Protein AF-A0A2J6SMQ8-F1 (afdb_monomer)

Solvent-accessible surface area (backbone atoms only — not comparable to full-atom values): 74259 Å² total; per-residue (Å²): 131,88,87,84,81,82,83,76,86,80,88,84,68,86,41,75,64,40,58,48,54,48,55,41,44,58,77,58,57,76,97,68,92,57,86,82,37,32,45,33,37,32,34,39,58,92,56,52,90,90,79,67,58,43,84,48,48,50,78,45,83,44,48,44,83,42,32,45,46,62,50,46,53,55,46,26,75,75,69,75,50,69,55,45,48,21,49,69,87,39,80,60,63,53,80,47,36,48,66,83,54,43,85,77,76,74,45,48,34,60,34,42,36,35,64,63,70,82,82,70,82,91,82,85,88,86,88,87,84,88,84,81,90,78,91,86,89,83,84,84,87,78,89,84,89,80,90,80,89,82,78,92,76,80,90,79,82,92,70,66,92,82,64,81,74,80,79,80,81,82,81,69,100,73,89,81,86,86,80,92,80,86,82,84,92,80,84,88,82,87,86,87,88,86,90,85,90,86,84,86,85,90,84,87,84,87,90,89,84,86,87,88,89,87,85,88,88,89,88,85,90,82,86,89,83,88,82,89,82,89,84,92,76,94,75,88,80,82,76,85,84,78,74,52,55,62,56,49,53,50,50,39,63,75,72,45,51,49,66,58,38,50,52,48,48,54,53,48,50,57,48,49,51,55,54,41,60,66,38,57,84,39,46,93,79,34,72,67,40,39,51,54,47,48,55,48,50,56,61,69,67,55,80,48,87,70,71,41,38,33,33,39,40,38,51,62,85,22,46,59,44,46,46,49,17,45,46,48,74,38,95,51,66,52,60,75,51,94,88,51,72,30,49,53,37,43,32,38,39,32,52,41,88,64,86,50,62,56,44,42,36,30,34,40,40,31,29,37,41,61,72,54,48,52,54,53,46,50,52,28,51,58,48,21,35,37,99,82,61,40,60,32,86,50,38,80,38,56,79,35,64,16,8,39,27,40,52,50,50,40,31,58,42,50,83,58,48,65,68,52,55,47,72,52,50,66,70,61,64,57,63,35,67,84,54,52,72,42,46,58,37,71,50,77,46,64,22,60,46,58,66,66,39,30,62,66,43,40,67,52,36,45,66,91,76,73,80,52,80,72,51,62,76,69,64,82,65,92,74,72,72,69,65,39,45,39,83,49,43,62,38,34,41,36,26,33,81,22,76,37,19,68,67,39,25,28,47,27,50,41,26,20,76,68,34,85,50,57,67,40,20,55,54,30,62,62,53,56,75,74,38,74,26,39,38,42,30,31,38,46,96,36,51,86,70,30,65,63,62,48,50,72,58,19,71,71,48,44,50,50,34,51,69,56,69,48,68,88,37,47,34,41,35,26,22,54,50,70,74,71,56,61,70,64,41,24,68,76,69,69,40,52,78,81,42,46,66,58,51,54,50,43,56,49,46,51,52,50,45,54,53,48,54,49,51,45,49,56,48,50,56,52,42,48,56,35,48,51,53,34,49,57,28,48,57,50,41,53,56,50,50,50,48,49,51,45,39,73,75,72,43,92,37,57,71,79,72,82,71,74,78,71,75,76,72,86,76,81,89,84,81,92,75,88,86,86,84,82,90,84,92,88,80,87,83,86,87,89,90,84,79,82,88,81,92,76,91,80,80,85,82,88,77,90,76,90,77,92,75,94,78,87,88,87,88,76,73,71,61,53,72,71,60,51,53,52,49,48,50,50,36,52,52,51,31,50,51,32,50,51,53,39,52,53,48,51,52,50,45,54,50,50,54,50,54,44,53,50,47,54,50,51,45,53,53,51,54,26,50,52,35,27,52,40,41,51,53,49,45,53,50,51,43,58,49,45,25,45,53,53,22,50,56,50,48,51,53,49,50,54,45,43,40,72,72,38,66,89,75,53,53,94,87,62,75,93,60,67,47,69,56,50,20,69,64,49,50,64,44,53,24,19,39,67,53,33,37,43,73,72,72,36,73,79,88,55,79,87,64,69,34,63,93,49,56,69,73,18,32,47,60,59,50,27,51,49,46,37,55,73,27,42,66,60,43,35,51,36,34,42,52,50,50,45,54,47,51,48,52,52,50,48,48,47,55,55,36,72,57,72,64,74,76,67,94,57,54,76,69,54,40,52,50,48,40,52,50,48,53,55,50,49,55,49,48,53,54,51,52,54,47,44,54,50,51,37,51,49,55,49,52,49,47,44,38,72,50,49,59,69,45,45,64,62,34,43,54,52,27,50,71,42,38,61,57,54,56,50,40,50,69,31,68,70,34,87,92,50,57,92,82,23,17,49,56,65,68,59,45,42,51,19,27,64,44,59,29,45,39,70,45,101,90,45,81,44,43,56,33,47,64,54,46,40,60,40,55,59,73,40,44,63,40,49,35,48,37,64,76,49,48,48,57,50,43,42,50,49,38,36,52,50,52,43,51,53,52,52,54,52,49,52,55,54,48,61,51,33,67,75,68,73,46,42,62,70,52,52,53,52,50,58,59,47,45,57,43,54,46,50,49,45,47,48,52,38,52,52,46,51,53,50,48,57,51,49,52,45,53,27,70,61,42,42,38,57,41,36,27,60,66,40,37,68,54,19,55,50,44,45,69,55,69,67,92,67,32,64,63,52,37,50,53,50,47,50,53,49,48,68,70,40,39,66,61,37,49,48,53,15,53,49,52,30,50,51,44,53,52,48,44,52,48,53,46,48,54,52,52,49,54,53,50,50,53,51,49,53,52,49,52,48,52,52,40,46,53,65,54,47,66,88,59,64,92,94,53,76,70,56,70,68,57,52,49,50,26,50,53,51,48,50,53,52,52,50,52,32,50,54,52,44,53,52,47,53,53,51,52,52,50,51,50,51,52,53,51,52,52,46,52,52,49,52,50,51,50,51,54,55,55,60,65,72,72,71,79,91,82,91,84,83,88,83,91,79,90,83,89,135

Nearest PDB structures (foldseek):
  5gom-assembly1_A  TM=5.625E-01  e=2.640E-03  Homo sapiens
  4uos-assembly1_A  TM=2.490E-01  e=5.359E+00  synthetic construct
  6w2v-assembly1_A  TM=1.882E-01  e=3.073E+00  synthetic construct
  4wic-assembly2_C  TM=1.199E-01  e=1.550E+00  macacine betaherpesvirus 3

Structure (mmCIF, N/CA/C/O backbone):
data_AF-A0A2J6SMQ8-F1
#
_entry.id   AF-A0A2J6SMQ8-F1
#
loop_
_atom_site.group_PDB
_atom_site.id
_atom_site.type_symbol
_atom_site.label_atom_id
_atom_site.label_alt_id
_atom_site.label_comp_id
_atom_site.label_asym_id
_atom_site.label_entity_id
_atom_site.label_seq_id
_atom_site.pdbx_PDB_ins_code
_atom_site.Cartn_x
_atom_site.Cartn_y
_atom_site.Cartn_z
_atom_site.occupancy
_atom_site.B_iso_or_equiv
_atom_site.auth_seq_id
_atom_site.auth_comp_id
_atom_site.auth_asym_id
_atom_site.auth_atom_id
_atom_site.pdbx_PDB_model_num
ATOM 1 N N . MET A 1 1 ? -15.605 -0.377 -71.485 1.00 32.09 1 MET A N 1
ATOM 2 C CA . MET A 1 1 ? -14.696 0.254 -72.463 1.00 32.09 1 MET A CA 1
ATOM 3 C C . MET A 1 1 ? -14.478 1.701 -72.062 1.00 32.09 1 MET A C 1
ATOM 5 O O . MET A 1 1 ? -15.478 2.377 -71.888 1.00 32.09 1 MET A O 1
ATOM 9 N N . GLU A 1 2 ? -13.198 2.064 -71.894 1.00 28.72 2 GLU A N 1
ATOM 10 C CA . GLU A 1 2 ? -12.575 3.408 -71.963 1.00 28.72 2 GLU A CA 1
ATOM 11 C C . GLU A 1 2 ? -13.166 4.515 -71.057 1.00 28.72 2 GLU A C 1
ATOM 13 O O . GLU A 1 2 ? -14.325 4.872 -71.178 1.00 28.72 2 GLU A O 1
ATOM 18 N N . GLY A 1 3 ? -12.468 5.152 -70.113 1.00 31.47 3 GLY A N 1
ATOM 19 C CA . GLY A 1 3 ? -11.037 5.291 -69.846 1.00 31.47 3 GLY A CA 1
ATOM 20 C C . GLY A 1 3 ? -10.747 6.772 -69.565 1.00 31.47 3 GLY A C 1
ATOM 21 O O . GLY A 1 3 ? -11.034 7.580 -70.434 1.00 31.47 3 GLY A O 1
ATOM 22 N N . SER A 1 4 ? -10.222 7.107 -68.375 1.00 28.19 4 SER A N 1
ATOM 23 C CA . SER A 1 4 ? -9.236 8.181 -68.102 1.00 28.19 4 SER A CA 1
ATOM 24 C C . SER A 1 4 ? -9.297 8.640 -66.634 1.00 28.19 4 SER A C 1
ATOM 26 O O . SER A 1 4 ? -10.095 9.509 -66.277 1.00 28.19 4 SER A O 1
ATOM 28 N N . ASP A 1 5 ? -8.424 8.077 -65.798 1.00 29.89 5 ASP A N 1
ATOM 29 C CA . ASP A 1 5 ? -8.004 8.698 -64.537 1.00 29.89 5 ASP A CA 1
ATOM 30 C C . ASP A 1 5 ? -7.095 9.917 -64.822 1.00 29.89 5 ASP A C 1
ATOM 32 O O . ASP A 1 5 ? -6.382 9.925 -65.833 1.00 29.89 5 ASP A O 1
ATOM 36 N N . PRO A 1 6 ? -7.082 10.953 -63.962 1.00 30.80 6 PRO A N 1
ATOM 37 C CA . PRO A 1 6 ? -6.164 12.084 -64.091 1.00 30.80 6 PRO A CA 1
ATOM 38 C C . PRO A 1 6 ? -4.717 11.664 -63.754 1.00 30.80 6 PRO A C 1
ATOM 40 O O . PRO A 1 6 ? -4.512 10.792 -62.907 1.00 30.80 6 PRO A O 1
ATOM 43 N N . PRO A 1 7 ? -3.689 12.270 -64.378 1.00 34.16 7 PRO A N 1
ATOM 44 C CA . PRO A 1 7 ? -2.316 11.815 -64.221 1.00 34.16 7 PRO A CA 1
ATOM 45 C C . PRO A 1 7 ? -1.742 12.207 -62.854 1.00 34.16 7 PRO A C 1
ATOM 47 O O . PRO A 1 7 ? -1.829 13.356 -62.419 1.00 34.16 7 PRO A O 1
ATOM 50 N N . SER A 1 8 ? -1.093 11.239 -62.210 1.00 30.27 8 SER A N 1
ATOM 51 C CA . SER A 1 8 ? -0.163 11.430 -61.095 1.00 30.27 8 SER A CA 1
ATOM 52 C C . SER A 1 8 ? 0.969 12.398 -61.487 1.00 30.27 8 SER A C 1
ATOM 54 O O . SER A 1 8 ? 1.426 12.359 -62.633 1.00 30.27 8 SER A O 1
ATOM 56 N N . PRO A 1 9 ? 1.480 13.245 -60.575 1.00 33.16 9 PRO A N 1
ATOM 57 C CA . PRO A 1 9 ? 2.561 14.168 -60.899 1.00 33.16 9 PRO A CA 1
ATOM 58 C C . PRO A 1 9 ? 3.863 13.398 -61.172 1.00 33.16 9 PRO A C 1
ATOM 60 O O . PRO A 1 9 ? 4.395 12.702 -60.308 1.00 33.16 9 PRO A O 1
ATOM 63 N N . ASN A 1 10 ? 4.366 13.535 -62.399 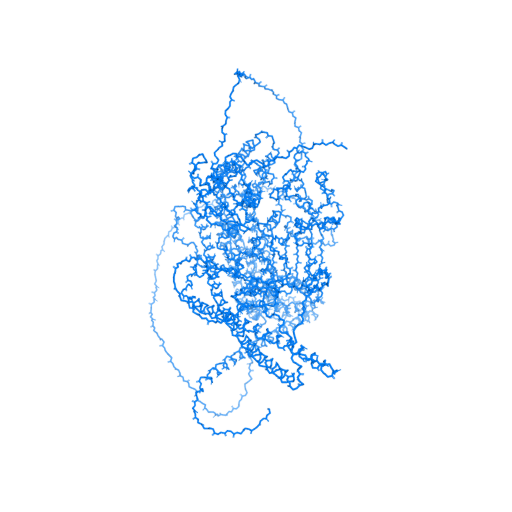1.00 33.22 10 ASN A N 1
ATOM 64 C CA . ASN A 1 10 ? 5.662 13.037 -62.849 1.00 33.22 10 ASN A CA 1
ATOM 65 C C . ASN A 1 10 ? 6.800 13.663 -62.017 1.00 33.22 10 ASN A C 1
ATOM 67 O O . ASN A 1 10 ? 7.030 14.865 -62.090 1.00 33.22 10 ASN A O 1
ATOM 71 N N . ILE A 1 11 ? 7.555 12.839 -61.284 1.00 40.69 11 ILE A N 1
ATOM 72 C CA . ILE A 1 11 ? 8.809 13.220 -60.592 1.00 40.69 11 ILE A CA 1
ATOM 73 C C . ILE A 1 11 ? 10.028 13.147 -61.552 1.00 40.69 11 ILE A C 1
ATOM 75 O O . ILE A 1 11 ? 11.165 13.399 -61.167 1.00 40.69 11 ILE A O 1
ATOM 79 N N . PHE A 1 12 ? 9.819 12.846 -62.838 1.00 42.94 12 PHE A N 1
ATOM 80 C CA . PHE A 1 12 ? 10.888 12.485 -63.778 1.00 42.94 12 PHE A CA 1
ATOM 81 C C . PHE A 1 12 ? 11.162 13.517 -64.882 1.00 42.94 12 PHE A C 1
ATOM 83 O O . PHE A 1 12 ? 11.180 13.177 -66.058 1.00 42.94 12 PHE A O 1
ATOM 90 N N . GLU A 1 13 ? 11.485 14.756 -64.513 1.00 47.72 13 GLU A N 1
ATOM 91 C CA . GLU A 1 13 ? 12.354 15.602 -65.344 1.00 47.72 13 GLU A CA 1
ATOM 92 C C . GLU A 1 13 ? 13.393 16.282 -64.447 1.00 47.72 13 GLU A C 1
ATOM 94 O O . GLU A 1 13 ? 13.100 17.221 -63.710 1.00 47.72 13 GLU A O 1
ATOM 99 N N . ALA A 1 14 ? 14.634 15.783 -64.471 1.00 53.00 14 ALA A N 1
ATOM 100 C CA . ALA A 1 14 ? 15.745 16.427 -63.780 1.00 53.00 14 ALA A CA 1
ATOM 101 C C . ALA A 1 14 ? 15.963 17.828 -64.379 1.00 53.00 14 ALA A C 1
ATOM 103 O O . ALA A 1 14 ? 16.471 17.951 -65.499 1.00 53.00 14 ALA A O 1
ATOM 104 N N . GLY A 1 15 ? 15.559 18.868 -63.640 1.00 63.59 15 GLY A N 1
ATOM 105 C CA . GLY A 1 15 ? 15.669 20.266 -64.056 1.00 63.59 15 GLY A CA 1
ATOM 106 C C . GLY A 1 15 ? 17.089 20.643 -64.497 1.00 63.59 15 GLY A C 1
ATOM 107 O O . GLY A 1 15 ? 18.081 20.093 -64.010 1.00 63.59 15 GLY A O 1
ATOM 108 N N . THR A 1 16 ? 17.195 21.598 -65.423 1.00 70.25 16 THR A N 1
ATOM 109 C CA . THR A 1 16 ? 18.459 22.131 -65.976 1.00 70.25 16 THR A CA 1
ATOM 110 C C . THR A 1 16 ? 19.474 22.532 -64.898 1.00 70.25 16 THR A C 1
ATOM 112 O O . THR A 1 16 ? 20.678 22.369 -65.087 1.00 70.25 16 THR A O 1
ATOM 115 N N . GLU A 1 17 ? 18.997 22.977 -63.739 1.00 76.25 17 GLU A N 1
ATOM 116 C CA . GLU A 1 17 ? 19.806 23.340 -62.574 1.00 76.25 17 GLU A CA 1
ATOM 117 C C . GLU A 1 17 ? 20.452 22.135 -61.870 1.00 76.25 17 GLU A C 1
ATOM 119 O O . GLU A 1 17 ? 21.635 22.181 -61.537 1.00 76.25 17 GLU A O 1
ATOM 124 N N . TYR A 1 18 ? 19.731 21.017 -61.723 1.00 83.69 18 TYR A N 1
ATOM 125 C CA . TYR A 1 18 ? 20.281 19.795 -61.126 1.00 83.69 18 TYR A CA 1
ATOM 126 C C . TYR A 1 18 ? 21.448 19.254 -61.958 1.00 83.69 18 TYR A C 1
ATOM 128 O O . TYR A 1 18 ? 22.504 18.936 -61.419 1.00 83.69 18 TYR A O 1
ATOM 136 N N . LYS A 1 19 ? 21.294 19.222 -63.291 1.00 82.50 19 LYS A N 1
ATOM 137 C CA . LYS A 1 19 ? 22.355 18.793 -64.220 1.00 82.50 19 LYS A CA 1
ATOM 138 C C . LYS A 1 19 ? 23.582 19.707 -64.161 1.00 82.50 19 LYS A C 1
ATOM 140 O O . LYS A 1 19 ? 24.709 19.219 -64.257 1.00 82.50 19 LYS A O 1
ATOM 145 N N . ARG A 1 20 ? 23.386 21.016 -63.962 1.00 85.06 20 ARG A N 1
ATOM 146 C CA . ARG A 1 20 ? 24.482 21.974 -63.752 1.00 85.06 20 ARG A CA 1
ATOM 147 C C . ARG A 1 20 ? 25.237 21.678 -62.452 1.00 85.06 20 ARG A C 1
ATOM 149 O O . ARG A 1 20 ? 26.450 21.499 -62.509 1.00 85.06 20 ARG A O 1
ATOM 156 N N . LEU A 1 21 ? 24.543 21.570 -61.316 1.00 85.19 21 LEU A N 1
ATOM 157 C CA . LEU A 1 21 ? 25.163 21.263 -60.015 1.00 85.19 21 LEU A CA 1
ATOM 158 C C . LEU A 1 21 ? 25.875 19.908 -60.029 1.00 85.19 21 LEU A C 1
ATOM 160 O O . LEU A 1 21 ? 26.987 19.781 -59.527 1.00 85.19 21 LEU A O 1
ATOM 164 N N . HIS A 1 22 ? 25.269 18.921 -60.684 1.00 87.12 22 HIS A N 1
ATOM 165 C CA . HIS A 1 22 ? 25.863 17.613 -60.908 1.00 87.12 22 HIS A CA 1
ATOM 166 C C . HIS A 1 22 ? 27.176 17.685 -61.700 1.00 87.12 22 HIS A C 1
ATOM 168 O O . HIS A 1 22 ? 28.173 17.081 -61.312 1.00 87.12 22 HIS A O 1
ATOM 174 N N . THR A 1 23 ? 27.211 18.483 -62.770 1.00 85.06 23 THR A N 1
ATOM 175 C CA . THR A 1 23 ? 28.423 18.683 -63.579 1.00 85.06 23 THR A CA 1
ATOM 176 C C . THR A 1 23 ? 29.522 19.404 -62.791 1.00 85.06 23 THR A C 1
ATOM 178 O O . THR A 1 23 ? 30.686 19.034 -62.900 1.00 85.06 23 THR A O 1
ATOM 181 N N . ILE A 1 24 ? 29.165 20.395 -61.965 1.00 84.06 24 ILE A N 1
ATOM 182 C CA . ILE A 1 24 ? 30.118 21.128 -61.111 1.00 84.06 24 ILE A CA 1
ATOM 183 C C . ILE A 1 24 ? 30.687 20.219 -60.014 1.00 84.06 24 ILE A C 1
ATOM 185 O O . ILE A 1 24 ? 31.896 20.227 -59.790 1.00 84.06 24 ILE A O 1
ATOM 189 N N . ALA A 1 25 ? 29.853 19.398 -59.370 1.00 83.31 25 ALA A N 1
ATOM 190 C CA . ALA A 1 25 ? 30.300 18.441 -58.359 1.00 83.31 25 ALA A CA 1
ATOM 191 C C . ALA A 1 25 ? 31.297 17.424 -58.950 1.00 83.31 25 ALA A C 1
ATOM 193 O O . ALA A 1 25 ? 32.329 17.137 -58.342 1.00 83.31 25 ALA A O 1
ATOM 194 N N . LEU A 1 26 ? 31.052 16.936 -60.172 1.00 84.06 26 LEU A N 1
ATOM 195 C CA . LEU A 1 26 ? 31.939 15.984 -60.851 1.00 84.06 26 LEU A CA 1
ATOM 196 C C . LEU A 1 26 ? 33.364 16.506 -61.093 1.00 84.06 26 LEU A C 1
ATOM 198 O O . LEU A 1 26 ? 34.286 15.694 -61.156 1.00 84.06 26 LEU A O 1
ATOM 202 N N . LEU A 1 27 ? 33.571 17.827 -61.175 1.00 81.31 27 LEU A N 1
ATOM 203 C CA . LEU A 1 27 ? 34.899 18.423 -61.389 1.00 81.31 27 LEU A CA 1
ATOM 204 C C . LEU A 1 27 ? 35.889 18.132 -60.249 1.00 81.31 27 LEU A C 1
ATOM 206 O O . LEU A 1 27 ? 37.094 18.249 -60.453 1.00 81.31 27 LEU A O 1
ATOM 210 N N . LEU A 1 28 ? 35.400 17.776 -59.057 1.00 73.38 28 LEU A N 1
ATOM 211 C CA . LEU A 1 28 ? 36.222 17.498 -57.873 1.00 73.38 28 LEU A CA 1
ATOM 212 C C . LEU A 1 28 ? 35.711 16.249 -57.135 1.00 73.38 28 LEU A C 1
ATOM 214 O O . LEU A 1 28 ? 35.746 16.161 -55.907 1.00 73.38 28 LEU A O 1
ATOM 218 N N . LYS A 1 29 ? 35.210 15.275 -57.909 1.00 72.88 29 LYS A N 1
ATOM 219 C CA . LYS A 1 29 ? 34.742 13.985 -57.396 1.00 72.88 29 LYS A CA 1
ATOM 220 C C . LYS A 1 29 ? 35.920 13.229 -56.755 1.00 72.88 29 LYS A C 1
ATOM 222 O O . LYS A 1 29 ? 36.915 12.988 -57.438 1.00 72.88 29 LYS A O 1
ATOM 227 N N . PRO A 1 30 ? 35.823 12.802 -55.486 1.00 65.69 30 PRO A N 1
ATOM 228 C CA . PRO A 1 30 ? 36.820 11.910 -54.902 1.00 65.69 30 PRO A CA 1
ATOM 229 C C . PRO A 1 30 ? 36.825 10.553 -55.636 1.00 65.69 30 PRO A C 1
ATOM 231 O O . PRO A 1 30 ? 35.765 10.054 -56.017 1.00 65.69 30 PRO A O 1
ATOM 234 N N . GLU A 1 31 ? 37.999 9.943 -55.840 1.00 65.88 31 GLU A N 1
ATOM 235 C CA . GLU A 1 31 ? 38.112 8.586 -56.403 1.00 65.88 31 GLU A CA 1
ATOM 236 C C . GLU A 1 31 ? 37.435 7.582 -55.454 1.00 65.88 31 GLU A C 1
ATOM 238 O O . GLU A 1 31 ? 37.973 7.212 -54.412 1.00 65.88 31 GLU A O 1
ATOM 243 N N . VAL A 1 32 ? 36.209 7.173 -55.787 1.00 60.56 32 VAL A N 1
ATOM 244 C CA . VAL A 1 32 ? 35.413 6.209 -55.016 1.00 60.56 32 VAL A CA 1
ATOM 245 C C . VAL A 1 32 ? 34.980 5.095 -55.964 1.00 60.56 32 VAL A C 1
ATOM 247 O O . VAL A 1 32 ? 34.355 5.371 -56.987 1.00 60.56 32 VAL A O 1
ATOM 250 N N . ASN A 1 33 ? 35.305 3.843 -55.628 1.00 62.62 33 ASN A N 1
ATOM 251 C CA . ASN A 1 33 ? 34.768 2.665 -56.310 1.00 62.62 33 ASN A CA 1
ATOM 252 C C . ASN A 1 33 ? 33.269 2.528 -55.955 1.00 62.62 33 ASN A C 1
ATOM 254 O O . ASN A 1 33 ? 32.934 2.524 -54.769 1.00 62.62 33 ASN A O 1
ATOM 258 N N . LEU A 1 34 ? 32.381 2.502 -56.957 1.00 67.25 34 LEU A N 1
ATOM 259 C CA . LEU A 1 34 ? 30.913 2.598 -56.809 1.00 67.25 34 LEU A CA 1
ATOM 260 C C . LEU A 1 34 ? 30.183 1.281 -57.130 1.00 67.25 34 LEU A C 1
ATOM 262 O O . LEU A 1 34 ? 29.030 1.298 -57.566 1.00 67.25 34 LEU A O 1
ATOM 266 N N . GLU A 1 35 ? 30.821 0.131 -56.919 1.00 58.81 35 GLU A N 1
ATOM 267 C CA . GLU A 1 35 ? 30.121 -1.156 -56.957 1.00 58.81 35 GLU A CA 1
ATOM 268 C C . GLU A 1 35 ? 29.150 -1.245 -55.759 1.00 58.81 35 GLU A C 1
ATOM 270 O O . GLU A 1 35 ? 29.560 -1.361 -54.608 1.00 58.81 35 GLU A O 1
ATOM 275 N N . ASN A 1 36 ? 27.842 -1.147 -56.033 1.00 63.00 36 ASN A N 1
ATOM 276 C CA . ASN A 1 36 ? 26.723 -1.193 -55.070 1.00 63.00 36 ASN A CA 1
ATOM 277 C C . ASN A 1 36 ? 26.608 -0.033 -54.052 1.00 63.00 36 ASN A C 1
ATOM 279 O O . ASN A 1 36 ? 25.848 -0.128 -53.079 1.00 63.00 36 ASN A O 1
ATOM 283 N N . GLU A 1 37 ? 27.285 1.095 -54.286 1.00 81.81 37 GLU A N 1
ATOM 284 C CA . GLU A 1 37 ? 27.273 2.269 -53.402 1.00 81.81 37 GLU A CA 1
ATOM 285 C C . GLU A 1 37 ? 26.995 3.576 -54.163 1.00 81.81 37 GLU A C 1
ATOM 287 O O . GLU A 1 37 ? 27.266 3.697 -55.355 1.00 81.81 37 GLU A O 1
ATOM 292 N N . PHE A 1 38 ? 26.441 4.562 -53.454 1.00 85.50 38 PHE A N 1
ATOM 293 C CA . PHE A 1 38 ? 26.110 5.894 -53.955 1.00 85.50 38 PHE A CA 1
ATOM 294 C C . PHE A 1 38 ? 27.081 6.939 -53.403 1.00 85.50 38 PHE A C 1
ATOM 296 O O . PHE A 1 38 ? 27.378 6.960 -52.202 1.00 85.50 38 PHE A O 1
ATOM 303 N N . ALA A 1 39 ? 27.524 7.847 -54.271 1.00 89.06 39 ALA A N 1
ATOM 304 C CA . ALA A 1 39 ? 28.237 9.055 -53.875 1.00 89.06 39 ALA A CA 1
ATOM 305 C C . ALA A 1 39 ? 27.257 10.229 -53.823 1.00 89.06 39 ALA A C 1
ATOM 307 O O . ALA A 1 39 ? 26.688 10.632 -54.834 1.00 89.06 39 ALA A O 1
ATOM 308 N N . VAL A 1 40 ? 27.058 10.785 -52.633 1.00 92.12 40 VAL A N 1
ATOM 309 C CA . VAL A 1 40 ? 26.146 11.907 -52.420 1.00 92.12 40 VAL A CA 1
ATOM 310 C C . VAL A 1 40 ? 26.951 13.178 -52.224 1.00 92.12 40 VAL A C 1
ATOM 312 O O . VAL A 1 40 ? 27.711 13.274 -51.260 1.00 92.12 40 VAL A O 1
ATOM 315 N N . ALA A 1 41 ? 26.775 14.151 -53.112 1.00 91.50 41 ALA A N 1
ATOM 316 C CA . ALA A 1 41 ? 27.347 15.484 -52.968 1.00 91.50 41 ALA A CA 1
ATOM 317 C C . ALA A 1 41 ? 26.295 16.413 -52.357 1.00 91.50 41 ALA A C 1
ATOM 319 O O . ALA A 1 41 ? 25.194 16.536 -52.884 1.00 91.50 41 ALA A O 1
ATOM 320 N N . VAL A 1 42 ? 26.609 17.076 -51.250 1.00 92.81 42 VAL A N 1
ATOM 321 C CA . VAL A 1 42 ? 25.708 18.039 -50.606 1.00 92.81 42 VAL A CA 1
ATOM 322 C C . VAL A 1 42 ? 26.330 19.422 -50.692 1.00 92.81 42 VAL A C 1
ATOM 324 O O . VAL A 1 42 ? 27.354 19.665 -50.053 1.00 92.81 42 VAL A O 1
ATOM 327 N N . LEU A 1 43 ? 25.723 20.329 -51.456 1.00 91.62 43 LEU A N 1
ATOM 328 C CA . LEU A 1 43 ? 26.113 21.738 -51.469 1.00 91.62 43 LEU A CA 1
ATOM 329 C C . LEU A 1 43 ? 25.881 22.327 -50.074 1.00 91.62 43 LEU A C 1
ATOM 331 O O . LEU A 1 43 ? 24.805 22.145 -49.493 1.00 91.62 43 LEU A O 1
ATOM 335 N N . GLN A 1 44 ? 26.899 22.978 -49.513 1.00 89.25 44 GLN A N 1
ATOM 336 C CA . GLN A 1 44 ? 26.831 23.519 -48.158 1.00 89.25 44 GLN A CA 1
ATOM 337 C C . GLN A 1 44 ? 25.735 24.588 -48.001 1.00 89.25 44 GLN A C 1
ATOM 339 O O . GLN A 1 44 ? 25.477 25.358 -48.917 1.00 89.25 44 GLN A O 1
ATOM 344 N N . HIS A 1 45 ? 25.118 24.656 -46.816 1.00 87.88 45 HIS A N 1
ATOM 345 C CA . HIS A 1 45 ? 23.998 25.562 -46.514 1.00 87.88 45 HIS A CA 1
ATOM 346 C C . HIS A 1 45 ? 24.356 27.053 -46.564 1.00 87.88 45 HIS A C 1
ATOM 348 O O . HIS A 1 45 ? 23.470 27.892 -46.697 1.00 87.88 45 HIS A O 1
ATOM 354 N N . THR A 1 46 ? 25.645 27.380 -46.496 1.00 84.00 46 THR A N 1
ATOM 355 C CA . THR A 1 46 ? 26.182 28.738 -46.635 1.00 84.00 46 THR A CA 1
ATOM 356 C C . THR A 1 46 ? 26.352 29.181 -48.091 1.00 84.00 46 THR A C 1
ATOM 358 O O . THR A 1 46 ? 26.663 30.345 -48.330 1.00 84.00 46 THR A O 1
ATOM 361 N N . GLN A 1 47 ? 26.166 28.280 -49.064 1.00 83.38 47 GLN A N 1
ATOM 362 C CA . GLN A 1 47 ? 26.484 28.511 -50.474 1.00 83.38 47 GLN A CA 1
ATOM 363 C C . GLN A 1 47 ? 25.225 28.570 -51.341 1.00 83.38 47 GLN A C 1
ATOM 365 O O . GLN A 1 47 ? 24.279 27.803 -51.162 1.00 83.38 47 GLN A O 1
ATOM 370 N N . ASN A 1 48 ? 25.212 29.486 -52.314 1.00 77.25 48 ASN A N 1
ATOM 371 C CA . ASN A 1 48 ? 24.085 29.647 -53.228 1.00 77.25 48 ASN A CA 1
ATOM 372 C C . ASN A 1 48 ? 24.235 28.734 -54.456 1.00 77.25 48 ASN A C 1
ATOM 374 O O . ASN A 1 48 ? 25.297 28.653 -55.069 1.00 77.25 48 ASN A O 1
ATOM 378 N N . SER A 1 49 ? 23.139 28.088 -54.854 1.00 72.44 49 SER A N 1
ATOM 379 C CA . SER 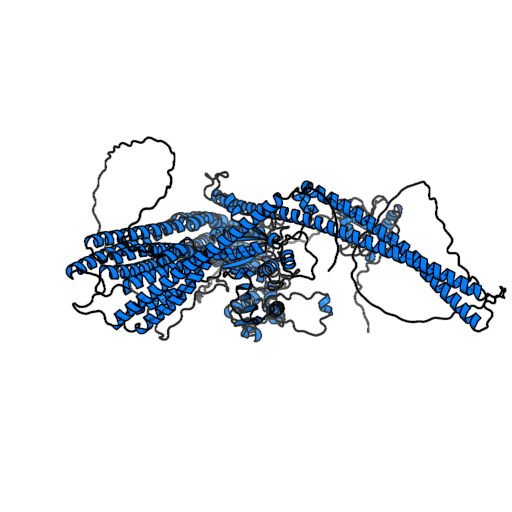A 1 49 ? 23.042 27.221 -56.040 1.00 72.44 49 SER A CA 1
ATOM 380 C C . SER A 1 49 ? 23.482 27.889 -57.356 1.00 72.44 49 SER A C 1
ATOM 382 O O . SER A 1 49 ? 23.952 27.200 -58.265 1.00 72.44 49 SER A O 1
ATOM 384 N N . THR A 1 50 ? 23.380 29.220 -57.470 1.00 73.62 50 THR A N 1
ATOM 385 C CA . THR A 1 50 ? 23.718 29.966 -58.695 1.00 73.62 50 THR A CA 1
ATOM 386 C C . THR A 1 50 ? 25.214 30.225 -58.881 1.00 73.62 50 THR A C 1
ATOM 388 O O . THR A 1 50 ? 25.657 30.239 -60.033 1.00 73.62 50 THR A O 1
ATOM 391 N N . ASP A 1 51 ? 25.973 30.351 -57.785 1.00 71.12 51 ASP A N 1
ATOM 392 C CA . ASP A 1 51 ? 27.386 30.770 -57.741 1.00 71.12 51 ASP A CA 1
ATOM 393 C C . ASP A 1 51 ? 28.236 29.801 -56.897 1.00 71.12 51 ASP A C 1
ATOM 395 O O . ASP A 1 51 ? 28.972 30.206 -56.002 1.00 71.12 51 ASP A O 1
ATOM 399 N N . CYS A 1 52 ? 28.111 28.497 -57.159 1.00 75.44 52 CYS A N 1
ATOM 400 C CA . CYS A 1 52 ? 28.886 27.463 -56.472 1.00 75.44 52 CYS A CA 1
ATOM 401 C C . CYS A 1 52 ? 30.094 26.992 -57.296 1.00 75.44 52 CYS A C 1
ATOM 403 O O . CYS A 1 52 ? 30.046 26.872 -58.525 1.00 75.44 52 CYS A O 1
ATOM 405 N N . SER A 1 53 ? 31.183 26.695 -56.596 1.00 80.25 53 SER A N 1
ATOM 406 C CA . SER A 1 53 ? 32.394 26.064 -57.108 1.00 80.25 53 SER A CA 1
ATOM 407 C C . SER A 1 53 ? 32.443 24.586 -56.705 1.00 80.25 53 SER A C 1
ATOM 409 O O . SER A 1 53 ? 31.696 24.117 -55.846 1.00 80.25 53 SER A O 1
ATOM 411 N N . SER A 1 54 ? 33.335 23.807 -57.313 1.00 77.12 54 SER A N 1
ATOM 412 C CA . SER A 1 54 ? 33.438 22.373 -57.021 1.00 77.12 54 SER A CA 1
ATOM 413 C C . SER A 1 54 ? 33.939 22.056 -55.599 1.00 77.12 54 SER A C 1
ATOM 415 O O . SER A 1 54 ? 33.749 20.936 -55.127 1.00 77.12 54 SER A O 1
ATOM 417 N N . GLY A 1 55 ? 34.517 23.037 -54.891 1.00 76.94 55 GLY A N 1
ATOM 418 C CA . GLY A 1 55 ? 34.942 22.922 -53.489 1.00 76.94 55 GLY A CA 1
ATOM 419 C C . GLY A 1 55 ? 33.816 23.083 -52.460 1.00 76.94 55 GLY A C 1
ATOM 420 O O . GLY A 1 55 ? 34.018 22.780 -51.287 1.00 76.94 55 GLY A O 1
ATOM 421 N N . ASP A 1 56 ? 32.626 23.506 -52.890 1.00 86.50 56 ASP A N 1
ATOM 422 C CA . ASP A 1 56 ? 31.503 23.837 -52.001 1.00 86.50 56 ASP A CA 1
ATOM 423 C C . ASP A 1 56 ? 30.621 22.626 -51.644 1.00 86.50 56 ASP A C 1
ATOM 425 O O . ASP A 1 56 ? 29.640 22.739 -50.901 1.00 86.50 56 ASP A O 1
ATOM 429 N N . PHE A 1 57 ? 30.969 21.445 -52.161 1.00 89.25 57 PHE A N 1
ATOM 430 C CA . PHE A 1 57 ? 30.233 20.202 -51.952 1.00 89.25 57 PHE A CA 1
ATOM 431 C C . PHE A 1 57 ? 30.875 19.329 -50.870 1.00 89.25 57 PHE A C 1
ATOM 433 O O . PHE A 1 57 ? 32.057 18.988 -50.917 1.00 89.25 57 PHE A O 1
ATOM 440 N N . LEU A 1 58 ? 30.057 18.877 -49.921 1.00 89.38 58 LEU A N 1
ATOM 441 C CA . LEU A 1 58 ? 30.413 17.831 -48.968 1.00 89.38 58 LEU A CA 1
ATOM 442 C C . LEU A 1 58 ? 30.014 16.464 -49.515 1.00 89.38 58 LEU A C 1
ATOM 444 O O . LEU A 1 58 ? 28.841 16.206 -49.773 1.00 89.38 58 LEU A O 1
ATOM 448 N N . TRP A 1 59 ? 30.990 15.569 -49.634 1.00 91.06 59 TRP A N 1
ATOM 449 C CA . TRP A 1 59 ? 30.771 14.220 -50.144 1.00 91.06 59 TRP A CA 1
ATOM 450 C C . TRP A 1 59 ? 30.489 13.209 -49.028 1.00 91.06 59 TRP A C 1
ATOM 452 O O . TRP A 1 59 ? 31.178 13.157 -47.999 1.00 91.06 59 TRP A O 1
ATOM 462 N N . PHE A 1 60 ? 29.491 12.363 -49.270 1.00 90.62 60 PHE A N 1
ATOM 463 C CA . PHE A 1 60 ? 29.093 11.253 -48.414 1.00 90.62 60 PHE A CA 1
ATOM 464 C C . PHE A 1 60 ? 29.014 9.969 -49.234 1.00 90.62 60 PHE A C 1
ATOM 466 O O . PHE A 1 60 ? 28.454 9.945 -50.328 1.00 90.62 60 PHE A O 1
ATOM 473 N N . LYS A 1 61 ? 29.551 8.886 -48.678 1.00 89.62 61 LYS A N 1
ATOM 474 C CA . LYS A 1 61 ? 29.472 7.546 -49.254 1.00 89.62 61 LYS A CA 1
ATOM 475 C C . LYS A 1 61 ? 28.351 6.777 -48.558 1.00 89.62 61 LYS A C 1
ATOM 477 O O . LYS A 1 61 ? 28.362 6.659 -47.332 1.00 89.62 61 LYS A O 1
ATOM 482 N N . VAL A 1 62 ? 27.357 6.301 -49.307 1.00 88.88 62 VAL A N 1
ATOM 483 C CA . VAL A 1 62 ? 26.149 5.680 -48.737 1.00 88.88 62 VAL A CA 1
ATOM 484 C C . VAL A 1 62 ? 25.707 4.449 -49.529 1.00 88.88 62 VAL A C 1
ATOM 486 O O . VAL A 1 62 ? 25.891 4.375 -50.735 1.00 88.88 62 VAL A O 1
ATOM 489 N N . LYS A 1 63 ? 25.098 3.469 -48.853 1.00 86.31 63 LYS A N 1
ATOM 490 C CA . LYS A 1 63 ? 24.528 2.270 -49.490 1.00 86.31 63 LYS A CA 1
ATOM 491 C C . LYS A 1 63 ? 23.123 2.566 -50.028 1.00 86.31 63 LYS A C 1
ATOM 493 O O . LYS A 1 63 ? 22.428 3.428 -49.491 1.00 86.31 63 LYS A O 1
ATOM 498 N N . SER A 1 64 ? 22.670 1.797 -51.017 1.00 82.62 64 SER A N 1
ATOM 499 C CA . SER A 1 64 ? 21.350 1.932 -51.669 1.00 82.62 64 SER A CA 1
ATOM 500 C C . SER A 1 64 ? 20.155 2.011 -50.700 1.00 82.62 64 SER A C 1
ATOM 502 O O . SER A 1 64 ? 19.223 2.780 -50.932 1.00 82.62 64 SER A O 1
ATOM 504 N N . LYS A 1 65 ? 20.206 1.260 -49.587 1.00 84.12 65 LYS A N 1
ATOM 505 C CA . LYS A 1 65 ? 19.166 1.192 -48.541 1.00 84.12 65 LYS A CA 1
ATOM 506 C C . LYS A 1 65 ? 19.171 2.346 -47.530 1.00 84.12 65 LYS A C 1
ATOM 508 O O . LYS A 1 65 ? 18.283 2.412 -46.684 1.00 84.12 65 LYS A O 1
ATOM 513 N N . HIS A 1 66 ? 20.183 3.216 -47.540 1.00 91.75 66 HIS A N 1
ATOM 514 C CA . HIS A 1 66 ? 20.248 4.330 -46.591 1.00 91.75 66 HIS A CA 1
ATOM 515 C C . HIS A 1 66 ? 19.196 5.391 -46.917 1.00 91.75 66 HIS A C 1
ATOM 517 O O . HIS A 1 66 ? 18.968 5.704 -48.082 1.00 91.75 66 HIS A O 1
ATOM 523 N N . SER A 1 67 ? 18.577 5.949 -45.877 1.00 92.25 67 SER A N 1
ATOM 524 C CA . SER A 1 67 ? 17.593 7.023 -45.988 1.00 92.25 67 SER A CA 1
ATOM 525 C C . SER A 1 67 ? 18.242 8.410 -46.000 1.00 92.25 67 SER A C 1
ATOM 527 O O . SER A 1 67 ? 19.359 8.598 -45.505 1.00 92.25 67 SER A O 1
ATOM 529 N N . VAL A 1 68 ? 17.507 9.409 -46.490 1.00 89.56 68 VAL A N 1
ATOM 530 C CA . VAL A 1 68 ? 17.889 10.831 -46.421 1.00 89.56 68 VAL A CA 1
ATOM 531 C C . VAL A 1 68 ? 18.157 11.279 -44.976 1.00 89.56 68 VAL A C 1
ATOM 533 O O . VAL A 1 68 ? 19.131 11.996 -44.735 1.00 89.56 68 VAL A O 1
ATOM 536 N N . SER A 1 69 ? 17.404 10.777 -43.988 1.00 89.69 69 SER A N 1
ATOM 537 C CA . SER A 1 69 ? 17.639 11.064 -42.561 1.00 89.69 69 SER A CA 1
ATOM 538 C C . SER A 1 69 ? 19.027 10.649 -42.062 1.00 89.69 69 SER A C 1
ATOM 540 O O . SER A 1 69 ? 19.618 11.331 -41.219 1.00 89.69 69 SER A O 1
ATOM 542 N N . LYS A 1 70 ? 19.600 9.568 -42.609 1.00 88.75 70 LYS A N 1
ATOM 543 C CA . LYS A 1 70 ? 20.962 9.130 -42.273 1.00 88.75 70 LYS A CA 1
ATOM 544 C C . LYS A 1 70 ? 22.006 10.128 -42.780 1.00 88.75 70 LYS A C 1
ATOM 546 O O . LYS A 1 70 ? 22.996 10.368 -42.089 1.00 88.75 70 LYS A O 1
ATOM 551 N N . ILE A 1 71 ? 21.762 10.754 -43.934 1.00 91.06 71 ILE A N 1
ATOM 552 C CA . ILE A 1 71 ? 22.638 11.790 -44.500 1.00 91.06 71 ILE A CA 1
ATOM 553 C C . ILE A 1 71 ? 22.472 13.112 -43.756 1.00 91.06 71 ILE A C 1
ATOM 555 O O . ILE A 1 71 ? 23.482 13.716 -43.415 1.00 91.06 71 ILE A O 1
ATOM 559 N N . LYS A 1 72 ? 21.245 13.523 -43.404 1.00 91.12 72 LYS A N 1
ATOM 560 C CA . LYS A 1 72 ? 21.018 14.712 -42.560 1.00 91.12 72 LYS A CA 1
ATOM 561 C C . LYS A 1 72 ? 21.754 14.595 -41.222 1.00 91.12 72 LYS A C 1
ATOM 563 O O . LYS A 1 72 ? 22.446 15.523 -40.811 1.00 91.12 72 LYS A O 1
ATOM 568 N N . ARG A 1 73 ? 21.706 13.419 -40.580 1.00 87.56 73 ARG A N 1
ATOM 569 C CA . ARG A 1 73 ? 22.458 13.143 -39.342 1.00 87.56 73 ARG A CA 1
ATOM 570 C C . ARG A 1 73 ? 23.975 13.206 -39.557 1.00 87.56 73 ARG A C 1
ATOM 572 O O . ARG A 1 73 ? 24.680 13.762 -38.719 1.00 87.56 73 ARG A O 1
ATOM 579 N N . ALA A 1 74 ? 24.481 12.653 -40.662 1.00 87.44 74 ALA A N 1
ATOM 580 C CA . ALA A 1 74 ? 25.905 12.706 -41.005 1.00 87.44 74 ALA A CA 1
ATOM 581 C C . ALA A 1 74 ? 26.380 14.134 -41.326 1.00 87.44 74 ALA A C 1
ATOM 583 O O . ALA A 1 74 ? 27.487 14.514 -40.952 1.00 87.44 74 ALA A O 1
ATOM 584 N N . TYR A 1 75 ? 25.530 14.931 -41.972 1.00 89.38 75 TYR A N 1
ATOM 585 C CA . TYR A 1 75 ? 25.776 16.336 -42.264 1.00 89.38 75 TYR A CA 1
ATOM 586 C C . TYR A 1 75 ? 25.809 17.164 -40.978 1.00 89.38 75 TYR A C 1
ATOM 588 O O . TYR A 1 75 ? 26.816 17.817 -40.724 1.00 89.38 75 TYR A O 1
ATOM 596 N N . ARG A 1 76 ? 24.799 17.029 -40.104 1.00 89.38 76 ARG A N 1
ATOM 597 C CA . ARG A 1 76 ? 24.753 17.693 -38.789 1.00 89.38 76 ARG A CA 1
ATOM 598 C C . ARG A 1 76 ? 25.974 17.361 -37.932 1.00 89.38 76 ARG A C 1
ATOM 600 O O . ARG A 1 76 ? 26.526 18.252 -37.305 1.00 89.38 76 ARG A O 1
ATOM 607 N N . LYS A 1 77 ? 26.456 16.112 -37.943 1.00 85.56 77 LYS A N 1
ATOM 608 C CA . LYS A 1 77 ? 27.701 15.740 -37.241 1.00 85.56 77 LYS A CA 1
ATOM 609 C C . LYS A 1 77 ? 28.949 16.456 -37.781 1.00 85.56 77 LYS A C 1
ATOM 611 O O . LYS A 1 77 ? 29.892 16.640 -37.023 1.00 85.56 77 LYS A O 1
ATOM 616 N N . ARG A 1 78 ? 28.985 16.823 -39.069 1.00 82.75 78 ARG A N 1
ATOM 617 C CA . ARG A 1 78 ? 30.135 17.496 -39.707 1.00 82.75 78 ARG A CA 1
ATOM 618 C C . ARG A 1 78 ? 30.066 19.020 -39.654 1.00 82.75 78 ARG A C 1
ATOM 620 O O . ARG A 1 78 ? 31.114 19.650 -39.619 1.00 82.75 78 ARG A O 1
ATOM 627 N N . THR A 1 79 ? 28.871 19.601 -39.696 1.00 84.44 79 THR A N 1
ATOM 628 C CA . THR A 1 79 ? 28.678 21.059 -39.797 1.00 84.44 79 THR A CA 1
ATOM 629 C C . THR A 1 79 ? 28.069 21.683 -38.545 1.00 84.44 79 THR A C 1
ATOM 631 O O . THR A 1 79 ? 28.098 22.897 -38.412 1.00 84.44 79 THR A O 1
ATOM 634 N N . ASN A 1 80 ? 27.535 20.870 -37.627 1.00 83.00 80 ASN A N 1
ATOM 635 C CA . ASN A 1 80 ? 26.791 21.278 -36.432 1.00 83.00 80 ASN A CA 1
ATOM 636 C C . ASN A 1 80 ? 25.523 22.116 -36.705 1.00 83.00 80 ASN A C 1
ATOM 638 O O . ASN A 1 80 ? 25.019 22.781 -35.805 1.00 83.00 80 ASN A O 1
ATOM 642 N N . VAL A 1 81 ? 24.985 22.058 -37.928 1.00 82.12 81 VAL A N 1
ATOM 643 C CA . VAL A 1 81 ? 23.787 22.802 -38.352 1.00 82.12 81 VAL A CA 1
ATOM 644 C C . VAL A 1 81 ? 22.685 21.833 -38.777 1.00 82.12 81 VAL A C 1
ATOM 646 O O . VAL A 1 81 ? 22.943 20.819 -39.434 1.00 82.12 81 VAL A O 1
ATOM 649 N N . GLU A 1 82 ? 21.449 22.133 -38.379 1.00 86.94 82 GLU A N 1
ATOM 650 C CA . GLU A 1 82 ? 20.258 21.403 -38.808 1.00 86.94 82 GLU A CA 1
ATOM 651 C C . GLU A 1 82 ? 19.753 21.967 -40.140 1.00 86.94 82 GLU A C 1
ATOM 653 O O . GLU A 1 82 ? 19.505 23.164 -40.282 1.00 86.94 82 GLU A O 1
ATOM 658 N N . VAL A 1 83 ? 19.660 21.095 -41.144 1.00 88.38 83 VAL A N 1
ATOM 659 C CA . VAL A 1 83 ? 19.394 21.487 -42.529 1.00 88.38 83 VAL A CA 1
ATOM 660 C C . VAL A 1 83 ? 18.324 20.612 -43.160 1.00 88.38 83 VAL A C 1
ATOM 662 O O . VAL A 1 83 ? 18.246 19.405 -42.907 1.00 88.38 83 VAL A O 1
ATOM 665 N N . ASP A 1 84 ? 17.559 21.214 -44.059 1.00 90.00 84 ASP A N 1
ATOM 666 C CA . ASP A 1 84 ? 16.698 20.508 -44.988 1.00 90.00 84 ASP A CA 1
ATOM 667 C C . ASP A 1 84 ? 17.390 20.329 -46.334 1.00 90.00 84 ASP A C 1
ATOM 669 O O . ASP A 1 84 ? 18.041 21.234 -46.859 1.00 90.00 84 ASP A O 1
ATOM 673 N N . PHE A 1 85 ? 17.246 19.131 -46.899 1.00 92.75 85 PHE A N 1
ATOM 674 C CA . PHE A 1 85 ? 17.795 18.807 -48.207 1.00 92.75 85 PHE A CA 1
ATOM 675 C C . PHE A 1 85 ? 16.743 18.965 -49.288 1.00 92.75 85 PHE A C 1
ATOM 677 O O . PHE A 1 85 ? 15.605 18.502 -49.151 1.00 92.75 85 PHE A O 1
ATOM 684 N N . LYS A 1 86 ? 17.168 19.568 -50.395 1.00 88.94 86 LYS A N 1
ATOM 685 C CA . LYS A 1 86 ? 16.414 19.592 -51.640 1.00 88.94 86 LYS A CA 1
ATOM 686 C C . LYS A 1 86 ? 17.173 18.856 -52.737 1.00 88.94 86 LYS A C 1
ATOM 688 O O . LYS A 1 86 ? 18.398 18.919 -52.809 1.00 88.94 86 LYS A O 1
ATOM 693 N N . LEU A 1 87 ? 16.432 18.175 -53.604 1.00 87.50 87 LEU A N 1
ATOM 694 C CA . LEU A 1 87 ? 16.921 17.576 -54.849 1.00 87.50 87 LEU A CA 1
ATOM 695 C C . LEU A 1 87 ? 16.190 18.251 -55.999 1.00 87.50 87 LEU A C 1
ATOM 697 O O . LEU A 1 87 ? 14.960 18.270 -56.014 1.00 87.50 87 LEU A O 1
ATOM 701 N N . ALA A 1 88 ? 16.937 18.840 -56.933 1.00 80.31 88 ALA A N 1
ATOM 702 C CA . ALA A 1 88 ? 16.366 19.632 -58.027 1.00 80.31 88 ALA A CA 1
ATOM 703 C C . ALA A 1 88 ? 15.346 20.688 -57.529 1.00 80.31 88 ALA A C 1
ATOM 705 O O . ALA A 1 88 ? 14.272 20.839 -58.102 1.00 80.31 88 ALA A O 1
ATOM 706 N N . ASN A 1 89 ? 15.673 21.379 -56.428 1.00 76.00 89 ASN A N 1
ATOM 707 C CA . ASN A 1 89 ? 14.833 22.371 -55.738 1.00 76.00 89 ASN A CA 1
ATOM 708 C C . ASN A 1 89 ? 13.534 21.867 -55.085 1.00 76.00 89 ASN A C 1
ATOM 710 O O . ASN A 1 89 ? 12.798 22.672 -54.512 1.00 76.00 89 ASN A O 1
ATOM 714 N N . ASN A 1 90 ? 13.303 20.553 -55.040 1.00 79.75 90 ASN A N 1
ATOM 715 C CA . ASN A 1 90 ? 12.178 19.958 -54.319 1.00 79.75 90 ASN A CA 1
ATOM 716 C C . ASN A 1 90 ? 12.612 19.426 -52.941 1.00 79.75 90 ASN A C 1
ATOM 718 O O . ASN A 1 90 ? 13.636 18.742 -52.863 1.00 79.75 90 ASN A O 1
ATOM 722 N N . PRO A 1 91 ? 11.865 19.706 -51.855 1.00 84.50 91 PRO A N 1
ATOM 723 C CA . PRO A 1 91 ? 12.152 19.151 -50.533 1.00 84.50 91 PRO A CA 1
ATOM 724 C C . PRO A 1 91 ? 11.951 17.633 -50.530 1.00 84.50 91 PRO A C 1
ATOM 726 O O . PRO A 1 91 ? 10.977 17.133 -51.095 1.00 84.50 91 PRO A O 1
ATOM 729 N N . ILE A 1 92 ? 12.853 16.898 -49.876 1.00 84.50 92 ILE A N 1
ATOM 730 C CA . ILE A 1 92 ? 12.759 15.436 -49.777 1.00 84.50 92 ILE A CA 1
ATOM 731 C C . ILE A 1 92 ? 12.454 15.003 -48.350 1.00 84.50 92 ILE A C 1
ATOM 733 O O . ILE A 1 92 ? 13.066 15.474 -47.392 1.00 84.50 92 ILE A O 1
ATOM 737 N N . GLY A 1 93 ? 11.527 14.053 -48.230 1.00 81.56 93 GLY A N 1
ATOM 738 C CA . GLY A 1 93 ? 11.184 13.418 -46.966 1.00 81.56 93 GLY A CA 1
ATOM 739 C C . GLY A 1 93 ? 12.305 12.537 -46.407 1.00 81.56 93 GLY A C 1
ATOM 740 O O . GLY A 1 93 ? 12.994 11.812 -47.122 1.00 81.56 93 GLY A O 1
ATOM 741 N N . ASP A 1 94 ? 12.424 12.537 -45.087 1.00 85.06 94 ASP A N 1
ATOM 742 C CA . ASP A 1 94 ? 13.492 11.874 -44.335 1.00 85.06 94 ASP A CA 1
ATOM 743 C C . ASP A 1 94 ? 13.563 10.344 -44.512 1.00 85.06 94 ASP A C 1
ATOM 745 O O . ASP A 1 94 ? 14.628 9.752 -44.319 1.00 85.06 94 ASP A O 1
ATOM 749 N N . ALA A 1 95 ? 12.453 9.702 -44.892 1.00 83.94 95 ALA A N 1
ATOM 750 C CA . ALA A 1 95 ? 12.345 8.252 -45.061 1.00 83.94 95 ALA A CA 1
ATOM 751 C C . ALA A 1 95 ? 12.762 7.736 -46.456 1.00 83.94 95 ALA A C 1
ATOM 753 O O . ALA A 1 95 ? 12.874 6.523 -46.636 1.00 83.94 95 ALA A O 1
ATOM 754 N N . VAL A 1 96 ? 12.998 8.617 -47.438 1.00 87.94 96 VAL A N 1
ATOM 755 C CA . VAL A 1 96 ? 13.300 8.210 -48.824 1.00 87.94 96 VAL A CA 1
ATOM 756 C C . VAL A 1 96 ? 14.695 7.580 -48.918 1.00 87.94 96 VAL A C 1
ATOM 758 O O . VAL A 1 96 ? 15.641 8.097 -48.319 1.00 87.94 96 VAL A O 1
ATOM 761 N N . GLN A 1 97 ? 14.832 6.462 -49.643 1.00 89.00 97 GLN A N 1
ATOM 762 C CA . GLN A 1 97 ? 16.095 5.725 -49.792 1.00 89.00 97 GLN A CA 1
ATOM 763 C C . GLN A 1 97 ? 16.921 6.230 -50.983 1.00 89.00 97 GLN A C 1
ATOM 765 O O . GLN A 1 97 ? 16.377 6.685 -51.983 1.00 89.00 97 GLN A O 1
ATOM 770 N N . MET A 1 98 ? 18.249 6.105 -50.910 1.00 88.38 98 MET A N 1
ATOM 771 C CA . MET A 1 98 ? 19.161 6.608 -51.953 1.00 88.38 98 MET A CA 1
ATOM 772 C C . MET A 1 98 ? 18.942 5.973 -53.327 1.00 88.38 98 MET A C 1
ATOM 774 O O . MET A 1 98 ? 19.076 6.656 -54.341 1.00 88.38 98 MET A O 1
ATOM 778 N N . LYS A 1 99 ? 18.553 4.692 -53.369 1.00 81.81 99 LYS A N 1
ATOM 779 C CA . LYS A 1 99 ? 18.227 3.993 -54.623 1.00 81.81 99 LYS A CA 1
ATOM 780 C C . LYS A 1 99 ? 17.108 4.679 -55.421 1.00 81.81 99 LYS A C 1
ATOM 782 O O . LYS A 1 99 ? 17.116 4.608 -56.645 1.00 81.81 99 LYS A O 1
ATOM 787 N N . ASP A 1 100 ? 16.198 5.372 -54.732 1.00 83.75 100 ASP A N 1
ATOM 788 C CA . ASP A 1 100 ? 15.030 6.027 -55.324 1.00 83.75 100 ASP A CA 1
ATOM 789 C C . ASP A 1 100 ? 15.348 7.460 -55.811 1.00 83.75 100 ASP A C 1
ATOM 791 O O . ASP A 1 100 ? 14.492 8.120 -56.393 1.00 83.75 100 ASP A O 1
ATOM 795 N N . LEU A 1 101 ? 16.578 7.954 -55.588 1.00 85.31 101 LEU A N 1
ATOM 796 C CA . LEU A 1 101 ? 16.995 9.345 -55.840 1.00 85.31 101 LEU A CA 1
ATOM 797 C C . LEU A 1 101 ? 18.057 9.488 -56.953 1.00 85.31 101 LEU A C 1
ATOM 799 O O . LEU A 1 101 ? 18.556 10.586 -57.202 1.00 85.31 101 LEU A O 1
ATOM 803 N N . ASN A 1 102 ? 18.402 8.396 -57.643 1.00 83.06 102 ASN A N 1
ATOM 804 C CA . ASN A 1 102 ? 19.425 8.342 -58.697 1.00 83.06 102 ASN A CA 1
ATOM 805 C C . ASN A 1 102 ? 18.932 8.898 -60.048 1.00 83.06 102 ASN A C 1
ATOM 807 O O . ASN A 1 102 ? 18.710 8.147 -61.001 1.00 83.06 102 ASN A O 1
ATOM 811 N N . LEU A 1 103 ? 18.742 10.215 -60.141 1.00 80.19 103 LEU A N 1
ATOM 812 C CA . LEU A 1 103 ? 18.122 10.857 -61.310 1.00 80.19 103 LEU A CA 1
ATOM 813 C C . LEU A 1 103 ? 18.897 10.681 -62.632 1.00 80.19 103 LEU A C 1
ATOM 815 O O . LEU A 1 103 ? 18.277 10.706 -63.695 1.00 80.19 103 LEU A O 1
ATOM 819 N N . LEU A 1 104 ? 20.225 10.513 -62.590 1.00 80.12 104 LEU A N 1
ATOM 820 C CA . LEU A 1 104 ? 21.087 10.397 -63.781 1.00 80.12 104 LEU A CA 1
ATOM 821 C C . LEU A 1 104 ? 21.630 8.978 -64.020 1.00 80.12 104 LEU A C 1
ATOM 823 O O . LEU A 1 104 ? 22.350 8.763 -64.992 1.00 80.12 104 LEU A O 1
ATOM 827 N N . LYS A 1 105 ? 21.227 7.998 -63.195 1.00 80.62 105 LYS A N 1
ATOM 828 C CA . LYS A 1 105 ? 21.630 6.580 -63.284 1.00 80.62 105 LYS A CA 1
ATOM 829 C C . LYS A 1 105 ? 23.149 6.339 -63.255 1.00 80.62 105 LYS A C 1
ATOM 831 O O . LYS A 1 105 ? 23.621 5.331 -63.769 1.00 80.62 105 LYS A O 1
ATOM 836 N N . ASP A 1 106 ? 23.908 7.222 -62.618 1.00 83.94 106 ASP A N 1
ATOM 837 C CA . ASP A 1 106 ? 25.372 7.162 -62.483 1.00 83.94 106 ASP A CA 1
ATOM 838 C C . ASP A 1 106 ? 25.841 6.942 -61.031 1.00 83.94 106 ASP A C 1
ATOM 840 O O . ASP A 1 106 ? 27.032 7.029 -60.726 1.00 83.94 106 ASP A O 1
ATOM 844 N N . ASN A 1 107 ? 24.895 6.613 -60.142 1.00 85.81 107 ASN A N 1
ATOM 845 C CA . ASN A 1 107 ? 25.089 6.392 -58.704 1.00 85.81 107 ASN A CA 1
ATOM 846 C C . ASN A 1 107 ? 25.571 7.646 -57.958 1.00 85.81 107 ASN A C 1
ATOM 848 O O . ASN A 1 107 ? 26.150 7.546 -56.870 1.00 85.81 107 ASN A O 1
ATOM 852 N N . ILE A 1 108 ? 25.295 8.830 -58.515 1.00 86.38 108 ILE A N 1
ATOM 853 C CA . ILE A 1 108 ? 25.602 10.117 -57.902 1.00 86.38 108 ILE A CA 1
ATOM 854 C C . ILE A 1 108 ? 24.307 10.884 -57.639 1.00 86.38 108 ILE A C 1
ATOM 856 O O . ILE A 1 108 ? 23.438 11.031 -58.498 1.00 86.38 108 ILE A O 1
ATOM 860 N N . VAL A 1 109 ? 24.168 11.386 -56.413 1.00 90.06 109 VAL A N 1
ATOM 861 C CA . VAL A 1 109 ? 23.004 12.178 -55.994 1.00 90.06 109 VAL A CA 1
ATOM 862 C C . VAL A 1 109 ? 23.489 13.511 -55.447 1.00 90.06 109 VAL A C 1
ATOM 864 O O . VAL A 1 109 ? 24.388 13.542 -54.609 1.00 90.06 109 VAL A O 1
ATOM 867 N N . VAL A 1 110 ? 22.904 14.616 -55.910 1.00 91.12 110 VAL A N 1
ATOM 868 C CA . VAL A 1 110 ? 23.322 15.963 -55.498 1.00 91.12 110 VAL A CA 1
ATOM 869 C C . VAL A 1 110 ? 22.221 16.668 -54.719 1.00 91.12 110 VAL A C 1
ATOM 871 O O . VAL A 1 110 ? 21.176 16.995 -55.271 1.00 91.12 110 VAL A O 1
ATOM 874 N N . PHE A 1 111 ? 22.456 16.947 -53.440 1.00 93.38 111 PHE A N 1
ATOM 875 C CA . PHE A 1 111 ? 21.539 17.734 -52.618 1.00 93.38 111 PHE A CA 1
ATOM 876 C C . PHE A 1 111 ? 22.012 19.175 -52.474 1.00 93.38 111 PHE A C 1
ATOM 878 O O . PHE A 1 111 ? 23.211 19.445 -52.412 1.00 93.38 111 PHE A O 1
ATOM 885 N N . THR A 1 112 ? 21.063 20.093 -52.326 1.00 91.12 112 THR A N 1
ATOM 886 C CA . THR A 1 112 ? 21.317 21.418 -51.758 1.00 91.12 112 THR A CA 1
ATOM 887 C C . TH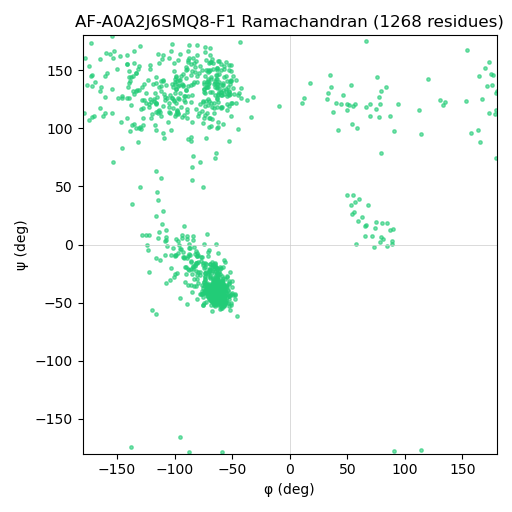R A 1 112 ? 20.833 21.437 -50.314 1.00 91.12 112 THR A C 1
ATOM 889 O O . THR A 1 112 ? 19.694 21.058 -50.026 1.00 91.12 112 THR A O 1
ATOM 892 N N . ALA A 1 113 ? 21.716 21.815 -49.386 1.00 90.69 113 ALA A N 1
ATOM 893 C CA . ALA A 1 113 ? 21.344 22.020 -47.994 1.00 90.69 113 ALA A CA 1
ATOM 894 C C . ALA A 1 113 ? 20.822 23.443 -47.801 1.00 90.69 113 ALA A C 1
ATOM 896 O O . ALA A 1 113 ? 21.411 24.397 -48.297 1.00 90.69 113 ALA A O 1
ATOM 897 N N . HIS A 1 114 ? 19.739 23.587 -47.050 1.00 86.00 114 HIS A N 1
ATOM 898 C CA . HIS A 1 114 ? 19.242 24.874 -46.583 1.00 86.00 114 HIS A CA 1
ATOM 899 C C . HIS A 1 114 ? 19.072 24.800 -45.073 1.00 86.00 114 HIS A C 1
ATOM 901 O O . HIS A 1 114 ? 18.589 23.788 -44.570 1.00 86.00 114 HIS A O 1
ATOM 907 N N . GLU A 1 115 ? 19.460 25.847 -44.350 1.00 80.81 115 GLU A N 1
ATOM 908 C CA . GLU A 1 115 ? 19.149 25.935 -42.922 1.00 80.81 115 GLU A CA 1
ATOM 909 C C . GLU A 1 115 ? 17.639 25.799 -42.721 1.00 80.81 115 GLU A C 1
ATOM 911 O O . GLU A 1 115 ? 16.846 26.400 -43.455 1.00 80.81 115 GLU A O 1
ATOM 916 N N . ALA A 1 116 ? 17.242 24.970 -41.756 1.00 68.62 116 ALA A N 1
ATOM 917 C CA . ALA A 1 116 ? 15.842 24.817 -41.395 1.00 68.62 116 ALA A CA 1
ATOM 918 C C . ALA A 1 116 ? 15.335 26.166 -40.856 1.00 68.62 116 ALA A C 1
ATOM 920 O O . ALA A 1 116 ? 15.624 26.554 -39.726 1.00 68.62 116 ALA A O 1
ATOM 921 N N . GLY A 1 117 ? 14.637 26.934 -41.695 1.00 47.75 117 GLY A N 1
ATOM 922 C CA . GLY A 1 117 ? 14.190 28.274 -41.336 1.00 47.75 117 GLY A CA 1
ATOM 923 C C . GLY A 1 117 ? 13.228 28.251 -40.147 1.00 47.75 117 GLY A C 1
ATOM 924 O O . GLY A 1 117 ? 12.212 27.555 -40.175 1.00 47.75 117 GLY A O 1
ATOM 925 N N . HIS A 1 118 ? 13.493 29.084 -39.136 1.00 38.16 118 HIS A N 1
ATOM 926 C CA . HIS A 1 118 ? 12.464 29.532 -38.200 1.00 38.16 118 HIS A CA 1
ATOM 927 C C . HIS A 1 118 ? 11.345 30.218 -38.998 1.00 38.16 118 HIS A C 1
ATOM 929 O O . HIS A 1 118 ? 11.487 31.353 -39.456 1.00 38.16 118 HIS A O 1
ATOM 935 N N . ALA A 1 119 ? 10.225 29.527 -39.190 1.00 28.61 119 ALA A N 1
ATOM 936 C CA . ALA A 1 119 ? 9.061 30.091 -39.854 1.00 28.61 119 ALA A CA 1
ATOM 937 C C . ALA A 1 119 ? 8.424 31.186 -38.977 1.00 28.61 119 ALA A C 1
ATOM 939 O O . ALA A 1 119 ? 7.689 30.901 -38.033 1.00 28.61 119 ALA A O 1
ATOM 940 N N . SER A 1 120 ? 8.690 32.446 -39.321 1.00 27.00 120 SER A N 1
ATOM 941 C CA . SER A 1 120 ? 7.767 33.559 -39.071 1.00 27.00 120 SER A CA 1
ATOM 942 C C . SER A 1 120 ? 6.662 33.551 -40.145 1.00 27.00 120 SER A C 1
ATOM 944 O O . SER A 1 120 ? 6.919 33.122 -41.273 1.00 27.00 120 SER A O 1
ATOM 946 N N . PRO A 1 121 ? 5.425 33.969 -39.820 1.00 31.36 121 PRO A N 1
ATOM 947 C CA . PRO A 1 121 ? 4.242 33.723 -40.646 1.00 31.36 121 PRO A CA 1
ATOM 948 C C . PRO A 1 121 ? 4.250 34.532 -41.957 1.00 31.36 121 PRO A C 1
ATOM 950 O O . PRO A 1 121 ? 4.763 35.653 -41.985 1.00 31.36 121 PRO A O 1
ATOM 953 N N . PRO A 1 122 ? 3.644 34.016 -43.044 1.00 28.72 122 PRO A N 1
ATOM 954 C CA . PRO A 1 122 ? 3.587 34.736 -44.305 1.00 28.72 122 PRO A CA 1
ATOM 955 C C . PRO A 1 122 ? 2.570 35.879 -44.227 1.00 28.72 122 PRO A C 1
ATOM 957 O O . PRO A 1 122 ? 1.413 35.691 -43.852 1.00 28.72 122 PRO A O 1
ATOM 960 N N . SER A 1 123 ? 3.004 37.063 -44.653 1.00 28.27 123 SER A N 1
ATOM 961 C CA . SER A 1 123 ? 2.129 38.156 -45.065 1.00 28.27 123 SER A CA 1
ATOM 962 C C . SER A 1 123 ? 2.197 38.279 -46.587 1.00 28.27 123 SER A C 1
ATOM 964 O O . SER A 1 123 ? 3.279 38.399 -47.155 1.00 28.27 123 SER A O 1
ATOM 966 N N . VAL A 1 124 ? 1.043 38.254 -47.258 1.00 28.58 124 VAL A N 1
ATOM 967 C CA . VAL A 1 124 ? 0.880 38.838 -48.595 1.00 28.58 124 VAL A CA 1
ATOM 968 C C . VAL A 1 124 ? -0.420 39.627 -48.617 1.00 28.58 124 VAL A C 1
ATOM 970 O O . VAL A 1 124 ? -1.482 39.165 -48.207 1.00 28.58 124 VAL A O 1
ATOM 973 N N . SER A 1 125 ? -0.270 40.856 -49.086 1.00 24.17 125 SER A N 1
ATOM 974 C CA . SER A 1 125 ? -1.250 41.907 -49.274 1.00 24.17 125 SER A CA 1
ATOM 975 C C . SER A 1 125 ? -1.989 41.785 -50.613 1.00 24.17 125 SER A C 1
ATOM 977 O O . SER A 1 125 ? -1.398 41.403 -51.621 1.00 24.17 125 SER A O 1
ATOM 979 N N . ARG A 1 126 ? -3.257 42.223 -50.653 1.00 24.39 126 ARG A N 1
ATOM 980 C CA . ARG A 1 126 ? -3.768 43.218 -51.624 1.00 24.39 126 ARG A CA 1
ATOM 981 C C . ARG A 1 126 ? -5.199 43.668 -51.279 1.00 24.39 126 ARG A C 1
ATOM 983 O O . ARG A 1 126 ? -6.051 42.866 -50.921 1.00 24.39 126 ARG A O 1
ATOM 990 N N . ALA A 1 127 ? -5.406 44.980 -51.384 1.00 22.27 127 ALA A N 1
ATOM 991 C CA . ALA A 1 127 ? -6.635 45.761 -51.170 1.00 22.27 127 ALA A CA 1
ATOM 992 C C . ALA A 1 127 ? -7.379 46.006 -52.516 1.00 22.27 127 ALA A C 1
ATOM 994 O O . ALA A 1 127 ? -6.899 45.489 -53.527 1.00 22.27 127 ALA A O 1
ATOM 995 N N . PRO A 1 128 ? -8.376 46.917 -52.651 1.00 39.16 128 PRO A N 1
ATOM 996 C CA . PRO A 1 128 ? -9.456 47.394 -51.759 1.00 39.16 128 PRO A CA 1
ATOM 997 C C . PRO A 1 128 ? -10.852 47.375 -52.453 1.00 39.16 128 PRO A C 1
ATOM 999 O O . PRO A 1 128 ? -10.931 47.272 -53.670 1.00 39.16 128 PRO A O 1
ATOM 1002 N N . LEU A 1 129 ? -11.949 47.605 -51.713 1.00 21.61 129 LEU A N 1
ATOM 1003 C CA . LEU A 1 129 ? -13.064 48.486 -52.130 1.00 21.61 129 LEU A CA 1
ATOM 1004 C C . LEU A 1 129 ? -13.946 48.851 -50.913 1.00 21.61 129 LEU A C 1
ATOM 1006 O O . LEU A 1 129 ? -14.240 48.024 -50.058 1.00 21.61 129 LEU A O 1
ATOM 1010 N N . GLN A 1 130 ? -14.299 50.135 -50.842 1.00 26.38 130 GLN A N 1
ATOM 1011 C CA . GLN A 1 130 ? -15.062 50.848 -49.805 1.00 26.38 130 GLN A CA 1
ATOM 1012 C C . GLN A 1 130 ? -16.457 50.262 -49.488 1.00 26.38 130 GLN A C 1
ATOM 1014 O O . GLN A 1 130 ? -17.118 49.763 -50.393 1.00 26.38 130 GLN A O 1
ATOM 1019 N N . ARG A 1 131 ? -16.999 50.542 -48.285 1.00 22.48 131 ARG A N 1
ATOM 1020 C CA . ARG A 1 131 ? -17.978 51.639 -48.048 1.00 22.48 131 ARG A CA 1
ATOM 1021 C C . ARG A 1 131 ? -18.395 51.825 -46.571 1.00 22.48 131 ARG A C 1
ATOM 1023 O O . ARG A 1 131 ? -18.692 50.871 -45.874 1.00 22.48 131 ARG A O 1
ATOM 1030 N N . LEU A 1 132 ? -18.451 53.116 -46.217 1.00 23.38 132 LEU A N 1
ATOM 1031 C CA . LEU A 1 132 ? -19.335 53.871 -45.308 1.00 23.38 132 LEU A CA 1
ATOM 1032 C C . LEU A 1 132 ? -19.614 53.438 -43.851 1.00 23.38 132 LEU A C 1
ATOM 1034 O O . LEU A 1 132 ? -20.286 52.455 -43.567 1.00 23.38 132 LEU A O 1
ATOM 1038 N N . ASN A 1 133 ? -19.242 54.370 -42.963 1.00 28.27 133 ASN A N 1
ATOM 1039 C CA . ASN A 1 133 ? -19.912 54.732 -41.709 1.00 28.27 133 ASN A CA 1
ATOM 1040 C C . ASN A 1 133 ? -21.430 54.926 -41.862 1.00 28.27 133 ASN A C 1
ATOM 1042 O O . ASN A 1 133 ? -21.840 55.624 -42.784 1.00 28.27 133 ASN A O 1
ATOM 1046 N N . THR A 1 134 ? -22.187 54.481 -40.851 1.00 26.36 134 THR A N 1
ATOM 1047 C CA . THR A 1 134 ? -23.370 55.142 -40.238 1.00 26.36 134 THR A CA 1
ATOM 1048 C C . THR A 1 134 ? -23.781 54.283 -39.033 1.00 26.36 134 THR A C 1
ATOM 1050 O O . THR A 1 134 ? -24.035 53.098 -39.198 1.00 26.36 134 THR A O 1
ATOM 1053 N N . GLN A 1 135 ? -23.557 54.712 -37.787 1.00 25.36 135 GLN A N 1
ATOM 1054 C CA . GLN A 1 135 ? -24.481 55.475 -36.931 1.00 25.36 135 GLN A CA 1
ATOM 1055 C C . GLN A 1 135 ? -25.931 54.955 -36.873 1.00 25.36 135 GLN A C 1
ATOM 1057 O O . GLN A 1 135 ? -26.606 54.868 -37.892 1.00 25.36 135 GLN A O 1
ATOM 1062 N N . VAL A 1 136 ? -26.391 54.785 -35.627 1.00 23.56 136 VAL A N 1
ATOM 1063 C CA . VAL A 1 136 ? -27.694 55.166 -35.042 1.00 23.56 136 VAL A CA 1
ATOM 1064 C C . VAL A 1 136 ? -28.337 54.061 -34.191 1.00 23.56 136 VAL A C 1
ATOM 1066 O O . VAL A 1 136 ? -28.601 52.942 -34.613 1.00 23.56 136 VAL A O 1
ATOM 1069 N N . SER A 1 137 ? -28.565 54.494 -32.955 1.00 24.30 137 SER A N 1
ATOM 1070 C CA . SER A 1 137 ? -29.316 53.988 -31.814 1.00 24.30 137 SER A CA 1
ATOM 1071 C C . SER A 1 137 ? -30.781 53.617 -32.081 1.00 24.30 137 SER A C 1
ATOM 1073 O O . SER A 1 137 ? -31.436 54.271 -32.881 1.00 24.30 137 SER A O 1
ATOM 1075 N N . ALA A 1 138 ? -31.330 52.706 -31.272 1.00 23.78 138 ALA A N 1
ATOM 1076 C CA . ALA A 1 138 ? -32.661 52.796 -30.635 1.00 23.78 138 ALA A CA 1
ATOM 1077 C C . ALA A 1 138 ? -32.860 51.531 -29.773 1.00 23.78 138 ALA A C 1
ATOM 1079 O O . ALA A 1 138 ? -32.709 50.422 -30.264 1.00 23.78 138 ALA A O 1
ATOM 1080 N N . ASN A 1 139 ? -32.916 51.638 -28.446 1.00 21.83 139 ASN A N 1
ATOM 1081 C CA . ASN A 1 139 ? -34.083 51.970 -27.618 1.00 21.83 139 ASN A CA 1
ATOM 1082 C C . ASN A 1 139 ? -35.181 50.889 -27.556 1.00 21.83 139 ASN A C 1
ATOM 1084 O O . ASN A 1 139 ? -35.989 50.754 -28.464 1.00 21.83 139 ASN A O 1
ATOM 1088 N N . LEU A 1 140 ? -35.253 50.312 -26.349 1.00 23.06 140 LEU A N 1
ATOM 1089 C CA . LEU A 1 140 ? -36.424 50.242 -25.466 1.00 23.06 140 LEU A CA 1
ATOM 1090 C C . LEU A 1 140 ? -37.489 49.148 -25.657 1.00 23.06 140 LEU A C 1
ATOM 1092 O O . LEU A 1 140 ? -38.095 48.991 -26.709 1.00 23.06 140 LEU A O 1
ATOM 1096 N N . THR A 1 141 ? -37.836 48.606 -24.477 1.00 22.09 141 THR A N 1
ATOM 1097 C CA . THR A 1 141 ? -39.147 48.098 -24.014 1.00 22.09 141 THR A CA 1
ATOM 1098 C C . THR A 1 141 ? -39.606 46.744 -24.550 1.00 22.09 141 THR A C 1
ATOM 1100 O O . THR A 1 141 ? -39.408 46.433 -25.709 1.00 22.09 141 THR A O 1
ATOM 1103 N N . ALA A 1 142 ? -40.297 45.886 -23.806 1.00 22.39 142 ALA A N 1
ATOM 1104 C CA . ALA A 1 142 ? -40.614 45.731 -22.387 1.00 22.39 142 ALA A CA 1
ATOM 1105 C C . ALA A 1 142 ? -41.368 44.387 -22.272 1.00 22.39 142 ALA A C 1
ATOM 1107 O O . ALA A 1 142 ? -42.028 43.982 -23.223 1.00 22.39 142 ALA A O 1
ATOM 1108 N N . SER A 1 143 ? -41.301 43.760 -21.093 1.00 23.03 143 SER A N 1
ATOM 1109 C CA . SER A 1 143 ? -42.343 42.918 -20.470 1.00 23.03 143 SER A CA 1
ATOM 1110 C C . SER A 1 143 ? -43.008 41.787 -21.280 1.00 23.03 143 SER A C 1
ATOM 1112 O O . SER A 1 143 ? -43.821 42.043 -22.162 1.00 23.03 143 SER A O 1
ATOM 1114 N N . ASN A 1 144 ? -42.904 40.542 -20.798 1.00 24.42 144 ASN A N 1
ATOM 1115 C CA . ASN A 1 144 ? -43.977 40.009 -19.950 1.00 24.42 144 ASN A CA 1
ATOM 1116 C C . ASN A 1 144 ? -43.671 38.653 -19.301 1.00 24.42 144 ASN A C 1
ATOM 1118 O O . ASN A 1 144 ? -43.005 37.780 -19.841 1.00 24.42 144 ASN A O 1
ATOM 1122 N N . VAL A 1 145 ? -44.232 38.572 -18.100 1.00 24.70 145 VAL A N 1
ATOM 1123 C CA . VAL A 1 145 ? -44.356 37.501 -17.117 1.00 24.70 145 VAL A CA 1
ATOM 1124 C C . VAL A 1 145 ? -44.918 36.196 -17.691 1.00 24.70 145 VAL A C 1
ATOM 1126 O O . VAL A 1 145 ? -45.961 36.217 -18.337 1.00 24.70 145 VAL A O 1
ATOM 1129 N N . ALA A 1 146 ? -44.332 35.065 -17.292 1.00 23.39 146 ALA A N 1
ATOM 1130 C CA . ALA A 1 146 ? -45.084 33.875 -16.891 1.00 23.39 146 ALA A CA 1
ATOM 1131 C C . ALA A 1 146 ? -44.238 33.036 -15.921 1.00 23.39 146 ALA A C 1
ATOM 1133 O O . ALA A 1 146 ? -43.180 32.520 -16.273 1.00 23.39 146 ALA A O 1
ATOM 1134 N N . LYS A 1 147 ? -44.706 32.960 -14.673 1.00 24.73 147 LYS A N 1
ATOM 1135 C CA . LYS A 1 147 ? -44.308 31.949 -13.694 1.00 24.73 147 LYS A CA 1
ATOM 1136 C C . LYS A 1 147 ? -44.926 30.624 -14.130 1.00 24.73 147 LYS A C 1
ATOM 1138 O O . LYS A 1 147 ? -46.122 30.615 -14.383 1.00 24.73 147 LYS A O 1
ATOM 1143 N N . ASP A 1 148 ? -44.154 29.546 -14.089 1.00 24.09 148 ASP A N 1
ATOM 1144 C CA . ASP A 1 148 ? -44.656 28.271 -13.588 1.00 24.09 148 ASP A CA 1
ATOM 1145 C C . ASP A 1 148 ? -43.518 27.474 -12.948 1.00 24.09 148 ASP A C 1
ATOM 1147 O O . ASP A 1 148 ? -42.434 27.291 -13.498 1.00 24.09 148 ASP A O 1
ATOM 1151 N N . SER A 1 149 ? -43.784 27.082 -11.708 1.00 23.62 149 SER A N 1
ATOM 1152 C CA . SER A 1 149 ? -43.007 26.190 -10.859 1.00 23.62 149 SER A CA 1
ATOM 1153 C C . SER A 1 149 ? -42.952 24.784 -11.443 1.00 23.62 149 SER A C 1
ATOM 1155 O O . SER A 1 149 ? -43.990 24.334 -11.911 1.00 23.62 149 SER A O 1
ATOM 1157 N N . ILE A 1 150 ? -41.842 24.053 -11.273 1.00 22.48 150 ILE A N 1
ATOM 1158 C CA . ILE A 1 150 ? -41.860 22.595 -11.051 1.00 22.48 150 ILE A CA 1
ATOM 1159 C C . ILE A 1 150 ? -40.494 22.106 -10.520 1.00 22.48 150 ILE A C 1
ATOM 1161 O O . ILE A 1 150 ? -39.467 22.203 -11.179 1.00 22.48 150 ILE A O 1
ATOM 1165 N N . LEU A 1 151 ? -40.568 21.575 -9.294 1.00 23.30 151 LEU A N 1
ATOM 1166 C CA . LEU A 1 151 ? -39.797 20.481 -8.689 1.00 23.30 151 LEU A CA 1
ATOM 1167 C C . LEU A 1 151 ? -38.265 20.582 -8.599 1.00 23.30 151 LEU A C 1
ATOM 1169 O O . LEU A 1 151 ? -37.523 20.171 -9.487 1.00 23.30 151 LEU A O 1
ATOM 1173 N N . ALA A 1 152 ? -37.824 20.947 -7.391 1.00 23.52 152 ALA A N 1
ATOM 1174 C CA . ALA A 1 152 ? -36.555 20.520 -6.820 1.00 23.52 152 ALA A CA 1
ATOM 1175 C C . ALA A 1 152 ? -36.422 18.988 -6.906 1.00 23.52 152 ALA A C 1
ATOM 1177 O O . ALA A 1 152 ? -37.264 18.251 -6.382 1.00 23.52 152 ALA A O 1
ATOM 1178 N N . LYS A 1 153 ? -35.365 18.517 -7.573 1.00 23.20 153 LYS A N 1
ATOM 1179 C CA . LYS A 1 153 ? -34.890 17.136 -7.485 1.00 23.20 153 LYS A CA 1
ATOM 1180 C C . LYS A 1 153 ? -33.666 17.085 -6.582 1.00 23.20 153 LYS A C 1
ATOM 1182 O O . LYS A 1 153 ? -32.819 17.969 -6.612 1.00 23.20 153 LYS A O 1
ATOM 1187 N N . ALA A 1 154 ? -33.679 16.044 -5.764 1.00 23.22 154 ALA A N 1
ATOM 1188 C CA . ALA A 1 154 ? -32.807 15.790 -4.641 1.00 23.22 154 ALA A CA 1
ATOM 1189 C C . ALA A 1 154 ? -31.327 15.617 -5.014 1.00 23.22 154 ALA A C 1
ATOM 1191 O O . ALA A 1 154 ? -30.989 15.049 -6.052 1.00 23.22 154 ALA A O 1
ATOM 1192 N N . GLU A 1 155 ? -30.511 16.098 -4.078 1.00 28.27 155 GLU A N 1
ATOM 1193 C CA . GLU A 1 155 ? -29.154 15.701 -3.695 1.00 28.27 155 GLU A CA 1
ATOM 1194 C C . GLU A 1 155 ? -28.641 14.400 -4.329 1.00 28.27 155 GLU A C 1
ATOM 1196 O O . GLU A 1 155 ? -29.158 13.315 -4.061 1.00 28.27 155 GLU A O 1
ATOM 1201 N N . GLN A 1 156 ? -27.555 14.496 -5.099 1.00 23.84 156 GLN A N 1
ATOM 1202 C CA . GLN A 1 156 ? -26.654 13.371 -5.350 1.00 23.84 156 GLN A CA 1
ATOM 1203 C C . GLN A 1 156 ? -25.209 13.866 -5.263 1.00 23.84 156 GLN A C 1
ATOM 1205 O O . GLN A 1 156 ? -24.704 14.530 -6.164 1.00 23.84 156 GLN A O 1
ATOM 1210 N N . SER A 1 157 ? -24.564 13.561 -4.137 1.00 26.31 157 SER A N 1
ATOM 1211 C CA . SER A 1 157 ? -23.120 13.664 -3.950 1.00 26.31 157 SER A CA 1
ATOM 1212 C C . SER A 1 157 ? -22.413 12.574 -4.764 1.00 26.31 157 SER A C 1
ATOM 1214 O O . SER A 1 157 ? -22.854 11.424 -4.836 1.00 26.31 157 SER A O 1
ATOM 1216 N N . TYR A 1 158 ? -21.305 12.933 -5.409 1.00 29.66 158 TYR A N 1
ATOM 1217 C CA . TYR A 1 158 ? -20.486 12.003 -6.179 1.00 29.66 158 TYR A CA 1
ATOM 1218 C C . TYR A 1 158 ? -19.769 11.024 -5.237 1.00 29.66 158 TYR A C 1
ATOM 1220 O O . TYR A 1 158 ? -18.833 11.393 -4.533 1.00 29.66 158 TYR A O 1
ATOM 1228 N N . THR A 1 159 ? -20.199 9.761 -5.241 1.00 26.03 159 THR A N 1
ATOM 1229 C CA . THR A 1 159 ? -19.494 8.647 -4.591 1.00 26.03 159 THR A CA 1
ATOM 1230 C C . THR A 1 159 ? -18.916 7.745 -5.678 1.00 26.03 159 THR A C 1
ATOM 1232 O O . THR A 1 159 ? -19.626 7.348 -6.603 1.00 26.03 159 THR A O 1
ATOM 1235 N N . SER A 1 160 ? -17.622 7.426 -5.583 1.00 29.88 160 SER A N 1
ATOM 1236 C CA . SER A 1 160 ? -16.947 6.506 -6.507 1.00 29.88 160 SER A CA 1
ATOM 1237 C C . SER A 1 160 ? -17.692 5.159 -6.580 1.00 29.88 160 SER A C 1
ATOM 1239 O O . SER A 1 160 ? -17.993 4.602 -5.522 1.00 29.88 160 SER A O 1
ATOM 1241 N N . PRO A 1 161 ? -17.913 4.565 -7.772 1.00 28.23 161 PRO A N 1
ATOM 1242 C CA . PRO A 1 161 ? -18.516 3.230 -7.920 1.00 28.23 161 PRO A CA 1
ATOM 1243 C C . PRO A 1 161 ? -17.668 2.087 -7.316 1.00 28.23 161 PRO A C 1
ATOM 1245 O O . PRO A 1 161 ? -18.051 0.922 -7.370 1.00 28.23 161 PRO A O 1
ATOM 1248 N N . TYR A 1 162 ? -16.512 2.410 -6.725 1.00 36.72 162 TYR A N 1
ATOM 1249 C CA . TYR A 1 162 ? -15.623 1.486 -6.019 1.00 36.72 162 TYR A CA 1
ATOM 1250 C C . TYR A 1 162 ? -15.633 1.670 -4.489 1.00 36.72 162 TYR A C 1
ATOM 1252 O O . TYR A 1 162 ? -14.824 1.046 -3.802 1.00 36.72 162 TYR A O 1
ATOM 1260 N N . ALA A 1 163 ? -16.509 2.516 -3.934 1.00 27.94 163 ALA A N 1
ATOM 1261 C CA . ALA A 1 163 ? -16.704 2.617 -2.489 1.00 27.94 163 ALA A CA 1
ATOM 1262 C C . ALA A 1 163 ? -17.506 1.408 -1.975 1.00 27.94 163 ALA A C 1
ATOM 1264 O O . ALA A 1 163 ? -18.621 1.146 -2.426 1.00 27.94 163 ALA A O 1
ATOM 1265 N N . VAL A 1 164 ? -16.938 0.656 -1.030 1.00 25.28 164 VAL A N 1
ATOM 1266 C CA . VAL A 1 164 ? -17.657 -0.410 -0.323 1.00 25.28 164 VAL A CA 1
ATOM 1267 C C . VAL A 1 164 ? -18.633 0.248 0.648 1.00 25.28 164 VAL A C 1
ATOM 1269 O O . VAL A 1 164 ? -18.218 0.980 1.541 1.00 25.28 164 VAL A O 1
ATOM 1272 N N . SER A 1 165 ? -19.931 -0.004 0.482 1.00 21.83 165 SER A N 1
ATOM 1273 C CA . SER A 1 165 ? -20.929 0.350 1.492 1.00 21.83 165 SER A CA 1
ATOM 1274 C C . SER A 1 165 ? -20.639 -0.405 2.798 1.00 21.83 165 SER A C 1
ATOM 1276 O O . SER A 1 165 ? -20.322 -1.599 2.731 1.00 21.83 165 SER A O 1
ATOM 1278 N N . PRO A 1 166 ? -20.785 0.217 3.983 1.00 23.14 166 PRO A N 1
ATOM 1279 C CA . PRO A 1 166 ? -20.823 -0.537 5.224 1.00 23.14 166 PRO A CA 1
ATOM 1280 C C . PRO A 1 166 ? -21.969 -1.553 5.156 1.00 23.14 166 PRO A C 1
ATOM 1282 O O . PRO A 1 166 ? -23.041 -1.293 4.607 1.00 23.14 166 PRO A O 1
ATOM 1285 N N . SER A 1 167 ? -21.673 -2.743 5.663 1.00 23.98 167 SER A N 1
ATOM 1286 C CA . SER A 1 167 ? -22.518 -3.933 5.740 1.00 23.98 167 SER A CA 1
ATOM 1287 C C . SER A 1 167 ? -24.014 -3.644 5.899 1.00 23.98 167 SER A C 1
ATOM 1289 O O . SER A 1 167 ? -24.442 -2.966 6.830 1.00 23.98 167 SER A O 1
ATOM 1291 N N . VAL A 1 168 ? -24.802 -4.240 5.000 1.00 23.12 168 VAL A N 1
ATOM 1292 C CA . VAL A 1 168 ? -26.265 -4.330 5.076 1.00 23.12 168 VAL A CA 1
ATOM 1293 C C . VAL A 1 168 ? -26.675 -4.887 6.451 1.00 23.12 168 VAL A C 1
ATOM 1295 O O . VAL A 1 168 ? -26.158 -5.939 6.836 1.00 23.12 168 VAL A O 1
ATOM 1298 N N . PRO A 1 169 ? -27.607 -4.249 7.187 1.00 23.34 169 PRO A N 1
ATOM 1299 C CA . PRO A 1 169 ? -28.174 -4.828 8.399 1.00 23.34 169 PRO A CA 1
ATOM 1300 C C . PRO A 1 169 ? -28.940 -6.107 8.050 1.00 23.34 169 PRO A C 1
ATOM 1302 O O . PRO A 1 169 ? -29.831 -6.097 7.195 1.00 23.34 169 PRO A O 1
ATOM 1305 N N . VAL A 1 170 ? -28.603 -7.209 8.716 1.00 25.38 170 VAL A N 1
ATOM 1306 C CA . VAL A 1 170 ? -29.392 -8.443 8.681 1.00 25.38 170 VAL A CA 1
ATOM 1307 C C . VAL A 1 170 ? -30.734 -8.147 9.350 1.00 25.38 170 VAL A C 1
ATOM 1309 O O . VAL A 1 170 ? -30.774 -7.785 10.523 1.00 25.38 170 VAL A O 1
ATOM 1312 N N . LYS A 1 171 ? -31.829 -8.260 8.592 1.00 24.75 171 LYS A N 1
ATOM 1313 C CA . LYS A 1 171 ? -33.189 -8.271 9.144 1.00 24.75 171 LYS A CA 1
ATOM 1314 C C . LYS A 1 171 ? -33.389 -9.572 9.919 1.00 24.75 171 LYS A C 1
ATOM 1316 O O . LYS A 1 171 ? -33.103 -10.641 9.382 1.00 24.75 171 LYS A O 1
ATOM 1321 N N . ASP A 1 172 ? -33.890 -9.471 11.140 1.00 30.12 172 ASP A N 1
ATOM 1322 C CA . ASP A 1 172 ? -34.418 -10.597 11.899 1.00 30.12 172 ASP A CA 1
ATOM 1323 C C . ASP A 1 172 ? -35.858 -10.933 11.459 1.00 30.12 172 ASP A C 1
ATOM 1325 O O . ASP A 1 172 ? -36.532 -10.170 10.761 1.00 30.12 172 ASP A O 1
ATOM 1329 N N . GLU A 1 173 ? -36.317 -12.130 11.822 1.00 29.00 173 GLU A N 1
ATOM 1330 C CA . GLU A 1 173 ? -37.524 -12.777 11.286 1.00 29.00 173 GLU A CA 1
ATOM 1331 C C . GLU A 1 173 ? -38.868 -12.164 11.736 1.00 29.00 173 GLU A C 1
ATOM 1333 O O . GLU A 1 173 ? -39.911 -12.728 11.418 1.00 29.00 173 GLU A O 1
ATOM 1338 N N . ASN A 1 174 ? -38.896 -11.005 12.410 1.00 33.25 174 ASN A N 1
ATOM 1339 C CA . ASN A 1 174 ? -40.127 -10.481 13.028 1.00 33.25 174 ASN A CA 1
ATOM 1340 C C . ASN A 1 174 ? -40.599 -9.083 12.589 1.00 33.25 174 ASN A C 1
ATOM 1342 O O . ASN A 1 174 ? -41.580 -8.597 13.133 1.00 33.25 174 ASN A O 1
ATOM 1346 N N . GLY A 1 175 ? -39.999 -8.456 11.574 1.00 32.03 175 GLY A N 1
ATOM 1347 C CA . GLY A 1 175 ? -40.710 -7.486 10.721 1.00 32.03 175 GLY A CA 1
ATOM 1348 C C . GLY A 1 175 ? -41.442 -6.287 11.362 1.00 32.03 175 GLY A C 1
ATOM 1349 O O . GLY A 1 175 ? -42.354 -5.778 10.711 1.00 32.03 175 GLY A O 1
ATOM 1350 N N . ASP A 1 176 ? -41.056 -5.789 12.544 1.00 26.72 176 ASP A N 1
ATOM 1351 C CA . ASP A 1 176 ? -41.739 -4.659 13.199 1.00 26.72 176 ASP A CA 1
ATOM 1352 C C . ASP A 1 176 ? -40.899 -3.369 13.268 1.00 26.72 176 ASP A C 1
ATOM 1354 O O . ASP A 1 176 ? -39.738 -3.341 13.672 1.00 26.72 176 ASP A O 1
ATOM 1358 N N . MET A 1 177 ? -41.541 -2.263 12.880 1.00 25.50 177 MET A N 1
ATOM 1359 C CA . MET A 1 177 ? -41.026 -0.891 12.833 1.00 25.50 177 MET A CA 1
ATOM 1360 C C . MET A 1 177 ? -41.691 -0.079 13.959 1.00 25.50 177 MET A C 1
ATOM 1362 O O . MET A 1 177 ? -42.919 -0.023 13.999 1.00 25.50 177 MET A O 1
ATOM 1366 N N . PHE A 1 178 ? -40.933 0.609 14.828 1.00 24.73 178 PHE A N 1
ATOM 1367 C CA . PHE A 1 178 ? -41.507 1.552 15.810 1.00 24.73 178 PHE A CA 1
ATOM 1368 C C . PHE A 1 178 ? -40.966 2.996 15.683 1.00 24.73 178 PHE A C 1
ATOM 1370 O O . PHE A 1 178 ? -39.861 3.205 15.181 1.00 24.73 178 PHE A O 1
ATOM 1377 N N . PRO A 1 179 ? -41.773 4.014 16.065 1.00 26.80 179 PRO A N 1
ATOM 1378 C CA . PRO A 1 179 ? -41.779 5.336 15.437 1.00 26.80 179 PRO A CA 1
ATOM 1379 C C . PRO A 1 179 ? -41.016 6.445 16.185 1.00 26.80 179 PRO A C 1
ATOM 1381 O O . PRO A 1 179 ? -40.900 6.458 17.409 1.00 26.80 179 PRO A O 1
ATOM 1384 N N . ARG A 1 180 ? -40.613 7.461 15.407 1.00 23.16 180 ARG A N 1
ATOM 1385 C CA . ARG A 1 180 ? -40.208 8.812 15.840 1.00 23.16 180 ARG A CA 1
ATOM 1386 C C . ARG A 1 180 ? -41.302 9.476 16.688 1.00 23.16 180 ARG A C 1
ATOM 1388 O O . ARG A 1 180 ? -42.422 9.644 16.206 1.00 23.16 180 ARG A O 1
ATOM 1395 N N . SER A 1 181 ? -40.954 9.972 17.875 1.00 24.84 181 SER A N 1
ATOM 1396 C CA . SER A 1 181 ? -41.784 10.909 18.639 1.00 24.84 181 SER A CA 1
ATOM 1397 C C . SER A 1 181 ? -41.234 12.339 18.551 1.00 24.84 181 SER A C 1
ATOM 1399 O O . SER A 1 181 ? -40.053 12.611 18.753 1.00 24.84 181 SER A O 1
ATOM 1401 N N . GLN A 1 182 ? -42.130 13.260 18.194 1.00 25.62 182 GLN A N 1
ATOM 1402 C CA . GLN A 1 182 ? -41.965 14.710 18.275 1.00 25.62 182 GLN A CA 1
ATOM 1403 C C . GLN A 1 182 ? -42.271 15.206 19.700 1.00 25.62 182 GLN A C 1
ATOM 1405 O O . GLN A 1 182 ? -43.139 14.651 20.370 1.00 25.62 182 GLN A O 1
ATOM 1410 N N . GLY A 1 183 ? -41.668 16.326 20.113 1.00 24.11 183 GLY A N 1
ATOM 1411 C CA . GLY A 1 183 ? -42.112 17.111 21.277 1.00 24.11 183 GLY A CA 1
ATOM 1412 C C . GLY A 1 183 ? -41.049 18.118 21.737 1.00 24.11 183 GLY A C 1
ATOM 1413 O O . GLY A 1 183 ? -40.115 17.734 22.419 1.00 24.11 183 GLY A O 1
ATOM 1414 N N . ARG A 1 184 ? -41.006 19.349 21.212 1.00 24.05 184 ARG A N 1
ATOM 1415 C CA . ARG A 1 184 ? -41.755 20.557 21.633 1.00 24.05 184 ARG A CA 1
ATOM 1416 C C . ARG A 1 184 ? -41.047 21.351 22.749 1.00 24.05 184 ARG A C 1
ATOM 1418 O O . ARG A 1 184 ? -40.988 20.943 23.899 1.00 24.05 184 ARG A O 1
ATOM 1425 N N . SER A 1 185 ? -40.575 22.533 22.352 1.00 23.92 185 SER A N 1
ATOM 1426 C CA . SER A 1 185 ? -40.072 23.634 23.181 1.00 23.92 185 SER A CA 1
ATOM 1427 C C . SER A 1 185 ? -41.157 24.221 24.096 1.00 23.92 185 SER A C 1
ATOM 1429 O O . SER A 1 185 ? -42.253 24.513 23.611 1.00 23.92 185 SER A O 1
ATOM 1431 N N . GLN A 1 186 ? -40.824 24.451 25.375 1.00 24.69 186 GLN A N 1
ATOM 1432 C CA . GLN A 1 186 ? -41.447 25.452 26.256 1.00 24.69 186 GLN A CA 1
ATOM 1433 C C . GLN A 1 186 ? -40.424 26.038 27.256 1.00 24.69 186 GLN A C 1
ATOM 1435 O O . GLN A 1 186 ? -39.987 25.385 28.193 1.00 24.69 186 GLN A O 1
ATOM 1440 N N . THR A 1 187 ? -40.028 27.282 26.971 1.00 22.81 187 THR A N 1
ATOM 1441 C CA . THR A 1 187 ? -39.941 28.481 27.836 1.00 22.81 187 THR A CA 1
ATOM 1442 C C . THR A 1 187 ? -39.597 28.411 29.338 1.00 22.81 187 THR A C 1
ATOM 1444 O O . THR A 1 187 ? -40.350 27.844 30.118 1.00 22.81 187 THR A O 1
ATOM 1447 N N . ARG A 1 188 ? -38.623 29.279 29.693 1.00 24.28 188 ARG A N 1
ATOM 1448 C CA . ARG A 1 188 ? -38.545 30.210 30.853 1.00 24.28 188 ARG A CA 1
ATOM 1449 C C . ARG A 1 188 ? -38.460 29.632 32.279 1.00 24.28 188 ARG A C 1
ATOM 1451 O O . ARG A 1 188 ? -39.422 29.083 32.783 1.00 24.28 188 ARG A O 1
ATOM 1458 N N . ASP A 1 189 ? -37.361 29.915 32.989 1.00 24.14 189 ASP A N 1
ATOM 1459 C CA . ASP A 1 189 ? -37.268 31.092 33.878 1.00 24.14 189 ASP A CA 1
ATOM 1460 C C . ASP A 1 189 ? -35.904 31.180 34.595 1.00 24.14 189 ASP A C 1
ATOM 1462 O O . ASP A 1 189 ? -35.415 30.236 35.210 1.00 24.14 189 ASP A O 1
ATOM 1466 N N . THR A 1 190 ? -35.295 32.363 34.524 1.00 24.05 190 THR A N 1
ATOM 1467 C CA . THR A 1 190 ? -34.239 32.841 35.431 1.00 24.05 190 THR A CA 1
ATOM 1468 C C . THR A 1 190 ? -34.808 33.129 36.823 1.00 24.05 190 THR A C 1
ATOM 1470 O O . THR A 1 190 ? -35.950 33.579 36.928 1.00 24.05 190 THR A O 1
ATOM 1473 N N . PRO A 1 191 ? -33.969 33.090 37.874 1.00 28.48 191 PRO A N 1
ATOM 1474 C CA . PRO A 1 191 ? -33.724 34.366 38.535 1.00 28.48 191 PRO A CA 1
ATOM 1475 C C . PRO A 1 191 ? -32.262 34.642 38.900 1.00 28.48 191 PRO A C 1
ATOM 1477 O O . PRO A 1 191 ? -31.463 33.800 39.295 1.00 28.48 191 PRO A O 1
ATOM 1480 N N . THR A 1 192 ? -31.993 35.928 38.768 1.00 24.62 192 THR A N 1
ATOM 1481 C CA . THR A 1 192 ? -30.833 36.747 39.074 1.00 24.62 192 THR A CA 1
ATOM 1482 C C . THR A 1 192 ? -30.492 36.801 40.578 1.00 24.62 192 THR A C 1
ATOM 1484 O O . THR A 1 192 ? -31.393 36.926 41.404 1.00 24.62 192 THR A O 1
ATOM 1487 N N . ARG A 1 193 ? -29.188 36.977 40.880 1.00 24.17 193 ARG A N 1
ATOM 1488 C CA . ARG A 1 193 ? -28.577 38.123 41.621 1.00 24.17 193 ARG A CA 1
ATOM 1489 C C . ARG A 1 193 ? -27.822 37.841 42.944 1.00 24.17 193 ARG A C 1
ATOM 1491 O O . ARG A 1 193 ? -28.316 37.144 43.818 1.00 24.17 193 ARG A O 1
ATOM 1498 N N . LEU A 1 194 ? -26.728 38.623 43.091 1.00 25.94 194 LEU A N 1
ATOM 1499 C CA . LEU A 1 194 ? -25.911 39.014 44.274 1.00 25.94 194 LEU A CA 1
ATOM 1500 C C . LEU A 1 194 ? -24.672 38.125 44.541 1.00 25.94 194 LEU A C 1
ATOM 1502 O O . LEU A 1 194 ? -24.819 36.937 44.753 1.00 25.94 194 LEU A O 1
ATOM 1506 N N . GLY A 1 195 ? -23.409 38.576 44.575 1.00 23.48 195 GLY A N 1
ATOM 1507 C CA . GLY A 1 195 ? -22.799 39.912 44.573 1.00 23.48 195 GLY A CA 1
ATOM 1508 C C . GLY A 1 195 ? -22.073 40.231 45.896 1.00 23.48 195 GLY A C 1
ATOM 1509 O O . GLY A 1 195 ? -22.731 40.715 46.810 1.00 23.48 195 GLY A O 1
ATOM 1510 N N . ARG A 1 196 ? -20.745 39.997 45.983 1.00 25.39 196 ARG A N 1
ATOM 1511 C CA . ARG A 1 196 ? -19.712 40.699 46.814 1.00 25.39 196 ARG A CA 1
ATOM 1512 C C . ARG A 1 196 ? -18.362 39.947 46.700 1.00 25.39 196 ARG A C 1
ATOM 1514 O O . ARG A 1 196 ? -18.345 38.755 46.955 1.00 25.39 196 ARG A O 1
ATOM 1521 N N . ASN A 1 197 ? -17.286 40.477 46.110 1.00 24.34 197 ASN A N 1
ATOM 1522 C CA . ASN A 1 197 ? -16.328 41.535 46.505 1.00 24.34 197 ASN A CA 1
ATOM 1523 C C . ASN A 1 197 ? -15.277 41.167 47.587 1.00 24.34 197 ASN A C 1
ATOM 1525 O O . ASN A 1 197 ? -15.634 41.033 48.752 1.00 24.34 197 ASN A O 1
ATOM 1529 N N . LEU A 1 198 ? -13.999 41.221 47.150 1.00 25.03 198 LEU A N 1
ATOM 1530 C CA . LEU A 1 198 ? -12.783 41.796 47.784 1.00 25.03 198 LEU A CA 1
ATOM 1531 C C . LEU A 1 198 ? -11.623 40.872 48.257 1.00 25.03 198 LEU A C 1
ATOM 1533 O O . LEU A 1 198 ? -11.718 40.165 49.251 1.00 25.03 198 LEU A O 1
ATOM 1537 N N . THR A 1 199 ? -10.481 41.085 47.572 1.00 25.22 199 THR A N 1
ATOM 1538 C CA . THR A 1 199 ? -9.091 41.333 48.054 1.00 25.22 199 THR A CA 1
ATOM 1539 C C . THR A 1 199 ? -8.171 40.213 48.576 1.00 25.22 199 THR A C 1
ATOM 1541 O O . THR A 1 199 ? -8.475 39.515 49.533 1.00 25.22 199 THR A O 1
ATOM 1544 N N . ALA A 1 200 ? -6.970 40.174 47.971 1.00 26.81 200 ALA A N 1
ATOM 1545 C CA . ALA A 1 200 ? -5.720 39.514 48.394 1.00 26.81 200 ALA A CA 1
ATOM 1546 C C . ALA A 1 200 ? -5.077 40.198 49.635 1.00 26.81 200 ALA A C 1
ATOM 1548 O O . ALA A 1 200 ? -5.524 41.300 49.969 1.00 26.81 200 ALA A O 1
ATOM 1549 N N . PRO A 1 201 ? -4.040 39.627 50.312 1.00 35.06 201 PRO A N 1
ATOM 1550 C CA . PRO A 1 201 ? -2.646 39.691 49.807 1.00 35.06 201 PRO A CA 1
ATOM 1551 C C . PRO A 1 201 ? -1.647 38.561 50.222 1.00 35.06 201 PRO A C 1
ATOM 1553 O O . PRO A 1 201 ? -1.824 37.865 51.212 1.00 35.06 201 PRO A O 1
ATOM 1556 N N . SER A 1 202 ? -0.571 38.456 49.421 1.00 26.06 202 SER A N 1
ATOM 1557 C CA . SER A 1 202 ? 0.869 38.173 49.686 1.00 26.06 202 SER A CA 1
ATOM 1558 C C . SER A 1 202 ? 1.377 37.542 51.006 1.00 26.06 202 SER A C 1
ATOM 1560 O O . SER A 1 202 ? 1.082 38.035 52.092 1.00 26.06 202 SER A O 1
ATOM 1562 N N . GLY A 1 203 ? 2.339 36.605 50.876 1.00 24.75 203 GLY A N 1
ATOM 1563 C CA . GLY A 1 203 ? 3.397 36.355 51.874 1.00 24.75 203 GLY A CA 1
ATOM 1564 C C . GLY A 1 203 ? 4.145 35.011 51.738 1.00 24.75 203 GLY A C 1
ATOM 1565 O O . GLY A 1 203 ? 3.671 33.999 52.239 1.00 24.75 203 GLY A O 1
ATOM 1566 N N . ALA A 1 204 ? 5.331 35.003 51.111 1.00 26.70 204 ALA A N 1
ATOM 1567 C CA . ALA A 1 204 ? 6.352 33.934 51.210 1.00 26.70 204 ALA A CA 1
ATOM 1568 C C . ALA A 1 204 ? 7.228 34.149 52.478 1.00 26.70 204 ALA A C 1
ATOM 1570 O O . ALA A 1 204 ? 7.230 35.284 52.967 1.00 26.70 204 ALA A O 1
ATOM 1571 N N . PRO A 1 205 ? 7.976 33.154 53.032 1.00 30.89 205 PRO A N 1
ATOM 1572 C CA . PRO A 1 205 ? 9.231 32.663 52.419 1.00 30.89 205 PRO A CA 1
ATOM 1573 C C . PRO A 1 205 ? 9.646 31.184 52.707 1.00 30.89 205 PRO A C 1
ATOM 1575 O O . PRO A 1 205 ? 9.156 30.524 53.619 1.00 30.89 205 PRO A O 1
ATOM 1578 N N . SER A 1 206 ? 10.619 30.701 51.920 1.00 24.69 206 SER A N 1
ATOM 1579 C CA . SER A 1 206 ? 11.499 29.505 52.057 1.00 24.69 206 SER A CA 1
ATOM 1580 C C . SER A 1 206 ? 12.354 29.533 53.366 1.00 24.69 206 SER A C 1
ATOM 1582 O O . SER A 1 206 ? 12.254 30.563 54.036 1.00 24.69 206 SER A O 1
ATOM 1584 N N . PRO A 1 207 ? 13.273 28.576 53.746 1.00 36.12 207 PRO A N 1
ATOM 1585 C CA . PRO A 1 207 ? 14.104 27.673 52.901 1.00 36.12 207 PRO A CA 1
ATOM 1586 C C . PRO A 1 207 ? 14.598 26.305 53.510 1.00 36.12 207 PRO A C 1
ATOM 1588 O O . PRO A 1 207 ? 14.434 26.027 54.693 1.00 36.12 207 PRO A O 1
ATOM 1591 N N . LYS A 1 208 ? 15.341 25.525 52.692 1.00 25.42 208 LYS A N 1
ATOM 1592 C CA . LYS A 1 208 ? 16.674 24.880 52.938 1.00 25.42 208 LYS A CA 1
ATOM 1593 C C . LYS A 1 208 ? 16.818 23.377 52.621 1.00 25.42 208 LYS A C 1
ATOM 1595 O O . LYS A 1 208 ? 16.150 22.520 53.181 1.00 25.42 208 LYS A O 1
ATOM 1600 N N . ILE A 1 209 ? 17.814 23.123 51.767 1.00 28.67 209 ILE A N 1
ATOM 1601 C CA . ILE A 1 209 ? 18.455 21.857 51.367 1.00 28.67 209 ILE A CA 1
ATOM 1602 C C . ILE A 1 209 ? 19.741 21.676 52.206 1.00 28.67 209 ILE A C 1
ATOM 1604 O O . ILE A 1 209 ? 20.296 22.679 52.668 1.00 28.67 209 ILE A O 1
ATOM 1608 N N . PRO A 1 210 ? 20.265 20.444 52.353 1.00 27.45 210 PRO A N 1
ATOM 1609 C CA . PRO A 1 210 ? 21.667 20.237 51.961 1.00 27.45 210 PRO A CA 1
ATOM 1610 C C . PRO A 1 210 ? 21.938 18.912 51.210 1.00 27.45 210 PRO A C 1
ATOM 1612 O O . PRO A 1 210 ? 21.434 17.854 51.576 1.00 27.45 210 PRO A O 1
ATOM 1615 N N . ALA A 1 211 ? 22.806 18.988 50.193 1.00 25.17 211 ALA A N 1
ATOM 1616 C CA . ALA A 1 211 ? 23.681 17.906 49.712 1.00 25.17 211 ALA A CA 1
ATOM 1617 C C . ALA A 1 211 ? 25.004 17.974 50.521 1.00 25.17 211 ALA A C 1
ATOM 1619 O O . ALA A 1 211 ? 25.323 19.035 51.056 1.00 25.17 211 ALA A O 1
ATOM 1620 N N . THR A 1 212 ? 25.850 16.950 50.693 1.00 27.66 212 THR A N 1
ATOM 1621 C CA . THR A 1 212 ? 26.701 16.271 49.688 1.00 27.66 212 THR A CA 1
ATOM 1622 C C . THR A 1 212 ? 27.586 15.238 50.429 1.00 27.66 212 THR A C 1
ATOM 1624 O O . THR A 1 212 ? 28.027 15.567 51.527 1.00 27.66 212 THR A O 1
ATOM 1627 N N . SER A 1 213 ? 27.938 14.081 49.839 1.00 22.84 213 SER A N 1
ATOM 1628 C CA . SER A 1 213 ? 29.337 13.650 49.557 1.00 22.84 213 SER A CA 1
ATOM 1629 C C . SER A 1 213 ? 29.449 12.174 49.109 1.00 22.84 213 SER A C 1
ATOM 1631 O O . SER A 1 213 ? 28.600 11.338 49.396 1.00 22.84 213 SER A O 1
ATOM 1633 N N . MET A 1 214 ? 30.496 11.915 48.320 1.00 25.39 214 MET A N 1
ATOM 1634 C CA . MET A 1 214 ? 30.842 10.711 47.547 1.00 25.39 214 MET A CA 1
ATOM 1635 C C . MET A 1 214 ? 31.674 9.681 48.349 1.00 25.39 214 MET A C 1
ATOM 1637 O O . MET A 1 214 ? 32.285 10.069 49.339 1.00 25.39 214 MET A O 1
ATOM 1641 N N . VAL A 1 215 ? 31.813 8.434 47.846 1.00 25.28 215 VAL A N 1
ATOM 1642 C CA . VAL A 1 215 ? 33.094 7.768 47.442 1.00 25.28 215 VAL A CA 1
ATOM 1643 C C . VAL A 1 215 ? 32.934 6.237 47.210 1.00 25.28 215 VAL A C 1
ATOM 1645 O O . VAL A 1 215 ? 32.484 5.514 48.086 1.00 25.28 215 VAL A O 1
ATOM 1648 N N . LYS A 1 216 ? 33.345 5.820 45.995 1.00 25.58 216 LYS A N 1
ATOM 1649 C CA . LYS A 1 216 ? 34.020 4.607 45.445 1.00 25.58 216 LYS A CA 1
ATOM 1650 C C . LYS A 1 216 ? 33.824 3.151 45.946 1.00 25.58 216 LYS A C 1
ATOM 1652 O O . LYS A 1 216 ? 33.749 2.836 47.122 1.00 25.58 216 LYS A O 1
ATOM 1657 N N . SER A 1 217 ? 33.909 2.305 44.914 1.00 24.75 217 SER A N 1
ATOM 1658 C CA . SER A 1 217 ? 34.041 0.851 44.713 1.00 24.75 217 SER A CA 1
ATOM 1659 C C . SER A 1 217 ? 35.247 0.143 45.356 1.00 24.75 217 SER A C 1
ATOM 1661 O O . SER A 1 217 ? 36.316 0.742 45.398 1.00 24.75 217 SER A O 1
ATOM 1663 N N . GLU A 1 218 ? 35.109 -1.153 45.699 1.00 23.53 218 GLU A N 1
ATOM 1664 C CA . GLU A 1 218 ? 35.853 -2.308 45.120 1.00 23.53 218 GLU A CA 1
ATOM 1665 C C . GLU A 1 218 ? 35.578 -3.654 45.844 1.00 23.53 218 GLU A C 1
ATOM 1667 O O . GLU A 1 218 ? 35.111 -3.709 46.977 1.00 23.53 218 GLU A O 1
ATOM 1672 N N . THR A 1 219 ? 35.827 -4.729 45.094 1.00 24.25 219 THR A N 1
ATOM 1673 C CA . THR A 1 219 ? 35.582 -6.182 45.228 1.00 24.25 219 THR A CA 1
ATOM 1674 C C . THR A 1 219 ? 36.546 -6.963 46.145 1.00 24.25 219 THR A C 1
ATOM 1676 O O . THR A 1 219 ? 37.716 -6.604 46.182 1.00 24.25 219 THR A O 1
ATOM 1679 N N . HIS A 1 220 ? 36.119 -8.098 46.747 1.00 25.56 220 HIS A N 1
ATOM 1680 C CA . HIS A 1 220 ? 36.716 -9.455 46.553 1.00 25.56 220 HIS A CA 1
ATOM 1681 C C . HIS A 1 220 ? 36.202 -10.579 47.499 1.00 25.56 220 HIS A C 1
ATOM 1683 O O . HIS A 1 220 ? 36.128 -10.397 48.708 1.00 25.56 220 HIS A O 1
ATOM 1689 N N . ASN A 1 221 ? 35.947 -11.747 46.879 1.00 24.81 221 ASN A N 1
ATOM 1690 C CA . ASN A 1 221 ? 36.219 -13.165 47.227 1.00 24.81 221 ASN A CA 1
ATOM 1691 C C . ASN A 1 221 ? 36.169 -13.732 48.661 1.00 24.81 221 ASN A C 1
ATOM 1693 O O . ASN A 1 221 ? 36.878 -13.272 49.550 1.00 24.81 221 ASN A O 1
ATOM 1697 N N . SER A 1 222 ? 35.541 -14.914 48.787 1.00 25.97 222 SER A N 1
ATOM 1698 C CA . SER A 1 222 ? 36.084 -16.143 49.437 1.00 25.97 222 SER A CA 1
ATOM 1699 C C . SER A 1 222 ? 35.116 -17.318 49.166 1.00 25.97 222 SER A C 1
ATOM 1701 O O . SER A 1 222 ? 33.928 -17.199 49.437 1.00 25.97 222 SER A O 1
ATOM 1703 N N . GLU A 1 223 ? 35.490 -18.304 48.346 1.00 26.92 223 GLU A N 1
ATOM 1704 C CA . GLU A 1 223 ? 36.156 -19.585 48.685 1.00 26.92 223 GLU A CA 1
ATOM 1705 C C . GLU A 1 223 ? 35.235 -20.666 49.290 1.00 26.92 223 GLU A C 1
ATOM 1707 O O . GLU A 1 223 ? 34.805 -20.597 50.439 1.00 26.92 223 GLU A O 1
ATOM 1712 N N . GLU A 1 224 ? 34.996 -21.711 48.489 1.00 26.28 224 GLU A N 1
ATOM 1713 C CA . GLU A 1 224 ? 34.530 -23.032 48.915 1.00 26.28 224 GLU A CA 1
ATOM 1714 C C . GLU A 1 224 ? 35.667 -23.816 49.593 1.00 26.28 224 GLU A C 1
ATOM 1716 O O . GLU A 1 224 ? 36.795 -23.846 49.105 1.00 26.28 224 GLU A O 1
ATOM 1721 N N . THR A 1 225 ? 35.374 -24.548 50.673 1.00 27.11 225 THR A N 1
ATOM 1722 C CA . THR A 1 225 ? 36.107 -25.781 51.018 1.00 27.11 225 THR A CA 1
ATOM 1723 C C . THR A 1 225 ? 35.169 -26.794 51.672 1.00 27.11 225 THR A C 1
ATOM 1725 O O . THR A 1 225 ? 34.500 -26.506 52.663 1.00 27.11 225 THR A O 1
ATOM 1728 N N . SER A 1 226 ? 35.136 -27.999 51.107 1.00 25.64 226 SER A N 1
ATOM 1729 C CA . SER A 1 226 ? 34.352 -29.152 51.554 1.00 25.64 226 SER A CA 1
ATOM 1730 C C . SER A 1 226 ? 35.001 -29.911 52.723 1.00 25.64 226 SER A C 1
ATOM 1732 O O . SER A 1 226 ? 36.211 -30.120 52.684 1.00 25.64 226 SER A O 1
ATOM 1734 N N . MET A 1 227 ? 34.206 -30.458 53.658 1.00 26.53 227 MET A N 1
ATOM 1735 C CA . MET A 1 227 ? 34.188 -31.907 53.974 1.00 26.53 227 MET A CA 1
ATOM 1736 C C . MET A 1 227 ? 33.197 -32.289 55.100 1.00 26.53 227 MET A C 1
ATOM 1738 O O . MET A 1 227 ? 33.363 -31.918 56.255 1.00 26.53 227 MET A O 1
ATOM 1742 N N . SER A 1 228 ? 32.200 -33.091 54.703 1.00 25.86 228 SER A N 1
ATOM 1743 C CA . SER A 1 228 ? 31.567 -34.262 55.354 1.00 25.86 228 SER A CA 1
ATOM 1744 C C . SER A 1 228 ? 31.418 -34.385 56.886 1.00 25.86 228 SER A C 1
ATOM 1746 O O . SER A 1 228 ? 32.404 -34.521 57.607 1.00 25.86 228 SER A O 1
ATOM 1748 N N . GLY A 1 229 ? 30.168 -34.602 57.338 1.00 26.42 229 GLY A N 1
ATOM 1749 C CA . GLY A 1 229 ? 29.850 -35.174 58.658 1.00 26.42 229 GLY A CA 1
ATOM 1750 C C . GLY A 1 229 ? 28.349 -35.328 58.983 1.00 26.42 229 GLY A C 1
ATOM 1751 O O . GLY A 1 229 ? 27.819 -34.545 59.753 1.00 26.42 229 GLY A O 1
ATOM 1752 N N . ILE A 1 230 ? 27.696 -36.322 58.365 1.00 32.41 230 ILE A N 1
ATOM 1753 C CA . ILE A 1 230 ? 26.477 -37.097 58.733 1.00 32.41 230 ILE A CA 1
ATOM 1754 C C . ILE A 1 230 ? 25.613 -36.611 59.929 1.00 32.41 230 ILE A C 1
ATOM 1756 O O . ILE A 1 230 ? 26.066 -36.684 61.068 1.00 32.41 230 ILE A O 1
ATOM 1760 N N . ALA A 1 231 ? 24.320 -36.323 59.687 1.00 26.95 231 ALA A N 1
ATOM 1761 C CA . ALA A 1 231 ? 23.162 -36.992 60.329 1.00 26.95 231 ALA A CA 1
ATOM 1762 C C . ALA A 1 231 ? 21.809 -36.422 59.838 1.00 26.95 231 ALA A C 1
ATOM 1764 O O . ALA A 1 231 ? 21.601 -35.214 59.789 1.00 26.95 231 ALA A O 1
ATOM 1765 N N . GLU A 1 232 ? 20.900 -37.328 59.476 1.00 30.34 232 GLU A N 1
ATOM 1766 C CA . GLU A 1 232 ? 19.552 -37.112 58.936 1.00 30.34 232 GLU A CA 1
ATOM 1767 C C . GLU A 1 232 ? 18.578 -36.423 59.912 1.00 30.34 232 GLU A C 1
ATOM 1769 O O . GLU A 1 232 ? 18.493 -36.804 61.078 1.00 30.34 232 GLU A O 1
ATOM 1774 N N . ALA A 1 233 ? 17.739 -35.515 59.395 1.00 28.23 233 ALA A N 1
ATOM 1775 C CA . ALA A 1 233 ? 16.333 -35.383 59.796 1.00 28.23 233 ALA A CA 1
ATOM 1776 C C . ALA A 1 233 ? 15.535 -34.624 58.716 1.00 28.23 233 ALA A C 1
ATOM 1778 O O . ALA A 1 233 ? 15.915 -33.539 58.284 1.00 28.23 233 ALA A O 1
ATOM 1779 N N . SER A 1 234 ? 14.434 -35.237 58.280 1.00 33.75 234 SER A N 1
ATOM 1780 C CA . SER A 1 234 ? 13.541 -34.862 57.181 1.00 33.75 234 SER A CA 1
ATOM 1781 C C . SER A 1 234 ? 13.134 -33.385 57.100 1.00 33.75 234 SER A C 1
ATOM 1783 O O . SER A 1 234 ? 12.532 -32.848 58.029 1.00 33.75 234 SER A O 1
ATOM 1785 N N . ALA A 1 235 ? 13.310 -32.789 55.917 1.00 27.36 235 ALA A N 1
ATOM 1786 C CA . ALA A 1 235 ? 12.602 -31.588 55.484 1.00 27.36 235 ALA A CA 1
ATOM 1787 C C . ALA A 1 235 ? 11.991 -31.829 54.096 1.00 27.36 235 ALA A C 1
ATOM 1789 O O . ALA A 1 235 ? 12.690 -32.071 53.114 1.00 27.36 235 ALA A O 1
ATOM 1790 N N . THR A 1 236 ? 10.664 -31.793 54.037 1.00 29.19 236 THR A N 1
ATOM 1791 C CA . THR A 1 236 ? 9.864 -31.861 52.815 1.00 29.19 236 THR A CA 1
ATOM 1792 C C . THR A 1 236 ? 10.135 -30.611 51.974 1.00 29.19 236 THR A C 1
ATOM 1794 O O . THR A 1 236 ? 9.814 -29.499 52.389 1.00 29.19 236 THR A O 1
ATOM 1797 N N . LEU A 1 237 ? 10.755 -30.791 50.807 1.00 28.92 237 LEU A N 1
ATOM 1798 C CA . LEU A 1 237 ? 11.021 -29.735 49.830 1.00 28.92 237 LEU A CA 1
ATOM 1799 C C . LEU A 1 237 ? 9.707 -29.250 49.197 1.00 28.92 237 LEU A C 1
ATOM 1801 O O . LEU A 1 237 ? 8.979 -30.027 48.584 1.00 28.92 237 LEU A O 1
ATOM 1805 N N . VAL A 1 238 ? 9.430 -27.953 49.331 1.00 28.83 238 VAL A N 1
ATOM 1806 C CA . VAL A 1 238 ? 8.424 -27.225 48.547 1.00 28.83 238 VAL A CA 1
ATOM 1807 C C . VAL A 1 238 ? 8.999 -26.990 47.146 1.00 28.83 238 VAL A C 1
ATOM 1809 O O . VAL A 1 238 ? 10.084 -26.428 47.009 1.00 28.83 238 VAL A O 1
ATOM 1812 N N . SER A 1 239 ? 8.295 -27.453 46.113 1.00 27.25 239 SER A N 1
ATOM 1813 C CA . SER A 1 239 ? 8.651 -27.251 44.702 1.00 27.25 239 SER A CA 1
ATOM 1814 C C . SER A 1 239 ? 8.488 -25.780 44.271 1.00 27.25 239 SER A C 1
ATOM 1816 O O . SER A 1 239 ? 7.616 -25.092 44.805 1.00 27.25 239 SER A O 1
ATOM 1818 N N . PRO A 1 240 ? 9.275 -25.283 43.296 1.00 32.78 240 PRO A N 1
ATOM 1819 C CA . PRO A 1 240 ? 9.123 -23.926 42.770 1.00 32.78 240 PRO A CA 1
ATOM 1820 C C . PRO A 1 240 ? 7.793 -23.779 42.006 1.00 32.78 240 PRO A C 1
ATOM 1822 O O . PRO A 1 240 ? 7.448 -24.625 41.180 1.00 32.78 240 PRO A O 1
ATOM 1825 N N . ASN A 1 241 ? 7.035 -22.718 42.308 1.00 37.22 241 ASN A N 1
ATOM 1826 C CA . ASN A 1 241 ? 5.741 -22.406 41.686 1.00 37.22 241 ASN A CA 1
ATOM 1827 C C . ASN A 1 241 ? 5.879 -22.220 40.163 1.00 37.22 241 ASN A C 1
ATOM 1829 O O . ASN A 1 241 ? 6.703 -21.430 39.707 1.00 37.22 241 ASN A O 1
ATOM 1833 N N . LYS A 1 242 ? 5.039 -22.923 39.393 1.00 44.44 242 LYS A N 1
ATOM 1834 C CA . LYS A 1 242 ? 4.892 -22.760 37.936 1.00 44.44 242 LYS A CA 1
ATOM 1835 C C . LYS A 1 242 ? 4.133 -21.454 37.616 1.00 44.44 242 LYS A C 1
ATOM 1837 O O . LYS A 1 242 ? 3.223 -21.119 38.377 1.00 44.44 242 LYS A O 1
ATOM 1842 N N . PRO A 1 243 ? 4.460 -20.741 36.519 1.00 47.84 243 PRO A N 1
ATOM 1843 C CA . PRO A 1 243 ? 3.757 -19.520 36.128 1.00 47.84 243 PRO A CA 1
ATOM 1844 C C . PRO A 1 243 ? 2.319 -19.814 35.671 1.00 47.84 243 PRO A C 1
ATOM 1846 O O . PRO A 1 243 ? 2.051 -20.826 35.024 1.00 47.84 243 PRO A O 1
ATOM 1849 N N . SER A 1 244 ? 1.393 -18.920 36.010 1.00 61.56 244 SER A N 1
ATOM 1850 C CA . SER A 1 244 ? -0.017 -18.986 35.596 1.00 61.56 244 SER A CA 1
ATOM 1851 C C . SER A 1 244 ? -0.196 -18.647 34.107 1.00 61.56 244 SER A C 1
ATOM 1853 O O . SER A 1 244 ? 0.623 -17.939 33.515 1.00 61.56 244 SER A O 1
ATOM 1855 N N . HIS A 1 245 ? -1.307 -19.065 33.485 1.00 64.69 245 HIS A N 1
ATOM 1856 C CA . HIS A 1 245 ? -1.598 -18.729 32.079 1.00 64.69 245 HIS A CA 1
ATOM 1857 C C . HIS A 1 245 ? -1.665 -17.209 31.843 1.00 64.69 245 HIS A C 1
ATOM 1859 O O . HIS A 1 245 ? -1.277 -16.724 30.783 1.00 64.69 245 HIS A O 1
ATOM 1865 N N . ASN A 1 246 ? -2.079 -16.423 32.842 1.00 63.88 246 ASN A N 1
ATOM 1866 C CA . ASN A 1 246 ? -2.035 -14.961 32.752 1.00 63.88 246 ASN A CA 1
ATOM 1867 C C . ASN A 1 246 ? -0.618 -14.392 32.683 1.00 63.88 246 ASN A C 1
ATOM 1869 O O . ASN A 1 246 ? -0.405 -13.422 31.962 1.00 63.88 246 ASN A O 1
ATOM 1873 N N . GLU A 1 247 ? 0.340 -14.957 33.415 1.00 66.56 247 GLU A N 1
ATOM 1874 C CA . GLU A 1 247 ? 1.740 -14.520 33.348 1.00 66.56 247 GLU A CA 1
ATOM 1875 C C . GLU A 1 247 ? 2.339 -14.854 31.977 1.00 66.56 247 GLU A C 1
ATOM 1877 O O . GLU A 1 247 ? 3.048 -14.033 31.397 1.00 66.56 247 GLU A O 1
ATOM 1882 N N . ARG A 1 248 ? 1.956 -16.000 31.397 1.00 71.31 248 ARG A N 1
ATOM 1883 C CA . ARG A 1 248 ? 2.321 -16.390 30.028 1.00 71.31 248 ARG A CA 1
ATOM 1884 C C . ARG A 1 248 ? 1.735 -15.448 28.974 1.00 71.31 248 ARG A C 1
ATOM 1886 O O . ARG A 1 248 ? 2.476 -14.947 28.133 1.00 71.31 248 ARG A O 1
ATOM 1893 N N . VAL A 1 249 ? 0.432 -15.161 29.025 1.00 73.19 249 VAL A N 1
ATOM 1894 C CA . VAL A 1 249 ? -0.212 -14.217 28.093 1.00 73.19 249 VAL A CA 1
ATOM 1895 C C . VAL A 1 249 ? 0.348 -12.801 28.258 1.00 73.19 249 VAL A C 1
ATOM 1897 O O . VAL A 1 249 ? 0.527 -12.101 27.265 1.00 73.19 249 VAL A O 1
ATOM 1900 N N . GLN A 1 250 ? 0.683 -12.374 29.479 1.00 69.94 250 GLN A N 1
ATOM 1901 C CA . GLN A 1 250 ? 1.366 -11.095 29.710 1.00 69.94 250 GLN A CA 1
ATOM 1902 C C . GLN A 1 250 ? 2.752 -11.072 29.061 1.00 69.94 250 GLN A C 1
ATOM 1904 O O . GLN A 1 250 ? 3.050 -10.136 28.321 1.00 69.94 250 GLN A O 1
ATOM 1909 N N . HIS A 1 251 ? 3.551 -12.123 29.250 1.00 74.62 251 HIS A N 1
ATOM 1910 C CA . HIS A 1 251 ? 4.856 -12.242 28.605 1.00 74.62 251 HIS A CA 1
ATOM 1911 C C . HIS A 1 251 ? 4.747 -12.243 27.071 1.00 74.62 251 HIS A C 1
ATOM 1913 O O . HIS A 1 251 ? 5.498 -11.541 26.397 1.00 74.62 251 HIS A O 1
ATOM 1919 N N . LEU A 1 252 ? 3.780 -12.973 26.503 1.00 79.25 252 LEU A N 1
ATOM 1920 C CA . LEU A 1 252 ? 3.519 -12.982 25.059 1.00 79.25 252 LEU A CA 1
ATOM 1921 C C . LEU A 1 252 ? 3.047 -11.615 24.551 1.00 79.25 252 LEU A C 1
ATOM 1923 O O . LEU A 1 252 ? 3.476 -11.166 23.492 1.00 79.25 252 LEU A O 1
ATOM 1927 N N . ASN A 1 253 ? 2.203 -10.912 25.304 1.00 75.94 253 ASN A N 1
ATOM 1928 C CA . ASN A 1 253 ? 1.757 -9.578 24.918 1.00 75.94 253 ASN A CA 1
ATOM 1929 C C . ASN A 1 253 ? 2.915 -8.570 24.870 1.00 75.94 253 ASN A C 1
ATOM 1931 O O . ASN A 1 253 ? 2.906 -7.694 24.004 1.00 75.94 253 ASN A O 1
ATOM 1935 N N . GLU A 1 254 ? 3.900 -8.696 25.761 1.00 74.75 254 GLU A N 1
ATOM 1936 C CA . GLU A 1 254 ? 5.071 -7.813 25.817 1.00 74.75 254 GLU A CA 1
ATOM 1937 C C . GLU A 1 254 ? 6.142 -8.194 24.783 1.00 74.75 254 GLU A C 1
ATOM 1939 O O . GLU A 1 254 ? 6.602 -7.325 24.043 1.00 74.75 254 GLU A O 1
ATOM 1944 N N . ASN A 1 255 ? 6.482 -9.482 24.677 1.00 78.44 255 ASN A N 1
ATOM 1945 C CA . ASN A 1 255 ? 7.677 -9.954 23.964 1.00 78.44 255 ASN A CA 1
ATOM 1946 C C . ASN A 1 255 ? 7.397 -10.973 22.845 1.00 78.44 255 ASN A C 1
ATOM 1948 O O . ASN A 1 255 ? 8.326 -11.383 22.154 1.00 78.44 255 ASN A O 1
ATOM 1952 N N . GLY A 1 256 ? 6.149 -11.414 22.673 1.00 81.25 256 GLY A N 1
ATOM 1953 C CA . GLY A 1 256 ? 5.789 -12.468 21.725 1.00 81.25 256 GLY A CA 1
ATOM 1954 C C . GLY A 1 256 ? 5.898 -12.030 20.265 1.00 81.25 256 GLY A C 1
ATOM 1955 O O . GLY A 1 256 ? 5.487 -10.922 19.894 1.00 81.25 256 GLY A O 1
ATOM 1956 N N . SER A 1 257 ? 6.418 -12.932 19.434 1.00 85.06 257 SER A N 1
ATOM 1957 C CA . SER A 1 257 ? 6.378 -12.803 17.974 1.00 85.06 257 SER A CA 1
ATOM 1958 C C . SER A 1 257 ? 4.942 -12.943 17.437 1.00 85.06 257 SER A C 1
ATOM 1960 O O . SER A 1 257 ? 4.093 -13.546 18.102 1.00 85.06 257 SER A O 1
ATOM 1962 N N . PRO A 1 258 ? 4.629 -12.408 16.239 1.00 85.38 258 PRO A N 1
ATOM 1963 C CA . PRO A 1 258 ? 3.314 -12.583 15.619 1.00 85.38 258 PRO A CA 1
ATOM 1964 C C . PRO A 1 258 ? 2.895 -14.056 15.512 1.00 85.38 258 PRO A C 1
ATOM 1966 O O . PRO A 1 258 ? 1.748 -14.388 15.789 1.00 85.38 258 PRO A O 1
ATOM 1969 N N . GLU A 1 259 ? 3.825 -14.947 15.173 1.00 85.12 259 GLU A N 1
ATOM 1970 C CA . GLU A 1 259 ? 3.574 -16.379 15.008 1.00 85.12 259 GLU A CA 1
ATOM 1971 C C . GLU A 1 259 ? 3.254 -17.065 16.346 1.00 85.12 259 GLU A C 1
ATOM 1973 O O . GLU A 1 259 ? 2.316 -17.862 16.422 1.00 85.12 259 GLU A O 1
ATOM 1978 N N . GLU A 1 260 ? 3.986 -16.730 17.415 1.00 85.19 260 GLU A N 1
ATOM 1979 C CA . GLU A 1 260 ? 3.699 -17.218 18.774 1.00 85.19 260 GLU A CA 1
ATOM 1980 C C . GLU A 1 260 ? 2.327 -16.718 19.258 1.00 85.19 260 GLU A C 1
ATOM 1982 O O . GLU A 1 260 ? 1.554 -17.481 19.840 1.00 85.19 260 GLU A O 1
ATOM 1987 N N . LEU A 1 261 ? 1.996 -15.455 18.974 1.00 87.31 261 LEU A N 1
ATOM 1988 C CA . LEU A 1 261 ? 0.707 -14.856 19.314 1.00 87.31 261 LEU A CA 1
ATOM 1989 C C . LEU A 1 261 ? -0.456 -15.527 18.563 1.00 87.31 261 LEU A C 1
ATOM 1991 O O . LEU A 1 261 ? -1.476 -15.841 19.172 1.00 87.31 261 LEU A O 1
ATOM 1995 N N . GLU A 1 262 ? -0.316 -15.788 17.264 1.00 87.94 262 GLU A N 1
ATOM 1996 C CA . GLU A 1 262 ? -1.342 -16.455 16.451 1.00 87.94 262 GLU A CA 1
ATOM 1997 C C . GLU A 1 262 ? -1.555 -17.917 16.844 1.00 87.94 262 GLU A C 1
ATOM 1999 O O . GLU A 1 262 ? -2.692 -18.398 16.872 1.00 87.94 262 GLU A O 1
ATOM 2004 N N . ALA A 1 263 ? -0.473 -18.635 17.155 1.00 86.25 263 ALA A N 1
ATOM 2005 C CA . ALA A 1 263 ? -0.560 -19.993 17.676 1.00 86.25 263 ALA A CA 1
ATOM 2006 C C . ALA A 1 263 ? -1.346 -20.016 18.995 1.00 86.25 263 ALA A C 1
ATOM 2008 O O . ALA A 1 263 ? -2.230 -20.859 19.174 1.00 86.25 263 ALA A O 1
ATOM 2009 N N . GLU A 1 264 ? -1.088 -19.044 19.873 1.00 87.06 264 GLU A N 1
ATOM 2010 C CA . GLU A 1 264 ? -1.803 -18.914 21.137 1.00 87.06 264 GLU A CA 1
ATOM 2011 C C . GLU A 1 264 ? -3.277 -18.551 20.943 1.00 87.06 264 GLU A C 1
ATOM 2013 O O . GLU A 1 264 ? -4.144 -19.132 21.598 1.00 87.06 264 GLU A O 1
ATOM 2018 N N . VAL A 1 265 ? -3.592 -17.656 20.002 1.00 88.69 265 VAL A N 1
ATOM 2019 C CA . VAL A 1 265 ? -4.978 -17.334 19.625 1.00 88.69 265 VAL A CA 1
ATOM 2020 C C . VAL A 1 265 ? -5.706 -18.588 19.139 1.00 88.69 265 VAL A C 1
ATOM 2022 O O . VAL A 1 265 ? -6.808 -18.865 19.607 1.00 88.69 265 VAL A O 1
ATOM 2025 N N . LYS A 1 266 ? -5.097 -19.389 18.255 1.00 88.62 266 LYS A N 1
ATOM 2026 C CA . LYS A 1 266 ? -5.704 -20.634 17.750 1.00 88.62 266 LYS A CA 1
ATOM 2027 C C . LYS A 1 266 ? -5.944 -21.654 18.861 1.00 88.62 266 LYS A C 1
ATOM 2029 O O . LYS A 1 266 ? -6.993 -22.299 18.878 1.00 88.62 266 LYS A O 1
ATOM 2034 N N . ASN A 1 267 ? -4.995 -21.810 19.784 1.00 87.19 267 ASN A N 1
ATOM 2035 C CA . ASN A 1 267 ? -5.167 -22.685 20.944 1.00 87.19 267 ASN A CA 1
ATOM 2036 C C . ASN A 1 267 ? -6.321 -22.196 21.834 1.00 87.19 267 ASN A C 1
ATOM 2038 O O . ASN A 1 267 ? -7.238 -22.945 22.168 1.00 87.19 267 ASN A O 1
ATOM 2042 N N . SER A 1 268 ? -6.332 -20.894 22.110 1.00 89.00 268 SER A N 1
ATOM 2043 C CA . SER A 1 268 ? -7.365 -20.228 22.897 1.00 89.00 268 SER A CA 1
ATOM 2044 C C . SER A 1 268 ? -8.755 -20.338 22.269 1.00 89.00 268 SER A C 1
ATOM 2046 O O . SER A 1 268 ? -9.729 -20.549 22.982 1.00 89.00 268 SER A O 1
ATOM 2048 N N . GLN A 1 269 ? -8.878 -20.245 20.941 1.00 90.44 269 GLN A N 1
ATOM 2049 C CA . GLN A 1 269 ? -10.149 -20.423 20.231 1.00 90.44 269 GLN A CA 1
ATOM 2050 C C . GLN A 1 269 ? -10.717 -21.838 20.421 1.00 90.44 269 GLN A C 1
ATOM 2052 O O . GLN A 1 269 ? -11.892 -21.979 20.758 1.00 90.44 269 GLN A O 1
ATOM 2057 N N . LYS A 1 270 ? -9.887 -22.884 20.293 1.00 88.81 270 LYS A N 1
ATOM 2058 C CA . LYS A 1 270 ? -10.306 -24.277 20.555 1.00 88.81 270 LYS A CA 1
ATOM 2059 C C . LYS A 1 270 ? -10.751 -24.478 22.004 1.00 88.81 270 LYS A C 1
ATOM 2061 O O . LYS A 1 270 ? -11.745 -25.152 22.280 1.00 88.81 270 LYS A O 1
ATOM 2066 N N . PHE A 1 271 ? -10.025 -23.873 22.936 1.00 89.00 271 PHE A N 1
ATOM 2067 C CA . PHE A 1 271 ? -10.378 -23.898 24.348 1.00 89.00 271 PHE A CA 1
ATOM 2068 C C . PHE A 1 271 ? -11.719 -23.193 24.620 1.00 89.00 271 PHE A C 1
ATOM 2070 O O . PHE A 1 271 ? -12.583 -23.749 25.298 1.00 89.00 271 PHE A O 1
ATOM 2077 N N . LEU A 1 272 ? -11.944 -22.017 24.028 1.00 89.94 272 LEU A N 1
ATOM 2078 C CA . LEU A 1 272 ? -13.205 -21.280 24.134 1.00 89.94 272 LEU A CA 1
ATOM 2079 C C . LEU A 1 272 ? -14.400 -22.080 23.593 1.00 89.94 272 LEU A C 1
ATOM 2081 O O . LEU A 1 272 ? -15.480 -22.024 24.183 1.00 89.94 272 LEU A O 1
ATOM 2085 N N . GLU A 1 273 ? -14.227 -22.857 22.519 1.00 89.56 273 GLU A N 1
ATOM 2086 C CA . GLU A 1 273 ? -15.273 -23.763 22.021 1.00 89.56 273 GLU A CA 1
ATOM 2087 C C . GLU A 1 273 ? -15.612 -24.874 23.028 1.00 89.56 273 GLU A C 1
ATOM 2089 O O . GLU A 1 273 ? -16.792 -25.134 23.283 1.00 89.56 273 GLU A O 1
ATOM 2094 N N . THR A 1 274 ? -14.600 -25.478 23.659 1.00 87.56 274 THR A N 1
ATOM 2095 C CA . THR A 1 274 ? -14.789 -26.477 24.728 1.00 87.56 274 THR A CA 1
ATOM 2096 C C . THR A 1 274 ? -15.536 -25.877 25.921 1.00 87.56 274 THR A C 1
ATOM 2098 O O . THR A 1 274 ? -16.523 -26.441 26.398 1.00 87.56 274 THR A O 1
ATOM 2101 N N . LEU A 1 275 ? -15.122 -24.688 26.362 1.00 87.12 275 LEU A N 1
ATOM 2102 C CA . LEU A 1 275 ? -15.748 -23.965 27.466 1.00 87.12 275 LEU A CA 1
ATOM 2103 C C . LEU A 1 275 ? -17.211 -23.599 27.149 1.00 87.12 275 LEU A C 1
ATOM 2105 O O . LEU A 1 275 ? -18.106 -23.760 27.981 1.00 87.12 275 LEU A O 1
ATOM 2109 N N . LYS A 1 276 ? -17.485 -23.167 25.913 1.00 87.62 276 LYS A N 1
ATOM 2110 C CA . LYS A 1 276 ? -18.843 -22.891 25.427 1.00 87.62 276 LYS A CA 1
ATOM 2111 C C . LYS A 1 276 ? -19.724 -24.140 25.468 1.00 87.62 276 LYS A C 1
ATOM 2113 O O . LYS A 1 276 ? -20.880 -24.047 25.881 1.00 87.62 276 LYS A O 1
ATOM 2118 N N . ALA A 1 277 ? -19.198 -25.300 25.073 1.00 85.81 277 ALA A N 1
ATOM 2119 C CA . ALA A 1 277 ? -19.938 -26.560 25.114 1.00 85.81 277 ALA A CA 1
ATOM 2120 C C . ALA A 1 277 ? -20.339 -26.956 26.547 1.00 85.81 277 ALA A C 1
ATOM 2122 O O . ALA A 1 277 ? -21.442 -27.459 26.761 1.00 85.81 277 ALA A O 1
ATOM 2123 N N . GLN A 1 278 ? -19.496 -26.671 27.543 1.00 81.44 278 GLN A N 1
ATOM 2124 C CA . GLN A 1 278 ? -19.818 -26.924 28.952 1.00 81.44 278 GLN A CA 1
ATOM 2125 C C . GLN A 1 278 ? -20.929 -26.006 29.475 1.00 81.44 278 GLN A C 1
ATOM 2127 O O . GLN A 1 278 ? -21.868 -26.469 30.132 1.00 81.44 278 GLN A O 1
ATOM 2132 N N . LEU A 1 279 ? -20.872 -24.719 29.122 1.00 82.81 279 LEU A N 1
ATOM 2133 C CA . LEU A 1 279 ? -21.896 -23.736 29.489 1.00 82.81 279 LEU A CA 1
ATOM 2134 C C . LEU A 1 279 ? -23.245 -23.994 28.791 1.00 82.81 279 LEU A C 1
ATOM 2136 O O . LEU A 1 279 ? -24.292 -23.624 29.327 1.00 82.81 279 LEU A O 1
ATOM 2140 N N . ALA A 1 280 ? -23.245 -24.679 27.638 1.00 81.31 280 ALA A N 1
ATOM 2141 C CA . ALA A 1 280 ? -24.435 -24.936 26.823 1.00 81.31 280 ALA A CA 1
ATOM 2142 C C . ALA A 1 280 ? -25.570 -25.642 27.585 1.00 81.31 280 ALA A C 1
ATOM 2144 O O . ALA A 1 280 ? -26.745 -25.339 27.375 1.00 81.31 280 ALA A O 1
ATOM 2145 N N . SER A 1 281 ? -25.223 -26.546 28.507 1.00 71.56 281 SER A N 1
ATOM 2146 C CA . SER A 1 281 ? -26.184 -27.346 29.280 1.00 71.56 281 SER A CA 1
ATOM 2147 C C . SER A 1 281 ? -27.079 -26.528 30.224 1.00 71.56 281 SER A C 1
ATOM 2149 O O . SER A 1 281 ? -28.103 -27.032 30.682 1.00 71.56 281 SER A O 1
ATOM 2151 N N . MET A 1 282 ? -26.709 -25.275 30.511 1.00 69.94 282 MET A N 1
ATOM 2152 C CA . MET A 1 282 ? -27.331 -24.439 31.546 1.00 69.94 282 MET A CA 1
ATOM 2153 C C . MET A 1 282 ? -27.760 -23.057 31.038 1.00 69.94 282 MET A C 1
ATOM 2155 O O . MET A 1 282 ? -28.222 -22.226 31.825 1.00 69.94 282 MET A O 1
ATOM 2159 N N . LEU A 1 283 ? -27.679 -22.825 29.722 1.00 76.44 283 LEU A N 1
ATOM 2160 C CA . LEU A 1 283 ? -28.055 -21.557 29.090 1.00 76.44 283 LEU A CA 1
ATOM 2161 C C . LEU A 1 283 ? -29.506 -21.162 29.372 1.00 76.44 283 LEU A C 1
ATOM 2163 O O . LEU A 1 283 ? -29.790 -19.985 29.517 1.00 76.44 283 LEU A O 1
ATOM 2167 N N . SER A 1 284 ? -30.440 -22.106 29.488 1.00 67.88 284 SER A N 1
ATOM 2168 C CA . SER A 1 284 ? -31.852 -21.783 29.741 1.00 67.88 284 SER A CA 1
ATOM 2169 C C . SER A 1 284 ? -32.174 -21.475 31.208 1.00 67.88 284 SER A C 1
ATOM 2171 O O . SER A 1 284 ? -33.296 -21.069 31.497 1.00 67.88 284 SER A O 1
ATOM 2173 N N . VAL A 1 285 ? -31.240 -21.713 32.138 1.00 69.38 285 VAL A N 1
ATOM 2174 C CA . VAL A 1 285 ? -31.510 -21.706 33.590 1.00 69.38 285 VAL A CA 1
ATOM 2175 C C . VAL A 1 285 ? -30.647 -20.695 34.352 1.00 69.38 285 VAL A C 1
ATOM 2177 O O . VAL A 1 285 ? -31.046 -20.259 35.428 1.00 69.38 285 VAL A O 1
ATOM 2180 N N . ASN A 1 286 ? -29.481 -20.301 33.826 1.00 77.38 286 ASN A N 1
ATOM 2181 C CA . ASN A 1 286 ? -28.537 -19.435 34.535 1.00 77.38 286 ASN A CA 1
ATOM 2182 C C . ASN A 1 286 ? -28.134 -18.203 33.699 1.00 77.38 286 ASN A C 1
ATOM 2184 O O . ASN A 1 286 ? -27.494 -18.332 32.656 1.00 77.38 286 ASN A O 1
ATOM 2188 N N . GLU A 1 287 ? -28.466 -17.003 34.189 1.00 78.50 287 GLU A N 1
ATOM 2189 C CA . GLU A 1 287 ? -28.150 -15.720 33.536 1.00 78.50 287 GLU A CA 1
ATOM 2190 C C . GLU A 1 287 ? -26.636 -15.475 33.391 1.00 78.50 287 GLU A C 1
ATOM 2192 O O . GLU A 1 287 ? -26.185 -14.947 32.374 1.00 78.50 287 GLU A O 1
ATOM 2197 N N . ALA A 1 288 ? -25.819 -15.904 34.361 1.00 76.69 288 ALA A N 1
ATOM 2198 C CA . ALA A 1 288 ? -24.365 -15.772 34.269 1.00 76.69 288 ALA A CA 1
ATOM 2199 C C . ALA A 1 288 ? -23.793 -16.672 33.163 1.00 76.69 288 ALA A C 1
ATOM 2201 O O . ALA A 1 288 ? -22.924 -16.235 32.408 1.00 76.69 288 ALA A O 1
ATOM 2202 N N . ALA A 1 289 ? -24.319 -17.894 33.011 1.00 81.69 289 ALA A N 1
ATOM 2203 C CA . ALA A 1 289 ? -23.928 -18.795 31.926 1.00 81.69 289 ALA A CA 1
ATOM 2204 C C . ALA A 1 289 ? -24.287 -18.220 30.543 1.00 81.69 289 ALA A C 1
ATOM 2206 O O . ALA A 1 289 ? -23.468 -18.302 29.628 1.00 81.69 289 ALA A O 1
ATOM 2207 N N . GLN A 1 290 ? -25.459 -17.582 30.398 1.00 84.06 290 GLN A N 1
ATOM 2208 C CA . GLN A 1 290 ? -25.835 -16.868 29.167 1.00 84.06 290 GLN A CA 1
ATOM 2209 C C . GLN A 1 290 ? -24.850 -15.739 28.847 1.00 84.06 290 GLN A C 1
ATOM 2211 O O . GLN A 1 290 ? -24.335 -15.672 27.731 1.00 84.06 290 GLN A O 1
ATOM 2216 N N . TYR A 1 291 ? -24.536 -14.895 29.835 1.00 85.00 291 TYR A N 1
ATOM 2217 C CA . TYR A 1 291 ? -23.588 -13.794 29.666 1.00 85.00 291 TYR A CA 1
ATOM 2218 C C . TYR A 1 291 ? -22.204 -14.289 29.229 1.00 85.00 291 TYR A C 1
ATOM 2220 O O . TYR A 1 291 ? -21.622 -13.757 28.285 1.00 85.00 291 TYR A O 1
ATOM 2228 N N . PHE A 1 292 ? -21.658 -15.307 29.903 1.00 86.81 292 PHE A N 1
ATOM 2229 C CA . PHE A 1 292 ? -20.329 -15.819 29.572 1.00 86.81 292 PHE A CA 1
ATOM 2230 C C . PHE A 1 292 ? -20.306 -16.496 28.203 1.00 86.81 292 PHE A C 1
ATOM 2232 O O . PHE A 1 292 ? -19.364 -16.284 27.446 1.00 86.81 292 PHE A O 1
ATOM 2239 N N . ALA A 1 293 ? -21.355 -17.236 27.837 1.00 87.25 293 ALA A N 1
ATOM 2240 C CA . ALA A 1 293 ? -21.475 -17.801 26.498 1.00 87.25 293 ALA A CA 1
ATOM 2241 C C . ALA A 1 293 ? -21.545 -16.716 25.412 1.00 87.25 293 ALA A C 1
ATOM 2243 O O . ALA A 1 293 ? -20.956 -16.888 24.344 1.00 87.25 293 ALA A O 1
ATOM 2244 N N . GLN A 1 294 ? -22.212 -15.591 25.684 1.00 87.75 294 GLN A N 1
ATOM 2245 C CA . GLN A 1 294 ? -22.235 -14.454 24.769 1.00 87.75 294 GLN A CA 1
ATOM 2246 C C . GLN A 1 294 ? -20.856 -13.799 24.635 1.00 87.75 294 GLN A C 1
ATOM 2248 O O . GLN A 1 294 ? -20.384 -13.654 23.516 1.00 87.75 294 GLN A O 1
ATOM 2253 N N . GLN A 1 295 ? -20.150 -13.535 25.740 1.00 87.25 295 GLN A N 1
ATOM 2254 C CA . GLN A 1 295 ? -18.778 -13.004 25.691 1.00 87.25 295 GLN A CA 1
ATOM 2255 C C . GLN A 1 295 ? -17.810 -13.937 24.944 1.00 87.25 295 GLN A C 1
ATOM 2257 O O . GLN A 1 295 ? -16.931 -13.469 24.223 1.00 87.25 295 GLN A O 1
ATOM 2262 N N . ILE A 1 296 ? -17.975 -15.258 25.086 1.00 90.25 296 ILE A N 1
ATOM 2263 C CA . ILE A 1 296 ? -17.205 -16.241 24.312 1.00 90.25 296 ILE A CA 1
ATOM 2264 C C . ILE A 1 296 ? -17.526 -16.116 22.818 1.00 90.25 296 ILE A C 1
ATOM 2266 O O . ILE A 1 296 ? -16.608 -16.116 22.004 1.00 90.25 296 ILE A O 1
ATOM 2270 N N . ASN A 1 297 ? -18.802 -15.986 22.440 1.00 90.06 297 ASN A N 1
ATOM 2271 C CA . ASN A 1 297 ? -19.189 -15.793 21.039 1.00 90.06 297 ASN A CA 1
ATOM 2272 C C . ASN A 1 297 ? -18.635 -14.487 20.464 1.00 90.06 297 ASN A C 1
ATOM 2274 O O . ASN A 1 297 ? -18.113 -14.499 19.352 1.00 90.06 297 ASN A O 1
ATOM 2278 N N . ASP A 1 298 ? -18.713 -13.393 21.220 1.00 86.69 298 ASP A N 1
ATOM 2279 C CA . ASP A 1 298 ? -18.199 -12.090 20.803 1.00 86.69 298 ASP A CA 1
ATOM 2280 C C . ASP A 1 298 ? -16.687 -12.176 20.555 1.00 86.69 298 ASP A C 1
ATOM 2282 O O . ASP A 1 298 ? -16.203 -11.756 19.502 1.00 86.69 298 ASP A O 1
ATOM 2286 N N . LEU A 1 299 ? -15.949 -12.821 21.467 1.00 88.12 299 LEU A N 1
ATOM 2287 C CA . LEU A 1 299 ? -14.511 -13.044 21.331 1.00 88.12 299 LEU A CA 1
ATOM 2288 C C . LEU A 1 299 ? -14.170 -13.966 20.145 1.00 88.12 299 LEU A C 1
ATOM 2290 O O . LEU A 1 299 ? -13.261 -13.656 19.381 1.00 88.12 299 LEU A O 1
ATOM 2294 N N . LEU A 1 300 ? -14.920 -15.055 19.938 1.00 88.31 300 LEU A N 1
ATOM 2295 C CA . LEU A 1 300 ? -14.746 -15.963 18.792 1.00 88.31 300 LEU A CA 1
ATOM 2296 C C . LEU A 1 300 ? -15.091 -15.304 17.445 1.00 88.31 300 LEU A C 1
ATOM 2298 O O . LEU A 1 300 ? -14.531 -15.682 16.419 1.00 88.31 300 LEU A O 1
ATOM 2302 N N . SER A 1 301 ? -15.997 -14.322 17.431 1.00 86.81 301 SER A N 1
ATOM 2303 C CA . SER A 1 301 ? -16.385 -13.586 16.220 1.00 86.81 301 SER A CA 1
ATOM 2304 C C . SER A 1 301 ? -15.356 -12.536 15.783 1.00 86.81 301 SER A C 1
ATOM 2306 O O . SER A 1 301 ? -15.413 -12.040 14.652 1.00 86.81 301 SER A O 1
ATOM 2308 N N . GLN A 1 302 ? -14.408 -12.192 16.662 1.00 81.56 302 GLN A N 1
ATOM 2309 C CA . GLN A 1 302 ? -13.393 -11.186 16.390 1.00 81.56 302 GLN A CA 1
ATOM 2310 C C . GLN A 1 302 ? -12.465 -11.649 15.260 1.00 81.56 302 GLN A C 1
ATOM 2312 O O . GLN A 1 302 ? -11.786 -12.671 15.353 1.00 81.56 302 GLN A O 1
ATOM 2317 N N . LYS A 1 303 ? -12.393 -10.856 14.187 1.00 75.56 303 LYS A N 1
ATOM 2318 C CA . LYS A 1 303 ? -11.449 -11.095 13.092 1.00 75.56 303 LYS A CA 1
ATOM 2319 C C . LYS A 1 303 ? -10.043 -10.705 13.535 1.00 75.56 303 LYS A C 1
ATOM 2321 O O . LYS A 1 303 ? -9.752 -9.522 13.689 1.00 75.56 303 LYS A O 1
ATOM 2326 N N . VAL A 1 304 ? -9.190 -11.704 13.732 1.00 75.44 304 VAL A N 1
ATOM 2327 C CA . VAL A 1 304 ? -7.766 -11.507 14.049 1.00 75.44 304 VAL A CA 1
ATOM 2328 C C . VAL A 1 304 ? -6.944 -11.341 12.763 1.00 75.44 304 VAL A C 1
ATOM 2330 O O . VAL A 1 304 ? -6.051 -10.495 12.699 1.00 75.44 304 VAL A O 1
ATOM 2333 N N . ASP A 1 305 ? -7.340 -12.046 11.700 1.00 72.44 305 ASP A N 1
ATOM 2334 C CA . ASP A 1 305 ? -6.669 -12.031 10.400 1.00 72.44 305 ASP A CA 1
ATOM 2335 C C . ASP A 1 305 ? -7.224 -10.908 9.509 1.00 72.44 305 ASP A C 1
ATOM 2337 O O . ASP A 1 305 ? -8.200 -11.080 8.771 1.00 72.44 305 ASP A O 1
ATOM 2341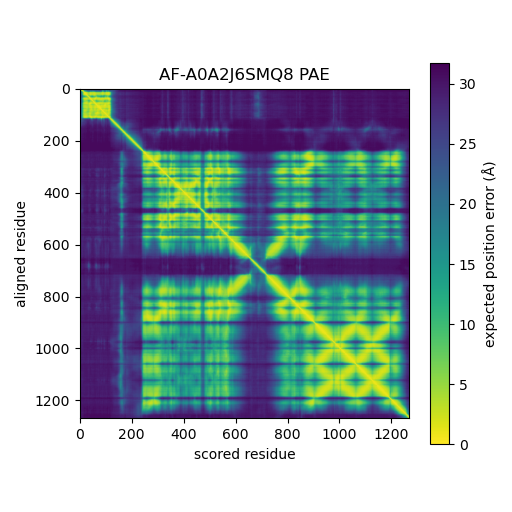 N N . THR A 1 306 ? -6.616 -9.723 9.583 1.00 74.69 306 THR A N 1
ATOM 2342 C CA . THR A 1 306 ? -6.927 -8.599 8.682 1.00 74.69 306 THR A CA 1
ATOM 2343 C C . THR A 1 306 ? -5.854 -8.465 7.598 1.00 74.69 306 THR A C 1
ATOM 2345 O O . THR A 1 306 ? -4.677 -8.346 7.947 1.00 74.69 306 THR A O 1
ATOM 2348 N N . PRO A 1 307 ? -6.214 -8.445 6.298 1.00 81.25 307 PRO A N 1
ATOM 2349 C CA . PRO A 1 307 ? -5.228 -8.383 5.225 1.00 81.25 307 PRO A CA 1
ATOM 2350 C C . PRO A 1 307 ? -4.548 -7.011 5.136 1.00 81.25 307 PRO A C 1
ATOM 2352 O O . PRO A 1 307 ? -5.194 -5.971 5.265 1.00 81.25 307 PRO A O 1
ATOM 2355 N N . THR A 1 308 ? -3.249 -7.009 4.836 1.00 86.69 308 THR A N 1
ATOM 2356 C CA . THR A 1 308 ? -2.492 -5.783 4.527 1.00 86.69 308 THR A CA 1
ATOM 2357 C C . THR A 1 308 ? -2.473 -5.569 3.015 1.00 86.69 308 THR A C 1
ATOM 2359 O O . THR A 1 308 ? -1.825 -6.323 2.293 1.00 86.69 308 THR A O 1
ATOM 2362 N N . ILE A 1 309 ? -3.192 -4.557 2.525 1.00 88.31 309 ILE A N 1
ATOM 2363 C CA . ILE A 1 309 ? -3.342 -4.270 1.088 1.00 88.31 309 ILE A CA 1
ATOM 2364 C C . ILE A 1 309 ? -2.219 -3.337 0.623 1.00 88.31 309 ILE A C 1
ATOM 2366 O O . ILE A 1 309 ? -2.148 -2.190 1.074 1.00 88.31 309 ILE A O 1
ATOM 2370 N N . ILE A 1 310 ? -1.368 -3.806 -0.288 1.00 90.62 310 ILE A N 1
ATOM 2371 C CA . ILE A 1 310 ? -0.203 -3.083 -0.813 1.00 90.62 310 ILE A CA 1
ATOM 2372 C C . ILE A 1 310 ? -0.403 -2.828 -2.310 1.00 90.62 310 ILE A C 1
ATOM 2374 O O . ILE A 1 310 ? -0.422 -3.763 -3.110 1.00 90.62 310 ILE A O 1
ATOM 2378 N N . GLY A 1 311 ? -0.532 -1.559 -2.701 1.00 89.06 311 GLY A N 1
ATOM 2379 C CA . GLY A 1 311 ? -0.681 -1.165 -4.105 1.00 89.06 311 GLY A CA 1
ATOM 2380 C C . GLY A 1 311 ? 0.662 -1.013 -4.813 1.00 89.06 311 GLY A C 1
ATOM 2381 O O . GLY A 1 311 ? 1.522 -0.279 -4.332 1.00 89.06 311 GLY A O 1
ATOM 2382 N N . VAL A 1 312 ? 0.845 -1.658 -5.968 1.00 88.62 312 VAL A N 1
ATOM 2383 C CA . VAL A 1 312 ? 2.055 -1.533 -6.797 1.00 88.62 312 VAL A CA 1
ATOM 2384 C C . VAL A 1 312 ? 1.808 -0.533 -7.923 1.00 88.62 312 VAL A C 1
ATOM 2386 O O . VAL A 1 312 ? 0.993 -0.769 -8.814 1.00 88.62 312 VAL A O 1
ATOM 2389 N N . VAL A 1 313 ? 2.533 0.584 -7.905 1.00 82.38 313 VAL A N 1
ATOM 2390 C CA . VAL A 1 313 ? 2.381 1.702 -8.848 1.00 82.38 313 VAL A CA 1
ATOM 2391 C C . VAL A 1 313 ? 3.677 1.981 -9.599 1.00 82.38 313 VAL A C 1
ATOM 2393 O O . VAL A 1 313 ? 4.768 1.655 -9.145 1.00 82.38 313 VAL A O 1
ATOM 2396 N N . GLY A 1 314 ? 3.568 2.568 -10.790 1.00 78.25 314 GLY A N 1
ATOM 2397 C CA . GLY A 1 314 ? 4.718 2.861 -11.646 1.00 78.25 314 GLY A CA 1
ATOM 2398 C C . GLY A 1 314 ? 4.358 2.916 -13.128 1.00 78.25 314 GLY A C 1
ATOM 2399 O O . GLY A 1 314 ? 3.277 2.484 -13.547 1.00 78.25 314 GLY A O 1
ATOM 2400 N N . ASN A 1 315 ? 5.283 3.422 -13.941 1.00 75.38 315 ASN A N 1
ATOM 2401 C CA . ASN A 1 315 ? 5.085 3.591 -15.381 1.00 75.38 315 ASN A CA 1
ATOM 2402 C C . ASN A 1 315 ? 4.822 2.276 -16.129 1.00 75.38 315 ASN A C 1
ATOM 2404 O O . ASN A 1 315 ? 5.184 1.174 -15.696 1.00 75.38 315 ASN A O 1
ATOM 2408 N N . THR A 1 316 ? 4.194 2.385 -17.300 1.00 74.06 316 THR A N 1
ATOM 2409 C CA . THR A 1 316 ? 4.135 1.274 -18.259 1.00 74.06 316 THR A CA 1
ATOM 2410 C C . THR A 1 316 ? 5.560 0.908 -18.679 1.00 74.06 316 THR A C 1
ATOM 2412 O O . THR A 1 316 ? 6.367 1.783 -18.979 1.00 74.06 316 THR A O 1
ATOM 2415 N N . GLY A 1 317 ? 5.905 -0.382 -18.646 1.00 74.50 317 GLY A N 1
ATOM 2416 C CA . GLY A 1 317 ? 7.269 -0.844 -18.934 1.00 74.50 317 GLY A CA 1
ATOM 2417 C C . GLY A 1 317 ? 8.279 -0.660 -17.791 1.00 74.50 317 GLY A C 1
ATOM 2418 O O . GLY A 1 317 ? 9.440 -1.048 -17.953 1.00 74.50 317 GLY A O 1
ATOM 2419 N N . ALA A 1 318 ? 7.856 -0.155 -16.622 1.00 80.56 318 ALA A N 1
ATOM 2420 C CA . ALA A 1 318 ? 8.696 -0.054 -15.424 1.00 80.56 318 ALA A CA 1
ATOM 2421 C C . ALA A 1 318 ? 9.020 -1.409 -14.774 1.00 80.56 318 ALA A C 1
ATOM 2423 O O . ALA A 1 318 ? 9.765 -1.450 -13.814 1.00 80.56 318 ALA A O 1
ATOM 2424 N N . GLY A 1 319 ? 8.463 -2.521 -15.263 1.00 84.56 319 GLY A N 1
ATOM 2425 C CA . GLY A 1 319 ? 8.739 -3.854 -14.719 1.00 84.56 319 GLY A CA 1
ATOM 2426 C C . GLY A 1 319 ? 7.852 -4.286 -13.546 1.00 84.56 319 GLY A C 1
ATOM 2427 O O . GLY A 1 319 ? 8.147 -5.313 -12.951 1.00 84.56 319 GLY A O 1
ATOM 2428 N N . LYS A 1 320 ? 6.751 -3.575 -13.245 1.00 86.56 320 LYS A N 1
ATOM 2429 C CA . LYS A 1 320 ? 5.799 -3.910 -12.159 1.00 86.56 320 LYS A CA 1
ATOM 2430 C C . LYS A 1 320 ? 5.401 -5.390 -12.126 1.00 86.56 320 LYS A C 1
ATOM 2432 O O . LYS A 1 320 ? 5.723 -6.091 -11.174 1.00 86.56 320 LYS A O 1
ATOM 2437 N N . SER A 1 321 ? 4.777 -5.881 -13.197 1.00 86.44 321 SER A N 1
ATOM 2438 C CA . SER A 1 321 ? 4.296 -7.265 -13.278 1.00 86.44 321 SER A CA 1
ATOM 2439 C C . SER A 1 321 ? 5.446 -8.286 -13.238 1.00 86.44 321 SER A C 1
ATOM 2441 O O . SER A 1 321 ? 5.267 -9.389 -12.734 1.00 86.44 321 SER A O 1
ATOM 2443 N N . SER A 1 322 ? 6.653 -7.916 -13.690 1.00 89.50 322 SER A N 1
ATOM 2444 C CA . SER A 1 322 ? 7.852 -8.762 -13.572 1.00 89.50 322 SER A CA 1
ATOM 2445 C C . SER A 1 322 ? 8.364 -8.851 -12.132 1.00 89.50 322 SER A C 1
ATOM 2447 O O . SER A 1 322 ? 8.715 -9.942 -11.687 1.00 89.50 322 SER A O 1
ATOM 2449 N N . VAL A 1 323 ? 8.380 -7.731 -11.397 1.00 92.62 323 VAL A N 1
ATOM 2450 C CA . VAL A 1 323 ? 8.721 -7.694 -9.963 1.00 92.62 323 VAL A CA 1
ATOM 2451 C C . VAL A 1 323 ? 7.716 -8.516 -9.172 1.00 92.62 323 VAL A C 1
ATOM 2453 O O . VAL A 1 323 ? 8.117 -9.348 -8.368 1.00 92.62 323 VAL A O 1
ATOM 2456 N N . ILE A 1 324 ? 6.427 -8.351 -9.464 1.00 92.44 324 ILE A N 1
ATOM 2457 C CA . ILE A 1 324 ? 5.347 -9.127 -8.859 1.00 92.44 324 ILE A CA 1
ATOM 2458 C C . ILE A 1 324 ? 5.539 -10.626 -9.108 1.00 92.44 324 ILE A C 1
ATOM 2460 O O . ILE A 1 324 ? 5.574 -11.397 -8.158 1.00 92.44 324 ILE A O 1
ATOM 2464 N N . ASN A 1 325 ? 5.719 -11.053 -10.360 1.00 91.44 325 ASN A N 1
ATOM 2465 C CA . ASN A 1 325 ? 5.926 -12.468 -10.680 1.00 91.44 325 ASN A CA 1
ATOM 2466 C C . ASN A 1 325 ? 7.174 -13.035 -9.975 1.00 91.44 325 ASN A C 1
ATOM 2468 O O . ASN A 1 325 ? 7.130 -14.144 -9.448 1.00 91.44 325 ASN A O 1
ATOM 2472 N N . ALA A 1 326 ? 8.260 -12.257 -9.888 1.00 92.69 326 ALA A N 1
ATOM 2473 C CA . ALA A 1 326 ? 9.450 -12.643 -9.131 1.00 92.69 326 ALA A CA 1
ATOM 2474 C C . ALA A 1 326 ? 9.170 -12.776 -7.624 1.00 92.69 326 ALA A C 1
ATOM 2476 O O . ALA A 1 326 ? 9.553 -13.780 -7.032 1.00 92.69 326 ALA A O 1
ATOM 2477 N N . MET A 1 327 ? 8.452 -11.825 -7.017 1.00 93.62 327 MET A N 1
ATOM 2478 C CA . MET A 1 327 ? 8.044 -11.891 -5.608 1.00 93.62 327 MET A CA 1
ATOM 2479 C C . MET A 1 327 ? 7.121 -13.075 -5.309 1.00 93.62 327 MET A C 1
ATOM 2481 O O . MET A 1 327 ? 7.189 -13.642 -4.221 1.00 93.62 327 MET A O 1
ATOM 2485 N N . LEU A 1 328 ? 6.254 -13.438 -6.256 1.00 91.62 328 LEU A N 1
ATOM 2486 C CA . LEU A 1 328 ? 5.334 -14.567 -6.128 1.00 91.62 328 LEU A CA 1
ATOM 2487 C C . LEU A 1 328 ? 5.977 -15.913 -6.471 1.00 91.62 328 LEU A C 1
ATOM 2489 O O . LEU A 1 328 ? 5.321 -16.938 -6.343 1.00 91.62 328 LEU A O 1
ATOM 2493 N N . GLU A 1 329 ? 7.246 -15.905 -6.883 1.00 89.12 329 GLU A N 1
ATOM 2494 C CA . GLU A 1 329 ? 7.985 -17.085 -7.323 1.00 89.12 329 GLU A CA 1
ATOM 2495 C C . GLU A 1 329 ? 7.315 -17.843 -8.475 1.00 89.12 329 GLU A C 1
ATOM 2497 O O . GLU A 1 329 ? 7.402 -19.063 -8.574 1.00 89.12 329 GLU A O 1
ATOM 2502 N N . GLU A 1 330 ? 6.695 -17.110 -9.392 1.00 87.31 330 GLU A N 1
ATOM 2503 C CA . GLU A 1 330 ? 6.052 -17.674 -10.574 1.00 87.31 330 GLU A CA 1
ATOM 2504 C C . GLU A 1 330 ? 6.642 -17.052 -11.835 1.00 87.31 330 GLU A C 1
ATOM 2506 O O . GLU A 1 330 ? 6.934 -15.858 -11.870 1.00 87.31 330 GLU A O 1
ATOM 2511 N N . GLU A 1 331 ? 6.828 -17.837 -12.899 1.00 79.81 331 GLU A N 1
ATOM 2512 C CA . GLU A 1 331 ? 7.343 -17.293 -14.164 1.00 79.81 331 GLU A CA 1
ATOM 2513 C C . GLU A 1 331 ? 6.317 -16.348 -14.809 1.00 79.81 331 GLU A C 1
ATOM 2515 O O . GLU A 1 331 ? 6.667 -15.276 -15.315 1.00 79.81 331 GLU A O 1
ATOM 2520 N N . ARG A 1 332 ? 5.030 -16.726 -14.764 1.00 76.56 332 ARG A N 1
ATOM 2521 C CA . ARG A 1 332 ? 3.962 -15.999 -15.456 1.00 76.56 332 ARG A CA 1
ATOM 2522 C C . ARG A 1 332 ? 2.583 -16.169 -14.809 1.00 76.56 332 ARG A C 1
ATOM 2524 O O . ARG A 1 332 ? 1.702 -16.799 -15.388 1.00 76.56 332 ARG A O 1
ATOM 2531 N N . LEU A 1 333 ? 2.382 -15.575 -13.631 1.00 79.50 333 LEU A N 1
ATOM 2532 C CA . LEU A 1 333 ? 1.069 -15.547 -12.971 1.00 79.50 333 LEU A CA 1
ATOM 2533 C C . LEU A 1 333 ? 0.242 -14.326 -13.399 1.00 79.50 333 LEU A C 1
ATOM 2535 O O . LEU A 1 333 ? -0.899 -14.461 -13.840 1.00 79.50 333 LEU A O 1
ATOM 2539 N N . VAL A 1 334 ? 0.842 -13.138 -13.318 1.00 75.56 334 VAL A N 1
ATOM 2540 C CA . VAL A 1 334 ? 0.274 -11.878 -13.816 1.00 75.56 334 VAL A CA 1
ATOM 2541 C C . VAL A 1 334 ? 0.821 -11.616 -15.227 1.00 75.56 334 VAL A C 1
ATOM 2543 O O . VAL A 1 334 ? 1.995 -11.924 -15.483 1.00 75.56 334 VAL A O 1
ATOM 2546 N N . PRO A 1 335 ? 0.021 -11.087 -16.178 1.00 66.44 335 PRO A N 1
ATOM 2547 C CA . PRO A 1 335 ? 0.494 -10.872 -17.540 1.00 66.44 335 PRO A CA 1
ATOM 2548 C C . PRO A 1 335 ? 1.728 -9.972 -17.583 1.00 66.44 335 PRO A C 1
ATOM 2550 O O . PRO A 1 335 ? 1.740 -8.872 -17.044 1.00 66.44 335 PRO A O 1
ATOM 2553 N N . THR A 1 336 ? 2.758 -10.428 -18.289 1.00 62.41 336 THR A N 1
ATOM 2554 C CA . THR A 1 336 ? 3.949 -9.650 -18.638 1.00 62.41 336 THR A CA 1
ATOM 2555 C C . THR A 1 336 ? 4.002 -9.493 -20.157 1.00 62.41 336 THR A C 1
ATOM 2557 O O . THR A 1 336 ? 3.883 -10.465 -20.912 1.00 62.41 336 THR A O 1
ATOM 2560 N N . ASN A 1 337 ? 4.122 -8.250 -20.621 1.00 57.84 337 ASN A N 1
ATOM 2561 C CA . ASN A 1 337 ? 4.191 -7.874 -22.030 1.00 57.84 337 ASN A CA 1
ATOM 2562 C C . ASN A 1 337 ? 5.207 -6.737 -22.202 1.00 57.84 337 ASN A C 1
ATOM 2564 O O . ASN A 1 337 ? 5.119 -5.706 -21.540 1.00 57.84 337 ASN A O 1
ATOM 2568 N N . CYS A 1 338 ? 6.174 -6.925 -23.100 1.00 46.91 338 CYS A N 1
ATOM 2569 C CA . CYS A 1 338 ? 7.274 -5.980 -23.307 1.00 46.91 338 CYS A CA 1
ATOM 2570 C C . CYS A 1 338 ? 6.858 -4.706 -24.060 1.00 46.91 338 CYS A C 1
ATOM 2572 O O . CYS A 1 338 ? 7.557 -3.703 -23.982 1.00 46.91 338 CYS A O 1
ATOM 2574 N N . MET A 1 339 ? 5.736 -4.739 -24.790 1.00 42.97 339 MET A N 1
ATOM 2575 C CA . MET A 1 339 ? 5.341 -3.671 -25.722 1.00 42.97 339 MET A CA 1
ATOM 2576 C C . MET A 1 339 ? 4.046 -2.949 -25.330 1.00 42.97 339 MET A C 1
ATOM 2578 O O . MET A 1 339 ? 3.701 -1.944 -25.947 1.00 42.97 339 MET A O 1
ATOM 2582 N N . ARG A 1 340 ? 3.281 -3.474 -24.363 1.00 56.72 340 ARG A N 1
ATOM 2583 C CA . ARG A 1 340 ? 1.914 -3.019 -24.050 1.00 56.72 340 ARG A CA 1
ATOM 2584 C C . ARG A 1 340 ? 1.654 -3.006 -22.549 1.00 56.72 340 ARG A C 1
ATOM 2586 O O . ARG A 1 340 ? 2.259 -3.779 -21.811 1.00 56.72 340 ARG A O 1
ATOM 2593 N N . ALA A 1 341 ? 0.705 -2.178 -22.112 1.00 52.88 341 ALA A N 1
ATOM 2594 C CA . ALA A 1 341 ? 0.159 -2.273 -20.761 1.00 52.88 341 ALA A CA 1
ATOM 2595 C C . ALA A 1 341 ? -0.477 -3.660 -20.564 1.00 52.88 341 ALA A C 1
ATOM 2597 O O . ALA A 1 341 ? -1.383 -4.052 -21.303 1.00 52.88 341 ALA A O 1
ATOM 2598 N N . CYS A 1 342 ? 0.065 -4.421 -19.615 1.00 53.50 342 CYS A N 1
ATOM 2599 C CA . CYS A 1 342 ? -0.254 -5.836 -19.417 1.00 53.50 342 CYS A CA 1
ATOM 2600 C C . CYS A 1 342 ? -1.456 -6.050 -18.486 1.00 53.50 342 CYS A C 1
ATOM 2602 O O . CYS A 1 342 ? -2.091 -7.098 -18.547 1.00 53.50 342 CYS A O 1
ATOM 2604 N N . THR A 1 343 ? -1.770 -5.050 -17.661 1.00 56.62 343 THR A N 1
ATOM 2605 C CA . THR A 1 343 ? -2.765 -5.130 -16.588 1.00 56.62 343 THR A CA 1
ATOM 2606 C C . THR A 1 343 ? -3.891 -4.152 -16.898 1.00 56.62 343 THR A C 1
ATOM 2608 O O . THR A 1 343 ? -3.753 -2.947 -16.691 1.00 56.62 343 THR A O 1
ATOM 2611 N N . ALA A 1 344 ? -4.989 -4.656 -17.472 1.00 61.06 344 ALA A N 1
ATOM 2612 C CA . ALA A 1 344 ? -6.133 -3.817 -17.831 1.00 61.06 344 ALA A CA 1
ATOM 2613 C C . ALA A 1 344 ? -7.086 -3.543 -16.654 1.00 61.06 344 ALA A C 1
ATOM 2615 O O . ALA A 1 344 ? -7.894 -2.619 -16.720 1.00 61.06 344 ALA A O 1
ATOM 2616 N N . VAL A 1 345 ? -6.981 -4.352 -15.598 1.00 74.12 345 VAL A N 1
ATOM 2617 C CA . VAL A 1 345 ? -7.915 -4.426 -14.473 1.00 74.12 345 VAL A CA 1
ATOM 2618 C C . VAL A 1 345 ? -7.129 -4.546 -13.172 1.00 74.12 345 VAL A C 1
ATOM 2620 O O . VAL A 1 345 ? -6.101 -5.223 -13.138 1.00 74.12 345 VAL A O 1
ATOM 2623 N N . VAL A 1 346 ? -7.630 -3.933 -12.096 1.00 81.81 346 VAL A N 1
ATOM 2624 C CA . VAL A 1 346 ? -7.079 -4.108 -10.745 1.00 81.81 346 VAL A CA 1
ATOM 2625 C C . VAL A 1 346 ? -7.025 -5.596 -10.403 1.00 81.81 346 VAL A C 1
ATOM 2627 O O . VAL A 1 346 ? -8.049 -6.285 -10.424 1.00 81.81 346 VAL A O 1
ATOM 2630 N N . THR A 1 347 ? -5.822 -6.088 -10.110 1.00 88.00 347 THR A N 1
ATOM 2631 C CA . THR A 1 347 ? -5.587 -7.503 -9.813 1.00 88.00 347 THR A CA 1
ATOM 2632 C C . THR A 1 347 ? -5.014 -7.638 -8.407 1.00 88.00 347 THR A C 1
ATOM 2634 O O . THR A 1 347 ? -3.902 -7.192 -8.150 1.00 88.00 347 THR A O 1
ATOM 2637 N N . GLU A 1 348 ? -5.780 -8.227 -7.491 1.00 91.50 348 GLU A N 1
ATOM 2638 C CA . GLU A 1 348 ? -5.358 -8.551 -6.126 1.00 91.50 348 GLU A CA 1
ATOM 2639 C C . GLU A 1 348 ? -4.750 -9.958 -6.099 1.00 91.50 348 GLU A C 1
ATOM 2641 O O . GLU A 1 348 ? -5.357 -10.898 -6.606 1.00 91.50 348 GLU A O 1
ATOM 2646 N N . MET A 1 349 ? -3.598 -10.137 -5.459 1.00 93.00 349 MET A N 1
ATOM 2647 C CA . MET A 1 349 ? -2.995 -11.444 -5.204 1.00 93.00 349 MET A CA 1
ATOM 2648 C C . MET A 1 349 ? -2.890 -11.683 -3.704 1.00 93.00 349 MET A C 1
ATOM 2650 O O . MET A 1 349 ? -2.307 -10.878 -2.981 1.00 93.00 349 MET A O 1
ATOM 2654 N N . SER A 1 350 ? -3.443 -12.803 -3.249 1.00 93.62 350 SER A N 1
ATOM 2655 C CA . SER A 1 350 ? -3.511 -13.183 -1.834 1.00 93.62 350 SER A CA 1
ATOM 2656 C C . SER A 1 350 ? -3.130 -14.650 -1.619 1.00 93.62 350 SER A C 1
ATOM 2658 O O . SER A 1 350 ? -3.028 -15.430 -2.572 1.00 93.62 350 SER A O 1
ATOM 2660 N N . TRP A 1 351 ? -2.891 -15.025 -0.362 1.00 93.25 351 TRP A N 1
ATOM 2661 C CA . TRP A 1 351 ? -2.546 -16.397 0.003 1.00 93.25 351 TRP A CA 1
ATOM 2662 C C . TRP A 1 351 ? -3.672 -17.387 -0.326 1.00 93.25 351 TRP A C 1
ATOM 2664 O O . TRP A 1 351 ? -4.854 -17.121 -0.086 1.00 93.25 351 TRP A O 1
ATOM 2674 N N . ASN A 1 352 ? -3.305 -18.556 -0.854 1.00 91.62 352 ASN A N 1
ATOM 2675 C CA . ASN A 1 352 ? -4.239 -19.651 -1.091 1.00 91.62 352 ASN A CA 1
ATOM 2676 C C . ASN A 1 352 ? -4.192 -20.688 0.036 1.00 91.62 352 ASN A C 1
ATOM 2678 O O . ASN A 1 352 ? -3.205 -21.402 0.184 1.00 91.62 352 ASN A O 1
ATOM 2682 N N . SER A 1 353 ? -5.290 -20.809 0.781 1.00 86.62 353 SER A N 1
ATOM 2683 C CA . SER A 1 353 ? -5.469 -21.813 1.835 1.00 86.62 353 SER A CA 1
ATOM 2684 C C . SER A 1 353 ? -6.004 -23.167 1.346 1.00 86.62 353 SER A C 1
ATOM 2686 O O . SER A 1 353 ? -6.162 -24.068 2.163 1.00 86.62 353 SER A O 1
ATOM 2688 N N . SER A 1 354 ? -6.325 -23.321 0.054 1.00 88.12 354 SER A N 1
ATOM 2689 C CA . SER A 1 354 ? -6.795 -24.604 -0.492 1.00 88.12 354 SER A CA 1
ATOM 2690 C C . SER A 1 354 ? -5.635 -25.595 -0.623 1.00 88.12 354 SER A C 1
ATOM 2692 O O . SER A 1 354 ? -4.568 -25.251 -1.137 1.00 88.12 354 SER A O 1
ATOM 2694 N N . GLU A 1 355 ? -5.854 -26.830 -0.174 1.00 88.50 355 GLU A N 1
ATOM 2695 C CA . GLU A 1 355 ? -4.898 -27.940 -0.294 1.00 88.50 355 GLU A CA 1
ATOM 2696 C C . GLU A 1 355 ? -5.151 -28.821 -1.531 1.00 88.50 355 GLU A C 1
ATOM 2698 O O . GLU A 1 355 ? -4.365 -29.722 -1.807 1.00 88.50 355 GLU A O 1
ATOM 2703 N N . ASP A 1 356 ? -6.216 -28.562 -2.301 1.00 89.56 356 ASP A N 1
ATOM 2704 C CA . ASP A 1 356 ? -6.492 -29.288 -3.546 1.00 89.56 356 ASP A CA 1
ATOM 2705 C C . ASP A 1 356 ? -5.485 -28.894 -4.640 1.00 89.56 356 ASP A C 1
ATOM 2707 O O . ASP A 1 356 ? -5.341 -27.718 -4.991 1.00 89.56 356 ASP A O 1
ATOM 2711 N N . GLU A 1 357 ? -4.811 -29.886 -5.228 1.00 84.94 357 GLU A N 1
ATOM 2712 C CA . GLU A 1 357 ? -3.858 -29.682 -6.322 1.00 84.94 357 GLU A CA 1
ATOM 2713 C C . GLU A 1 357 ? -4.494 -29.015 -7.548 1.00 84.94 357 GLU A C 1
ATOM 2715 O O . GLU A 1 357 ? -3.838 -28.226 -8.231 1.00 84.94 357 GLU A O 1
ATOM 2720 N N . ASN A 1 358 ? -5.780 -29.260 -7.820 1.00 85.81 358 ASN A N 1
ATOM 2721 C CA . ASN A 1 358 ? -6.491 -28.625 -8.933 1.00 85.81 358 ASN A CA 1
ATOM 2722 C C . ASN A 1 358 ? -6.858 -27.162 -8.657 1.00 85.81 358 ASN A C 1
ATOM 2724 O O . ASN A 1 358 ? -7.151 -26.417 -9.596 1.00 85.81 358 ASN A O 1
ATOM 2728 N N . GLU A 1 359 ? -6.813 -26.741 -7.394 1.00 88.75 359 GLU A N 1
ATOM 2729 C CA . GLU A 1 359 ? -7.059 -25.370 -6.955 1.00 88.75 359 GLU A CA 1
ATOM 2730 C C . GLU A 1 359 ? -5.787 -24.647 -6.518 1.00 88.75 359 GLU A C 1
ATOM 2732 O O . GLU A 1 359 ? -5.879 -23.556 -5.948 1.00 88.75 359 GLU A O 1
ATOM 2737 N N . LYS A 1 360 ? -4.606 -25.206 -6.820 1.00 87.50 360 LYS A N 1
ATOM 2738 C CA . LYS A 1 360 ? -3.307 -24.598 -6.503 1.00 87.50 360 LYS A CA 1
ATOM 2739 C C . LYS A 1 360 ? -3.248 -23.123 -6.915 1.00 87.50 360 LYS A C 1
ATOM 2741 O O . LYS A 1 360 ? -2.807 -22.285 -6.126 1.00 87.50 360 LYS A O 1
ATOM 2746 N N . TYR A 1 361 ? -3.777 -22.809 -8.100 1.00 90.38 361 TYR A N 1
ATOM 2747 C CA . TYR A 1 361 ? -4.049 -21.448 -8.553 1.00 90.38 361 TYR A CA 1
ATOM 2748 C C . TYR A 1 361 ? -5.550 -21.266 -8.747 1.00 90.38 361 TYR A C 1
ATOM 2750 O O . TYR A 1 361 ? -6.172 -21.957 -9.561 1.00 90.38 361 TYR A O 1
ATOM 2758 N N . ARG A 1 362 ? -6.139 -20.300 -8.041 1.00 92.69 362 ARG A N 1
ATOM 2759 C CA . ARG A 1 362 ? -7.555 -19.948 -8.205 1.00 92.69 362 ARG A CA 1
ATOM 2760 C C . ARG A 1 362 ? -7.744 -18.446 -8.351 1.00 92.69 362 ARG A C 1
ATOM 2762 O O . ARG A 1 362 ? -6.955 -17.659 -7.842 1.00 92.69 362 ARG A O 1
ATOM 2769 N N . ALA A 1 363 ? -8.791 -18.042 -9.056 1.00 91.88 363 ALA A N 1
ATOM 2770 C CA . ALA A 1 363 ? -9.157 -16.650 -9.242 1.00 91.88 363 ALA A CA 1
ATOM 2771 C C . ALA A 1 363 ? -10.663 -16.434 -9.164 1.00 91.88 363 ALA A C 1
ATOM 2773 O O . ALA A 1 363 ? -11.450 -17.249 -9.649 1.00 91.88 363 ALA A O 1
ATOM 2774 N N . HIS A 1 364 ? -11.050 -15.297 -8.598 1.00 93.75 364 HIS A N 1
ATOM 2775 C CA . HIS A 1 364 ? -12.401 -14.760 -8.620 1.00 93.75 364 HIS A CA 1
ATOM 2776 C C . HIS A 1 364 ? -12.398 -13.466 -9.437 1.00 93.75 364 HIS A C 1
ATOM 2778 O O . HIS A 1 364 ? -11.751 -12.491 -9.065 1.00 93.75 364 HIS A O 1
ATOM 2784 N N . ILE A 1 365 ? -13.115 -13.465 -10.554 1.00 91.12 365 ILE A N 1
ATOM 2785 C CA . ILE A 1 365 ? -13.292 -12.301 -11.423 1.00 91.12 365 ILE A CA 1
ATOM 2786 C C . ILE A 1 365 ? -14.640 -11.690 -11.070 1.00 91.12 365 ILE A C 1
ATOM 2788 O O . ILE A 1 365 ? -15.677 -12.314 -11.294 1.00 91.12 365 ILE A O 1
ATOM 2792 N N . GLU A 1 366 ? -14.622 -10.501 -10.486 1.00 90.81 366 GLU A N 1
ATOM 2793 C CA . GLU A 1 366 ? -15.821 -9.816 -10.028 1.00 90.81 366 GLU A CA 1
ATOM 2794 C C . GLU A 1 366 ? -16.245 -8.741 -11.026 1.00 90.81 366 GLU A C 1
ATOM 2796 O O . GLU A 1 366 ? -15.466 -7.844 -11.347 1.00 90.81 366 GLU A O 1
ATOM 2801 N N . PHE A 1 367 ? -17.484 -8.825 -11.505 1.00 88.56 367 PHE A N 1
ATOM 2802 C CA . PHE A 1 367 ? -18.047 -7.867 -12.450 1.00 88.56 367 PHE A CA 1
ATOM 2803 C C . PHE A 1 367 ? -18.748 -6.710 -11.729 1.00 88.56 367 PHE A C 1
ATOM 2805 O O . PHE A 1 367 ? -19.282 -6.872 -10.631 1.00 88.56 367 PHE A O 1
ATOM 2812 N N . ILE A 1 368 ? -18.757 -5.531 -12.354 1.00 82.75 368 ILE A N 1
ATOM 2813 C CA . ILE A 1 368 ? -19.456 -4.345 -11.840 1.00 82.75 368 ILE A CA 1
ATOM 2814 C C . ILE A 1 368 ? -20.970 -4.581 -11.763 1.00 82.75 368 ILE A C 1
ATOM 2816 O O . ILE A 1 368 ? -21.534 -5.361 -12.535 1.00 82.75 368 ILE A O 1
ATOM 2820 N N . GLY A 1 369 ? -21.638 -3.899 -10.830 1.00 85.69 369 GLY A N 1
ATOM 2821 C CA . GLY A 1 369 ? -23.091 -3.959 -10.696 1.00 85.69 369 GLY A CA 1
ATOM 2822 C C . GLY A 1 369 ? -23.811 -3.269 -11.857 1.00 85.69 369 GLY A C 1
ATOM 2823 O O . GLY A 1 369 ? -23.268 -2.376 -12.509 1.00 85.69 369 GLY A O 1
ATOM 2824 N N . ALA A 1 370 ? -25.070 -3.647 -12.096 1.00 85.50 370 ALA A N 1
ATOM 2825 C CA . ALA A 1 370 ? -25.864 -3.079 -13.188 1.00 85.50 370 ALA A CA 1
ATOM 2826 C C . ALA A 1 370 ? -26.039 -1.552 -13.075 1.00 85.50 370 ALA A C 1
ATOM 2828 O O . ALA A 1 370 ? -25.910 -0.847 -14.071 1.00 85.50 370 ALA A O 1
ATOM 2829 N N . ALA A 1 371 ? -26.264 -1.033 -11.863 1.00 77.00 371 ALA A N 1
ATOM 2830 C CA . ALA A 1 371 ? -26.415 0.405 -11.629 1.00 77.00 371 ALA A CA 1
ATOM 2831 C C . ALA A 1 371 ? -25.131 1.197 -11.938 1.00 77.00 371 ALA A C 1
ATOM 2833 O O . ALA A 1 371 ? -25.191 2.316 -12.449 1.00 77.00 371 ALA A O 1
ATOM 2834 N N . ASP A 1 372 ? -23.964 0.613 -11.653 1.00 76.38 372 ASP A N 1
ATOM 2835 C CA . ASP A 1 372 ? -22.677 1.262 -11.899 1.00 76.38 372 ASP A CA 1
ATOM 2836 C C . ASP A 1 372 ? -22.340 1.295 -13.385 1.00 76.38 372 ASP A C 1
ATOM 2838 O O . ASP A 1 372 ? -21.886 2.324 -13.888 1.00 76.38 372 ASP A O 1
ATOM 2842 N N . TRP A 1 373 ? -22.637 0.207 -14.103 1.00 85.81 373 TRP A N 1
ATOM 2843 C CA . TRP A 1 373 ? -22.472 0.167 -15.552 1.00 85.81 373 TRP A CA 1
ATOM 2844 C C . TRP A 1 373 ? -23.417 1.128 -16.274 1.00 85.81 373 TRP A C 1
ATOM 2846 O O . TRP A 1 373 ? -22.995 1.818 -17.196 1.00 85.81 373 TRP A O 1
ATOM 2856 N N . GLU A 1 374 ? -24.673 1.233 -15.834 1.00 82.31 374 GLU A N 1
ATOM 2857 C CA . GLU A 1 374 ? -25.642 2.170 -16.410 1.00 82.31 374 GLU A CA 1
ATOM 2858 C C . GLU A 1 374 ? -25.159 3.624 -16.301 1.00 82.31 374 GLU A C 1
ATOM 2860 O O . GLU A 1 374 ? -25.227 4.391 -17.267 1.00 82.31 374 GLU A O 1
ATOM 2865 N N . ARG A 1 375 ? -24.640 4.000 -15.125 1.00 74.50 375 ARG A N 1
ATOM 2866 C CA . ARG A 1 375 ? -24.086 5.335 -14.871 1.00 74.50 375 ARG A CA 1
ATOM 2867 C C . ARG A 1 375 ? -22.909 5.628 -15.800 1.00 74.50 375 ARG A C 1
ATOM 2869 O O . ARG A 1 375 ? -22.873 6.678 -16.436 1.00 74.50 375 ARG A O 1
ATOM 2876 N N . ASP A 1 376 ? -21.979 4.688 -15.900 1.00 77.25 376 ASP A N 1
ATOM 2877 C CA . ASP A 1 376 ? -20.764 4.821 -16.701 1.00 77.25 376 ASP A CA 1
ATOM 2878 C C . ASP A 1 376 ? -21.041 4.844 -18.218 1.00 77.25 376 ASP A C 1
ATOM 2880 O O . ASP A 1 376 ? -20.458 5.646 -18.956 1.00 77.25 376 ASP A O 1
ATOM 2884 N N . LEU A 1 377 ? -22.002 4.040 -18.683 1.00 83.31 377 LEU A N 1
ATOM 2885 C CA . LEU A 1 377 ? -22.499 4.060 -20.060 1.00 83.31 377 LEU A CA 1
ATOM 2886 C C . LEU A 1 377 ? -23.129 5.397 -20.436 1.00 83.31 377 LEU A C 1
ATOM 2888 O O . LEU A 1 377 ? -22.898 5.890 -21.539 1.00 83.31 377 LEU A O 1
ATOM 2892 N N . ARG A 1 378 ? -23.931 5.980 -19.537 1.00 81.00 378 ARG A N 1
ATOM 2893 C CA . ARG A 1 378 ? -24.590 7.272 -19.766 1.00 81.00 378 ARG A CA 1
ATOM 2894 C C . ARG A 1 378 ? -23.561 8.381 -19.995 1.00 81.00 378 ARG A C 1
ATOM 2896 O O . ARG A 1 378 ? -23.706 9.159 -20.937 1.00 81.00 378 ARG A O 1
ATOM 2903 N N . ILE A 1 379 ? -22.507 8.410 -19.180 1.00 74.81 379 ILE A N 1
ATOM 2904 C CA . ILE A 1 379 ? -21.393 9.356 -19.329 1.00 74.81 379 ILE A CA 1
ATOM 2905 C C . ILE A 1 379 ? -20.656 9.090 -20.648 1.00 74.81 379 ILE A C 1
ATOM 2907 O O . ILE A 1 379 ? -20.525 9.987 -21.478 1.00 74.81 379 ILE A O 1
ATOM 2911 N N . SER A 1 380 ? -20.273 7.836 -20.901 1.00 79.88 380 SER A N 1
ATOM 2912 C CA . SER A 1 380 ? -19.513 7.453 -22.098 1.00 79.88 380 SER A CA 1
ATOM 2913 C C . SER A 1 380 ? -20.257 7.767 -23.406 1.00 79.88 380 SER A C 1
ATOM 2915 O O . SER A 1 380 ? -19.657 8.256 -24.359 1.00 79.88 380 SER A O 1
ATOM 2917 N N . LEU A 1 381 ? -21.572 7.536 -23.482 1.00 81.44 381 LEU A N 1
ATOM 2918 C CA . LEU A 1 381 ? -22.359 7.891 -24.671 1.00 81.44 381 LEU A CA 1
ATOM 2919 C C . LEU A 1 381 ? -22.455 9.406 -24.878 1.00 81.44 381 LEU A C 1
ATOM 2921 O O . LEU A 1 381 ? -22.393 9.861 -26.018 1.00 81.44 381 LEU A O 1
ATOM 2925 N N . THR A 1 382 ? -22.557 10.179 -23.796 1.00 78.94 382 THR A N 1
ATOM 2926 C CA . THR A 1 382 ? -22.593 11.649 -23.859 1.00 78.94 382 THR A CA 1
ATOM 2927 C C . THR A 1 382 ? -21.270 12.221 -24.382 1.00 78.94 382 THR A C 1
ATOM 2929 O O . THR A 1 382 ? -21.275 13.178 -25.148 1.00 78.94 382 THR A O 1
ATOM 2932 N N . GLU A 1 383 ? -20.135 11.609 -24.031 1.00 73.69 383 GLU A N 1
ATOM 2933 C CA . GLU A 1 383 ? -18.812 11.983 -24.557 1.00 73.69 383 GLU A CA 1
ATOM 2934 C C . GLU A 1 383 ? -18.595 11.521 -26.005 1.00 73.69 383 GLU A C 1
ATOM 2936 O O . GLU A 1 383 ? -17.878 12.159 -26.781 1.00 73.69 383 GLU A O 1
ATOM 2941 N N . LEU A 1 384 ? -19.199 10.389 -26.373 1.00 79.19 384 LEU A N 1
ATOM 2942 C CA . LEU A 1 384 ? -19.060 9.801 -27.697 1.00 79.19 384 LEU A CA 1
ATOM 2943 C C . LEU A 1 384 ? -19.888 10.533 -28.758 1.00 79.19 384 LEU A C 1
ATOM 2945 O O . LEU A 1 384 ? -19.457 10.594 -29.910 1.00 79.19 384 LEU A O 1
ATOM 2949 N N . ILE A 1 385 ? -21.065 11.047 -28.397 1.00 80.00 385 ILE A N 1
ATOM 2950 C CA . ILE A 1 385 ? -22.029 11.659 -29.317 1.00 80.00 385 ILE A CA 1
ATOM 2951 C C . ILE A 1 385 ? -21.865 13.186 -29.303 1.00 80.00 385 ILE A C 1
ATOM 2953 O O . ILE A 1 385 ? -21.894 13.827 -28.258 1.00 80.00 385 ILE A O 1
ATOM 2957 N N . ASP A 1 386 ? -21.678 13.788 -30.476 1.00 73.75 386 ASP A N 1
ATOM 2958 C CA . ASP A 1 386 ? -21.582 15.237 -30.637 1.00 73.75 386 ASP A CA 1
ATOM 2959 C C . ASP A 1 386 ? -22.961 15.927 -30.650 1.00 73.75 386 ASP A C 1
ATOM 2961 O O . ASP A 1 386 ? -24.013 15.292 -30.702 1.00 73.75 386 ASP A O 1
ATOM 2965 N N . GLY A 1 387 ? -22.971 17.265 -30.624 1.00 61.81 387 GLY A N 1
ATOM 2966 C CA . GLY A 1 387 ? -24.207 18.063 -30.603 1.00 61.81 387 GLY A CA 1
ATOM 2967 C C . GLY A 1 387 ? -25.114 17.899 -31.833 1.00 61.81 387 GLY A C 1
ATOM 2968 O O . GLY A 1 387 ? -26.231 18.409 -31.823 1.00 61.81 387 GLY A O 1
ATOM 2969 N N . ASN A 1 388 ? -24.663 17.185 -32.872 1.00 64.19 388 ASN A N 1
ATOM 2970 C CA . ASN A 1 388 ? -25.450 16.861 -34.061 1.00 64.19 388 ASN A CA 1
ATOM 2971 C C . ASN A 1 388 ? -26.046 15.442 -33.997 1.00 64.19 388 ASN A C 1
ATOM 2973 O O . ASN A 1 388 ? -26.642 14.989 -34.976 1.00 64.19 388 ASN A O 1
ATOM 2977 N N . GLY A 1 389 ? -25.874 14.728 -32.879 1.00 65.75 389 GLY A N 1
ATOM 2978 C CA . GLY A 1 389 ? -26.341 13.353 -32.710 1.00 65.75 389 GLY A CA 1
ATOM 2979 C C . GLY A 1 389 ? -25.497 12.319 -33.461 1.00 65.75 389 GLY A C 1
ATOM 2980 O O . GLY A 1 389 ? -25.980 11.218 -33.716 1.00 65.75 389 GLY A O 1
ATOM 2981 N N . GLN A 1 390 ? -24.260 12.653 -33.850 1.00 73.62 390 GLN A N 1
ATOM 2982 C CA . GLN A 1 390 ? -23.335 11.731 -34.518 1.00 73.62 390 GLN A CA 1
ATOM 2983 C C . GLN A 1 390 ? -22.157 11.374 -33.613 1.00 73.62 390 GLN A C 1
ATOM 2985 O O . GLN A 1 390 ? -21.836 12.094 -32.674 1.00 73.62 390 GLN A O 1
ATOM 2990 N N . VAL A 1 391 ? -21.475 10.259 -33.891 1.00 76.44 391 VAL A N 1
ATOM 2991 C CA . VAL A 1 391 ? -20.238 9.928 -33.170 1.00 76.44 391 VAL A CA 1
ATOM 2992 C C . VAL A 1 391 ? -19.188 11.003 -33.444 1.00 76.44 391 VAL A C 1
ATOM 2994 O O . VAL A 1 391 ? -18.803 11.223 -34.595 1.00 76.44 391 VAL A O 1
ATOM 2997 N N . SER A 1 392 ? -18.691 11.618 -32.373 1.00 75.31 392 SER A N 1
ATOM 2998 C CA . SER A 1 392 ? -17.693 12.679 -32.404 1.00 75.31 392 SER A CA 1
ATOM 2999 C C . SER A 1 392 ? -16.498 12.298 -33.276 1.00 75.31 392 SER A C 1
ATOM 3001 O O . SER A 1 392 ? -15.929 11.205 -33.175 1.00 75.31 392 SER A O 1
ATOM 3003 N N . ARG A 1 393 ? -16.059 13.242 -34.116 1.00 69.88 393 ARG A N 1
ATOM 3004 C CA . ARG A 1 393 ? -14.855 13.097 -34.952 1.00 69.88 393 ARG A CA 1
ATOM 3005 C C . ARG A 1 393 ? -13.586 12.864 -34.132 1.00 69.88 393 ARG A C 1
ATOM 3007 O O . ARG A 1 393 ? -12.620 12.324 -34.663 1.00 69.88 393 ARG A O 1
ATOM 3014 N N . GLU A 1 394 ? -13.599 13.222 -32.851 1.00 66.81 394 GLU A N 1
ATOM 3015 C CA . GLU A 1 394 ? -12.481 13.014 -31.934 1.00 66.81 394 GLU A CA 1
ATOM 3016 C C . GLU A 1 394 ? -12.369 11.561 -31.452 1.00 66.81 394 GLU A C 1
ATOM 3018 O O . GLU A 1 394 ? -11.311 11.191 -30.963 1.00 66.81 394 GLU A O 1
ATOM 3023 N N . CYS A 1 395 ? -13.358 10.685 -31.698 1.00 68.38 395 CYS A N 1
ATOM 3024 C CA . CYS A 1 395 ? -13.312 9.266 -31.297 1.00 68.38 395 CYS A CA 1
ATOM 3025 C C . CYS A 1 395 ? -12.092 8.476 -31.817 1.00 68.38 395 CYS A C 1
ATOM 3027 O O . CYS A 1 395 ? -11.813 7.372 -31.354 1.00 68.38 395 CYS A O 1
ATOM 3029 N N . THR A 1 396 ? -11.366 9.007 -32.806 1.00 67.31 396 THR A N 1
ATOM 3030 C CA . THR A 1 396 ? -10.116 8.428 -33.320 1.00 67.31 396 THR A CA 1
ATOM 3031 C C . THR A 1 396 ? -8.867 8.848 -32.542 1.00 67.31 396 THR A C 1
ATOM 3033 O O . THR A 1 396 ? -7.819 8.232 -32.722 1.00 67.31 396 THR A O 1
ATOM 3036 N N . ASN A 1 397 ? -8.953 9.881 -31.703 1.00 68.88 397 ASN A N 1
ATOM 3037 C CA . ASN A 1 397 ? -7.882 10.312 -30.814 1.00 68.88 397 ASN A CA 1
ATOM 3038 C C . ASN A 1 397 ? -8.000 9.570 -29.473 1.00 68.88 397 ASN A C 1
ATOM 3040 O O . ASN A 1 397 ? -8.906 9.856 -28.697 1.00 68.88 397 ASN A O 1
ATOM 3044 N N . ALA A 1 398 ? -7.077 8.646 -29.196 1.00 59.34 398 ALA A N 1
ATOM 3045 C CA . ALA A 1 398 ? -7.096 7.790 -28.003 1.00 59.34 398 ALA A CA 1
ATOM 3046 C C . ALA A 1 398 ? -6.968 8.555 -26.671 1.00 59.34 398 ALA A C 1
ATOM 3048 O O . ALA A 1 398 ? -7.379 8.045 -25.635 1.00 59.34 398 ALA A O 1
ATOM 3049 N N . GLU A 1 399 ? -6.431 9.776 -26.703 1.00 54.88 399 GLU A N 1
ATOM 3050 C CA . GLU A 1 399 ? -6.304 10.647 -25.527 1.00 54.88 399 GLU A CA 1
ATOM 3051 C C . GLU A 1 399 ? -7.503 11.594 -25.361 1.00 54.88 399 GLU A C 1
ATOM 3053 O O . GLU A 1 399 ? -7.587 12.324 -24.375 1.00 54.88 399 GLU A O 1
ATOM 3058 N N . SER A 1 400 ? -8.422 11.615 -26.333 1.00 62.66 400 SER A N 1
ATOM 3059 C CA . SER A 1 400 ? -9.654 12.401 -26.245 1.00 62.66 400 SER A CA 1
ATOM 3060 C C . SER A 1 400 ? -10.758 11.636 -25.523 1.00 62.66 400 SER A C 1
ATOM 3062 O O . SER A 1 400 ? -10.811 10.411 -25.551 1.00 62.66 400 SER A O 1
ATOM 3064 N N . GLU A 1 401 ? -11.697 12.381 -24.957 1.00 59.28 401 GLU A N 1
ATOM 3065 C CA . GLU A 1 401 ? -12.904 11.899 -24.275 1.00 59.28 401 GLU A CA 1
ATOM 3066 C C . GLU A 1 401 ? -13.706 10.921 -25.126 1.00 59.28 401 GLU A C 1
ATOM 3068 O O . GLU A 1 401 ? -13.880 9.757 -24.773 1.00 59.28 401 GLU A O 1
ATOM 3073 N N . ALA A 1 402 ? -14.079 11.372 -26.325 1.00 68.06 402 ALA A N 1
ATOM 3074 C CA . ALA A 1 402 ? -14.778 10.561 -27.301 1.00 68.06 402 ALA A CA 1
ATOM 3075 C C . ALA A 1 402 ? -13.972 9.311 -27.667 1.00 68.06 402 ALA A C 1
ATOM 3077 O O . ALA A 1 402 ? -14.560 8.278 -27.953 1.00 68.06 402 ALA A O 1
ATOM 3078 N N . GLY A 1 403 ? -12.637 9.379 -27.669 1.00 69.94 403 GLY A N 1
ATOM 3079 C CA . GLY A 1 403 ? -11.770 8.229 -27.912 1.00 69.94 403 GLY A CA 1
ATOM 3080 C C . GLY A 1 403 ? -11.741 7.232 -26.758 1.00 69.94 403 GLY A C 1
ATOM 3081 O O . GLY A 1 403 ? -11.820 6.032 -27.008 1.00 69.94 403 GLY A O 1
ATOM 3082 N N . ILE A 1 404 ? -11.687 7.708 -25.512 1.00 69.12 404 ILE A N 1
ATOM 3083 C CA . ILE A 1 404 ? -11.720 6.882 -24.297 1.00 69.12 404 ILE A CA 1
ATOM 3084 C C . ILE A 1 404 ? -13.079 6.189 -24.175 1.00 69.12 404 ILE A C 1
ATOM 3086 O O . ILE A 1 404 ? -13.145 4.964 -24.050 1.00 69.12 404 ILE A O 1
ATOM 3090 N N . ALA A 1 405 ? -14.164 6.957 -24.281 1.00 74.56 405 ALA A N 1
ATOM 3091 C CA . ALA A 1 405 ? -15.526 6.448 -24.269 1.00 74.56 405 ALA A CA 1
ATOM 3092 C C . ALA A 1 405 ? -15.779 5.478 -25.430 1.00 74.56 405 ALA A C 1
ATOM 3094 O O . ALA A 1 405 ? -16.329 4.393 -25.229 1.00 74.56 405 ALA A O 1
ATOM 3095 N N . TYR A 1 406 ? -15.306 5.810 -26.639 1.00 79.75 406 TYR A N 1
ATOM 3096 C CA . TYR A 1 406 ? -15.377 4.903 -27.782 1.00 79.75 406 TYR A CA 1
ATOM 3097 C C . TYR A 1 406 ? -14.600 3.616 -27.526 1.00 79.75 406 TYR A C 1
ATOM 3099 O O . TYR A 1 406 ? -15.125 2.548 -27.807 1.00 79.75 406 TYR A O 1
ATOM 3107 N N . ALA A 1 407 ? -13.381 3.681 -26.986 1.00 75.44 407 ALA A N 1
ATOM 3108 C CA . ALA A 1 407 ? -12.582 2.498 -26.684 1.00 75.44 407 ALA A CA 1
ATOM 3109 C C . ALA A 1 407 ? -13.285 1.595 -25.660 1.00 75.44 407 ALA A C 1
ATOM 3111 O O . ALA A 1 407 ? -13.365 0.385 -25.867 1.00 75.44 407 ALA A O 1
ATOM 3112 N N . LYS A 1 408 ? -13.863 2.184 -24.604 1.00 77.94 408 LYS A N 1
ATOM 3113 C CA . LYS A 1 408 ? -14.599 1.467 -23.554 1.00 77.94 408 LYS A CA 1
ATOM 3114 C C . LYS A 1 408 ? -15.866 0.796 -24.092 1.00 77.94 408 LYS A C 1
ATOM 3116 O O . LYS A 1 408 ? -16.056 -0.405 -23.912 1.00 77.94 408 LYS A O 1
ATOM 3121 N N . ILE A 1 409 ? -16.700 1.541 -24.818 1.00 84.25 409 ILE A N 1
ATOM 3122 C CA . ILE A 1 409 ? -17.932 1.022 -25.428 1.00 84.25 409 ILE A CA 1
ATOM 3123 C C . ILE A 1 409 ? -17.595 -0.005 -26.513 1.00 84.25 409 ILE A C 1
ATOM 3125 O O . ILE A 1 409 ? -18.204 -1.066 -26.571 1.00 84.25 409 ILE A O 1
ATOM 3129 N N . LYS A 1 410 ? -16.601 0.253 -27.365 1.00 81.44 410 LYS A N 1
ATOM 3130 C CA . LYS A 1 410 ? -16.232 -0.655 -28.458 1.00 81.44 410 LYS A CA 1
ATOM 3131 C C . LYS A 1 410 ? -15.596 -1.955 -27.960 1.00 81.44 410 LYS A C 1
ATOM 3133 O O . LYS A 1 410 ? -15.736 -2.967 -28.644 1.00 81.44 410 LYS A O 1
ATOM 3138 N N . ALA A 1 411 ? -14.937 -1.935 -26.800 1.00 79.50 411 ALA A N 1
ATOM 3139 C CA . ALA A 1 411 ? -14.433 -3.128 -26.121 1.00 79.50 411 ALA A CA 1
ATOM 3140 C C . ALA A 1 411 ? -15.583 -4.056 -25.690 1.00 79.50 411 ALA A C 1
ATOM 3142 O O . ALA A 1 411 ? -15.550 -5.252 -25.981 1.00 79.50 411 ALA A O 1
ATOM 3143 N N . VAL A 1 412 ? -16.634 -3.497 -25.082 1.00 85.06 412 VAL A N 1
ATOM 3144 C CA . VAL A 1 412 ? -17.804 -4.265 -24.620 1.00 85.06 412 VAL A CA 1
ATOM 3145 C C . VAL A 1 412 ? -18.736 -4.658 -25.777 1.00 85.06 412 VAL A C 1
ATOM 3147 O O . VAL A 1 412 ? -19.203 -5.795 -25.847 1.00 85.06 412 VAL A O 1
ATOM 3150 N N . TYR A 1 413 ? -18.944 -3.746 -26.729 1.00 87.31 413 TYR A N 1
ATOM 3151 C CA . TYR A 1 413 ? -19.869 -3.873 -27.861 1.00 87.31 413 TYR A CA 1
ATOM 3152 C C . TYR A 1 413 ? -19.126 -3.865 -29.214 1.00 87.31 413 TYR A C 1
ATOM 3154 O O . TYR A 1 413 ? -19.322 -2.972 -30.051 1.00 87.31 413 TYR A O 1
ATOM 3162 N N . PRO A 1 414 ? -18.262 -4.857 -29.500 1.00 81.88 414 PRO A N 1
ATOM 3163 C CA . PRO A 1 414 ? -17.412 -4.846 -30.693 1.00 81.88 414 PRO A CA 1
ATOM 3164 C C . PRO A 1 414 ? -18.200 -4.972 -32.002 1.00 81.88 414 PRO A C 1
ATOM 3166 O O . PRO A 1 414 ? -17.707 -4.548 -33.053 1.00 81.88 414 PRO A O 1
ATOM 3169 N N . GLN A 1 415 ? -19.417 -5.520 -31.946 1.00 82.06 415 GLN A N 1
ATOM 3170 C CA . GLN A 1 415 ? -20.281 -5.738 -33.108 1.00 82.06 415 GLN A CA 1
ATOM 3171 C C . GLN A 1 415 ? -21.044 -4.479 -33.538 1.00 82.06 415 GLN A C 1
ATOM 3173 O O . GLN A 1 415 ? -21.396 -4.373 -34.706 1.00 82.06 415 GLN A O 1
ATOM 3178 N N . LYS A 1 416 ? -21.242 -3.507 -32.636 1.00 82.12 416 LYS A N 1
ATOM 3179 C CA . LYS A 1 416 ? -22.012 -2.292 -32.932 1.00 82.12 416 LYS A CA 1
ATOM 3180 C C . LYS A 1 416 ? -21.233 -1.334 -33.832 1.00 82.12 416 LYS A C 1
ATOM 3182 O O . LYS A 1 416 ? -20.065 -1.038 -33.546 1.00 82.12 416 LYS A O 1
ATOM 3187 N N . THR A 1 417 ? -21.830 -0.847 -34.919 1.00 82.81 417 THR A N 1
ATOM 3188 C CA . THR A 1 417 ? -21.205 0.199 -35.757 1.00 82.81 417 THR A CA 1
ATOM 3189 C C . THR A 1 417 ? -21.246 1.565 -35.068 1.00 82.81 417 THR A C 1
ATOM 3191 O O . THR A 1 417 ? -21.887 1.732 -34.033 1.00 82.81 417 THR A O 1
ATOM 3194 N N . LYS A 1 418 ? -20.543 2.567 -35.612 1.00 78.94 418 LYS A N 1
ATOM 3195 C CA . LYS A 1 418 ? -20.581 3.927 -35.048 1.00 78.94 418 LYS A CA 1
ATOM 3196 C C . LYS A 1 418 ? -21.995 4.509 -35.112 1.00 78.94 418 LYS A C 1
ATOM 3198 O O . LYS A 1 418 ? -22.446 5.133 -34.161 1.00 78.94 418 LYS A O 1
ATOM 3203 N N . GLU A 1 419 ? -22.695 4.257 -36.208 1.00 77.00 419 GLU A N 1
ATOM 3204 C CA . GLU A 1 419 ? -24.066 4.700 -36.444 1.00 77.00 419 GLU A CA 1
ATOM 3205 C C . GLU A 1 419 ? -25.034 4.005 -35.480 1.00 77.00 419 GLU A C 1
ATOM 3207 O O . GLU A 1 419 ? -25.874 4.656 -34.864 1.00 77.00 419 GLU A O 1
ATOM 3212 N N . GLU A 1 420 ? -24.859 2.697 -35.272 1.00 79.00 420 GLU A N 1
ATOM 3213 C CA . GLU A 1 420 ? -25.653 1.942 -34.305 1.00 79.00 420 GLU A CA 1
ATOM 3214 C C . GLU A 1 420 ? -25.419 2.431 -32.874 1.00 79.00 420 GLU A C 1
ATOM 3216 O O . GLU A 1 420 ? -26.390 2.589 -32.139 1.00 79.00 420 GLU A O 1
ATOM 3221 N N . LEU A 1 421 ? -24.171 2.724 -32.487 1.00 82.06 421 LEU A N 1
ATOM 3222 C CA . LEU A 1 421 ? -23.847 3.289 -31.172 1.00 82.06 421 LEU A CA 1
ATOM 3223 C C . LEU A 1 421 ? -24.478 4.671 -30.965 1.00 82.06 421 LEU A C 1
ATOM 3225 O O . LEU A 1 421 ? -25.027 4.913 -29.896 1.00 82.06 421 LEU A O 1
ATOM 3229 N N . ALA A 1 422 ? -24.457 5.543 -31.979 1.00 79.31 422 ALA A N 1
ATOM 3230 C CA . ALA A 1 422 ? -25.105 6.856 -31.907 1.00 79.31 422 ALA A CA 1
ATOM 3231 C C . ALA A 1 422 ? -26.636 6.761 -31.785 1.00 79.31 422 ALA A C 1
ATOM 3233 O O . ALA A 1 422 ? -27.257 7.610 -31.154 1.00 79.31 422 ALA A O 1
ATOM 3234 N N . SER A 1 423 ? -27.246 5.724 -32.369 1.00 80.12 423 SER A N 1
ATOM 3235 C CA . SER A 1 423 ? -28.694 5.480 -32.287 1.00 80.12 423 SER A CA 1
ATOM 3236 C C . SER A 1 423 ? -29.141 4.644 -31.078 1.00 80.12 423 SER A C 1
ATOM 3238 O O . SER A 1 423 ? -30.341 4.509 -30.846 1.00 80.12 423 SER A O 1
ATOM 3240 N N . SER A 1 424 ? -28.203 4.053 -30.330 1.00 82.88 424 SER A N 1
ATOM 3241 C CA . SER A 1 424 ? -28.513 3.150 -29.216 1.00 82.88 424 SER A CA 1
ATOM 3242 C C . SER A 1 424 ? -28.806 3.927 -27.936 1.00 82.88 424 SER A C 1
ATOM 3244 O O . SER A 1 424 ? -28.100 4.876 -27.599 1.00 82.88 424 SER A O 1
ATOM 3246 N N . THR A 1 425 ? -29.804 3.485 -27.169 1.00 84.38 425 THR A N 1
ATOM 3247 C CA . THR A 1 425 ? -30.033 4.003 -25.810 1.00 84.38 425 THR A CA 1
ATOM 3248 C C . THR A 1 425 ? -29.233 3.215 -24.772 1.00 84.38 425 THR A C 1
ATOM 3250 O O . THR A 1 425 ? -28.867 2.057 -24.995 1.00 84.38 425 THR A O 1
ATOM 3253 N N . VAL A 1 426 ? -28.996 3.816 -23.598 1.00 84.56 426 VAL A N 1
ATOM 3254 C CA . VAL A 1 426 ? -28.357 3.129 -22.455 1.00 84.56 426 VAL A CA 1
ATOM 3255 C C . VAL A 1 426 ? -29.103 1.831 -22.122 1.00 84.56 426 VAL A C 1
ATOM 3257 O O . VAL A 1 426 ? -28.485 0.787 -21.949 1.00 84.56 426 VAL A O 1
ATOM 3260 N N . GLU A 1 427 ? -30.437 1.864 -22.118 1.00 85.25 427 GLU A N 1
ATOM 3261 C CA . GLU A 1 427 ? -31.290 0.707 -21.815 1.00 85.25 427 GLU A CA 1
ATOM 3262 C C . GLU A 1 427 ? -31.125 -0.435 -22.827 1.00 85.25 427 GLU A C 1
ATOM 3264 O O . GLU A 1 427 ? -31.182 -1.607 -22.453 1.00 85.25 427 GLU A O 1
ATOM 3269 N N . GLN A 1 428 ? -30.917 -0.116 -24.108 1.00 84.88 428 GLN A N 1
ATOM 3270 C CA . GLN A 1 428 ? -30.704 -1.118 -25.154 1.00 84.88 428 GLN A CA 1
ATOM 3271 C C . GLN A 1 428 ? -29.344 -1.803 -25.008 1.00 84.88 428 GLN A C 1
ATOM 3273 O O . GLN A 1 428 ? -29.267 -3.022 -25.146 1.00 84.88 428 GLN A O 1
ATOM 3278 N N . LEU A 1 429 ? -28.295 -1.040 -24.690 1.00 86.19 429 LEU A N 1
ATOM 3279 C CA . LEU A 1 429 ? -26.954 -1.578 -24.451 1.00 86.19 429 LEU A CA 1
ATOM 3280 C C . LEU A 1 429 ? -26.912 -2.437 -23.174 1.00 86.19 429 LEU A C 1
ATOM 3282 O O . LEU A 1 429 ? -26.371 -3.539 -23.184 1.00 86.19 429 LEU A O 1
ATOM 3286 N N . MET A 1 430 ? -27.576 -1.993 -22.103 1.00 87.06 430 MET A N 1
ATOM 3287 C CA . MET A 1 430 ? -27.697 -2.738 -20.841 1.00 87.06 430 MET A CA 1
ATOM 3288 C C . MET A 1 430 ? -28.415 -4.090 -20.986 1.00 87.06 430 MET A C 1
ATOM 3290 O O . MET A 1 430 ? -28.139 -5.019 -20.228 1.00 87.06 430 MET A O 1
ATOM 3294 N N . ASN A 1 431 ? -29.356 -4.209 -21.929 1.00 86.00 431 ASN A N 1
ATOM 3295 C CA . ASN A 1 431 ? -30.152 -5.425 -22.132 1.00 86.00 431 ASN A CA 1
ATOM 3296 C C . ASN A 1 431 ? -29.527 -6.431 -23.110 1.00 86.00 431 ASN A C 1
ATOM 3298 O O . ASN A 1 431 ? -30.167 -7.434 -23.438 1.00 86.00 431 ASN A O 1
ATOM 3302 N N . GLU A 1 432 ? -28.297 -6.207 -23.571 1.00 86.50 432 GLU A N 1
ATOM 3303 C CA . GLU A 1 432 ? -27.611 -7.175 -24.421 1.00 86.50 432 GLU A CA 1
ATOM 3304 C C . GLU A 1 432 ? -27.339 -8.483 -23.641 1.00 86.50 432 GLU A C 1
ATOM 3306 O O . GLU A 1 432 ? -26.789 -8.425 -22.534 1.00 86.50 432 GLU A O 1
ATOM 3311 N N . PRO A 1 433 ? -27.710 -9.671 -24.172 1.00 79.38 433 PRO A N 1
ATOM 3312 C CA . PRO A 1 433 ? -27.788 -10.908 -23.384 1.00 79.38 433 PRO A CA 1
ATOM 3313 C C . PRO A 1 433 ? -26.491 -11.261 -22.648 1.00 79.38 433 PRO A C 1
ATOM 3315 O O . PRO A 1 433 ? -26.505 -11.493 -21.443 1.00 79.38 433 PRO A O 1
ATOM 3318 N N . GLY A 1 434 ? -25.352 -11.206 -23.348 1.00 80.50 434 GLY A N 1
ATOM 3319 C CA . GLY A 1 434 ? -24.053 -11.572 -22.776 1.00 80.50 434 GLY A CA 1
ATOM 3320 C C . GLY A 1 434 ? -23.527 -10.602 -21.714 1.00 80.50 434 GLY A C 1
ATOM 3321 O O . GLY A 1 434 ? -22.630 -10.964 -20.962 1.00 80.50 434 GLY A O 1
ATOM 3322 N N . ILE A 1 435 ? -24.071 -9.385 -21.637 1.00 85.50 435 ILE A N 1
ATOM 3323 C CA . ILE A 1 435 ? -23.660 -8.363 -20.664 1.00 85.50 435 ILE A CA 1
ATOM 3324 C C . ILE A 1 435 ? -24.574 -8.423 -19.448 1.00 85.50 435 ILE A C 1
ATOM 3326 O O . ILE A 1 435 ? -24.101 -8.481 -18.315 1.00 85.50 435 ILE A O 1
ATOM 3330 N N . LYS A 1 436 ? -25.887 -8.512 -19.677 1.00 86.94 436 LYS A N 1
ATOM 3331 C CA . LYS A 1 436 ? -26.883 -8.653 -18.614 1.00 86.94 436 LYS A CA 1
ATOM 3332 C C . LYS A 1 436 ? -26.636 -9.877 -17.727 1.00 86.94 436 LYS A C 1
ATOM 3334 O O . LYS A 1 436 ? -26.874 -9.804 -16.528 1.00 86.94 436 LYS A O 1
ATOM 3339 N N . GLU A 1 437 ? -26.149 -10.973 -18.306 1.00 86.50 437 GLU A N 1
ATOM 3340 C CA . GLU A 1 437 ? -25.837 -12.208 -17.575 1.00 86.50 437 GLU A CA 1
ATOM 3341 C C . GLU A 1 437 ? -24.601 -12.104 -16.670 1.00 86.50 437 GLU A C 1
ATOM 3343 O O . GLU A 1 437 ? -24.510 -12.855 -15.702 1.00 86.50 437 GLU A O 1
ATOM 3348 N N . VAL A 1 438 ? -23.652 -11.201 -16.955 1.00 86.69 438 VAL A N 1
ATOM 3349 C CA . VAL A 1 438 ? -22.399 -11.099 -16.183 1.00 86.69 438 VAL A CA 1
ATOM 3350 C C . VAL A 1 438 ? -22.406 -9.982 -15.142 1.00 86.69 438 VAL A C 1
ATOM 3352 O O . VAL A 1 438 ? -21.682 -10.088 -14.152 1.00 86.69 438 VAL A O 1
ATOM 3355 N N . LEU A 1 439 ? -23.201 -8.924 -15.325 1.00 88.19 439 LEU A N 1
ATOM 3356 C CA . LEU A 1 439 ? -23.238 -7.785 -14.400 1.00 88.19 439 LEU A CA 1
ATOM 3357 C C . LEU A 1 439 ? -23.621 -8.229 -12.979 1.00 88.19 439 LEU A C 1
ATOM 3359 O O . LEU A 1 439 ? -24.616 -8.917 -12.770 1.00 88.19 439 LEU A O 1
ATOM 3363 N N . GLY A 1 440 ? -22.820 -7.823 -11.993 1.00 86.12 440 GLY A N 1
ATOM 3364 C CA . GLY A 1 440 ? -22.982 -8.195 -10.584 1.00 86.12 440 GLY A CA 1
ATOM 3365 C C . GLY A 1 440 ? -22.644 -9.654 -10.249 1.00 86.12 440 GLY A C 1
ATOM 3366 O O . GLY A 1 440 ? -22.881 -10.080 -9.120 1.00 86.12 440 GLY A O 1
ATOM 3367 N N . THR A 1 441 ? -22.103 -10.431 -11.193 1.00 91.38 441 THR A N 1
ATOM 3368 C CA . THR A 1 441 ? -21.701 -11.827 -10.956 1.00 91.38 441 THR A CA 1
ATOM 3369 C C . THR A 1 441 ? -20.215 -11.958 -10.608 1.00 91.38 441 THR A C 1
ATOM 3371 O O . THR A 1 441 ? -19.408 -11.055 -10.841 1.00 91.38 441 THR A O 1
ATOM 3374 N N . VAL A 1 442 ? -19.835 -13.117 -10.058 1.00 92.25 442 VAL A N 1
ATOM 3375 C CA . VAL A 1 442 ? -18.435 -13.485 -9.802 1.00 92.25 442 VAL A CA 1
ATOM 3376 C C . VAL A 1 442 ? -18.114 -14.786 -10.527 1.00 92.25 442 VAL A C 1
ATOM 3378 O O . VAL A 1 442 ? -18.689 -15.834 -10.226 1.00 92.25 442 VAL A O 1
ATOM 3381 N N . LYS A 1 443 ? -17.157 -14.745 -11.456 1.00 91.25 443 LYS A N 1
ATOM 3382 C CA . LYS A 1 443 ? -16.676 -15.933 -12.168 1.00 91.25 443 LYS A CA 1
ATOM 3383 C C . LYS A 1 443 ? -15.476 -16.540 -11.447 1.00 91.25 443 LYS A C 1
ATOM 3385 O O . LYS A 1 443 ? -14.492 -15.852 -11.187 1.00 91.25 443 LYS A O 1
ATOM 3390 N N . LYS A 1 444 ? -15.540 -17.841 -11.154 1.00 93.44 444 LYS A N 1
ATOM 3391 C CA . LYS A 1 444 ? -14.456 -18.594 -10.503 1.00 93.44 444 LYS A CA 1
ATOM 3392 C C . LYS A 1 444 ? -13.638 -19.378 -11.530 1.00 93.44 444 LYS A C 1
ATOM 3394 O O . LYS A 1 444 ? -14.201 -19.987 -12.438 1.00 93.44 444 LYS A O 1
ATOM 3399 N N . VAL A 1 445 ? -12.319 -19.373 -11.374 1.00 90.38 445 VAL A N 1
ATOM 3400 C CA . VAL A 1 445 ? -11.358 -20.133 -12.187 1.00 90.38 445 VAL A CA 1
ATOM 3401 C C . VAL A 1 445 ? -10.408 -20.855 -11.238 1.00 90.38 445 VAL A C 1
ATOM 3403 O O . VAL A 1 445 ? -9.902 -20.226 -10.320 1.00 90.38 445 VAL A O 1
ATOM 3406 N N . ALA A 1 446 ? -10.148 -22.143 -11.457 1.00 90.94 446 ALA A N 1
ATOM 3407 C CA . ALA A 1 446 ? -9.182 -22.928 -10.685 1.00 90.94 446 ALA A CA 1
ATOM 3408 C C . ALA A 1 446 ? -8.413 -23.879 -11.614 1.00 90.94 446 ALA A C 1
ATOM 3410 O O . ALA A 1 446 ? -9.019 -24.471 -12.518 1.00 90.94 446 ALA A O 1
ATOM 3411 N N . LYS A 1 447 ? -7.086 -23.957 -11.450 1.00 89.75 447 LYS A N 1
ATOM 3412 C CA . LYS A 1 447 ? -6.176 -24.831 -12.211 1.00 89.75 447 LYS A CA 1
ATOM 3413 C C . LYS A 1 447 ? -4.959 -25.232 -11.363 1.00 89.75 447 LYS A C 1
ATOM 3415 O O . LYS A 1 447 ? -4.482 -24.443 -10.553 1.00 89.75 447 LYS A O 1
ATOM 3420 N N . GLY A 1 448 ? -4.396 -26.415 -11.638 1.00 86.00 448 GLY A N 1
ATOM 3421 C CA . GLY A 1 448 ? -3.184 -26.914 -10.969 1.00 86.00 448 GLY A CA 1
ATOM 3422 C C . GLY A 1 448 ? -1.846 -26.429 -11.548 1.00 86.00 448 GLY A C 1
ATOM 3423 O O . GLY A 1 448 ? -0.831 -26.473 -10.860 1.00 86.00 448 GLY A O 1
ATOM 3424 N N . SER A 1 449 ? -1.828 -25.922 -12.787 1.00 84.94 449 SER A N 1
ATOM 3425 C CA . SER A 1 449 ? -0.618 -25.391 -13.444 1.00 84.94 449 SER A CA 1
ATOM 3426 C C . SER A 1 449 ? -0.736 -23.886 -13.732 1.00 84.94 449 SER A C 1
ATOM 3428 O O . SER A 1 449 ? -1.793 -23.472 -14.240 1.00 84.94 449 SER A O 1
ATOM 3430 N N . PRO A 1 450 ? 0.327 -23.088 -13.526 1.00 82.75 450 PRO A N 1
ATOM 3431 C CA . PRO A 1 450 ? 0.293 -21.640 -13.722 1.00 82.75 450 PRO A CA 1
ATOM 3432 C C . PRO A 1 450 ? 0.048 -21.245 -15.187 1.00 82.75 450 PRO A C 1
ATOM 3434 O O . PRO A 1 450 ? -0.687 -20.295 -15.447 1.00 82.75 450 PRO A O 1
ATOM 3437 N N . GLU A 1 451 ? 0.537 -22.003 -16.173 1.00 81.69 451 GLU A N 1
ATOM 3438 C CA . GLU A 1 451 ? 0.338 -21.695 -17.597 1.00 81.69 451 GLU A CA 1
ATOM 3439 C C . GLU A 1 451 ? -1.124 -21.865 -18.028 1.00 81.69 451 GLU A C 1
ATOM 3441 O O . GLU A 1 451 ? -1.672 -21.024 -18.745 1.00 81.69 451 GLU A O 1
ATOM 3446 N N . ALA A 1 452 ? -1.778 -22.952 -17.601 1.00 84.56 452 ALA A N 1
ATOM 3447 C CA . ALA A 1 452 ? -3.196 -23.172 -17.893 1.00 84.56 452 ALA A CA 1
ATOM 3448 C C . ALA A 1 452 ? -4.084 -22.153 -17.167 1.00 84.56 452 ALA A C 1
ATOM 3450 O O . ALA A 1 452 ? -5.074 -21.683 -17.733 1.00 84.56 452 ALA A O 1
ATOM 3451 N N . PHE A 1 453 ? -3.715 -21.794 -15.934 1.00 86.81 453 PHE A N 1
ATOM 3452 C CA . PHE A 1 453 ? -4.374 -20.746 -15.163 1.00 86.81 453 PHE A CA 1
ATOM 3453 C C . PHE A 1 453 ? -4.273 -19.389 -15.867 1.00 86.81 453 PHE A C 1
ATOM 3455 O O . PHE A 1 453 ? -5.287 -18.735 -16.117 1.00 86.81 453 PHE A O 1
ATOM 3462 N N . TYR A 1 454 ? -3.063 -19.022 -16.285 1.00 82.44 454 TYR A N 1
ATOM 3463 C CA . TYR A 1 454 ? -2.789 -17.803 -17.030 1.00 82.44 454 TYR A CA 1
ATOM 3464 C C . TYR A 1 454 ? -3.601 -17.735 -18.328 1.00 82.44 454 TYR A C 1
ATOM 3466 O O . TYR A 1 454 ? -4.268 -16.734 -18.581 1.00 82.44 454 TYR A O 1
ATOM 3474 N N . ARG A 1 455 ? -3.632 -18.814 -19.125 1.00 82.00 455 ARG A N 1
ATOM 3475 C CA . ARG A 1 455 ? -4.438 -18.872 -20.361 1.00 82.00 455 ARG A CA 1
ATOM 3476 C C . ARG A 1 455 ? -5.930 -18.650 -20.102 1.00 82.00 455 ARG A C 1
ATOM 3478 O O . ARG A 1 455 ? -6.592 -18.010 -20.916 1.00 82.00 455 ARG A O 1
ATOM 3485 N N . ALA A 1 456 ? -6.457 -19.151 -18.984 1.00 83.06 456 ALA A N 1
ATOM 3486 C CA . ALA A 1 456 ? -7.853 -18.942 -18.603 1.00 83.06 456 ALA A CA 1
ATOM 3487 C C . ALA A 1 456 ? -8.135 -17.491 -18.168 1.00 83.06 456 ALA A C 1
ATOM 3489 O O . ALA A 1 456 ? -9.200 -16.954 -18.475 1.00 83.06 456 ALA A O 1
ATOM 3490 N N . LEU A 1 457 ? -7.179 -16.845 -17.491 1.00 81.31 457 LEU A N 1
ATOM 3491 C CA . LEU A 1 457 ? -7.280 -15.447 -17.060 1.00 81.31 457 LEU A CA 1
ATOM 3492 C C . LEU A 1 457 ? -6.995 -14.432 -18.165 1.00 81.31 457 LEU A C 1
ATOM 3494 O O . LEU A 1 457 ? -7.485 -13.305 -18.096 1.00 81.31 457 LEU A O 1
ATOM 3498 N N . GLN A 1 458 ? -6.244 -14.814 -19.196 1.00 77.25 458 GLN A N 1
ATOM 3499 C CA . GLN A 1 458 ? -5.799 -13.900 -20.244 1.00 77.25 458 GLN A CA 1
ATOM 3500 C C . GLN A 1 458 ? -6.967 -13.168 -20.920 1.00 77.25 458 GLN A C 1
ATOM 3502 O O . GLN A 1 458 ? -6.849 -11.994 -21.245 1.00 77.25 458 GLN A O 1
ATOM 3507 N N . HIS A 1 459 ? -8.123 -13.819 -21.076 1.00 73.94 459 HIS A N 1
ATOM 3508 C CA . HIS A 1 459 ? -9.312 -13.199 -21.673 1.00 73.94 459 HIS A CA 1
ATOM 3509 C C . HIS A 1 459 ? -9.938 -12.075 -20.819 1.00 73.94 459 HIS A C 1
ATOM 3511 O O . HIS A 1 459 ? -10.722 -11.281 -21.336 1.00 73.94 459 HIS A O 1
ATOM 3517 N N . TYR A 1 460 ? -9.597 -12.010 -19.531 1.00 76.56 460 TYR A N 1
ATOM 3518 C CA . TYR A 1 460 ? -10.146 -11.061 -18.561 1.00 76.56 460 TYR A CA 1
ATOM 3519 C C . TYR A 1 460 ? -9.146 -9.969 -18.165 1.00 76.56 460 TYR A C 1
ATOM 3521 O O . TYR A 1 460 ? -9.555 -8.842 -17.905 1.00 76.56 460 TYR A O 1
ATOM 3529 N N . VAL A 1 461 ? -7.849 -10.293 -18.122 1.00 71.44 461 VAL A N 1
ATOM 3530 C CA . VAL A 1 461 ? -6.804 -9.401 -17.581 1.00 71.44 461 VAL A CA 1
ATOM 3531 C C . VAL A 1 461 ? -5.960 -8.729 -18.679 1.00 71.44 461 VAL A C 1
ATOM 3533 O O . VAL A 1 461 ? -5.499 -7.603 -18.485 1.00 71.44 461 VAL A O 1
ATOM 3536 N N . ASP A 1 462 ? -5.769 -9.383 -19.834 1.00 67.31 462 ASP A N 1
ATOM 3537 C CA . ASP A 1 462 ? -4.905 -8.901 -20.927 1.00 67.31 462 ASP A CA 1
ATOM 3538 C C . ASP A 1 462 ? -5.680 -8.019 -21.926 1.00 67.31 462 ASP A C 1
ATOM 3540 O O . ASP A 1 462 ? -6.833 -8.294 -22.262 1.00 67.31 462 ASP A O 1
ATOM 3544 N N . SER A 1 463 ? -5.034 -6.971 -22.449 1.00 56.38 463 SER A N 1
ATOM 3545 C CA . SER A 1 463 ? -5.641 -6.062 -23.433 1.00 56.38 463 SER A CA 1
ATOM 3546 C C . SER A 1 463 ? -5.245 -6.439 -24.864 1.00 56.38 463 SER A C 1
ATOM 3548 O O . SER A 1 463 ? -4.091 -6.304 -25.286 1.00 56.38 463 SER A O 1
ATOM 3550 N N . LYS A 1 464 ? -6.210 -6.914 -25.660 1.00 56.97 464 LYS A N 1
ATOM 3551 C CA . LYS A 1 464 ? -5.990 -7.258 -27.073 1.00 56.97 464 LYS A CA 1
ATOM 3552 C C . LYS A 1 464 ? -6.136 -6.032 -27.989 1.00 56.97 464 LYS A C 1
ATOM 3554 O O . LYS A 1 464 ? -6.998 -6.017 -28.857 1.00 56.97 464 LYS A O 1
ATOM 3559 N N . GLU A 1 465 ? -5.247 -5.038 -27.909 1.00 48.06 465 GLU A N 1
ATOM 3560 C CA . GLU A 1 465 ? -5.213 -3.992 -28.951 1.00 48.06 465 GLU A CA 1
ATOM 3561 C C . GLU A 1 465 ? -4.285 -4.301 -30.143 1.00 48.06 465 GLU A C 1
ATOM 3563 O O . GLU A 1 465 ? -3.132 -4.705 -29.990 1.00 48.06 465 GLU A O 1
ATOM 3568 N N . LYS A 1 466 ? -4.871 -4.067 -31.331 1.00 39.91 466 LYS A N 1
ATOM 3569 C CA . LYS A 1 466 ? -4.359 -4.006 -32.715 1.00 39.91 466 LYS A CA 1
ATOM 3570 C C . LYS A 1 466 ? -3.336 -5.069 -33.126 1.00 39.91 466 LYS A C 1
ATOM 3572 O O . LYS A 1 466 ? -2.127 -4.909 -32.998 1.00 39.91 466 LYS A O 1
ATOM 3577 N N . ALA A 1 467 ? -3.865 -6.091 -33.799 1.00 35.59 467 ALA A N 1
ATOM 3578 C CA . ALA A 1 467 ? -3.132 -6.910 -34.753 1.00 35.59 467 ALA A CA 1
ATOM 3579 C C . ALA A 1 467 ? -2.237 -6.023 -35.648 1.00 35.59 467 ALA A C 1
ATOM 3581 O O . ALA A 1 467 ? -2.713 -5.052 -36.248 1.00 35.59 467 ALA A O 1
ATOM 3582 N N . THR A 1 468 ? -0.944 -6.346 -35.703 1.00 34.38 468 THR A N 1
ATOM 3583 C CA . THR A 1 468 ? 0.046 -5.726 -36.595 1.00 34.38 468 THR A CA 1
ATOM 3584 C C . THR A 1 468 ? -0.447 -5.723 -38.044 1.00 34.38 468 THR A C 1
ATOM 3586 O O . THR A 1 468 ? -1.258 -6.563 -38.438 1.00 34.38 468 THR A O 1
ATOM 3589 N N . ALA A 1 469 ? 0.027 -4.783 -38.868 1.00 41.50 469 ALA A N 1
ATOM 3590 C CA . ALA A 1 469 ? -0.373 -4.696 -40.277 1.00 41.50 469 ALA A CA 1
ATOM 3591 C C . ALA A 1 469 ? -0.144 -6.015 -41.050 1.00 41.50 469 ALA A C 1
ATOM 3593 O O . ALA A 1 469 ? -0.932 -6.336 -41.936 1.00 41.50 469 ALA A O 1
ATOM 3594 N N . ASP A 1 470 ? 0.834 -6.829 -40.643 1.00 39.28 470 ASP A N 1
ATOM 3595 C CA . ASP A 1 470 ? 1.083 -8.158 -41.218 1.00 39.28 470 ASP A CA 1
ATOM 3596 C C . ASP A 1 470 ? 0.043 -9.206 -40.807 1.00 39.28 470 ASP A C 1
ATOM 3598 O O . ASP A 1 470 ? -0.318 -10.084 -41.590 1.00 39.28 470 ASP A O 1
ATOM 3602 N N . SER A 1 471 ? -0.550 -9.059 -39.623 1.00 39.47 471 SER A N 1
ATOM 3603 C CA . SER A 1 471 ? -1.679 -9.885 -39.187 1.00 39.47 471 SER A CA 1
ATOM 3604 C C . SER A 1 471 ? -2.963 -9.584 -39.976 1.00 39.47 471 SER A C 1
ATOM 3606 O O . SER A 1 471 ? -3.831 -10.447 -40.067 1.00 39.47 471 SER A O 1
ATOM 3608 N N . LYS A 1 472 ? -3.092 -8.409 -40.618 1.00 40.91 472 LYS A N 1
ATOM 3609 C CA . LYS A 1 472 ? -4.228 -8.121 -41.520 1.00 40.91 472 LYS A CA 1
ATOM 3610 C C . LYS A 1 472 ? -4.188 -8.936 -42.813 1.00 40.91 472 LYS A C 1
ATOM 3612 O O . LYS A 1 472 ? -5.240 -9.128 -43.409 1.00 40.91 472 LYS A O 1
ATOM 3617 N N . LYS A 1 473 ? -3.020 -9.439 -43.236 1.00 40.75 473 LYS A N 1
ATOM 3618 C CA . LYS A 1 473 ? -2.911 -10.315 -44.416 1.00 40.75 473 LYS A CA 1
ATOM 3619 C C . LYS A 1 473 ? -3.255 -11.781 -44.124 1.00 40.75 473 LYS A C 1
ATOM 3621 O O . LYS A 1 473 ? -3.525 -12.514 -45.065 1.00 40.75 473 LYS A O 1
ATOM 3626 N N . LYS A 1 474 ? -3.294 -12.206 -42.851 1.00 37.88 474 LYS A N 1
ATOM 3627 C CA . LYS A 1 474 ? -3.682 -13.576 -42.447 1.00 37.88 474 LYS A CA 1
ATOM 3628 C C . LYS A 1 474 ? -5.136 -13.723 -41.969 1.00 37.88 474 LYS A C 1
ATOM 3630 O O . LYS A 1 474 ? -5.599 -14.850 -41.828 1.00 37.88 474 LYS A O 1
ATOM 3635 N N . ILE A 1 475 ? -5.889 -12.636 -41.774 1.00 44.34 475 ILE A N 1
ATOM 3636 C CA . ILE A 1 475 ? -7.333 -12.704 -41.471 1.00 44.34 475 ILE A CA 1
ATOM 3637 C C . ILE A 1 475 ? -8.102 -12.840 -42.795 1.00 44.34 475 ILE A C 1
ATOM 3639 O O . ILE A 1 475 ? -8.646 -11.872 -43.316 1.00 44.34 475 ILE A O 1
ATOM 3643 N N . VAL A 1 476 ? -8.091 -14.043 -43.374 1.00 40.62 476 VAL A N 1
ATOM 3644 C CA . VAL A 1 476 ? -8.889 -14.396 -44.569 1.00 40.62 476 VAL A CA 1
ATOM 3645 C C . VAL A 1 476 ? -10.174 -15.156 -44.199 1.00 40.62 476 VAL A C 1
ATOM 3647 O O . VAL A 1 476 ? -11.081 -15.250 -45.015 1.00 40.62 476 VAL A O 1
ATOM 3650 N N . ASN A 1 477 ? -10.343 -15.585 -42.945 1.00 38.81 477 ASN A N 1
ATOM 3651 C CA . ASN A 1 477 ? -11.587 -16.192 -42.462 1.00 38.81 477 ASN A CA 1
ATOM 3652 C C . ASN A 1 477 ? -12.198 -15.312 -41.368 1.00 38.81 477 ASN A C 1
ATOM 3654 O O . ASN A 1 477 ? -11.534 -15.012 -40.382 1.00 38.81 477 ASN A O 1
ATOM 3658 N N . GLY A 1 478 ? -13.439 -14.857 -41.567 1.00 41.75 478 GLY A N 1
ATOM 3659 C CA . GLY A 1 478 ? -14.109 -13.835 -40.760 1.00 41.75 478 GLY A CA 1
ATOM 3660 C C . GLY A 1 478 ? -14.388 -14.225 -39.306 1.00 41.75 478 GLY A C 1
ATOM 3661 O O . GLY A 1 478 ? -15.537 -14.439 -38.922 1.00 41.75 478 GLY A O 1
ATOM 3662 N N . GLU A 1 479 ? -13.356 -14.248 -38.467 1.00 46.03 479 GLU A N 1
ATOM 3663 C CA . GLU A 1 479 ? -13.515 -14.290 -37.019 1.00 46.03 479 GLU A CA 1
ATOM 3664 C C . GLU A 1 479 ? -14.026 -12.932 -36.518 1.00 46.03 479 GLU A C 1
ATOM 3666 O O . GLU A 1 479 ? -13.364 -11.894 -36.608 1.00 46.03 479 GLU A O 1
ATOM 3671 N N . LYS A 1 480 ? -15.259 -12.938 -36.008 1.00 53.50 480 LYS A N 1
ATOM 3672 C CA . LYS A 1 480 ? -15.904 -11.793 -35.358 1.00 53.50 480 LYS A CA 1
ATOM 3673 C C . LYS A 1 480 ? -15.025 -11.290 -34.204 1.00 53.50 480 LYS A C 1
ATOM 3675 O O . LYS A 1 480 ? -14.614 -12.083 -33.360 1.00 53.50 480 LYS A O 1
ATOM 3680 N N . LYS A 1 481 ? -14.784 -9.972 -34.123 1.00 60.62 481 LYS A N 1
ATOM 3681 C CA . LYS A 1 481 ? -14.128 -9.353 -32.954 1.00 60.62 481 LYS A CA 1
ATOM 3682 C C . LYS A 1 481 ? -14.867 -9.764 -31.674 1.00 60.62 481 LYS A C 1
ATOM 3684 O O . LYS A 1 481 ? -16.062 -9.497 -31.549 1.00 60.62 481 LYS A O 1
ATOM 3689 N N . GLN A 1 482 ? -14.163 -10.434 -30.766 1.00 68.38 482 GLN A N 1
ATOM 3690 C CA . GLN A 1 482 ? -14.704 -10.889 -29.484 1.00 68.38 482 GLN A CA 1
ATOM 3691 C C . GLN A 1 482 ? -14.828 -9.722 -28.499 1.00 68.38 482 GLN A C 1
ATOM 3693 O O . GLN A 1 482 ? -14.050 -8.772 -28.573 1.00 68.38 482 GLN A O 1
ATOM 3698 N N . THR A 1 483 ? -15.803 -9.810 -27.595 1.00 77.31 483 THR A N 1
ATOM 3699 C CA . THR A 1 483 ? -15.993 -8.861 -26.491 1.00 77.31 483 THR A CA 1
ATOM 3700 C C . THR A 1 483 ? -14.792 -8.889 -25.551 1.00 77.31 483 THR A C 1
ATOM 3702 O O . THR A 1 483 ? -14.293 -9.956 -25.190 1.00 77.31 483 THR A O 1
ATOM 3705 N N . GLU A 1 484 ? -14.337 -7.706 -25.156 1.00 80.69 484 GLU A N 1
ATOM 3706 C CA . GLU A 1 484 ? -13.311 -7.507 -24.141 1.00 80.69 484 GLU A CA 1
ATOM 3707 C C . GLU A 1 484 ? -13.977 -7.128 -22.815 1.00 80.69 484 GLU A C 1
ATOM 3709 O O . GLU A 1 484 ? -14.733 -6.160 -22.735 1.00 80.69 484 GLU A O 1
ATOM 3714 N N . TRP A 1 485 ? -13.693 -7.894 -21.761 1.00 83.19 485 TRP A N 1
ATOM 3715 C CA . TRP A 1 485 ? -14.410 -7.781 -20.487 1.00 83.19 485 TRP A CA 1
ATOM 3716 C C . TRP A 1 485 ? -13.859 -6.717 -19.542 1.00 83.19 485 TRP A C 1
ATOM 3718 O O . TRP A 1 485 ? -14.550 -6.357 -18.596 1.00 83.19 485 TRP A O 1
ATOM 3728 N N . TRP A 1 486 ? -12.650 -6.199 -19.778 1.00 79.44 486 TRP A N 1
ATOM 3729 C CA . TRP A 1 486 ? -11.966 -5.298 -18.843 1.00 79.44 486 TRP A CA 1
ATOM 3730 C C . TRP A 1 486 ? -12.792 -4.074 -18.389 1.00 79.44 486 TRP A C 1
ATOM 3732 O O . TRP A 1 486 ? -12.658 -3.721 -17.220 1.00 79.44 486 TRP A O 1
ATOM 3742 N N . PRO A 1 487 ? -13.693 -3.460 -19.195 1.00 80.19 487 PRO A N 1
ATOM 3743 C CA . PRO A 1 487 ? -14.533 -2.358 -18.713 1.00 80.19 487 PRO A CA 1
ATOM 3744 C C . PRO A 1 487 ? -15.606 -2.777 -17.705 1.00 80.19 487 PRO A C 1
ATOM 3746 O O . PRO A 1 487 ? -16.096 -1.938 -16.956 1.00 80.19 487 PRO A O 1
ATOM 3749 N N . LEU A 1 488 ? -15.991 -4.056 -17.719 1.00 84.44 488 LEU A N 1
ATOM 3750 C CA . LEU A 1 488 ? -17.034 -4.627 -16.871 1.00 84.44 488 LEU A CA 1
ATOM 3751 C C . LEU A 1 488 ? -16.470 -5.310 -15.623 1.00 84.44 488 LEU A C 1
ATOM 3753 O O . LEU A 1 488 ? -17.244 -5.741 -14.771 1.00 84.44 488 LEU A O 1
ATOM 3757 N N . ILE A 1 489 ? -15.149 -5.450 -15.505 1.00 84.88 489 ILE A N 1
ATOM 3758 C CA . ILE A 1 489 ? -14.531 -6.108 -14.355 1.00 84.88 489 ILE A CA 1
ATOM 3759 C C . ILE A 1 489 ? -14.208 -5.057 -13.299 1.00 84.88 489 ILE A C 1
ATOM 3761 O O . ILE A 1 489 ? -13.491 -4.090 -13.548 1.00 84.88 489 ILE A O 1
ATOM 3765 N N . ARG A 1 490 ? -14.727 -5.280 -12.094 1.00 81.56 490 ARG A N 1
ATOM 3766 C CA . ARG A 1 490 ? -14.440 -4.465 -10.917 1.00 81.56 490 ARG A CA 1
ATOM 3767 C C . ARG A 1 490 ? -13.052 -4.772 -10.370 1.00 81.56 490 ARG A C 1
ATOM 3769 O O . ARG A 1 490 ? -12.265 -3.860 -10.150 1.00 81.56 490 ARG A O 1
ATOM 3776 N N . VAL A 1 491 ? -12.775 -6.056 -10.142 1.00 85.81 491 VAL A N 1
ATOM 3777 C CA . VAL A 1 491 ? -11.505 -6.545 -9.595 1.00 85.81 491 VAL A CA 1
ATOM 3778 C C . VAL A 1 491 ? -11.304 -8.022 -9.938 1.00 85.81 491 VAL A C 1
ATOM 3780 O O . VAL A 1 491 ? -12.264 -8.794 -10.017 1.00 85.81 491 VAL A O 1
ATOM 3783 N N . VAL A 1 492 ? -10.051 -8.429 -10.131 1.00 89.12 492 VAL A N 1
ATOM 3784 C CA . VAL A 1 492 ? -9.656 -9.838 -10.252 1.00 89.12 492 VAL A CA 1
ATOM 3785 C C . VAL A 1 492 ? -8.876 -10.230 -9.007 1.00 89.12 492 VAL A C 1
ATOM 3787 O O . VAL A 1 492 ? -7.823 -9.668 -8.742 1.00 89.12 492 VAL A O 1
ATOM 3790 N N . ARG A 1 493 ? -9.368 -11.208 -8.246 1.00 92.12 493 ARG A N 1
ATOM 3791 C CA . ARG A 1 493 ? -8.685 -11.732 -7.056 1.00 92.12 493 ARG A CA 1
ATOM 3792 C C . ARG A 1 493 ? -8.049 -13.068 -7.370 1.00 92.12 493 ARG A C 1
ATOM 3794 O O . ARG A 1 493 ? -8.771 -14.029 -7.607 1.00 92.12 493 ARG A O 1
ATOM 3801 N N . ILE A 1 494 ? -6.730 -13.132 -7.372 1.00 92.31 494 ILE A N 1
ATOM 3802 C CA . ILE A 1 494 ? -5.922 -14.333 -7.566 1.00 92.31 494 ILE A CA 1
ATOM 3803 C C . ILE A 1 494 ? -5.465 -14.839 -6.196 1.00 92.31 494 ILE A C 1
ATOM 3805 O O . ILE A 1 494 ? -5.076 -14.068 -5.319 1.00 92.31 494 ILE A O 1
ATOM 3809 N N . PHE A 1 495 ? -5.482 -16.153 -6.026 1.00 92.88 495 PHE A N 1
ATOM 3810 C CA . PHE A 1 495 ? -4.987 -16.829 -4.840 1.00 92.88 495 PHE A CA 1
ATOM 3811 C C . PHE A 1 495 ? -3.886 -17.803 -5.258 1.00 92.88 495 PHE A C 1
ATOM 3813 O O . PHE A 1 495 ? -4.106 -18.651 -6.129 1.00 92.88 495 PHE A O 1
ATOM 3820 N N . THR A 1 496 ? -2.713 -17.678 -4.638 1.00 92.06 496 THR A N 1
ATOM 3821 C CA . THR A 1 496 ? -1.550 -18.546 -4.878 1.00 92.06 496 THR A CA 1
ATOM 3822 C C . THR A 1 496 ? -0.801 -18.846 -3.574 1.00 92.06 496 THR A C 1
ATOM 3824 O O . THR A 1 496 ? -0.866 -18.067 -2.621 1.00 92.06 496 THR A O 1
ATOM 3827 N N . LYS A 1 497 ? -0.078 -19.971 -3.523 1.00 91.25 497 LYS A N 1
ATOM 3828 C CA . LYS A 1 497 ? 0.774 -20.375 -2.388 1.00 91.25 497 LYS A CA 1
ATOM 3829 C C . LYS A 1 497 ? 2.168 -19.742 -2.484 1.00 91.25 497 LYS A C 1
ATOM 3831 O O . LYS A 1 497 ? 3.177 -20.436 -2.518 1.00 91.25 497 LYS A O 1
ATOM 3836 N N . ALA A 1 498 ? 2.216 -18.415 -2.582 1.00 91.00 498 ALA A N 1
ATOM 3837 C CA . ALA A 1 498 ? 3.470 -17.670 -2.612 1.00 91.00 498 ALA A CA 1
ATOM 3838 C C . ALA A 1 498 ? 3.890 -17.268 -1.197 1.00 91.00 498 ALA A C 1
ATOM 3840 O O . ALA A 1 498 ? 3.121 -16.616 -0.490 1.00 91.00 498 ALA A O 1
ATOM 3841 N N . GLU A 1 499 ? 5.125 -17.588 -0.809 1.00 89.88 499 GLU A N 1
ATOM 3842 C CA . GLU A 1 499 ? 5.651 -17.285 0.526 1.00 89.88 499 GLU A CA 1
ATOM 3843 C C . GLU A 1 499 ? 5.511 -15.806 0.892 1.00 89.88 499 GLU A C 1
ATOM 3845 O O . GLU A 1 499 ? 5.118 -15.492 2.005 1.00 89.88 499 GLU A O 1
ATOM 3850 N N . ALA A 1 500 ? 5.732 -14.877 -0.039 1.00 91.56 500 ALA A N 1
ATOM 3851 C CA . ALA A 1 500 ? 5.583 -13.439 0.217 1.00 91.56 500 ALA A CA 1
ATOM 3852 C C . ALA A 1 500 ? 4.175 -13.014 0.697 1.00 91.56 500 ALA A C 1
ATOM 3854 O O . ALA A 1 500 ? 4.030 -11.932 1.262 1.00 91.56 500 ALA A O 1
ATOM 3855 N N . LEU A 1 501 ? 3.151 -13.847 0.468 1.00 92.94 501 LEU A N 1
ATOM 3856 C CA . LEU A 1 501 ? 1.755 -13.592 0.830 1.00 92.94 501 LEU A CA 1
ATOM 3857 C C . LEU A 1 501 ? 1.304 -14.361 2.083 1.00 92.94 501 LEU A C 1
ATOM 3859 O O . LEU A 1 501 ? 0.206 -14.104 2.576 1.00 92.94 501 LEU A O 1
ATOM 3863 N N . SER A 1 502 ? 2.114 -15.293 2.604 1.00 89.88 502 SER A N 1
ATOM 3864 C CA . SER A 1 502 ? 1.696 -16.254 3.643 1.00 89.88 502 SER A CA 1
ATOM 3865 C C . SER A 1 502 ? 1.293 -15.611 4.970 1.00 89.88 502 SER A C 1
ATOM 3867 O O . SER A 1 502 ? 0.510 -16.188 5.718 1.00 89.88 502 SER A O 1
ATOM 3869 N N . THR A 1 503 ? 1.748 -14.386 5.229 1.00 88.12 503 THR A N 1
ATOM 3870 C CA . THR A 1 503 ? 1.422 -13.609 6.431 1.00 88.12 503 THR A CA 1
ATOM 3871 C C . THR A 1 503 ? 0.195 -12.701 6.256 1.00 88.12 503 THR A C 1
ATOM 3873 O O . THR A 1 503 ? -0.008 -11.773 7.031 1.00 88.12 503 THR A O 1
ATOM 3876 N N . GLY A 1 504 ? -0.630 -12.907 5.222 1.00 87.31 504 GLY A N 1
ATOM 3877 C CA . GLY A 1 504 ? -1.837 -12.099 4.988 1.00 87.31 504 GLY A CA 1
ATOM 3878 C C . GLY A 1 504 ? -1.595 -10.793 4.221 1.00 87.31 504 GLY A C 1
ATOM 3879 O O . GLY A 1 504 ? -2.436 -9.890 4.244 1.00 87.31 504 GLY A O 1
ATOM 3880 N N . ALA A 1 505 ? -0.462 -10.678 3.523 1.00 91.69 505 ALA A N 1
ATOM 3881 C CA . ALA A 1 505 ? -0.237 -9.596 2.570 1.00 91.69 505 ALA A CA 1
ATOM 3882 C C . ALA A 1 505 ? -1.101 -9.798 1.313 1.00 91.69 505 ALA A C 1
ATOM 3884 O O . ALA A 1 505 ? -1.244 -10.913 0.806 1.00 91.69 505 ALA A O 1
ATOM 3885 N N . VAL A 1 506 ? -1.655 -8.703 0.792 1.00 93.12 506 VAL A N 1
ATOM 3886 C CA . VAL A 1 506 ? -2.387 -8.662 -0.476 1.00 93.12 506 VAL A CA 1
ATOM 3887 C C . VAL A 1 506 ? -1.682 -7.680 -1.398 1.00 93.12 506 VAL A C 1
ATOM 3889 O O . VAL A 1 506 ? -1.721 -6.471 -1.174 1.00 93.12 506 VAL A O 1
ATOM 3892 N N . ILE A 1 507 ? -1.030 -8.201 -2.434 1.00 93.44 507 ILE A N 1
ATOM 3893 C CA . ILE A 1 507 ? -0.344 -7.383 -3.437 1.00 93.44 507 ILE A CA 1
ATOM 3894 C C . ILE A 1 507 ? -1.344 -7.026 -4.526 1.00 93.44 507 ILE A C 1
ATOM 3896 O O . ILE A 1 507 ? -1.984 -7.910 -5.089 1.00 93.44 507 ILE A O 1
ATOM 3900 N N . VAL A 1 508 ? -1.467 -5.742 -4.839 1.00 90.56 508 VAL A N 1
ATOM 3901 C CA . VAL A 1 508 ? -2.395 -5.250 -5.856 1.00 90.56 508 VAL A CA 1
ATOM 3902 C C . VAL A 1 508 ? -1.610 -4.700 -7.036 1.00 90.56 508 VAL A C 1
ATOM 3904 O O . VAL A 1 508 ? -0.923 -3.687 -6.906 1.00 90.56 508 VAL A O 1
ATOM 3907 N N . ASP A 1 509 ? -1.725 -5.347 -8.196 1.00 87.94 509 ASP A N 1
ATOM 3908 C CA . ASP A 1 509 ? -1.210 -4.802 -9.451 1.00 87.94 509 ASP A CA 1
ATOM 3909 C C . ASP A 1 509 ? -2.186 -3.747 -9.977 1.00 87.94 509 ASP A C 1
ATOM 3911 O O . ASP A 1 509 ? -3.330 -4.053 -10.343 1.00 87.94 509 ASP A O 1
ATOM 3915 N N . LEU A 1 510 ? -1.736 -2.493 -9.985 1.00 79.25 510 LEU A N 1
ATOM 3916 C CA . LEU A 1 510 ? -2.510 -1.374 -10.497 1.00 79.25 510 LEU A CA 1
ATOM 3917 C C . LEU A 1 510 ? -2.087 -1.057 -11.941 1.00 79.25 510 LEU A C 1
ATOM 3919 O O . LEU A 1 510 ? -0.888 -1.068 -12.259 1.00 79.25 510 LEU A O 1
ATOM 3923 N N . PRO A 1 511 ? -3.047 -0.726 -12.830 1.00 71.50 511 PRO A N 1
ATOM 3924 C CA . PRO A 1 511 ? -2.729 -0.200 -14.153 1.00 71.50 511 PRO A CA 1
ATOM 3925 C C . PRO A 1 511 ? -1.743 0.974 -14.057 1.00 71.50 511 PRO A C 1
ATOM 3927 O O . PRO A 1 511 ? -1.729 1.717 -13.074 1.00 71.50 511 PRO A O 1
ATOM 3930 N N . GLY A 1 512 ? -0.893 1.154 -15.073 1.00 65.00 512 GLY A N 1
ATOM 3931 C CA . GLY A 1 512 ? 0.087 2.244 -15.060 1.00 65.00 512 GLY A CA 1
ATOM 3932 C C . GLY A 1 512 ? -0.590 3.615 -14.941 1.00 65.00 512 GLY A C 1
ATOM 3933 O O . GLY A 1 512 ? -1.559 3.887 -15.638 1.00 65.00 512 GLY A O 1
ATOM 3934 N N . VAL A 1 513 ? -0.054 4.511 -14.107 1.00 56.62 513 VAL A N 1
ATOM 3935 C CA . VAL A 1 513 ? -0.611 5.874 -13.931 1.00 56.62 513 VAL A CA 1
ATOM 3936 C C . VAL A 1 513 ? -0.516 6.706 -15.225 1.00 56.62 513 VAL A C 1
ATOM 3938 O O . VAL A 1 513 ? -1.287 7.634 -15.440 1.00 56.62 513 VAL A O 1
ATOM 3941 N N . HIS A 1 514 ? 0.360 6.289 -16.146 1.00 53.16 514 HIS A N 1
ATOM 3942 C CA . HIS A 1 514 ? 0.468 6.779 -17.523 1.00 53.16 514 HIS A CA 1
ATOM 3943 C C . HIS A 1 514 ? 0.128 5.686 -18.549 1.00 53.16 514 HIS A C 1
ATOM 3945 O O . HIS A 1 514 ? 0.868 5.442 -19.505 1.00 53.16 514 HIS A O 1
ATOM 3951 N N . ASP A 1 515 ? -0.949 4.940 -18.314 1.00 58.47 515 ASP A N 1
ATOM 3952 C CA . ASP A 1 515 ? -1.456 3.980 -19.288 1.00 58.47 515 ASP A CA 1
ATOM 3953 C C . ASP A 1 515 ? -1.911 4.696 -20.577 1.00 58.47 515 ASP A C 1
ATOM 3955 O O . ASP A 1 515 ? -2.574 5.728 -20.529 1.00 58.47 515 ASP A O 1
ATOM 3959 N N . SER A 1 516 ? -1.583 4.120 -21.741 1.00 50.44 516 SER A N 1
ATOM 3960 C CA . SER A 1 516 ? -2.084 4.537 -23.065 1.00 50.44 516 SER A CA 1
ATOM 3961 C C . SER A 1 516 ? -3.612 4.648 -23.158 1.00 50.44 516 SER A C 1
ATOM 3963 O O . SER A 1 516 ? -4.130 5.354 -24.017 1.00 50.44 516 SER A O 1
ATOM 3965 N N . ASN A 1 517 ? -4.334 3.934 -22.295 1.00 59.78 517 ASN A N 1
ATOM 3966 C CA . ASN A 1 517 ? -5.772 4.032 -22.137 1.00 59.78 517 ASN A CA 1
ATOM 3967 C C . ASN A 1 517 ? -6.071 4.784 -20.836 1.00 59.78 517 ASN A C 1
ATOM 3969 O O . ASN A 1 517 ? -5.964 4.233 -19.737 1.00 59.78 517 ASN A O 1
ATOM 3973 N N . ALA A 1 518 ? -6.487 6.039 -20.979 1.00 57.47 518 ALA A N 1
ATOM 3974 C CA . ALA A 1 518 ? -6.745 6.929 -19.856 1.00 57.47 518 ALA A CA 1
ATOM 3975 C C . ALA A 1 518 ? -7.895 6.460 -18.939 1.00 57.47 518 ALA A C 1
ATOM 3977 O O . ALA A 1 518 ? -7.869 6.769 -17.748 1.00 57.47 518 ALA A O 1
ATOM 3978 N N . ALA A 1 519 ? -8.849 5.647 -19.424 1.00 59.53 519 ALA A N 1
ATOM 3979 C CA . ALA A 1 519 ? -9.865 5.051 -18.547 1.00 59.53 519 ALA A CA 1
ATOM 3980 C C . ALA A 1 519 ? -9.238 4.113 -17.504 1.00 59.53 519 ALA A C 1
ATOM 3982 O O . ALA A 1 519 ? -9.703 4.057 -16.368 1.00 59.53 519 ALA A O 1
ATOM 3983 N N . ARG A 1 520 ? -8.159 3.401 -17.860 1.00 65.88 520 ARG A N 1
ATOM 3984 C CA . ARG A 1 520 ? -7.467 2.484 -16.940 1.00 65.88 520 ARG A CA 1
ATOM 3985 C C . ARG A 1 520 ? -6.699 3.229 -15.852 1.00 65.88 520 ARG A C 1
ATOM 3987 O O . ARG A 1 520 ? -6.715 2.810 -14.696 1.00 65.88 520 ARG A O 1
ATOM 3994 N N . ALA A 1 521 ? -6.078 4.354 -16.204 1.00 61.84 521 ALA A N 1
ATOM 3995 C CA . ALA A 1 521 ? -5.356 5.196 -15.252 1.00 61.84 521 ALA A CA 1
ATOM 3996 C C . ALA A 1 521 ? -6.290 5.784 -14.172 1.00 61.84 521 ALA A C 1
ATOM 3998 O O . ALA A 1 521 ? -5.934 5.807 -12.994 1.00 61.84 521 ALA A O 1
ATOM 3999 N N . ALA A 1 522 ? -7.511 6.185 -14.546 1.00 60.72 522 ALA A N 1
ATOM 4000 C CA . ALA A 1 522 ? -8.498 6.717 -13.602 1.00 60.72 522 ALA A CA 1
ATOM 4001 C C . ALA A 1 522 ? -8.958 5.673 -12.563 1.00 60.72 522 ALA A C 1
ATOM 4003 O O . ALA A 1 522 ? -9.066 5.983 -11.374 1.00 60.72 522 ALA A O 1
ATOM 4004 N N . VAL A 1 523 ? -9.169 4.420 -12.987 1.00 64.44 523 VAL A N 1
ATOM 4005 C CA . VAL A 1 523 ? -9.529 3.309 -12.084 1.00 64.44 523 VAL A CA 1
ATOM 4006 C C . VAL A 1 523 ? -8.408 3.041 -11.073 1.00 64.44 523 VAL A C 1
ATOM 4008 O O . VAL A 1 523 ? -8.676 2.893 -9.880 1.00 64.44 523 VAL A O 1
ATOM 4011 N N . ALA A 1 524 ? -7.150 3.046 -11.527 1.00 65.88 524 ALA A N 1
ATOM 4012 C CA . ALA A 1 524 ? -5.987 2.860 -10.660 1.00 65.88 524 ALA A CA 1
ATOM 4013 C C . ALA A 1 524 ? -5.908 3.930 -9.554 1.00 65.88 524 ALA A C 1
ATOM 4015 O O . ALA A 1 524 ? -5.739 3.592 -8.383 1.00 65.88 524 ALA A O 1
ATOM 4016 N N . ALA A 1 525 ? -6.103 5.208 -9.903 1.00 63.50 525 ALA A N 1
ATOM 4017 C CA . ALA A 1 525 ? -6.052 6.323 -8.954 1.00 63.50 525 ALA A CA 1
ATOM 4018 C C . ALA A 1 525 ? -7.141 6.243 -7.866 1.00 63.50 525 ALA A C 1
ATOM 4020 O O . ALA A 1 525 ? -6.893 6.572 -6.705 1.00 63.50 525 ALA A O 1
ATOM 4021 N N . GLY A 1 526 ? -8.343 5.769 -8.216 1.00 63.66 526 GLY A N 1
ATOM 4022 C CA . GLY A 1 526 ? -9.414 5.528 -7.245 1.00 63.66 526 GLY A CA 1
ATOM 4023 C C . GLY A 1 526 ? -9.061 4.426 -6.244 1.00 63.66 526 GLY A C 1
ATOM 4024 O O . GLY A 1 526 ? -9.301 4.581 -5.046 1.00 63.66 526 GLY A O 1
ATOM 4025 N N . TYR A 1 527 ? -8.441 3.345 -6.723 1.00 70.88 527 TYR A N 1
ATOM 4026 C CA . TYR A 1 527 ? -8.081 2.192 -5.898 1.00 70.88 527 TYR A CA 1
ATOM 4027 C C . TYR A 1 527 ? -6.881 2.458 -4.972 1.00 70.88 527 TYR A C 1
ATOM 4029 O O . TYR A 1 527 ? -6.837 1.948 -3.852 1.00 70.88 527 TYR A O 1
ATOM 4037 N N . MET A 1 528 ? -5.938 3.320 -5.377 1.00 70.19 528 MET A N 1
ATOM 4038 C CA . MET A 1 528 ? -4.802 3.727 -4.531 1.00 70.19 528 MET A CA 1
ATOM 4039 C C . MET A 1 528 ? -5.241 4.241 -3.152 1.00 70.19 528 MET A C 1
ATOM 4041 O O . MET A 1 528 ? -4.549 4.011 -2.165 1.00 70.19 528 MET A O 1
ATOM 4045 N N . LYS A 1 529 ? -6.423 4.868 -3.059 1.00 66.00 529 LYS A N 1
ATOM 4046 C CA . LYS A 1 529 ? -6.992 5.390 -1.805 1.00 66.00 529 LYS A CA 1
ATOM 4047 C C . LYS A 1 529 ? -7.326 4.307 -0.770 1.00 66.00 529 LYS A C 1
ATOM 4049 O O . LYS A 1 529 ? -7.439 4.635 0.408 1.00 66.00 529 LYS A O 1
ATOM 4054 N N . GLN A 1 530 ? -7.523 3.061 -1.204 1.00 70.62 530 GLN A N 1
ATOM 4055 C CA . GLN A 1 530 ? -7.872 1.915 -0.351 1.00 70.62 530 GLN A CA 1
ATOM 4056 C C . GLN A 1 530 ? -6.633 1.136 0.112 1.00 70.62 530 GLN A C 1
ATOM 4058 O O . GLN A 1 530 ? -6.729 0.271 0.982 1.00 70.62 530 GLN A O 1
ATOM 4063 N N . CYS A 1 531 ? -5.465 1.423 -0.467 1.00 77.06 531 CYS A N 1
ATOM 4064 C CA . CYS A 1 531 ? -4.233 0.722 -0.142 1.00 77.06 531 CYS A CA 1
ATOM 4065 C C . CYS A 1 531 ? -3.725 1.143 1.245 1.00 77.06 531 CYS A C 1
ATOM 4067 O O . CYS A 1 531 ? -3.681 2.324 1.583 1.00 77.06 531 CYS A O 1
ATOM 4069 N N . THR A 1 532 ? -3.310 0.161 2.045 1.00 75.88 532 THR A N 1
ATOM 4070 C CA . THR A 1 532 ? -2.701 0.383 3.366 1.00 75.88 532 THR A CA 1
ATOM 4071 C C . THR A 1 532 ? -1.212 0.723 3.284 1.00 75.88 532 THR A C 1
ATOM 4073 O O . THR A 1 532 ? -0.663 1.222 4.261 1.00 75.88 532 THR A O 1
ATOM 4076 N N . GLY A 1 533 ? -0.579 0.469 2.134 1.00 82.00 533 GLY A N 1
ATOM 4077 C CA . GLY A 1 533 ? 0.795 0.838 1.790 1.00 82.00 533 GLY A CA 1
ATOM 4078 C C . GLY A 1 533 ? 0.997 0.842 0.272 1.00 82.00 533 GLY A C 1
ATOM 4079 O O . GLY A 1 533 ? 0.162 0.314 -0.469 1.00 82.00 533 GLY A O 1
ATOM 4080 N N . LEU A 1 534 ? 2.085 1.456 -0.201 1.00 85.38 534 LEU A N 1
ATOM 4081 C CA . LEU A 1 534 ? 2.352 1.637 -1.633 1.00 85.38 534 LEU A CA 1
ATOM 4082 C C . LEU A 1 534 ? 3.784 1.256 -2.011 1.00 85.38 534 LEU A C 1
ATOM 4084 O O . LEU A 1 534 ? 4.744 1.698 -1.382 1.00 85.38 534 LEU A O 1
ATOM 4088 N N . PHE A 1 535 ? 3.918 0.476 -3.082 1.00 91.00 535 PHE A N 1
ATOM 4089 C CA . PHE A 1 535 ? 5.181 0.111 -3.718 1.00 91.00 535 PHE A CA 1
ATOM 4090 C C . PHE A 1 535 ? 5.339 0.896 -5.018 1.00 91.00 535 PHE A C 1
ATOM 4092 O O . PHE A 1 535 ? 4.584 0.691 -5.967 1.00 91.00 535 PHE A O 1
ATOM 4099 N N . ILE A 1 536 ? 6.323 1.790 -5.072 1.00 86.88 536 ILE A N 1
ATOM 4100 C CA . ILE A 1 536 ? 6.607 2.630 -6.239 1.00 86.88 536 ILE A CA 1
ATOM 4101 C C . ILE A 1 536 ? 7.731 1.980 -7.044 1.00 86.88 536 ILE A C 1
ATOM 4103 O O . ILE A 1 536 ? 8.862 1.904 -6.576 1.00 86.88 536 ILE A O 1
ATOM 4107 N N . VAL A 1 537 ? 7.430 1.511 -8.255 1.00 88.38 537 VAL A N 1
ATOM 4108 C CA . VAL A 1 537 ? 8.379 0.811 -9.130 1.00 88.38 537 VAL A CA 1
ATOM 4109 C C . VAL A 1 537 ? 8.847 1.724 -10.264 1.00 88.38 537 VAL A C 1
ATOM 4111 O O . VAL A 1 537 ? 8.041 2.164 -11.090 1.00 88.38 537 VAL A O 1
ATOM 4114 N N . ALA A 1 538 ? 10.160 1.936 -10.358 1.00 88.06 538 ALA A N 1
ATOM 4115 C CA . ALA A 1 538 ? 10.810 2.694 -11.429 1.00 88.06 538 ALA A CA 1
ATOM 4116 C C . ALA A 1 538 ? 12.041 1.941 -11.978 1.00 88.06 538 ALA A C 1
ATOM 4118 O O . ALA A 1 538 ? 12.692 1.218 -11.227 1.00 88.06 538 ALA A O 1
ATOM 4119 N N . PRO A 1 539 ? 12.393 2.049 -13.273 1.00 88.25 539 PRO A N 1
ATOM 4120 C CA . PRO A 1 539 ? 13.657 1.513 -13.797 1.00 88.25 539 PRO A CA 1
ATOM 4121 C C . PRO A 1 539 ? 14.866 2.240 -13.201 1.00 88.25 539 PRO A C 1
ATOM 4123 O O . PRO A 1 539 ? 14.871 3.469 -13.187 1.00 88.25 539 PRO A O 1
ATOM 4126 N N . ILE A 1 540 ? 15.915 1.523 -12.788 1.00 87.06 540 ILE A N 1
ATOM 4127 C CA . ILE A 1 540 ? 17.072 2.126 -12.103 1.00 87.06 540 ILE A CA 1
ATOM 4128 C C . ILE A 1 540 ? 17.777 3.212 -12.929 1.00 87.06 540 ILE A C 1
ATOM 4130 O O . ILE A 1 540 ? 18.124 4.250 -12.376 1.00 87.06 540 ILE A O 1
ATOM 4134 N N . ASN A 1 541 ? 17.879 3.048 -14.255 1.00 80.75 541 ASN A N 1
ATOM 4135 C CA . ASN A 1 541 ? 18.534 4.009 -15.160 1.00 80.75 541 ASN A CA 1
ATOM 4136 C C . ASN A 1 541 ? 17.866 5.391 -15.144 1.00 80.75 541 ASN A C 1
ATOM 4138 O O . ASN A 1 541 ? 18.444 6.369 -15.602 1.00 80.75 541 ASN A O 1
ATOM 4142 N N . ARG A 1 542 ? 16.617 5.462 -14.677 1.00 70.56 542 ARG A N 1
ATOM 4143 C CA . ARG A 1 542 ? 15.875 6.709 -14.526 1.00 70.56 542 ARG A CA 1
ATOM 4144 C C . ARG A 1 542 ? 15.376 6.912 -13.108 1.00 70.56 542 ARG A C 1
ATOM 4146 O O . ARG A 1 542 ? 14.768 7.930 -12.878 1.00 70.56 542 ARG A O 1
ATOM 4153 N N . ALA A 1 543 ? 15.614 6.024 -12.147 1.00 67.75 543 ALA A N 1
ATOM 4154 C CA . ALA A 1 543 ? 14.918 6.068 -10.858 1.00 67.75 543 ALA A CA 1
ATOM 4155 C C . ALA A 1 543 ? 15.119 7.389 -10.091 1.00 67.75 543 ALA A C 1
ATOM 4157 O O . ALA A 1 543 ? 14.194 7.841 -9.425 1.00 67.75 543 ALA A O 1
ATOM 4158 N N . VAL A 1 544 ? 16.283 8.030 -10.249 1.00 66.50 544 VAL A N 1
ATOM 4159 C CA . VAL A 1 544 ? 16.606 9.336 -9.643 1.00 66.50 544 VAL A CA 1
ATOM 4160 C C . VAL A 1 544 ? 15.965 10.515 -10.398 1.00 66.50 544 VAL A C 1
ATOM 4162 O O . VAL A 1 544 ? 15.714 11.551 -9.798 1.00 66.50 544 VAL A O 1
ATOM 4165 N N . ASP A 1 545 ? 15.637 10.362 -11.687 1.00 61.97 545 ASP A N 1
ATOM 4166 C CA . ASP A 1 545 ? 15.119 11.421 -12.577 1.00 61.97 545 ASP A CA 1
ATOM 4167 C C . ASP A 1 545 ? 13.786 11.088 -13.264 1.00 61.97 545 ASP A C 1
ATOM 4169 O O . ASP A 1 545 ? 13.323 11.811 -14.151 1.00 61.97 545 ASP A O 1
ATOM 4173 N N . ASP A 1 546 ? 13.141 9.989 -12.877 1.00 64.50 546 ASP A N 1
ATOM 4174 C CA . ASP A 1 546 ? 11.938 9.494 -13.527 1.00 64.50 546 ASP A CA 1
ATOM 4175 C C . ASP A 1 546 ? 10.827 10.482 -13.212 1.00 64.50 546 ASP A C 1
ATOM 4177 O O . ASP A 1 546 ? 10.352 10.580 -12.084 1.00 64.50 546 ASP A O 1
ATOM 4181 N N . LYS A 1 547 ? 10.419 11.240 -14.230 1.00 59.31 547 LYS A N 1
ATOM 4182 C CA . LYS A 1 547 ? 9.395 12.274 -14.097 1.00 59.31 547 LYS A CA 1
ATOM 4183 C C . LYS A 1 547 ? 8.083 11.725 -13.535 1.00 59.31 547 LYS A C 1
ATOM 4185 O O . LYS A 1 547 ? 7.385 12.474 -12.865 1.00 59.31 547 LYS A O 1
ATOM 4190 N N . ALA A 1 548 ? 7.753 10.457 -13.782 1.00 57.12 548 ALA A N 1
ATOM 4191 C CA . ALA A 1 548 ? 6.553 9.850 -13.228 1.00 57.12 548 ALA A CA 1
ATOM 4192 C C . ALA A 1 548 ? 6.749 9.375 -11.789 1.00 57.12 548 ALA A C 1
ATOM 4194 O O . ALA A 1 548 ? 5.829 9.502 -10.997 1.00 57.12 548 ALA A O 1
ATOM 4195 N N . ALA A 1 549 ? 7.927 8.867 -11.418 1.00 61.50 549 ALA A N 1
ATOM 4196 C CA . ALA A 1 549 ? 8.242 8.605 -10.014 1.00 61.50 549 ALA A CA 1
ATOM 4197 C C . ALA A 1 549 ? 8.283 9.919 -9.213 1.00 61.50 549 ALA A C 1
ATOM 4199 O O . ALA A 1 549 ? 7.707 9.986 -8.135 1.00 61.50 549 ALA A O 1
ATOM 4200 N N . LYS A 1 550 ? 8.851 10.988 -9.791 1.00 61.88 550 LYS A N 1
ATOM 4201 C CA . LYS A 1 550 ? 8.834 12.356 -9.253 1.00 61.88 550 LYS A CA 1
ATOM 4202 C C . LYS A 1 550 ? 7.438 12.974 -9.239 1.00 61.88 550 LYS A C 1
ATOM 4204 O O . LYS A 1 550 ? 7.153 13.724 -8.323 1.00 61.88 550 LYS A O 1
ATOM 4209 N N . SER A 1 551 ? 6.547 12.666 -10.188 1.00 56.94 551 SER A N 1
ATOM 4210 C CA . SER A 1 551 ? 5.151 13.143 -10.154 1.00 56.94 551 SER A CA 1
ATOM 4211 C C . SER A 1 551 ? 4.268 12.321 -9.217 1.00 56.94 551 SER A C 1
ATOM 4213 O O . SER A 1 551 ? 3.376 12.874 -8.584 1.00 56.94 551 SER A O 1
ATOM 4215 N N . LEU A 1 552 ? 4.533 11.016 -9.087 1.00 55.53 552 LEU A N 1
ATOM 4216 C CA . LEU A 1 552 ? 3.994 10.149 -8.032 1.00 55.53 552 LEU A CA 1
ATOM 4217 C C . LEU A 1 552 ? 4.603 10.469 -6.664 1.00 55.53 552 LEU A C 1
ATOM 4219 O O . LEU A 1 552 ? 4.120 9.973 -5.664 1.00 55.53 552 LEU A O 1
ATOM 4223 N N . LEU A 1 553 ? 5.637 11.304 -6.616 1.00 57.38 553 LEU A N 1
ATOM 4224 C CA . LEU A 1 553 ? 6.159 11.997 -5.441 1.00 57.38 553 LEU A CA 1
ATOM 4225 C C . LEU A 1 553 ? 5.993 13.520 -5.615 1.00 57.38 553 LEU A C 1
ATOM 4227 O O . LEU A 1 553 ? 6.759 14.302 -5.056 1.00 57.38 553 LEU A O 1
ATOM 4231 N N . GLY A 1 554 ? 5.036 13.955 -6.441 1.00 54.78 554 GLY A N 1
ATOM 4232 C CA . GLY A 1 554 ? 4.817 15.366 -6.750 1.00 54.78 554 GLY A CA 1
ATOM 4233 C C . GLY A 1 554 ? 4.173 16.092 -5.575 1.00 54.78 554 GLY A C 1
ATOM 4234 O O . GLY A 1 554 ? 3.647 15.448 -4.670 1.00 54.78 554 GLY A O 1
ATOM 4235 N N . GLU A 1 555 ? 4.180 17.425 -5.592 1.00 53.91 555 GLU A N 1
ATOM 4236 C CA . GLU A 1 555 ? 3.662 18.246 -4.485 1.00 53.91 555 GLU A CA 1
ATOM 4237 C C . GLU A 1 555 ? 2.237 17.874 -4.069 1.00 53.91 555 GLU A C 1
ATOM 4239 O O . GLU A 1 555 ? 1.982 17.711 -2.882 1.00 53.91 555 GLU A O 1
ATOM 4244 N N . SER A 1 556 ? 1.316 17.656 -5.011 1.00 53.69 556 SER A N 1
ATOM 4245 C CA . SER A 1 556 ? -0.069 17.282 -4.693 1.00 53.69 556 SER A CA 1
ATOM 4246 C C . SER A 1 556 ? -0.175 15.914 -4.012 1.00 53.69 556 SER A C 1
ATOM 4248 O O . SER A 1 556 ? -0.919 15.763 -3.045 1.00 53.69 556 SER A O 1
ATOM 4250 N N . PHE A 1 557 ? 0.609 14.928 -4.458 1.00 60.50 557 PHE A N 1
ATOM 4251 C CA . PHE A 1 557 ? 0.632 13.595 -3.857 1.00 60.50 557 PHE A CA 1
ATOM 4252 C C . PHE A 1 557 ? 1.362 13.582 -2.512 1.00 60.50 557 PHE A C 1
ATOM 4254 O O . PHE A 1 557 ? 0.863 12.994 -1.559 1.00 60.50 557 PHE A O 1
ATOM 4261 N N . LYS A 1 558 ? 2.501 14.277 -2.387 1.00 62.66 558 LYS A N 1
ATOM 4262 C CA . LYS A 1 558 ? 3.200 14.460 -1.107 1.00 62.66 558 LYS A CA 1
ATOM 4263 C C . LYS A 1 558 ? 2.316 15.195 -0.098 1.00 62.66 558 LYS A C 1
ATOM 4265 O O . LYS A 1 558 ? 2.175 14.725 1.024 1.00 62.66 558 LYS A O 1
ATOM 4270 N N . ARG A 1 559 ? 1.640 16.280 -0.500 1.00 64.06 559 ARG A N 1
ATOM 4271 C CA . ARG A 1 559 ? 0.654 16.979 0.343 1.00 64.06 559 ARG A CA 1
ATOM 4272 C C . ARG A 1 559 ? -0.449 16.014 0.769 1.00 64.06 559 ARG A C 1
ATOM 4274 O O . ARG A 1 559 ? -0.713 15.903 1.959 1.00 64.06 559 ARG A O 1
ATOM 4281 N N . GLN A 1 560 ? -1.015 15.234 -0.151 1.00 61.69 560 GLN A N 1
ATOM 4282 C CA . GLN A 1 560 ? -2.025 14.230 0.195 1.00 61.69 560 GLN A CA 1
ATOM 4283 C C . GLN A 1 560 ? -1.504 13.166 1.177 1.00 61.69 560 GLN A C 1
ATOM 4285 O O . GLN A 1 560 ? -2.204 12.830 2.125 1.00 61.69 560 GLN A O 1
ATOM 4290 N N . LEU A 1 561 ? -0.272 12.679 1.015 1.00 64.00 561 LEU A N 1
ATOM 4291 C CA . LEU A 1 561 ? 0.367 11.760 1.962 1.00 64.00 561 LEU A CA 1
ATOM 4292 C C . LEU A 1 561 ? 0.632 12.403 3.334 1.00 64.00 561 LEU A C 1
ATOM 4294 O O . LEU A 1 561 ? 0.559 11.699 4.342 1.00 64.00 561 LEU A O 1
ATOM 4298 N N . LYS A 1 562 ? 0.905 13.719 3.372 1.00 61.31 562 LYS A N 1
ATOM 4299 C CA . LYS A 1 562 ? 1.023 14.533 4.598 1.00 61.31 562 LYS A CA 1
ATOM 4300 C C . LYS A 1 562 ? -0.286 14.551 5.369 1.00 61.31 562 LYS A C 1
ATOM 4302 O O . LYS A 1 562 ? -0.288 14.267 6.562 1.00 61.31 562 LYS A O 1
ATOM 4307 N N . PHE A 1 563 ? -1.395 14.792 4.675 1.00 61.25 563 PHE A N 1
ATOM 4308 C CA . PHE A 1 563 ? -2.730 14.719 5.264 1.00 61.25 563 PHE A CA 1
ATOM 4309 C C . PHE A 1 563 ? -3.105 13.293 5.690 1.00 61.25 563 PHE A C 1
ATOM 4311 O O . PHE A 1 563 ? -3.632 13.088 6.782 1.00 61.25 563 PHE A O 1
ATOM 4318 N N . ASP A 1 564 ? -2.797 12.298 4.855 1.00 59.78 564 ASP A N 1
ATOM 4319 C CA . ASP A 1 564 ? -3.187 10.905 5.083 1.00 59.78 564 ASP A CA 1
ATOM 4320 C C . ASP A 1 564 ? -2.323 10.205 6.158 1.00 59.78 564 ASP A C 1
ATOM 4322 O O . ASP A 1 564 ? -2.671 9.109 6.600 1.00 59.78 564 ASP A O 1
ATOM 4326 N N . GLY A 1 565 ? -1.211 10.812 6.603 1.00 59.09 565 GLY A N 1
ATOM 4327 C CA . GLY A 1 565 ? -0.303 10.246 7.613 1.00 59.09 565 GLY A CA 1
ATOM 4328 C C . GLY A 1 565 ? 0.415 8.967 7.155 1.00 59.09 565 GLY A C 1
ATOM 4329 O O . GLY A 1 565 ? 0.958 8.217 7.966 1.00 59.09 565 GLY A O 1
ATOM 4330 N N . THR A 1 566 ? 0.409 8.688 5.849 1.00 59.19 566 THR A N 1
ATOM 4331 C CA . THR A 1 566 ? 0.858 7.421 5.247 1.00 59.19 566 THR A CA 1
ATOM 4332 C C . THR A 1 566 ? 2.320 7.416 4.804 1.00 59.19 566 THR A C 1
ATOM 4334 O O . THR A 1 566 ? 2.769 6.423 4.231 1.00 59.19 566 THR A O 1
ATOM 4337 N N . TYR A 1 567 ? 3.091 8.473 5.091 1.00 62.16 567 TYR A N 1
ATOM 4338 C CA . TYR A 1 567 ? 4.524 8.548 4.767 1.00 62.16 567 TYR A CA 1
ATOM 4339 C C . TYR A 1 567 ? 5.339 7.300 5.154 1.00 62.16 567 TYR A C 1
ATOM 4341 O O . TYR A 1 567 ? 6.105 6.832 4.311 1.00 62.16 567 TYR A O 1
ATOM 4349 N N . PRO A 1 568 ? 5.154 6.685 6.344 1.00 59.72 568 PRO A N 1
ATOM 4350 C CA . PRO A 1 568 ? 5.951 5.523 6.749 1.00 59.72 568 PRO A CA 1
ATOM 4351 C C . PRO A 1 568 ? 5.638 4.233 5.974 1.00 59.72 568 PRO A C 1
ATOM 4353 O O . PRO A 1 568 ? 6.283 3.213 6.197 1.00 59.72 568 PRO A O 1
ATOM 4356 N N . ARG A 1 569 ? 4.611 4.231 5.111 1.00 72.00 569 ARG A N 1
ATOM 4357 C CA . ARG A 1 569 ? 4.093 3.025 4.438 1.00 72.00 569 ARG A CA 1
ATOM 4358 C C . ARG A 1 569 ? 4.372 2.994 2.934 1.00 72.00 569 ARG A C 1
ATOM 4360 O O . ARG A 1 569 ? 3.741 2.232 2.197 1.00 72.00 569 ARG A O 1
ATOM 4367 N N . ILE A 1 570 ? 5.312 3.818 2.480 1.00 83.31 570 ILE A N 1
ATOM 4368 C CA . ILE A 1 570 ? 5.793 3.855 1.097 1.00 83.31 570 ILE A CA 1
ATOM 4369 C C . ILE A 1 570 ? 7.068 3.020 0.996 1.00 83.31 570 ILE A C 1
ATOM 4371 O O . ILE A 1 570 ? 7.898 3.014 1.897 1.00 83.31 570 ILE A O 1
ATOM 4375 N N . THR A 1 571 ? 7.234 2.294 -0.101 1.00 90.06 571 THR A N 1
ATOM 4376 C CA . THR A 1 571 ? 8.461 1.558 -0.424 1.00 90.06 571 THR A CA 1
ATOM 4377 C C . THR A 1 571 ? 8.828 1.823 -1.872 1.00 90.06 571 THR A C 1
ATOM 4379 O O . THR A 1 571 ? 7.977 1.735 -2.757 1.00 90.06 571 THR A O 1
ATOM 4382 N N . PHE A 1 572 ? 10.092 2.148 -2.120 1.00 90.31 572 PHE A N 1
ATOM 4383 C CA . PHE A 1 572 ? 10.585 2.435 -3.460 1.00 90.31 572 PHE A CA 1
ATOM 4384 C C . PHE A 1 572 ? 11.346 1.231 -4.022 1.00 90.31 572 PHE A C 1
ATOM 4386 O O . PHE A 1 572 ? 12.157 0.609 -3.337 1.00 90.31 572 PHE A O 1
ATOM 4393 N N . ILE A 1 573 ? 11.091 0.891 -5.281 1.00 92.88 573 ILE A N 1
ATOM 4394 C CA . ILE A 1 573 ? 11.662 -0.271 -5.959 1.00 92.88 573 ILE A CA 1
ATOM 4395 C C . ILE A 1 573 ? 12.305 0.190 -7.269 1.00 92.88 573 ILE A C 1
ATOM 4397 O O . ILE A 1 573 ? 11.626 0.526 -8.241 1.00 92.88 573 ILE A O 1
ATOM 4401 N N . CYS A 1 574 ? 13.633 0.161 -7.309 1.00 92.56 574 CYS A N 1
ATOM 4402 C CA . CYS A 1 574 ? 14.429 0.349 -8.515 1.00 92.56 574 CYS A CA 1
ATOM 4403 C C . CYS A 1 574 ? 14.547 -0.991 -9.245 1.00 92.56 574 CYS A C 1
ATOM 4405 O O . CYS A 1 574 ? 15.275 -1.874 -8.812 1.00 92.56 574 CYS A O 1
ATOM 4407 N N . SER A 1 575 ? 13.822 -1.161 -10.341 1.00 92.38 575 SER A N 1
ATOM 4408 C CA . SER A 1 575 ? 13.843 -2.372 -11.168 1.00 92.38 575 SER A CA 1
ATOM 4409 C C . SER A 1 575 ? 14.944 -2.340 -12.238 1.00 92.38 575 SER A C 1
ATOM 4411 O O . SER A 1 575 ? 15.530 -1.289 -12.506 1.00 92.38 575 SER A O 1
ATOM 4413 N N . LYS A 1 576 ? 15.153 -3.476 -12.920 1.00 91.12 576 LYS A N 1
ATOM 4414 C CA . LYS A 1 576 ? 16.090 -3.634 -14.052 1.00 91.12 576 LYS A CA 1
ATOM 4415 C C . LYS A 1 576 ? 17.541 -3.330 -13.677 1.00 91.12 576 LYS A C 1
ATOM 4417 O O . LYS A 1 576 ? 18.275 -2.719 -14.447 1.00 91.12 576 LYS A O 1
ATOM 4422 N N . THR A 1 577 ? 17.963 -3.748 -12.487 1.00 91.38 577 THR A N 1
ATOM 4423 C CA . THR A 1 577 ? 19.350 -3.551 -12.043 1.00 91.38 577 THR A CA 1
ATOM 4424 C C . THR A 1 577 ? 20.375 -4.313 -12.877 1.00 91.38 577 THR A C 1
ATOM 4426 O O . THR A 1 577 ? 21.541 -3.934 -12.871 1.00 91.38 577 THR A O 1
ATOM 4429 N N . ASP A 1 578 ? 19.928 -5.305 -13.647 1.00 89.69 578 ASP A N 1
ATOM 4430 C CA . ASP A 1 578 ? 20.702 -6.037 -14.649 1.00 89.69 578 ASP A CA 1
ATOM 4431 C C . ASP A 1 578 ? 21.001 -5.247 -15.934 1.00 89.69 578 ASP A C 1
ATOM 4433 O O . ASP A 1 578 ? 21.918 -5.608 -16.664 1.00 89.69 578 ASP A O 1
ATOM 4437 N N . ASP A 1 579 ? 20.262 -4.173 -16.222 1.00 88.44 579 ASP A N 1
ATOM 4438 C CA . ASP A 1 579 ? 20.488 -3.337 -17.407 1.00 88.44 579 ASP A CA 1
ATOM 4439 C C . ASP A 1 579 ? 21.554 -2.278 -17.092 1.00 88.44 579 ASP A C 1
ATOM 4441 O O . ASP A 1 579 ? 21.242 -1.209 -16.555 1.00 88.44 579 ASP A O 1
ATOM 4445 N N . ILE A 1 580 ? 22.830 -2.608 -17.311 1.00 86.06 580 ILE A N 1
ATOM 4446 C CA . ILE A 1 580 ? 23.977 -1.750 -16.989 1.00 86.06 580 ILE A CA 1
ATOM 4447 C C . ILE A 1 580 ? 25.050 -1.801 -18.081 1.00 86.06 580 ILE A C 1
ATOM 4449 O O . ILE A 1 580 ? 25.393 -2.865 -18.589 1.00 86.06 580 ILE A O 1
ATOM 4453 N N . SER A 1 581 ? 25.615 -0.637 -18.399 1.00 85.12 581 SER A N 1
ATOM 4454 C CA . SER A 1 581 ? 26.851 -0.516 -19.171 1.00 85.12 581 SER A CA 1
ATOM 4455 C C . SER A 1 581 ? 28.022 -0.405 -18.198 1.00 85.12 581 SER A C 1
ATOM 4457 O O . SER A 1 581 ? 28.059 0.532 -17.401 1.00 85.12 581 SER A O 1
ATOM 4459 N N . ILE A 1 582 ? 28.960 -1.358 -18.243 1.00 84.19 582 ILE A N 1
ATOM 4460 C CA . ILE A 1 582 ? 30.123 -1.402 -17.337 1.00 84.19 582 ILE A CA 1
ATOM 4461 C C . ILE A 1 582 ? 30.972 -0.133 -17.493 1.00 84.19 582 ILE A C 1
ATOM 4463 O O . ILE A 1 582 ? 31.331 0.473 -16.493 1.00 84.19 582 ILE A O 1
ATOM 4467 N N . ILE A 1 583 ? 31.209 0.305 -18.734 1.00 83.44 583 ILE A N 1
ATOM 4468 C CA . ILE A 1 583 ? 32.029 1.486 -19.053 1.00 83.44 583 ILE A CA 1
ATOM 4469 C C . ILE A 1 583 ? 31.373 2.772 -18.530 1.00 83.44 583 ILE A C 1
ATOM 4471 O O . ILE A 1 583 ? 31.993 3.577 -17.852 1.00 83.44 583 ILE A O 1
ATOM 4475 N N . GLU A 1 584 ? 30.078 2.966 -18.791 1.00 82.75 584 GLU A N 1
ATOM 4476 C CA . GLU A 1 584 ? 29.378 4.169 -18.316 1.00 82.75 584 GLU A CA 1
ATOM 4477 C C . GLU A 1 584 ? 29.295 4.204 -16.782 1.00 82.75 584 GLU A C 1
ATOM 4479 O O . GLU A 1 584 ? 29.401 5.267 -16.164 1.00 82.75 584 GLU A O 1
ATOM 4484 N N . ALA A 1 585 ? 29.107 3.033 -16.165 1.00 81.88 585 ALA A N 1
ATOM 4485 C CA . ALA A 1 585 ? 29.040 2.896 -14.721 1.00 81.88 585 ALA A CA 1
ATOM 4486 C C . ALA A 1 585 ? 30.403 3.116 -14.052 1.00 81.88 585 ALA A C 1
ATOM 4488 O O . ALA A 1 585 ? 30.429 3.748 -12.998 1.00 81.88 585 ALA A O 1
ATOM 4489 N N . SER A 1 586 ? 31.508 2.636 -14.637 1.00 83.38 586 SER A N 1
ATOM 4490 C CA . SER A 1 586 ? 32.851 2.860 -14.088 1.00 83.38 586 SER A CA 1
ATOM 4491 C C . SER A 1 586 ? 33.194 4.342 -14.045 1.00 83.38 586 SER A C 1
ATOM 4493 O O . SER A 1 586 ? 33.589 4.834 -12.988 1.00 83.38 586 SER A O 1
ATOM 4495 N N . ASP A 1 587 ? 32.936 5.054 -15.143 1.00 81.81 587 ASP A N 1
ATOM 4496 C CA . ASP A 1 587 ? 33.259 6.476 -15.284 1.00 81.81 587 ASP A CA 1
ATOM 4497 C C . ASP A 1 587 ? 32.383 7.332 -14.353 1.00 81.81 587 ASP A C 1
ATOM 4499 O O . ASP A 1 587 ? 32.853 8.225 -13.649 1.00 81.81 587 ASP A O 1
ATOM 4503 N N . SER A 1 588 ? 31.078 7.036 -14.296 1.00 80.88 588 SER A N 1
ATOM 4504 C CA . SER A 1 588 ? 30.121 7.833 -13.513 1.00 80.88 588 SER A CA 1
ATOM 4505 C C . SER A 1 588 ? 30.235 7.617 -12.001 1.00 80.88 588 SER A C 1
ATOM 4507 O O . SER A 1 588 ? 29.861 8.498 -11.225 1.00 80.88 588 SER A O 1
ATOM 4509 N N . LEU A 1 589 ? 30.696 6.438 -11.567 1.00 81.31 589 LEU A N 1
ATOM 4510 C CA . LEU A 1 589 ? 30.812 6.071 -10.150 1.00 81.31 589 LEU A CA 1
ATOM 4511 C C . LEU A 1 589 ? 32.246 6.188 -9.613 1.00 81.31 589 LEU A C 1
ATOM 4513 O O . LEU A 1 589 ? 32.445 5.971 -8.419 1.00 81.31 589 LEU A O 1
ATOM 4517 N N . GLY A 1 590 ? 33.223 6.534 -10.460 1.00 81.44 590 GLY A N 1
ATOM 4518 C CA . GLY A 1 590 ? 34.632 6.646 -10.077 1.00 81.44 590 GLY A CA 1
ATOM 4519 C C . GLY A 1 590 ? 35.277 5.302 -9.729 1.00 81.44 590 GLY A C 1
ATOM 4520 O O . GLY A 1 590 ? 36.111 5.242 -8.833 1.00 81.44 590 GLY A O 1
ATOM 4521 N N . LEU A 1 591 ? 34.872 4.222 -10.405 1.00 81.25 591 LEU A N 1
ATOM 4522 C CA . LEU A 1 591 ? 35.360 2.853 -10.159 1.00 81.25 591 LEU A CA 1
ATOM 4523 C C . LEU A 1 591 ? 36.546 2.480 -11.069 1.00 81.25 591 LEU A C 1
ATOM 4525 O O . LEU A 1 591 ? 36.967 1.328 -11.109 1.00 81.25 591 LEU A O 1
ATOM 4529 N N . GLU A 1 592 ? 37.086 3.449 -11.809 1.00 78.50 592 GLU A N 1
ATOM 4530 C CA . GLU A 1 592 ? 38.165 3.267 -12.788 1.00 78.50 592 GLU A CA 1
ATOM 4531 C C . GLU A 1 592 ? 39.425 2.649 -12.162 1.00 78.50 592 GLU A C 1
ATOM 4533 O O . GLU A 1 592 ? 39.981 1.700 -12.710 1.00 78.50 592 GLU A O 1
ATOM 4538 N N . GLU A 1 593 ? 39.847 3.137 -10.989 1.00 77.94 593 GLU A N 1
ATOM 4539 C CA . GLU A 1 593 ? 41.033 2.626 -10.286 1.00 77.94 593 GLU A CA 1
ATOM 4540 C C . GLU A 1 593 ? 40.834 1.191 -9.777 1.00 77.94 593 GLU A C 1
ATOM 4542 O O . GLU A 1 593 ? 41.749 0.373 -9.867 1.00 77.94 593 GLU A O 1
ATOM 4547 N N . GLU A 1 594 ? 39.634 0.867 -9.284 1.00 77.56 594 GLU A N 1
ATOM 4548 C CA . GLU A 1 594 ? 39.293 -0.472 -8.784 1.00 77.56 594 GLU A CA 1
ATOM 4549 C C . GLU A 1 594 ? 39.215 -1.506 -9.919 1.00 77.56 594 GLU A C 1
ATOM 4551 O O . GLU A 1 594 ? 39.506 -2.680 -9.701 1.00 77.56 594 GLU A O 1
ATOM 4556 N N . MET A 1 595 ? 38.863 -1.071 -11.134 1.00 81.62 595 MET A N 1
ATOM 4557 C CA . MET A 1 595 ? 38.656 -1.937 -12.301 1.00 81.62 595 MET A CA 1
ATOM 4558 C C . MET A 1 595 ? 39.845 -1.973 -13.271 1.00 81.62 595 MET A C 1
ATOM 4560 O O . MET A 1 595 ? 39.857 -2.794 -14.187 1.00 81.62 595 MET A O 1
ATOM 4564 N N . ALA A 1 596 ? 40.853 -1.113 -13.096 1.00 82.56 596 ALA A N 1
ATOM 4565 C CA . ALA A 1 596 ? 41.991 -0.998 -14.011 1.00 82.56 596 ALA A CA 1
ATOM 4566 C C . ALA A 1 596 ? 42.759 -2.321 -14.189 1.00 82.56 596 ALA A C 1
ATOM 4568 O O . ALA A 1 596 ? 43.098 -2.694 -15.311 1.00 82.56 596 ALA A O 1
ATOM 4569 N N . ALA A 1 597 ? 42.988 -3.050 -13.092 1.00 83.69 597 ALA A N 1
ATOM 4570 C CA . ALA A 1 597 ? 43.681 -4.338 -13.122 1.00 83.69 597 ALA A CA 1
ATOM 4571 C C . ALA A 1 597 ? 42.869 -5.429 -13.846 1.00 83.69 597 ALA A C 1
ATOM 4573 O O . ALA A 1 597 ? 43.438 -6.275 -14.536 1.00 83.69 597 ALA A O 1
ATOM 4574 N N . ASP A 1 598 ? 41.540 -5.398 -13.718 1.00 84.69 598 ASP A N 1
ATOM 4575 C CA . ASP A 1 598 ? 40.655 -6.343 -14.400 1.00 84.69 598 ASP A CA 1
ATOM 4576 C C . ASP A 1 598 ? 40.579 -6.046 -15.907 1.00 84.69 598 ASP A C 1
ATOM 4578 O O . ASP A 1 598 ? 40.634 -6.977 -16.711 1.00 84.69 598 ASP A O 1
ATOM 4582 N N . TRP A 1 599 ? 40.552 -4.767 -16.306 1.00 84.56 599 TRP A N 1
ATOM 4583 C CA . TRP A 1 599 ? 40.641 -4.358 -17.714 1.00 84.56 599 TRP A CA 1
ATOM 4584 C C . TRP A 1 599 ? 41.964 -4.775 -18.363 1.00 84.56 599 TRP A C 1
ATOM 4586 O O . TRP A 1 599 ? 41.956 -5.311 -19.469 1.00 84.56 599 TRP A O 1
ATOM 4596 N N . GLU A 1 600 ? 43.094 -4.586 -17.673 1.00 86.88 600 GLU A N 1
ATOM 4597 C CA . GLU A 1 600 ? 44.406 -5.029 -18.164 1.00 86.88 600 GLU A CA 1
ATOM 4598 C C . GLU A 1 600 ? 44.427 -6.545 -18.398 1.00 86.88 600 GLU A C 1
ATOM 4600 O O . GLU A 1 600 ? 44.910 -7.024 -19.426 1.00 86.88 600 GLU A O 1
ATOM 4605 N N . LYS A 1 601 ? 43.820 -7.305 -17.484 1.00 86.88 601 LYS A N 1
ATOM 4606 C CA . LYS A 1 601 ? 43.716 -8.759 -17.591 1.00 86.88 601 LYS A CA 1
ATOM 4607 C C . LYS A 1 601 ? 42.786 -9.213 -18.720 1.00 86.88 601 LYS A C 1
ATOM 4609 O O . LYS A 1 601 ? 43.092 -10.203 -19.385 1.00 86.88 601 LYS A O 1
ATOM 4614 N N . ILE A 1 602 ? 41.681 -8.506 -18.968 1.00 87.50 602 ILE A N 1
ATOM 4615 C CA . ILE A 1 602 ? 40.823 -8.746 -20.142 1.00 87.50 602 ILE A CA 1
ATOM 4616 C C . ILE A 1 602 ? 41.613 -8.487 -21.428 1.00 87.50 602 ILE A C 1
ATOM 4618 O O . ILE A 1 602 ? 41.630 -9.345 -22.305 1.00 87.50 602 ILE A O 1
ATOM 4622 N N . ASP A 1 603 ? 42.343 -7.374 -21.515 1.00 87.75 603 ASP A N 1
ATOM 4623 C CA . ASP A 1 603 ? 43.179 -7.042 -22.674 1.00 87.75 603 ASP A CA 1
ATOM 4624 C C . ASP A 1 603 ? 44.256 -8.108 -22.950 1.00 87.75 603 ASP A C 1
ATOM 4626 O O . ASP A 1 603 ? 44.602 -8.379 -24.106 1.00 87.75 603 ASP A O 1
ATOM 4630 N N . GLU A 1 604 ? 44.837 -8.696 -21.902 1.00 89.38 604 GLU A N 1
ATOM 4631 C CA . GLU A 1 604 ? 45.780 -9.812 -22.012 1.00 89.38 604 GLU A CA 1
ATOM 4632 C C . GLU A 1 604 ? 45.110 -11.085 -22.541 1.00 89.38 604 GLU A C 1
ATOM 4634 O O . GLU A 1 604 ? 45.617 -11.689 -23.492 1.00 89.38 604 GLU A O 1
ATOM 4639 N N . LEU A 1 605 ? 43.957 -11.459 -21.979 1.00 89.12 605 LEU A N 1
ATOM 4640 C CA . LEU A 1 605 ? 43.187 -12.627 -22.411 1.00 89.12 605 LEU A CA 1
ATOM 4641 C C . LEU A 1 605 ? 42.675 -12.468 -23.847 1.00 89.12 605 LEU A C 1
ATOM 4643 O O . LEU A 1 605 ? 42.772 -13.407 -24.631 1.00 89.12 605 LEU A O 1
ATOM 4647 N N . GLU A 1 606 ? 42.215 -11.283 -24.250 1.00 89.00 606 GLU A N 1
ATOM 4648 C CA . GLU A 1 606 ? 41.807 -11.012 -25.632 1.00 89.00 606 GLU A CA 1
ATOM 4649 C C . GLU A 1 606 ? 42.976 -11.156 -26.612 1.00 89.00 606 GLU A C 1
ATOM 4651 O O . GLU A 1 606 ? 42.824 -11.714 -27.705 1.00 89.00 606 GLU A O 1
ATOM 4656 N N . LYS A 1 607 ? 44.169 -10.668 -26.242 1.00 90.31 607 LYS A N 1
ATOM 4657 C CA . LYS A 1 607 ? 45.380 -10.865 -27.054 1.00 90.31 607 LYS A CA 1
ATOM 4658 C C . LYS A 1 607 ? 45.696 -12.352 -27.180 1.00 90.31 607 LYS A C 1
ATOM 4660 O O . LYS A 1 607 ? 45.941 -12.815 -28.295 1.00 90.31 607 LYS A O 1
ATOM 4665 N N . GLU A 1 608 ? 45.652 -13.097 -26.078 1.00 89.19 608 GLU A N 1
ATOM 4666 C CA . GLU A 1 608 ? 45.865 -14.545 -26.072 1.00 89.19 608 GLU A CA 1
ATOM 4667 C C . GLU A 1 608 ? 44.844 -15.260 -26.972 1.00 89.19 608 GLU A C 1
ATOM 4669 O O . GLU A 1 608 ? 45.233 -15.994 -27.885 1.00 89.19 608 GLU A O 1
ATOM 4674 N N . GLN A 1 609 ? 43.552 -14.963 -26.828 1.00 89.25 609 GLN A N 1
ATOM 4675 C CA . GLN A 1 609 ? 42.485 -15.514 -27.663 1.00 89.25 609 GLN A CA 1
ATOM 4676 C C . GLN A 1 609 ? 42.680 -15.203 -29.147 1.00 89.25 609 GLN A C 1
ATOM 4678 O O . GLN A 1 609 ? 42.524 -16.100 -29.974 1.00 89.25 609 GLN A O 1
ATOM 4683 N N . ARG A 1 610 ? 43.080 -13.978 -29.520 1.00 90.62 610 ARG A N 1
ATOM 4684 C CA . ARG A 1 610 ? 43.394 -13.640 -30.922 1.00 90.62 610 ARG A CA 1
ATOM 4685 C C . ARG A 1 610 ? 44.549 -14.489 -31.456 1.00 90.62 610 ARG A C 1
ATOM 4687 O O . ARG A 1 610 ? 44.465 -14.986 -32.580 1.00 90.62 610 ARG A O 1
ATOM 4694 N N . THR A 1 611 ? 45.600 -14.711 -30.661 1.00 90.75 611 THR A N 1
ATOM 4695 C CA . THR A 1 611 ? 46.721 -15.576 -31.075 1.00 90.75 611 THR A CA 1
ATOM 4696 C C . THR A 1 611 ? 46.325 -17.049 -31.198 1.00 90.75 611 THR A C 1
ATOM 4698 O O . THR A 1 611 ? 46.733 -17.714 -32.156 1.00 90.75 611 THR A O 1
ATOM 4701 N N . LEU A 1 612 ? 45.482 -17.554 -30.292 1.00 89.69 612 LEU A N 1
ATOM 4702 C CA . LEU A 1 612 ? 44.943 -18.913 -30.338 1.00 89.69 612 LEU A CA 1
ATOM 4703 C C . LEU A 1 612 ? 44.005 -19.101 -31.540 1.00 89.69 612 LEU A C 1
ATOM 4705 O O . LEU A 1 612 ? 44.180 -20.061 -32.291 1.00 89.69 612 LEU A O 1
ATOM 4709 N N . LYS A 1 613 ? 43.074 -18.165 -31.790 1.00 91.38 613 LYS A N 1
ATOM 4710 C CA . LYS A 1 613 ? 42.177 -18.163 -32.964 1.00 91.38 613 LYS A CA 1
ATOM 4711 C C . LYS A 1 613 ? 42.977 -18.178 -34.271 1.00 91.38 613 LYS A C 1
ATOM 4713 O O . LYS A 1 613 ? 42.674 -18.976 -35.160 1.00 91.38 613 LYS A O 1
ATOM 4718 N N . GLN A 1 614 ? 44.033 -17.364 -34.369 1.00 90.81 614 GLN A N 1
ATOM 4719 C CA . GLN A 1 614 ? 44.923 -17.363 -35.534 1.00 90.81 614 GLN A CA 1
ATOM 4720 C C . GLN A 1 614 ? 45.669 -18.699 -35.687 1.00 90.81 614 GLN A C 1
ATOM 4722 O O . GLN A 1 614 ? 45.689 -19.263 -36.775 1.00 90.81 614 GLN A O 1
ATOM 4727 N N . SER A 1 615 ? 46.199 -19.263 -34.599 1.00 89.50 615 SER A N 1
ATOM 4728 C CA . SER A 1 615 ? 46.894 -20.560 -34.629 1.00 89.50 615 SER A CA 1
ATOM 4729 C C . SER A 1 615 ? 45.969 -21.714 -35.040 1.00 89.50 615 SER A C 1
ATOM 4731 O O . SER A 1 615 ? 46.369 -22.609 -35.786 1.00 89.50 615 SER A O 1
ATOM 4733 N N . VAL A 1 616 ? 44.707 -21.693 -34.596 1.00 90.38 616 VAL A N 1
ATOM 4734 C CA . VAL A 1 616 ? 43.679 -22.654 -35.024 1.00 90.38 616 VAL A CA 1
ATOM 4735 C C . VAL A 1 616 ? 43.376 -22.498 -36.514 1.00 90.38 616 VAL A C 1
ATOM 4737 O O . VAL A 1 616 ? 43.222 -23.506 -37.206 1.00 90.38 616 VAL A O 1
ATOM 4740 N N . LYS A 1 617 ? 43.308 -21.264 -37.024 1.00 92.00 617 LYS A N 1
ATOM 4741 C CA . LYS A 1 617 ? 43.119 -20.994 -38.454 1.00 92.00 617 LYS A CA 1
ATOM 4742 C C . LYS A 1 617 ? 44.279 -21.549 -39.288 1.00 92.00 617 LYS A C 1
ATOM 4744 O O . LYS A 1 617 ? 44.026 -22.316 -40.213 1.00 92.00 617 LYS A O 1
ATOM 4749 N N . ASP A 1 618 ? 45.522 -21.273 -38.900 1.00 90.69 618 ASP A N 1
ATOM 4750 C CA . ASP A 1 618 ? 46.724 -21.749 -39.603 1.00 90.69 618 ASP A CA 1
ATOM 4751 C C . ASP A 1 618 ? 46.809 -23.293 -39.623 1.00 90.69 618 ASP A C 1
ATOM 4753 O O . ASP A 1 618 ? 47.177 -23.913 -40.628 1.00 90.69 618 ASP A O 1
ATOM 4757 N N . LEU A 1 619 ? 46.415 -23.951 -38.525 1.00 90.31 619 LEU A N 1
ATOM 4758 C CA . LEU A 1 619 ? 46.340 -25.414 -38.453 1.00 90.31 619 LEU A CA 1
ATOM 4759 C C . LEU A 1 619 ? 45.189 -25.993 -39.285 1.00 90.31 619 LEU A C 1
ATOM 4761 O O . LEU A 1 619 ? 45.355 -27.065 -39.866 1.00 90.31 619 LEU A O 1
ATOM 4765 N N . LYS A 1 620 ? 44.039 -25.309 -39.384 1.00 89.81 620 LYS A N 1
ATOM 4766 C CA . LYS A 1 620 ? 42.939 -25.704 -40.284 1.00 89.81 620 LYS A CA 1
ATOM 4767 C C . LYS A 1 620 ? 43.358 -25.606 -41.753 1.00 89.81 620 LYS A C 1
ATOM 4769 O O . LYS A 1 620 ? 43.067 -26.522 -42.517 1.00 89.81 620 LYS A O 1
ATOM 4774 N N . GLU A 1 621 ? 44.077 -24.549 -42.126 1.00 90.06 621 GLU A N 1
ATOM 4775 C CA . GLU A 1 621 ? 44.657 -24.397 -43.467 1.00 90.06 621 GLU A CA 1
ATOM 4776 C C . GLU A 1 621 ? 45.680 -25.512 -43.751 1.00 90.06 621 GLU A C 1
ATOM 4778 O O . GLU A 1 621 ? 45.614 -26.168 -44.788 1.00 90.06 621 GLU A O 1
ATOM 4783 N N . SER A 1 622 ? 46.550 -25.830 -42.786 1.00 87.81 622 SER A N 1
ATOM 4784 C CA . SER A 1 622 ? 47.505 -26.946 -42.900 1.00 87.81 622 SER A CA 1
ATOM 4785 C C . SER A 1 622 ? 46.807 -28.311 -43.014 1.00 87.81 622 SER A C 1
ATOM 4787 O O . SER A 1 622 ? 47.217 -29.159 -43.804 1.00 87.81 622 SER A O 1
ATOM 4789 N N . LYS A 1 623 ? 45.715 -28.531 -42.269 1.00 89.56 623 LYS A N 1
ATOM 4790 C CA . LYS A 1 623 ? 44.883 -29.744 -42.353 1.00 89.56 623 LYS A CA 1
ATOM 4791 C C . LYS A 1 623 ? 44.254 -29.921 -43.738 1.00 89.56 623 LYS A C 1
ATOM 4793 O O . LYS A 1 623 ? 44.117 -31.061 -44.191 1.00 89.56 623 LYS A O 1
ATOM 4798 N N . ALA A 1 624 ? 43.857 -28.827 -44.392 1.00 87.19 624 ALA A N 1
ATOM 4799 C CA . ALA A 1 624 ? 43.295 -28.870 -45.739 1.00 87.19 624 ALA A CA 1
ATOM 4800 C C . ALA A 1 624 ? 44.318 -29.423 -46.742 1.00 87.19 624 ALA A C 1
ATOM 4802 O O . ALA A 1 624 ? 43.985 -30.340 -47.486 1.00 87.19 624 ALA A O 1
ATOM 4803 N N . VAL A 1 625 ? 45.583 -28.990 -46.652 1.00 89.62 625 VAL A N 1
ATOM 4804 C CA . VAL A 1 625 ? 46.685 -29.499 -47.492 1.00 89.62 625 VAL A CA 1
ATOM 4805 C C . VAL A 1 625 ? 46.880 -31.010 -47.323 1.00 89.62 625 VAL A C 1
ATOM 4807 O O . VAL A 1 625 ? 46.973 -31.738 -48.305 1.00 89.62 625 VAL A O 1
ATOM 4810 N N . TYR A 1 626 ? 46.897 -31.522 -46.087 1.00 87.31 626 TYR A N 1
ATOM 4811 C CA . TYR A 1 626 ? 47.019 -32.971 -45.861 1.00 87.31 626 TYR A CA 1
ATOM 4812 C C . TYR A 1 626 ? 45.769 -33.758 -46.261 1.00 87.31 626 TYR A C 1
ATOM 4814 O O . TYR A 1 626 ? 45.865 -34.949 -46.535 1.00 87.31 626 TYR A O 1
ATOM 4822 N N . THR A 1 627 ? 44.599 -33.119 -46.294 1.00 86.94 627 THR A N 1
ATOM 4823 C CA . THR A 1 627 ? 43.371 -33.750 -46.793 1.00 86.94 627 THR A CA 1
ATOM 4824 C C . THR A 1 627 ? 43.405 -33.862 -48.315 1.00 86.94 627 THR A C 1
ATOM 4826 O O . THR A 1 627 ? 43.112 -34.938 -48.822 1.00 86.94 627 THR A O 1
ATOM 4829 N N . GLU A 1 628 ? 43.865 -32.825 -49.024 1.00 86.81 628 GLU A N 1
ATOM 4830 C CA . GLU A 1 628 ? 44.141 -32.907 -50.466 1.00 86.81 628 GLU A CA 1
ATOM 4831 C C . GLU A 1 628 ? 45.171 -34.005 -50.776 1.00 86.81 628 GLU A C 1
ATOM 4833 O O . GLU A 1 628 ? 44.922 -34.836 -51.637 1.00 86.81 628 GLU A O 1
ATOM 4838 N N . LEU A 1 629 ? 46.267 -34.105 -50.010 1.00 86.31 629 LEU A N 1
ATOM 4839 C CA . LEU A 1 629 ? 47.271 -35.167 -50.198 1.00 86.31 629 LEU A CA 1
ATOM 4840 C C . LEU A 1 629 ? 46.723 -36.589 -49.983 1.00 86.31 629 LEU A C 1
ATOM 4842 O O . LEU A 1 629 ? 47.218 -37.533 -50.596 1.00 86.31 629 LEU A O 1
ATOM 4846 N N . ILE A 1 630 ? 45.745 -36.766 -49.089 1.00 84.94 630 ILE A N 1
ATOM 4847 C CA . ILE A 1 630 ? 45.085 -38.063 -48.881 1.00 84.94 630 ILE A CA 1
ATOM 4848 C C . ILE A 1 630 ? 44.199 -38.399 -50.080 1.00 84.94 630 ILE A C 1
ATOM 4850 O O . ILE A 1 630 ? 44.275 -39.530 -50.553 1.00 84.94 630 ILE A O 1
ATOM 4854 N N . ASN A 1 631 ? 43.424 -37.430 -50.574 1.00 85.25 631 ASN A N 1
ATOM 4855 C CA . ASN A 1 631 ? 42.563 -37.603 -51.744 1.00 85.25 631 ASN A CA 1
ATOM 4856 C C . ASN A 1 631 ? 43.405 -37.906 -52.996 1.00 85.25 631 ASN A C 1
ATOM 4858 O O . ASN A 1 631 ? 43.165 -38.906 -53.657 1.00 85.25 631 ASN A O 1
ATOM 4862 N N . ASP A 1 632 ? 44.480 -37.146 -53.239 1.00 84.19 632 ASP A N 1
ATOM 4863 C CA . ASP A 1 632 ? 45.411 -37.383 -54.352 1.00 84.19 632 ASP A CA 1
ATOM 4864 C C . ASP A 1 632 ? 46.023 -38.799 -54.307 1.00 84.19 632 ASP A C 1
ATOM 4866 O O . ASP A 1 632 ? 46.244 -39.437 -55.340 1.00 84.19 632 ASP A O 1
ATOM 4870 N N . ALA A 1 633 ? 46.328 -39.305 -53.105 1.00 83.50 633 ALA A N 1
ATOM 4871 C CA . ALA A 1 633 ? 46.840 -40.660 -52.923 1.00 83.50 633 ALA A CA 1
ATOM 4872 C C . ALA A 1 633 ? 45.749 -41.731 -53.101 1.00 83.50 633 ALA A C 1
ATOM 4874 O O . ALA A 1 633 ? 46.063 -42.827 -53.557 1.00 83.50 633 ALA A O 1
ATOM 4875 N N . GLU A 1 634 ? 44.493 -41.442 -52.746 1.00 83.81 634 GLU A N 1
ATOM 4876 C CA . GLU A 1 634 ? 43.327 -42.311 -52.963 1.00 83.81 634 GLU A CA 1
ATOM 4877 C C . GLU A 1 634 ? 42.976 -42.436 -54.443 1.00 83.81 634 GLU A C 1
ATOM 4879 O O . GLU A 1 634 ? 42.969 -43.558 -54.949 1.00 83.81 634 GLU A O 1
ATOM 4884 N N . ASP A 1 635 ? 42.830 -41.310 -55.139 1.00 83.00 635 ASP A N 1
ATOM 4885 C CA . ASP A 1 635 ? 42.609 -41.250 -56.586 1.00 83.00 635 ASP A CA 1
ATOM 4886 C C . ASP A 1 635 ? 43.748 -41.969 -57.327 1.00 83.00 635 ASP A C 1
ATOM 4888 O O . ASP A 1 635 ? 43.541 -42.765 -58.245 1.00 83.00 635 ASP A O 1
ATOM 4892 N N . GLY A 1 636 ? 44.990 -41.743 -56.879 1.00 81.31 636 GLY A N 1
ATOM 4893 C CA . GLY A 1 636 ? 46.160 -42.451 -57.382 1.00 81.31 636 GLY A CA 1
ATOM 4894 C C . GLY A 1 636 ? 46.085 -43.962 -57.153 1.00 81.31 636 GLY A C 1
ATOM 4895 O O . GLY A 1 636 ? 46.427 -44.729 -58.046 1.00 81.31 636 GLY A O 1
ATOM 4896 N N . MET A 1 637 ? 45.646 -44.432 -55.986 1.00 80.75 637 MET A N 1
ATOM 4897 C CA . MET A 1 637 ? 45.506 -45.871 -55.742 1.00 80.75 637 MET A CA 1
ATOM 4898 C C . MET A 1 637 ? 44.404 -46.490 -56.599 1.00 80.75 637 MET A C 1
ATOM 4900 O O . MET A 1 637 ? 44.636 -47.567 -57.131 1.00 80.75 637 MET A O 1
ATOM 4904 N N . GLU A 1 638 ? 43.266 -45.822 -56.789 1.00 82.12 638 GLU A N 1
ATOM 4905 C CA . GLU A 1 638 ? 42.159 -46.328 -57.611 1.00 82.12 638 GLU A CA 1
ATOM 4906 C C . GLU A 1 638 ? 42.589 -46.540 -59.070 1.00 82.12 638 GLU A C 1
ATOM 4908 O O . GLU A 1 638 ? 42.360 -47.605 -59.649 1.00 82.12 638 GLU A O 1
ATOM 4913 N N . VAL A 1 639 ? 43.315 -45.572 -59.644 1.00 82.69 639 VAL A N 1
ATOM 4914 C CA . VAL A 1 639 ? 43.875 -45.688 -61.000 1.00 82.69 639 VAL A CA 1
ATOM 4915 C C . VAL A 1 639 ? 44.838 -46.874 -61.103 1.00 82.69 639 VAL A C 1
ATOM 4917 O O . VAL A 1 639 ? 44.777 -47.642 -62.062 1.00 82.69 639 VAL A O 1
ATOM 4920 N N . TRP A 1 640 ? 45.728 -47.051 -60.124 1.00 80.06 640 TRP A N 1
ATOM 4921 C CA . TRP A 1 640 ? 46.720 -48.130 -60.152 1.00 80.06 640 TRP A CA 1
ATOM 4922 C C . TRP A 1 640 ? 46.139 -49.505 -59.771 1.00 80.06 640 TRP A C 1
ATOM 4924 O O . TRP A 1 640 ? 46.648 -50.517 -60.247 1.00 80.06 640 TRP A O 1
ATOM 4934 N N . GLU A 1 641 ? 45.066 -49.572 -58.978 1.00 81.06 641 GLU A N 1
ATOM 4935 C CA . GLU A 1 641 ? 44.304 -50.801 -58.706 1.00 81.06 641 GLU A CA 1
ATOM 4936 C C . GLU A 1 641 ? 43.504 -51.245 -59.936 1.00 81.06 641 GLU A C 1
ATOM 4938 O O . GLU A 1 641 ? 43.478 -52.435 -60.248 1.00 81.06 641 GLU A O 1
ATOM 4943 N N . LYS A 1 642 ? 42.946 -50.299 -60.701 1.00 79.31 642 LYS A N 1
ATOM 4944 C CA . LYS A 1 642 ? 42.309 -50.590 -61.990 1.00 79.31 642 LYS A CA 1
ATOM 4945 C C . LYS A 1 642 ? 43.308 -51.155 -63.005 1.00 79.31 642 LYS A C 1
ATOM 4947 O O . LYS A 1 642 ? 43.035 -52.184 -63.614 1.00 79.31 642 LYS A O 1
ATOM 4952 N N . LEU A 1 643 ? 44.500 -50.558 -63.109 1.00 78.25 643 LEU A N 1
ATOM 4953 C CA . LEU A 1 643 ? 45.588 -51.082 -63.949 1.00 78.25 643 LEU A CA 1
ATOM 4954 C C . LEU A 1 643 ? 46.090 -52.455 -63.474 1.00 78.25 643 LEU A C 1
ATOM 4956 O O . LEU A 1 643 ? 46.491 -53.279 -64.290 1.00 78.25 643 LEU A O 1
ATOM 4960 N N . LYS A 1 644 ? 46.053 -52.727 -62.163 1.00 76.75 644 LYS A N 1
ATOM 4961 C CA . LYS A 1 644 ? 46.358 -54.055 -61.616 1.00 76.75 644 LYS A CA 1
ATOM 4962 C C . LYS A 1 644 ? 45.330 -55.097 -62.073 1.00 76.75 644 LYS A C 1
ATOM 4964 O O . LYS A 1 644 ? 45.733 -56.151 -62.549 1.00 76.75 644 LYS A O 1
ATOM 4969 N N . SER A 1 645 ? 44.035 -54.782 -61.978 1.00 77.00 645 SER A N 1
ATOM 4970 C CA . SER A 1 645 ? 42.949 -55.656 -62.450 1.00 77.00 645 SER A CA 1
ATOM 4971 C C . SER A 1 645 ? 43.053 -55.920 -63.954 1.00 77.00 645 SER A C 1
ATOM 4973 O O . SER A 1 645 ? 42.959 -57.061 -64.385 1.00 77.00 645 SER A O 1
ATOM 4975 N N . GLU A 1 646 ? 43.313 -54.881 -64.753 1.00 72.12 646 GLU A N 1
ATOM 4976 C CA . GLU A 1 646 ? 43.446 -55.000 -66.210 1.00 72.12 646 GLU A CA 1
ATOM 4977 C C . GLU A 1 646 ? 44.663 -55.857 -66.624 1.00 72.12 646 GLU A C 1
ATOM 4979 O O . GLU A 1 646 ? 44.572 -56.599 -67.606 1.00 72.12 646 GLU A O 1
ATOM 4984 N N . LEU A 1 647 ? 45.766 -55.813 -65.859 1.00 70.25 647 LEU A N 1
ATOM 4985 C CA . LEU A 1 647 ? 46.932 -56.691 -66.046 1.00 70.25 647 LEU A CA 1
ATOM 4986 C C . LEU A 1 647 ? 46.649 -58.142 -65.615 1.00 70.25 647 LEU A C 1
ATOM 4988 O O . LEU A 1 647 ? 47.082 -59.076 -66.290 1.00 70.25 647 LEU A O 1
ATOM 4992 N N . GLU A 1 648 ? 45.931 -58.345 -64.504 1.00 70.94 648 GLU A N 1
ATOM 4993 C CA . GLU A 1 648 ? 45.519 -59.671 -64.008 1.00 70.94 648 GLU A CA 1
ATOM 4994 C C . GLU A 1 648 ? 44.535 -60.370 -64.967 1.00 70.94 648 GLU A C 1
ATOM 4996 O O . GLU A 1 648 ? 44.610 -61.588 -65.139 1.00 70.94 648 GLU A O 1
ATOM 5001 N N . ASP A 1 649 ? 43.695 -59.598 -65.664 1.00 74.81 649 ASP A N 1
ATOM 5002 C CA . ASP A 1 649 ? 42.781 -60.065 -66.718 1.00 74.81 649 ASP A CA 1
ATOM 5003 C C . ASP A 1 649 ? 43.494 -60.401 -68.051 1.00 74.81 649 ASP A C 1
ATOM 5005 O O . ASP A 1 649 ? 42.857 -60.834 -69.015 1.00 74.81 649 ASP A O 1
ATOM 5009 N N . GLY A 1 650 ? 44.825 -60.253 -68.112 1.00 59.25 650 GLY A N 1
ATOM 5010 C CA . GLY A 1 650 ? 45.662 -60.661 -69.244 1.00 59.25 650 GLY A CA 1
ATOM 5011 C C . GLY A 1 650 ? 45.875 -59.596 -70.324 1.00 59.25 650 GLY A C 1
ATOM 5012 O O . GLY A 1 650 ? 46.356 -59.939 -71.406 1.00 59.25 650 GLY A O 1
ATOM 5013 N N . ASN A 1 651 ? 45.543 -58.326 -70.054 1.00 66.94 651 ASN A N 1
ATOM 5014 C CA . ASN A 1 651 ? 45.772 -57.212 -70.980 1.00 66.94 651 ASN A CA 1
ATOM 5015 C C . ASN A 1 651 ? 47.128 -56.527 -70.721 1.00 66.94 651 ASN A C 1
ATOM 5017 O O . ASN A 1 651 ? 47.580 -56.416 -69.583 1.00 66.94 651 ASN A O 1
ATOM 5021 N N . GLU A 1 652 ? 47.783 -56.026 -71.774 1.00 60.94 652 GLU A N 1
ATOM 5022 C CA . GLU A 1 652 ? 48.991 -55.200 -71.634 1.00 60.94 652 GLU A CA 1
ATOM 5023 C C . GLU A 1 652 ? 48.611 -53.804 -71.115 1.00 60.94 652 GLU A C 1
ATOM 5025 O O . GLU A 1 652 ? 47.977 -53.021 -71.824 1.00 60.94 652 GLU A O 1
ATOM 5030 N N . VAL A 1 653 ? 48.993 -53.487 -69.874 1.00 63.44 653 VAL A N 1
ATOM 5031 C CA . VAL A 1 653 ? 48.759 -52.168 -69.266 1.00 63.44 653 VAL A CA 1
ATOM 5032 C C . VAL A 1 653 ? 50.005 -51.293 -69.336 1.00 63.44 653 VAL A C 1
ATOM 5034 O O . VAL A 1 653 ? 51.135 -51.746 -69.148 1.00 63.44 653 VAL A O 1
ATOM 5037 N N . PHE A 1 654 ? 49.799 -50.004 -69.576 1.00 64.88 654 PHE A N 1
ATOM 5038 C CA . PHE A 1 654 ? 50.859 -49.007 -69.704 1.00 64.88 654 PHE A CA 1
ATOM 5039 C C . PHE A 1 654 ? 50.779 -48.012 -68.553 1.00 64.88 654 PHE A C 1
ATOM 5041 O O . PHE A 1 654 ? 49.718 -47.830 -67.952 1.00 64.88 654 PHE A O 1
ATOM 5048 N N . ALA A 1 655 ? 51.902 -47.360 -68.230 1.00 59.25 655 ALA A N 1
ATOM 5049 C CA . ALA A 1 655 ? 51.889 -46.292 -67.236 1.00 59.25 655 ALA A CA 1
ATOM 5050 C C . ALA A 1 655 ? 50.811 -45.277 -67.621 1.00 59.25 655 ALA A C 1
ATOM 5052 O O . ALA A 1 655 ? 50.780 -44.885 -68.793 1.00 59.25 655 ALA A O 1
ATOM 5053 N N . PRO A 1 656 ? 49.928 -44.872 -66.685 1.00 58.66 656 PRO A N 1
ATOM 5054 C CA . PRO A 1 656 ? 48.869 -43.939 -67.013 1.00 58.66 656 PRO A CA 1
ATOM 5055 C C . PRO A 1 656 ? 49.542 -42.718 -67.627 1.00 58.66 656 PRO A C 1
ATOM 5057 O O . PRO A 1 656 ? 50.390 -42.083 -66.989 1.00 58.66 656 PRO A O 1
ATOM 5060 N N . SER A 1 657 ? 49.251 -42.473 -68.912 1.00 45.69 657 SER A N 1
ATOM 5061 C CA . SER A 1 657 ? 49.843 -41.351 -69.629 1.00 45.69 657 SER A CA 1
ATOM 5062 C C . SER A 1 657 ? 49.570 -40.118 -68.783 1.00 45.69 657 SER A C 1
ATOM 5064 O O . SER A 1 657 ? 48.460 -39.965 -68.266 1.00 45.69 657 SER A O 1
ATOM 5066 N N . GLY A 1 658 ? 50.591 -39.294 -68.556 1.00 51.44 658 GLY A N 1
ATOM 5067 C CA . GLY A 1 658 ? 50.440 -38.062 -67.801 1.00 51.44 658 GLY A CA 1
ATOM 5068 C C . GLY A 1 658 ? 49.506 -37.122 -68.554 1.00 51.44 658 GLY A C 1
ATOM 5069 O O . GLY A 1 658 ? 49.979 -36.201 -69.217 1.00 51.44 658 GLY A O 1
ATOM 5070 N N . ALA A 1 659 ? 48.194 -37.352 -68.456 1.00 39.41 659 ALA A N 1
ATOM 5071 C CA . ALA A 1 659 ? 47.168 -36.417 -68.852 1.00 39.41 659 ALA A CA 1
ATOM 5072 C C . ALA A 1 659 ? 47.545 -35.109 -68.179 1.00 39.41 659 ALA A C 1
ATOM 5074 O O . ALA A 1 659 ? 47.799 -35.063 -66.972 1.00 39.41 659 ALA A O 1
ATOM 5075 N N . ALA A 1 660 ? 47.727 -34.094 -69.017 1.00 36.09 660 ALA A N 1
ATOM 5076 C CA . ALA A 1 660 ? 48.317 -32.825 -68.675 1.00 36.09 660 ALA A CA 1
ATOM 5077 C C . ALA A 1 660 ? 47.990 -32.417 -67.234 1.00 36.09 660 ALA A C 1
ATOM 5079 O O . ALA A 1 660 ? 46.882 -31.972 -66.929 1.00 36.09 660 ALA A O 1
ATOM 5080 N N . ARG A 1 661 ? 49.011 -32.452 -66.366 1.00 37.50 661 ARG A N 1
ATOM 5081 C CA . ARG A 1 661 ? 49.138 -31.435 -65.328 1.00 37.50 661 ARG A CA 1
ATOM 5082 C C . ARG A 1 661 ? 49.075 -30.100 -66.065 1.00 37.50 661 ARG A C 1
ATOM 5084 O O . ARG A 1 661 ? 50.101 -29.556 -66.479 1.00 37.50 661 ARG A O 1
ATOM 5091 N N . LYS A 1 662 ? 47.868 -29.556 -66.253 1.00 32.88 662 LYS A N 1
ATOM 5092 C CA . LYS A 1 662 ? 47.697 -28.119 -66.414 1.00 32.88 662 LYS A CA 1
ATOM 5093 C C . LYS A 1 662 ? 48.447 -27.536 -65.232 1.00 32.88 662 LYS A C 1
ATOM 5095 O O . LYS A 1 662 ? 48.075 -27.737 -64.082 1.00 32.88 662 LYS A O 1
ATOM 5100 N N . ARG A 1 663 ? 49.565 -26.879 -65.534 1.00 31.59 663 ARG A N 1
ATOM 5101 C CA . ARG A 1 663 ? 50.316 -26.049 -64.602 1.00 31.59 663 ARG A CA 1
ATOM 5102 C C . ARG A 1 663 ? 49.323 -25.172 -63.830 1.00 31.59 663 ARG A C 1
ATOM 5104 O O . ARG A 1 663 ? 48.983 -24.090 -64.296 1.00 31.59 663 ARG A O 1
ATOM 5111 N N . LYS A 1 664 ? 48.958 -25.551 -62.608 1.00 36.47 664 LYS A N 1
ATOM 5112 C CA . LYS A 1 664 ? 48.987 -24.569 -61.531 1.00 36.47 664 LYS A CA 1
ATOM 5113 C C . LYS A 1 664 ? 50.472 -24.436 -61.218 1.00 36.47 664 LYS A C 1
ATOM 5115 O O . LYS A 1 664 ? 51.117 -25.387 -60.787 1.00 36.47 664 LYS A O 1
ATOM 5120 N N . ARG A 1 665 ? 51.048 -23.321 -61.673 1.00 29.09 665 ARG A N 1
ATOM 5121 C CA . ARG A 1 665 ? 52.471 -22.990 -61.538 1.00 29.09 665 ARG A CA 1
ATOM 5122 C C . ARG A 1 665 ? 52.973 -23.350 -60.139 1.00 29.09 665 ARG A C 1
ATOM 5124 O O . ARG A 1 665 ? 52.367 -22.962 -59.148 1.00 29.09 665 ARG A O 1
ATOM 5131 N N . SER A 1 666 ? 54.134 -23.993 -60.107 1.00 29.42 666 SER A N 1
ATOM 5132 C CA . SER A 1 666 ? 55.065 -23.945 -58.988 1.00 29.42 666 SER A CA 1
ATOM 5133 C C . SER A 1 666 ? 55.214 -22.512 -58.469 1.00 29.42 666 SER A C 1
ATOM 5135 O O . SER A 1 666 ? 55.529 -21.606 -59.247 1.00 29.42 666 SER A O 1
ATOM 5137 N N . ALA A 1 667 ? 55.089 -22.327 -57.164 1.00 25.47 667 ALA A N 1
ATOM 5138 C CA . ALA A 1 667 ? 55.810 -21.277 -56.468 1.00 25.47 667 ALA A CA 1
ATOM 5139 C C . ALA A 1 667 ? 56.311 -21.861 -55.148 1.00 25.47 667 ALA A C 1
ATOM 5141 O O . ALA A 1 667 ? 55.571 -21.961 -54.174 1.00 25.47 667 ALA A O 1
ATOM 5142 N N . GLU A 1 668 ? 57.576 -22.275 -55.149 1.00 27.98 668 GLU A N 1
ATOM 5143 C CA . GLU A 1 668 ? 58.347 -22.349 -53.916 1.00 27.98 668 GLU A CA 1
ATOM 5144 C C . GLU A 1 668 ? 58.497 -20.946 -53.293 1.00 27.98 668 GLU A C 1
ATOM 5146 O O . GLU A 1 668 ? 58.396 -19.925 -53.988 1.00 27.98 668 GLU A O 1
ATOM 5151 N N . PRO A 1 669 ? 58.760 -20.884 -51.980 1.00 37.66 669 PRO A N 1
ATOM 5152 C CA . PRO A 1 669 ? 58.826 -19.654 -51.216 1.00 37.66 669 PRO A CA 1
ATOM 5153 C C . PRO A 1 669 ? 60.213 -19.008 -51.344 1.00 37.66 669 PRO A C 1
ATOM 5155 O O . PRO A 1 669 ? 61.234 -19.678 -51.236 1.00 37.66 669 PRO A O 1
ATOM 5158 N N . SER A 1 670 ? 60.281 -17.680 -51.498 1.00 26.81 670 SER A N 1
ATOM 5159 C CA . SER A 1 670 ? 61.053 -16.809 -50.588 1.00 26.81 670 SER A CA 1
ATOM 5160 C C . SER A 1 670 ? 61.322 -15.395 -51.137 1.00 26.81 670 SER A C 1
ATOM 5162 O O . SER A 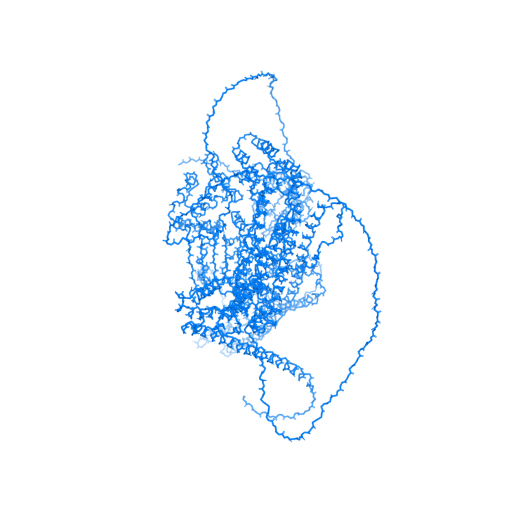1 670 ? 61.616 -15.179 -52.307 1.00 26.81 670 SER A O 1
ATOM 5164 N N . LYS A 1 671 ? 61.322 -14.445 -50.189 1.00 26.88 671 LYS A N 1
ATOM 5165 C CA . LYS A 1 671 ? 61.900 -13.084 -50.219 1.00 26.88 671 LYS A CA 1
ATOM 5166 C C . LYS A 1 671 ? 61.118 -11.988 -50.954 1.00 26.88 671 LYS A C 1
ATOM 5168 O O . LYS A 1 671 ? 61.553 -11.441 -51.960 1.00 26.88 671 LYS A O 1
ATOM 5173 N N . SER A 1 672 ? 60.088 -11.472 -50.284 1.00 29.66 672 SER A N 1
ATOM 5174 C CA . SER A 1 672 ? 59.721 -10.057 -50.399 1.00 29.66 672 SER A CA 1
ATOM 5175 C C . SER A 1 672 ? 60.639 -9.199 -49.512 1.00 29.66 672 SER A C 1
ATOM 5177 O O . SER A 1 672 ? 60.541 -9.233 -48.282 1.00 29.66 672 SER A O 1
ATOM 5179 N N . ARG A 1 673 ? 61.519 -8.384 -50.109 1.00 28.95 673 ARG A N 1
ATOM 5180 C CA . ARG A 1 673 ? 62.217 -7.296 -49.400 1.00 28.95 673 ARG A CA 1
ATOM 5181 C C . ARG A 1 673 ? 62.091 -5.980 -50.180 1.00 28.95 673 ARG A C 1
ATOM 5183 O O . ARG A 1 673 ? 62.842 -5.765 -51.115 1.00 28.95 673 ARG A O 1
ATOM 5190 N N . LYS A 1 674 ? 61.158 -5.138 -49.685 1.00 32.47 674 LYS A N 1
ATOM 5191 C CA . LYS A 1 674 ? 61.186 -3.662 -49.460 1.00 32.47 674 LYS A CA 1
ATOM 5192 C C . LYS A 1 674 ? 61.581 -2.753 -50.642 1.00 32.47 674 LYS A C 1
ATOM 5194 O O . LYS A 1 674 ? 62.604 -2.974 -51.257 1.00 32.47 674 LYS A O 1
ATOM 5199 N N . LYS A 1 675 ? 60.947 -1.609 -50.938 1.00 30.62 675 LYS A N 1
ATOM 5200 C CA . LYS A 1 675 ? 60.239 -0.530 -50.185 1.00 30.62 675 LYS A CA 1
ATOM 5201 C C . LYS A 1 675 ? 59.732 0.449 -51.288 1.00 30.62 675 LYS A C 1
ATOM 5203 O O . LYS A 1 675 ? 60.355 0.491 -52.336 1.00 30.62 675 LYS A O 1
ATOM 5208 N N . SER A 1 676 ? 58.761 1.356 -51.171 1.00 30.38 676 SER A N 1
ATOM 5209 C CA . SER A 1 676 ? 57.756 1.745 -50.172 1.00 30.38 676 SER A CA 1
ATOM 5210 C C . SER A 1 676 ? 56.837 2.800 -50.815 1.00 30.38 676 SER A C 1
ATOM 5212 O O . SER A 1 676 ? 57.380 3.690 -51.469 1.00 30.38 676 SER A O 1
ATOM 5214 N N . LYS A 1 677 ? 55.532 2.816 -50.504 1.00 28.25 677 LYS A N 1
ATOM 5215 C CA . LYS A 1 677 ? 54.812 3.996 -49.958 1.00 28.25 677 LYS A CA 1
ATOM 5216 C C . LYS A 1 677 ? 53.306 3.714 -49.750 1.00 28.25 677 LYS A C 1
ATOM 5218 O O . LYS A 1 677 ? 52.577 3.591 -50.717 1.00 28.25 677 LYS A O 1
ATOM 5223 N N . ARG A 1 678 ? 52.923 3.683 -48.458 1.00 27.12 678 ARG A N 1
ATOM 5224 C CA . ARG A 1 678 ? 51.713 4.237 -47.781 1.00 27.12 678 ARG A CA 1
ATOM 5225 C C . ARG A 1 678 ? 50.314 3.848 -48.327 1.00 27.12 678 ARG A C 1
ATOM 5227 O O . ARG A 1 678 ? 49.955 4.308 -49.394 1.00 27.12 678 ARG A O 1
ATOM 5234 N N . SER A 1 679 ? 49.551 2.943 -47.679 1.00 28.33 679 SER A N 1
ATOM 5235 C CA . SER A 1 679 ? 48.691 3.068 -46.449 1.00 28.33 679 SER A CA 1
ATOM 5236 C C . SER A 1 679 ? 47.318 3.724 -46.734 1.00 28.33 679 SER A C 1
ATOM 5238 O O . SER A 1 679 ? 47.347 4.790 -47.333 1.00 28.33 679 SER A O 1
ATOM 5240 N N . ARG A 1 680 ? 46.113 3.269 -46.324 1.00 27.05 680 ARG A N 1
ATOM 5241 C CA . ARG A 1 680 ? 45.586 2.536 -45.133 1.00 27.05 680 ARG A CA 1
ATOM 5242 C C . ARG A 1 680 ? 44.157 1.997 -45.471 1.00 27.05 680 ARG A C 1
ATOM 5244 O O . ARG A 1 680 ? 43.453 2.708 -46.173 1.00 27.05 680 ARG A O 1
ATOM 5251 N N . VAL A 1 681 ? 43.785 0.731 -45.214 1.00 28.91 681 VAL A N 1
ATOM 5252 C CA . VAL A 1 681 ? 43.183 0.103 -43.993 1.00 28.91 681 VAL A CA 1
ATOM 5253 C C . VAL A 1 681 ? 41.666 0.343 -43.811 1.00 28.91 681 VAL A C 1
ATOM 5255 O O . VAL A 1 681 ? 41.252 1.491 -43.696 1.00 28.91 681 VAL A O 1
ATOM 5258 N N . ASN A 1 682 ? 40.875 -0.746 -43.748 1.00 27.22 682 ASN A N 1
ATOM 5259 C CA . ASN A 1 682 ? 39.985 -1.095 -42.618 1.00 27.22 682 ASN A CA 1
ATOM 5260 C C . ASN A 1 682 ? 39.425 -2.528 -42.742 1.00 27.22 682 ASN A C 1
ATOM 5262 O O . ASN A 1 682 ? 39.080 -2.959 -43.843 1.00 27.22 682 ASN A O 1
ATOM 5266 N N . SER A 1 683 ? 39.365 -3.217 -41.597 1.00 28.08 683 SER A N 1
ATOM 5267 C CA . SER A 1 683 ? 38.765 -4.534 -41.363 1.00 28.08 683 SER A CA 1
ATOM 5268 C C . SER A 1 683 ? 37.491 -4.423 -40.512 1.00 28.08 683 SER A C 1
ATOM 5270 O O . SER A 1 683 ? 37.251 -3.382 -39.901 1.00 28.08 683 SER A O 1
ATOM 5272 N N . ASP A 1 684 ? 36.729 -5.514 -40.578 1.00 29.92 684 ASP A N 1
ATOM 5273 C CA . ASP A 1 684 ? 35.881 -6.173 -39.576 1.00 29.92 684 ASP A CA 1
ATOM 5274 C C . ASP A 1 684 ? 34.745 -5.430 -38.858 1.00 29.92 684 ASP A C 1
ATOM 5276 O O . ASP A 1 684 ? 34.953 -4.491 -38.098 1.00 29.92 684 ASP A O 1
ATOM 5280 N N . ASP A 1 685 ? 33.548 -5.999 -39.051 1.00 28.25 685 ASP A N 1
ATOM 5281 C CA . ASP A 1 685 ? 32.538 -6.222 -38.013 1.00 28.25 685 ASP A CA 1
ATOM 5282 C C . ASP A 1 685 ? 32.364 -7.758 -37.890 1.00 28.25 685 ASP A C 1
ATOM 5284 O O . ASP A 1 685 ? 32.045 -8.424 -38.882 1.00 28.25 685 ASP A O 1
ATOM 5288 N N . GLU A 1 686 ? 32.617 -8.288 -36.690 1.00 32.62 686 GLU A N 1
ATOM 5289 C CA . GLU A 1 686 ? 32.012 -9.494 -36.080 1.00 32.62 686 GLU A CA 1
ATOM 5290 C C . GLU A 1 686 ? 30.515 -9.194 -35.796 1.00 32.62 686 GLU A C 1
ATOM 5292 O O . GLU A 1 686 ? 30.138 -8.026 -35.711 1.00 32.62 686 GLU A O 1
ATOM 5297 N N . ASP A 1 687 ? 29.547 -10.090 -35.614 1.00 30.45 687 ASP A N 1
ATOM 5298 C CA . ASP A 1 687 ? 29.395 -11.546 -35.592 1.00 30.45 687 ASP A CA 1
ATOM 5299 C C . ASP A 1 687 ? 27.869 -11.813 -35.707 1.00 30.45 687 ASP A C 1
ATOM 5301 O O . ASP A 1 687 ? 27.061 -10.916 -35.451 1.00 30.45 687 ASP A O 1
ATOM 5305 N N . ASP A 1 688 ? 27.483 -13.021 -36.128 1.00 28.48 688 ASP A N 1
ATOM 5306 C CA . ASP A 1 688 ? 26.454 -13.877 -35.494 1.00 28.48 688 ASP A CA 1
ATOM 5307 C C . ASP A 1 688 ? 25.770 -14.822 -36.493 1.00 28.48 688 ASP A C 1
ATOM 5309 O O . ASP A 1 688 ? 25.180 -14.435 -37.504 1.00 28.48 688 ASP A O 1
ATOM 5313 N N . PHE A 1 689 ? 25.859 -16.102 -36.141 1.00 26.67 689 PHE A N 1
ATOM 5314 C CA . PHE A 1 689 ? 25.397 -17.279 -36.860 1.00 26.67 689 PHE A CA 1
ATOM 5315 C C . PHE A 1 689 ? 24.175 -17.866 -36.130 1.00 26.67 689 PHE A C 1
ATOM 5317 O O . PHE A 1 689 ? 24.270 -18.179 -34.946 1.00 26.67 689 PHE A O 1
ATOM 5324 N N . ILE A 1 690 ? 23.057 -18.017 -36.844 1.00 25.03 690 ILE A N 1
ATOM 5325 C CA . ILE A 1 690 ? 21.838 -18.810 -36.565 1.00 25.03 690 ILE A CA 1
ATOM 5326 C C . ILE A 1 690 ? 21.281 -19.094 -37.972 1.00 25.03 690 ILE A C 1
ATOM 5328 O O . ILE A 1 690 ? 21.189 -18.149 -38.754 1.00 25.03 690 ILE A O 1
ATOM 5332 N N . ASP A 1 691 ? 20.851 -20.268 -38.414 1.00 27.36 691 ASP A N 1
ATOM 5333 C CA . ASP A 1 691 ? 20.828 -21.669 -37.974 1.00 27.36 691 ASP A CA 1
ATOM 5334 C C . ASP A 1 691 ? 20.286 -22.452 -39.197 1.00 27.36 691 ASP A C 1
ATOM 5336 O O . ASP A 1 691 ? 19.809 -21.823 -40.147 1.00 27.36 691 ASP A O 1
ATOM 5340 N N . ASP A 1 692 ? 20.296 -23.778 -39.105 1.00 26.06 692 ASP A N 1
ATOM 5341 C CA . ASP A 1 692 ? 19.394 -24.718 -39.792 1.00 26.06 692 ASP A CA 1
ATOM 5342 C C . ASP A 1 692 ? 19.472 -24.934 -41.321 1.00 26.06 692 ASP A C 1
ATOM 5344 O O . ASP A 1 692 ? 19.267 -24.040 -42.143 1.00 26.06 692 ASP A O 1
ATOM 5348 N N . ASP A 1 693 ? 19.730 -26.211 -41.637 1.00 27.27 693 ASP A N 1
ATOM 5349 C CA . ASP A 1 693 ? 18.926 -27.105 -42.482 1.00 27.27 693 ASP A CA 1
ATOM 5350 C C . ASP A 1 693 ? 18.475 -26.598 -43.865 1.00 27.27 693 ASP A C 1
ATOM 5352 O O . ASP A 1 693 ? 17.661 -25.692 -44.012 1.00 27.27 693 ASP A O 1
ATOM 5356 N N . ASP A 1 694 ? 18.950 -27.238 -44.932 1.00 28.52 694 ASP A N 1
ATOM 5357 C CA . ASP A 1 694 ? 18.314 -28.471 -45.411 1.00 28.52 694 ASP A CA 1
ATOM 5358 C C . ASP A 1 694 ? 18.990 -28.961 -46.700 1.00 28.52 694 ASP A C 1
ATOM 5360 O O . ASP A 1 694 ? 19.477 -28.198 -47.539 1.00 28.52 694 ASP A O 1
ATOM 5364 N N . GLU A 1 695 ? 19.033 -30.283 -46.802 1.00 34.00 695 GLU A N 1
ATOM 5365 C CA . GLU A 1 695 ? 19.366 -31.061 -47.985 1.00 34.00 695 GLU A CA 1
ATOM 5366 C C . GLU A 1 695 ? 18.394 -30.746 -49.129 1.00 34.00 695 GLU A C 1
ATOM 5368 O O . GLU A 1 695 ? 17.192 -30.871 -48.939 1.00 34.00 695 GLU A O 1
ATOM 5373 N N . GLU A 1 696 ? 18.901 -30.472 -50.332 1.00 28.52 696 GLU A N 1
ATOM 5374 C CA . GLU A 1 696 ? 18.250 -30.921 -51.569 1.00 28.52 696 GLU A CA 1
ATOM 5375 C C . GLU A 1 696 ? 19.338 -31.344 -52.569 1.00 28.52 696 GLU A C 1
ATOM 5377 O O . GLU A 1 696 ? 20.105 -30.535 -53.098 1.00 28.52 696 GLU A O 1
ATOM 5382 N N . GLU A 1 697 ? 19.419 -32.660 -52.777 1.00 33.50 697 GLU A N 1
ATOM 5383 C CA . GLU A 1 697 ? 19.861 -33.254 -54.033 1.00 33.50 697 GLU A CA 1
ATOM 5384 C C . GLU A 1 697 ? 18.920 -32.783 -55.147 1.00 33.50 697 GLU A C 1
ATOM 5386 O O . GLU A 1 697 ? 17.713 -32.955 -55.017 1.00 33.50 697 GLU A O 1
ATOM 5391 N N . GLU A 1 698 ? 19.452 -32.299 -56.269 1.00 29.17 698 GLU A N 1
ATOM 5392 C CA . GLU A 1 698 ? 18.828 -32.577 -57.563 1.00 29.17 698 GLU A CA 1
ATOM 5393 C C . GLU A 1 698 ? 19.895 -32.857 -58.623 1.00 29.17 698 GLU A C 1
ATOM 5395 O O . GLU A 1 698 ? 20.845 -32.102 -58.850 1.00 29.17 698 GLU A O 1
ATOM 5400 N N . ASP A 1 699 ? 19.684 -34.017 -59.230 1.00 26.02 699 ASP A N 1
ATOM 5401 C CA . ASP A 1 699 ? 20.393 -34.638 -60.325 1.00 26.02 699 ASP A CA 1
ATOM 5402 C C . ASP A 1 699 ? 20.468 -33.789 -61.602 1.00 26.02 699 ASP A C 1
ATOM 5404 O O . ASP A 1 699 ? 19.582 -33.010 -61.941 1.00 26.02 699 ASP A O 1
ATOM 5408 N N . ALA A 1 700 ? 21.533 -34.081 -62.350 1.00 30.70 700 ALA A N 1
ATOM 5409 C CA . ALA A 1 700 ? 21.590 -34.225 -63.802 1.00 30.70 700 ALA A CA 1
ATOM 5410 C C . ALA A 1 700 ? 20.789 -33.244 -64.685 1.00 30.70 700 ALA A C 1
ATOM 5412 O O . ALA A 1 700 ? 19.566 -33.280 -64.774 1.00 30.70 700 ALA A O 1
ATOM 5413 N N . ASN A 1 701 ? 21.510 -32.539 -65.559 1.00 27.45 701 ASN A N 1
ATOM 5414 C CA . ASN A 1 701 ? 21.425 -32.845 -66.989 1.00 27.45 701 ASN A CA 1
ATOM 5415 C C . ASN A 1 701 ? 22.622 -32.254 -67.736 1.00 27.45 701 ASN A C 1
ATOM 5417 O O . ASN A 1 701 ? 22.768 -31.042 -67.903 1.00 27.45 701 ASN A O 1
ATOM 5421 N N . ASP A 1 702 ? 23.454 -33.189 -68.173 1.00 27.89 702 ASP A N 1
ATOM 5422 C CA . ASP A 1 702 ? 24.440 -33.081 -69.230 1.00 27.89 702 ASP A CA 1
ATOM 5423 C C . ASP A 1 702 ? 23.757 -32.673 -70.549 1.00 27.89 702 ASP A C 1
ATOM 5425 O O . ASP A 1 702 ? 22.683 -33.174 -70.888 1.00 27.89 702 ASP A O 1
ATOM 5429 N N . TRP A 1 703 ? 24.371 -31.748 -71.283 1.00 30.47 703 TRP A N 1
ATOM 5430 C CA . TRP A 1 703 ? 24.094 -31.536 -72.701 1.00 30.47 703 TRP A CA 1
ATOM 5431 C C . TRP A 1 703 ? 25.428 -31.581 -73.428 1.00 30.47 703 TRP A C 1
ATOM 5433 O O . TRP A 1 703 ? 26.201 -30.619 -73.417 1.00 30.47 703 TRP A O 1
ATOM 5443 N N . ASP A 1 704 ? 25.629 -32.729 -74.066 1.00 28.95 704 ASP A N 1
ATOM 5444 C CA . ASP A 1 704 ? 26.611 -33.021 -75.094 1.00 28.95 704 ASP A CA 1
ATOM 5445 C C . ASP A 1 704 ? 26.833 -31.841 -76.047 1.00 28.95 704 ASP A C 1
ATOM 5447 O O . ASP A 1 704 ? 25.922 -31.384 -76.746 1.00 28.95 704 ASP A O 1
ATOM 5451 N N . VAL A 1 705 ? 28.090 -31.410 -76.158 1.00 35.09 705 VAL A N 1
ATOM 5452 C CA . VAL A 1 705 ? 28.592 -30.771 -77.376 1.00 35.09 705 VAL A CA 1
ATOM 5453 C C . VAL A 1 705 ? 29.878 -31.477 -77.777 1.00 35.09 705 VAL A C 1
ATOM 5455 O O . VAL A 1 705 ? 30.960 -31.224 -77.247 1.00 35.09 705 VAL A O 1
ATOM 5458 N N . GLU A 1 706 ? 29.712 -32.380 -78.739 1.00 30.33 706 GLU A N 1
ATOM 5459 C CA . GLU A 1 706 ? 30.765 -33.022 -79.512 1.00 30.33 706 GLU A CA 1
ATOM 5460 C C . GLU A 1 706 ? 31.758 -31.983 -80.059 1.00 30.33 706 GLU A C 1
ATOM 5462 O O . GLU A 1 706 ? 31.384 -31.021 -80.734 1.00 30.33 706 GLU A O 1
ATOM 5467 N N . SER A 1 707 ? 33.052 -32.217 -79.838 1.00 32.62 707 SER A N 1
ATOM 5468 C CA . SER A 1 707 ? 34.106 -31.615 -80.651 1.00 32.62 707 SER A CA 1
ATOM 5469 C C 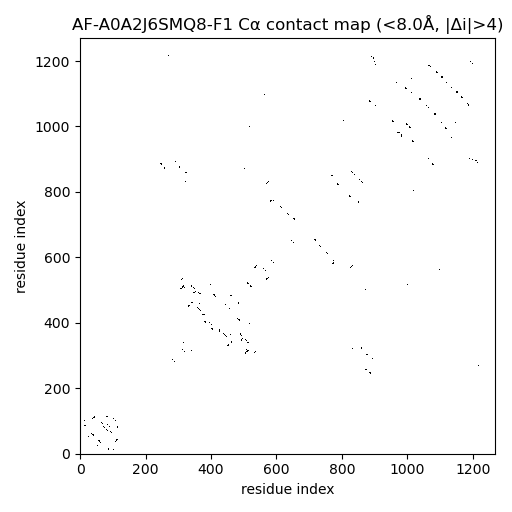. SER A 1 707 ? 35.121 -32.683 -81.031 1.00 32.62 707 SER A C 1
ATOM 5471 O O . SER A 1 707 ? 36.008 -33.037 -80.259 1.00 32.62 707 SER A O 1
ATOM 5473 N N . ASN A 1 708 ? 34.969 -33.157 -82.264 1.00 29.72 708 ASN A N 1
ATOM 5474 C CA . ASN A 1 708 ? 35.941 -33.937 -83.018 1.00 29.72 708 ASN A CA 1
ATOM 5475 C C . ASN A 1 708 ? 37.306 -33.232 -83.070 1.00 29.72 708 ASN A C 1
ATOM 5477 O O . ASN A 1 708 ? 37.394 -32.095 -83.539 1.00 29.72 708 ASN A O 1
ATOM 5481 N N . SER A 1 709 ? 38.373 -33.943 -82.711 1.00 30.73 709 SER A N 1
ATOM 5482 C CA . SER A 1 709 ? 39.686 -33.748 -83.333 1.00 30.73 709 SER A CA 1
ATOM 5483 C C . SER A 1 709 ? 40.571 -34.973 -83.109 1.00 30.73 709 SER A C 1
ATOM 5485 O O . SER A 1 709 ? 40.973 -35.254 -81.979 1.00 30.73 709 SER A O 1
ATOM 5487 N N . ASP A 1 710 ? 40.867 -35.658 -84.211 1.00 31.48 710 ASP A N 1
ATOM 5488 C CA . ASP A 1 710 ? 41.847 -36.733 -84.346 1.00 31.48 710 ASP A CA 1
ATOM 5489 C C . ASP A 1 710 ? 43.234 -36.309 -83.837 1.00 31.48 710 ASP A C 1
ATOM 5491 O O . ASP A 1 710 ? 43.760 -35.277 -84.262 1.00 31.48 710 ASP A O 1
ATOM 5495 N N . ILE A 1 711 ? 43.854 -37.122 -82.974 1.00 32.91 711 ILE A N 1
ATOM 5496 C CA . ILE A 1 711 ? 45.295 -37.061 -82.692 1.00 32.91 711 ILE A CA 1
ATOM 5497 C C . ILE A 1 711 ? 45.847 -38.489 -82.629 1.00 32.91 711 ILE A C 1
ATOM 5499 O O . ILE A 1 711 ? 45.420 -39.309 -81.818 1.00 32.91 711 ILE A O 1
ATOM 5503 N N . GLU A 1 712 ? 46.798 -38.756 -83.523 1.00 34.22 712 GLU A N 1
ATOM 5504 C CA . GLU A 1 712 ? 47.564 -39.993 -83.645 1.00 34.22 712 GLU A CA 1
ATOM 5505 C C . GLU A 1 712 ? 48.504 -40.230 -82.444 1.00 34.22 712 GLU A C 1
ATOM 5507 O O . GLU A 1 712 ? 48.988 -39.309 -81.788 1.00 34.22 712 GLU A O 1
ATOM 5512 N N . SER A 1 713 ? 48.729 -41.516 -82.186 1.00 34.69 713 SER A N 1
ATOM 5513 C CA . SER A 1 713 ? 49.442 -42.176 -81.087 1.00 34.69 713 SER A CA 1
ATOM 5514 C C . SER A 1 713 ? 50.927 -41.835 -80.907 1.00 34.69 713 SER A C 1
ATOM 5516 O O . SER A 1 713 ? 51.651 -41.772 -81.896 1.00 34.69 713 SER A O 1
ATOM 5518 N N . GLU A 1 714 ? 51.414 -41.892 -79.658 1.00 34.78 714 GLU A N 1
ATOM 5519 C CA . GLU A 1 714 ? 52.766 -42.391 -79.346 1.00 34.78 714 GLU A CA 1
ATOM 5520 C C . GLU A 1 714 ? 52.756 -43.325 -78.115 1.00 34.78 714 GLU A C 1
ATOM 5522 O O . GLU A 1 714 ? 52.151 -43.045 -77.082 1.00 34.78 714 GLU A O 1
ATOM 5527 N N . THR A 1 715 ? 53.414 -44.471 -78.289 1.00 36.81 715 THR A N 1
ATOM 5528 C CA . THR A 1 715 ? 53.530 -45.669 -77.439 1.00 36.81 715 THR A CA 1
ATOM 5529 C C . THR A 1 715 ? 54.566 -45.525 -76.313 1.00 36.81 715 THR A C 1
ATOM 5531 O O . THR A 1 715 ? 55.668 -45.040 -76.563 1.00 36.81 715 THR A O 1
ATOM 5534 N N . GLY A 1 716 ? 54.267 -46.029 -75.108 1.00 45.00 716 GLY A N 1
ATOM 5535 C CA . GLY A 1 716 ? 55.253 -46.329 -74.051 1.00 45.00 716 GLY A CA 1
ATOM 5536 C C . GLY A 1 716 ? 55.314 -47.837 -73.767 1.00 45.00 716 GLY A C 1
ATOM 5537 O O . GLY A 1 716 ? 54.412 -48.545 -74.191 1.00 45.00 716 GLY A O 1
ATOM 5538 N N . ASP A 1 717 ? 56.357 -48.335 -73.095 1.00 53.03 717 ASP A N 1
ATOM 5539 C CA . ASP A 1 717 ? 56.564 -49.773 -72.822 1.00 53.03 717 ASP A CA 1
ATOM 5540 C C . ASP A 1 717 ? 55.595 -50.346 -71.749 1.00 53.03 717 ASP A C 1
ATOM 5542 O O . ASP A 1 717 ? 55.207 -49.606 -70.836 1.00 53.03 717 ASP A O 1
ATOM 5546 N N . PRO A 1 718 ? 55.218 -51.647 -71.804 1.00 55.75 718 PRO A N 1
ATOM 5547 C CA . PRO A 1 718 ? 54.261 -52.261 -70.871 1.00 55.75 718 PRO A CA 1
ATOM 5548 C C . PRO A 1 718 ? 54.772 -52.299 -69.420 1.00 55.75 718 PRO A C 1
ATOM 5550 O O . PRO A 1 718 ? 55.937 -52.613 -69.162 1.00 55.75 718 PRO A O 1
ATOM 5553 N N . LEU A 1 719 ? 53.897 -52.015 -68.451 1.00 63.03 719 LEU A N 1
ATOM 5554 C CA . LEU A 1 719 ? 54.199 -52.106 -67.018 1.00 63.03 719 LEU A CA 1
ATOM 5555 C C . LEU A 1 719 ? 54.251 -53.569 -66.549 1.00 63.03 719 LEU A C 1
ATOM 5557 O O . LEU A 1 719 ? 53.385 -54.373 -66.883 1.00 63.03 719 LEU A O 1
ATOM 5561 N N . THR A 1 720 ? 55.226 -53.906 -65.699 1.00 67.81 720 THR A N 1
ATOM 5562 C CA . THR A 1 720 ? 55.284 -55.204 -65.006 1.00 67.81 720 THR A CA 1
ATOM 5563 C C . THR A 1 720 ? 54.554 -55.164 -63.659 1.00 67.81 720 THR A C 1
ATOM 5565 O O . THR A 1 720 ? 54.489 -54.121 -63.004 1.00 67.81 720 THR A O 1
ATOM 5568 N N . MET A 1 721 ? 54.047 -56.320 -63.211 1.00 70.75 721 MET A N 1
ATOM 5569 C CA . MET A 1 721 ? 53.310 -56.481 -61.945 1.00 70.75 721 MET A CA 1
ATOM 5570 C C . MET A 1 721 ? 54.064 -55.900 -60.732 1.00 70.75 721 MET A C 1
ATOM 5572 O O . MET A 1 721 ? 53.487 -55.154 -59.943 1.00 70.75 721 MET A O 1
ATOM 5576 N N . ASP A 1 722 ? 55.377 -56.142 -60.638 1.00 71.38 722 ASP A N 1
ATOM 5577 C CA . ASP A 1 722 ? 56.226 -55.650 -59.541 1.00 71.38 722 ASP A CA 1
ATOM 5578 C C . ASP A 1 722 ? 56.294 -54.109 -59.469 1.00 71.38 722 ASP A C 1
ATOM 5580 O O . ASP A 1 722 ? 56.412 -53.533 -58.385 1.00 71.38 722 ASP A O 1
ATOM 5584 N N . LEU A 1 723 ? 56.203 -53.415 -60.612 1.00 75.31 723 LEU A N 1
ATOM 5585 C CA . LEU A 1 723 ? 56.220 -51.947 -60.674 1.00 75.31 723 LEU A CA 1
ATOM 5586 C C . LEU A 1 723 ? 54.882 -51.342 -60.226 1.00 75.31 723 LEU A C 1
ATOM 5588 O O . LEU A 1 723 ? 54.877 -50.315 -59.543 1.00 75.31 723 LEU A O 1
ATOM 5592 N N . ILE A 1 724 ? 53.762 -51.987 -60.569 1.00 75.00 724 ILE A N 1
ATOM 5593 C CA . ILE A 1 724 ? 52.414 -51.595 -60.126 1.00 75.00 724 ILE A CA 1
ATOM 5594 C C . ILE A 1 724 ? 52.283 -51.792 -58.613 1.00 75.00 724 ILE A C 1
ATOM 5596 O O . ILE A 1 724 ? 51.869 -50.876 -57.899 1.00 75.00 724 ILE A O 1
ATOM 5600 N N . GLU A 1 725 ? 52.708 -52.947 -58.098 1.00 77.75 725 GLU A N 1
ATOM 5601 C CA . GLU A 1 725 ? 52.675 -53.232 -56.661 1.00 77.75 725 GLU A CA 1
ATOM 5602 C C . GLU A 1 725 ? 53.623 -52.326 -55.863 1.00 77.75 725 GLU A C 1
ATOM 5604 O O . GLU A 1 725 ? 53.236 -51.809 -54.812 1.00 77.75 725 GLU A O 1
ATOM 5609 N N . GLY A 1 726 ? 54.822 -52.044 -56.386 1.00 80.62 726 GLY A N 1
ATOM 5610 C CA . GLY A 1 726 ? 55.754 -51.085 -55.790 1.00 80.62 726 GLY A CA 1
ATOM 5611 C C . GLY A 1 726 ? 55.193 -49.659 -55.721 1.00 80.62 726 GLY A C 1
ATOM 5612 O O . GLY A 1 726 ? 55.393 -48.960 -54.723 1.00 80.62 726 GLY A O 1
ATOM 5613 N N . LYS A 1 727 ? 54.435 -49.226 -56.739 1.00 79.25 727 LYS A N 1
ATOM 5614 C CA . LYS A 1 727 ? 53.801 -47.900 -56.753 1.00 79.25 727 LYS A CA 1
ATOM 5615 C C . LYS A 1 727 ? 52.589 -47.813 -55.824 1.00 79.25 727 LYS A C 1
ATOM 5617 O O . LYS A 1 727 ? 52.450 -46.816 -55.113 1.00 79.25 727 LYS A O 1
ATOM 5622 N N . LEU A 1 728 ? 51.764 -48.861 -55.762 1.00 80.56 728 LEU A N 1
ATOM 5623 C CA . LEU A 1 728 ? 50.671 -48.977 -54.790 1.00 80.56 728 LEU A CA 1
ATOM 5624 C C . LEU A 1 728 ? 51.192 -48.989 -53.346 1.00 80.56 728 LEU A C 1
ATOM 5626 O O . LEU A 1 728 ? 50.592 -48.356 -52.480 1.00 80.56 728 LEU A O 1
ATOM 5630 N N . ALA A 1 729 ? 52.321 -49.652 -53.077 1.00 82.19 729 ALA A N 1
ATOM 5631 C CA . ALA A 1 729 ? 52.970 -49.618 -51.767 1.00 82.19 729 ALA A CA 1
ATOM 5632 C C . ALA A 1 729 ? 53.432 -48.197 -51.393 1.00 82.19 729 ALA A C 1
ATOM 5634 O O . ALA A 1 729 ? 53.177 -47.743 -50.277 1.00 82.19 729 ALA A O 1
ATOM 5635 N N . GLN A 1 730 ? 54.023 -47.459 -52.342 1.00 83.44 730 GLN A N 1
ATOM 5636 C CA . GLN A 1 730 ? 54.427 -46.064 -52.138 1.00 83.44 730 GLN A CA 1
ATOM 5637 C C . GLN A 1 730 ? 53.228 -45.150 -51.822 1.00 83.44 730 GLN A C 1
ATOM 5639 O O . GLN A 1 730 ? 53.284 -44.386 -50.861 1.00 83.44 730 GLN A O 1
ATOM 5644 N N . LEU A 1 731 ? 52.132 -45.247 -52.585 1.00 82.69 731 LEU A N 1
ATOM 5645 C CA . LEU A 1 731 ? 50.918 -44.447 -52.358 1.00 82.69 731 LEU A CA 1
ATOM 5646 C C . LEU A 1 731 ? 50.229 -44.800 -51.028 1.00 82.69 731 LEU A C 1
ATOM 5648 O O . LEU A 1 731 ? 49.744 -43.909 -50.328 1.00 82.69 731 LEU A O 1
ATOM 5652 N N . LYS A 1 732 ? 50.248 -46.080 -50.627 1.00 82.25 732 LYS A N 1
ATOM 5653 C CA . LYS A 1 732 ? 49.768 -46.525 -49.308 1.00 82.25 732 LYS A CA 1
ATOM 5654 C C . LYS A 1 732 ? 50.596 -45.932 -48.165 1.00 82.25 732 LYS A C 1
ATOM 5656 O O . LYS A 1 732 ? 50.015 -45.493 -47.170 1.00 82.25 732 LYS A O 1
ATOM 5661 N N . ASP A 1 733 ? 51.918 -45.869 -48.305 1.00 84.06 733 ASP A N 1
ATOM 5662 C CA . ASP A 1 733 ? 52.804 -45.245 -47.315 1.00 84.06 733 ASP A CA 1
ATOM 5663 C C . ASP A 1 733 ? 52.650 -43.715 -47.269 1.00 84.06 733 ASP A C 1
ATOM 5665 O O . ASP A 1 733 ? 52.619 -43.134 -46.181 1.00 84.06 733 ASP A O 1
ATOM 5669 N N . ASP A 1 734 ? 52.485 -43.051 -48.416 1.00 81.94 734 ASP A N 1
ATOM 5670 C CA . ASP A 1 734 ? 52.211 -41.609 -48.506 1.00 81.94 734 ASP A CA 1
ATOM 5671 C C . ASP A 1 734 ? 50.880 -41.250 -47.832 1.00 81.94 734 ASP A C 1
ATOM 5673 O O . ASP A 1 734 ? 50.840 -40.373 -46.962 1.00 81.94 734 ASP A O 1
ATOM 5677 N N . LYS A 1 735 ? 49.814 -42.007 -48.124 1.00 85.62 735 LYS A N 1
ATOM 5678 C CA . LYS A 1 735 ? 48.511 -41.884 -47.457 1.00 85.62 735 LYS A CA 1
ATOM 5679 C C . LYS A 1 735 ? 48.617 -42.114 -45.953 1.00 85.62 735 LYS A C 1
ATOM 5681 O O . LYS A 1 735 ? 48.019 -41.378 -45.167 1.00 85.62 735 LYS A O 1
ATOM 5686 N N . LYS A 1 736 ? 49.375 -43.127 -45.520 1.00 86.38 736 LYS A N 1
ATOM 5687 C CA . LYS A 1 736 ? 49.569 -43.434 -44.096 1.00 86.38 736 LYS A CA 1
ATOM 5688 C C . LYS A 1 736 ? 50.278 -42.291 -43.365 1.00 86.38 736 LYS A C 1
ATOM 5690 O O . LYS A 1 736 ? 49.838 -41.920 -42.277 1.00 86.38 736 LYS A O 1
ATOM 5695 N N . ARG A 1 737 ? 51.316 -41.701 -43.968 1.00 85.50 737 ARG A N 1
ATOM 5696 C CA . ARG A 1 737 ? 52.038 -40.540 -43.417 1.00 85.50 737 ARG A CA 1
ATOM 5697 C C . ARG A 1 737 ? 51.158 -39.292 -43.358 1.00 85.50 737 ARG A C 1
ATOM 5699 O O . ARG A 1 737 ? 51.057 -38.683 -42.297 1.00 85.50 737 ARG A O 1
ATOM 5706 N N . ALA A 1 738 ? 50.450 -38.962 -44.439 1.00 83.69 738 ALA A N 1
ATOM 5707 C CA . ALA A 1 738 ? 49.524 -37.827 -44.468 1.00 83.69 738 ALA A CA 1
ATOM 5708 C C . ALA A 1 738 ? 48.373 -37.987 -43.456 1.00 83.69 738 ALA A C 1
ATOM 5710 O O . ALA A 1 738 ? 47.984 -37.029 -42.788 1.00 83.69 738 ALA A O 1
ATOM 5711 N N . ARG A 1 739 ? 47.868 -39.216 -43.267 1.00 85.56 739 ARG A N 1
ATOM 5712 C CA . ARG A 1 739 ? 46.860 -39.535 -42.244 1.00 85.56 739 ARG A CA 1
ATOM 5713 C C . ARG A 1 739 ? 47.395 -39.348 -40.825 1.00 85.56 739 ARG A C 1
ATOM 5715 O O . ARG A 1 739 ? 46.662 -38.845 -39.978 1.00 85.56 739 ARG A O 1
ATOM 5722 N N . GLN A 1 740 ? 48.640 -39.739 -40.559 1.00 86.88 740 GLN A N 1
ATOM 5723 C CA . GLN A 1 740 ? 49.268 -39.554 -39.250 1.00 86.88 740 GLN A CA 1
ATOM 5724 C C . GLN A 1 740 ? 49.444 -38.063 -38.918 1.00 86.88 740 GLN A C 1
ATOM 5726 O O . GLN A 1 740 ? 48.997 -37.627 -37.860 1.00 86.88 740 GLN A O 1
ATOM 5731 N N . GLU A 1 741 ? 49.972 -37.269 -39.851 1.00 88.31 741 GLU A N 1
ATOM 5732 C CA . GLU A 1 741 ? 50.120 -35.812 -39.697 1.00 88.31 741 GLU A CA 1
ATOM 5733 C C . GLU A 1 741 ? 48.766 -35.106 -39.514 1.00 88.31 741 GLU A C 1
ATOM 5735 O O . GLU A 1 741 ? 48.611 -34.245 -38.647 1.00 88.31 741 GLU A O 1
ATOM 5740 N N . LYS A 1 742 ? 47.733 -35.523 -40.261 1.00 88.75 742 LYS A N 1
ATOM 5741 C CA . LYS A 1 742 ? 46.361 -35.022 -40.088 1.00 88.75 742 LYS A CA 1
ATOM 5742 C C . LYS A 1 742 ? 45.823 -35.294 -38.680 1.00 88.75 742 LYS A C 1
ATOM 5744 O O . LYS A 1 742 ? 45.245 -34.394 -38.076 1.00 88.75 742 LYS A O 1
ATOM 5749 N N . ILE A 1 743 ? 46.034 -36.499 -38.142 1.00 89.19 743 ILE A N 1
ATOM 5750 C CA . ILE A 1 743 ? 45.631 -36.858 -36.771 1.00 89.19 743 ILE A CA 1
ATOM 5751 C C . ILE A 1 743 ? 46.386 -36.005 -35.739 1.00 89.19 743 ILE A C 1
ATOM 5753 O O . ILE A 1 743 ? 45.794 -35.548 -34.761 1.00 89.19 743 ILE A O 1
ATOM 5757 N N . GLU A 1 744 ? 47.677 -35.749 -35.949 1.00 90.12 744 GLU A N 1
ATOM 5758 C CA . GLU A 1 744 ? 48.469 -34.881 -35.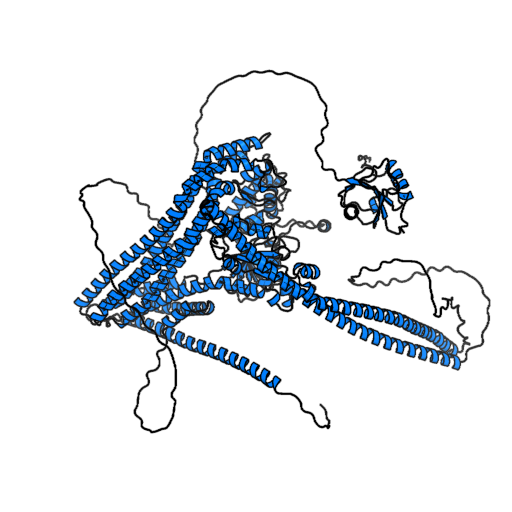072 1.00 90.12 744 GLU A CA 1
ATOM 5759 C C . GLU A 1 744 ? 47.991 -33.423 -35.101 1.00 90.12 744 GLU A C 1
ATOM 5761 O O . GLU A 1 744 ? 47.888 -32.787 -34.049 1.00 90.12 744 GLU A O 1
ATOM 5766 N N . ILE A 1 745 ? 47.650 -32.899 -36.281 1.00 89.38 745 ILE A N 1
ATOM 5767 C CA . ILE A 1 745 ? 47.057 -31.566 -36.438 1.00 89.38 745 ILE A CA 1
ATOM 5768 C C . ILE A 1 745 ? 45.676 -31.504 -35.774 1.00 89.38 745 ILE A C 1
ATOM 5770 O O . ILE A 1 745 ? 45.401 -30.549 -35.051 1.00 89.38 745 ILE A O 1
ATOM 5774 N N . ASP A 1 746 ? 44.836 -32.527 -35.933 1.00 88.50 746 ASP A N 1
ATOM 5775 C CA . ASP A 1 746 ? 43.525 -32.602 -35.277 1.00 88.50 746 ASP A CA 1
ATOM 5776 C C . ASP A 1 746 ? 43.646 -32.617 -33.746 1.00 88.50 746 ASP A C 1
ATOM 5778 O O . ASP A 1 746 ? 42.904 -31.914 -33.053 1.00 88.50 746 ASP A O 1
ATOM 5782 N N . ASN A 1 747 ? 44.632 -33.335 -33.201 1.00 90.44 747 ASN A N 1
ATOM 5783 C CA . ASN A 1 747 ? 44.930 -33.315 -31.768 1.00 90.44 747 ASN A CA 1
ATOM 5784 C C . ASN A 1 747 ? 45.402 -31.930 -31.293 1.00 90.44 747 ASN A C 1
ATOM 5786 O O . ASN A 1 747 ? 44.980 -31.473 -30.228 1.00 90.44 747 ASN A O 1
ATOM 5790 N N . LYS A 1 748 ? 46.229 -31.230 -32.084 1.00 91.31 748 LYS A N 1
ATOM 5791 C CA . LYS A 1 748 ? 46.671 -29.853 -31.790 1.00 91.31 748 LYS A CA 1
ATOM 5792 C C . LYS A 1 748 ? 45.507 -28.857 -31.835 1.00 91.31 748 LYS A C 1
ATOM 5794 O O . LYS A 1 748 ? 45.370 -28.063 -30.909 1.00 91.31 748 LYS A O 1
ATOM 5799 N N . ILE A 1 749 ? 44.630 -28.941 -32.840 1.00 89.81 749 ILE A N 1
ATOM 5800 C CA . ILE A 1 749 ? 43.412 -28.117 -32.940 1.00 89.81 749 ILE A CA 1
ATOM 5801 C C . ILE A 1 749 ? 42.501 -28.371 -31.736 1.00 89.81 749 ILE A C 1
ATOM 5803 O O . ILE A 1 749 ? 42.006 -27.426 -31.126 1.00 89.81 749 ILE A O 1
ATOM 5807 N N . LYS A 1 750 ? 42.301 -29.638 -31.352 1.00 92.19 750 LYS A N 1
ATOM 5808 C CA . LYS A 1 750 ? 41.492 -29.996 -30.180 1.00 92.19 750 LYS A CA 1
ATOM 5809 C C . LYS A 1 750 ? 42.063 -29.399 -28.892 1.00 92.19 750 LYS A C 1
ATOM 5811 O O . LYS A 1 750 ? 41.288 -28.885 -28.090 1.00 92.19 750 LYS A O 1
ATOM 5816 N N . LYS A 1 751 ? 43.388 -29.431 -28.712 1.00 92.56 751 LYS A N 1
ATOM 5817 C CA . LYS A 1 751 ? 44.068 -28.839 -27.552 1.00 92.56 751 LYS A CA 1
ATOM 5818 C C . LYS A 1 751 ? 43.935 -27.311 -27.521 1.00 92.56 751 LYS A C 1
ATOM 5820 O O . LYS A 1 751 ? 43.516 -26.769 -26.507 1.00 92.56 751 LYS A O 1
ATOM 5825 N N . LEU A 1 752 ? 44.193 -26.628 -28.638 1.00 90.62 752 LEU A N 1
ATOM 5826 C CA . LEU A 1 752 ? 44.058 -25.167 -28.724 1.00 90.62 752 LEU A CA 1
ATOM 5827 C C . LEU A 1 752 ? 42.611 -24.703 -28.525 1.00 90.62 752 LEU A C 1
ATOM 5829 O O . LEU A 1 752 ? 42.376 -23.707 -27.856 1.00 90.62 752 LEU A O 1
ATOM 5833 N N . ASN A 1 753 ? 41.623 -25.447 -29.034 1.00 89.06 753 ASN A N 1
ATOM 5834 C CA . ASN A 1 753 ? 40.211 -25.155 -28.774 1.00 89.06 753 ASN A CA 1
ATOM 5835 C C . ASN A 1 753 ? 39.831 -25.354 -27.295 1.00 89.06 753 ASN A C 1
ATOM 5837 O O . ASN A 1 753 ? 38.914 -24.698 -26.810 1.00 89.06 753 ASN A O 1
ATOM 5841 N N . GLN A 1 754 ? 40.493 -26.265 -26.572 1.00 91.19 754 GLN A N 1
ATOM 5842 C CA . GLN A 1 754 ? 40.312 -26.400 -25.123 1.00 91.19 754 GLN 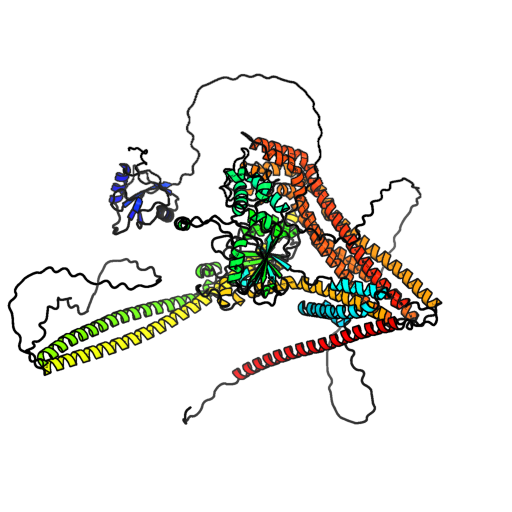A CA 1
ATOM 5843 C C . GLN A 1 754 ? 40.930 -25.215 -24.374 1.00 91.19 754 GLN A C 1
ATOM 5845 O O . GLN A 1 754 ? 40.279 -24.672 -23.488 1.00 91.19 754 GLN A O 1
ATOM 5850 N N . GLU A 1 755 ? 42.138 -24.788 -24.749 1.00 90.19 755 GLU A N 1
ATOM 5851 C CA . GLU A 1 755 ? 42.807 -23.608 -24.176 1.00 90.19 755 GLU A CA 1
ATOM 5852 C C . GLU A 1 755 ? 41.999 -22.324 -24.435 1.00 90.19 755 GLU A C 1
ATOM 5854 O O . GLU A 1 755 ? 41.760 -21.546 -23.514 1.00 90.19 755 GLU A O 1
ATOM 5859 N N . LEU A 1 756 ? 41.460 -22.165 -25.647 1.00 89.38 756 LEU A N 1
ATOM 5860 C CA . LEU A 1 756 ? 40.582 -21.057 -26.023 1.00 89.38 756 LEU A CA 1
ATOM 5861 C C . LEU A 1 756 ? 39.298 -21.034 -25.180 1.00 89.38 756 LEU A C 1
ATOM 5863 O O . LEU A 1 756 ? 38.962 -19.993 -24.630 1.00 89.38 756 LEU A O 1
ATOM 5867 N N . LYS A 1 757 ? 38.650 -22.188 -24.958 1.00 90.44 757 LYS A N 1
ATOM 5868 C CA . LYS A 1 757 ? 37.487 -22.288 -24.054 1.00 90.44 757 LYS A CA 1
ATOM 5869 C C . LYS A 1 757 ? 37.814 -21.921 -22.605 1.00 90.44 757 LYS A C 1
ATOM 5871 O O . LYS A 1 757 ? 36.961 -21.377 -21.908 1.00 90.44 757 LYS A O 1
ATOM 5876 N N . VAL A 1 758 ? 39.009 -22.264 -22.119 1.00 91.38 758 VAL A N 1
ATOM 5877 C CA . VAL A 1 758 ? 39.451 -21.902 -20.762 1.00 91.38 758 VAL A CA 1
ATOM 5878 C C . VAL A 1 758 ? 39.674 -20.393 -20.661 1.00 91.38 758 VAL A C 1
ATOM 5880 O O . VAL A 1 758 ? 39.209 -19.787 -19.698 1.00 91.38 758 VAL A O 1
ATOM 5883 N N . SER A 1 759 ? 40.321 -19.790 -21.662 1.00 88.12 759 SER A N 1
ATOM 5884 C CA . SER A 1 759 ? 40.558 -18.343 -21.729 1.00 88.12 759 SER A CA 1
ATOM 5885 C C . SER A 1 759 ? 39.247 -17.548 -21.842 1.00 88.12 759 SER A C 1
ATOM 5887 O O . SER A 1 759 ? 39.031 -16.620 -21.067 1.00 88.12 759 SER A O 1
ATOM 5889 N N . GLU A 1 760 ? 38.314 -17.972 -22.702 1.00 86.00 760 GLU A N 1
ATOM 5890 C CA . GLU A 1 760 ? 36.970 -17.374 -22.823 1.00 86.00 760 GLU A CA 1
ATOM 5891 C C . GLU A 1 760 ? 36.180 -17.468 -21.510 1.00 86.00 760 GLU A C 1
ATOM 5893 O O . GLU A 1 760 ? 35.509 -16.520 -21.099 1.00 86.00 760 GLU A O 1
ATOM 5898 N N . LYS A 1 761 ? 36.281 -18.602 -20.803 1.00 87.12 761 LYS A N 1
ATOM 5899 C CA . LYS A 1 761 ? 35.641 -18.766 -19.493 1.00 87.12 761 LYS A CA 1
ATOM 5900 C C . LYS A 1 761 ? 36.244 -17.822 -18.449 1.00 87.12 761 LYS A C 1
ATOM 5902 O O . LYS A 1 761 ? 35.492 -17.220 -17.687 1.00 87.12 761 LYS A O 1
ATOM 5907 N N . ALA A 1 762 ? 37.570 -17.689 -18.416 1.00 87.25 762 ALA A N 1
ATOM 5908 C CA . ALA A 1 762 ? 38.259 -16.785 -17.499 1.00 87.25 762 ALA A CA 1
ATOM 5909 C C . ALA A 1 762 ? 37.885 -15.317 -17.762 1.00 87.25 762 ALA A C 1
ATOM 5911 O O . ALA A 1 762 ? 37.619 -14.583 -16.812 1.00 87.25 762 ALA A O 1
ATOM 5912 N N . GLN A 1 763 ? 37.783 -14.912 -19.033 1.00 85.06 763 GLN A N 1
ATOM 5913 C CA . GLN A 1 763 ? 37.289 -13.586 -19.412 1.00 85.06 763 GLN A CA 1
ATOM 5914 C C . GLN A 1 763 ? 35.855 -13.365 -18.912 1.00 85.06 763 GLN A C 1
ATOM 5916 O O . GLN A 1 763 ? 35.593 -12.383 -18.221 1.00 85.06 763 GLN A O 1
ATOM 5921 N N . GLY A 1 764 ? 34.943 -14.309 -19.169 1.00 82.50 764 GLY A N 1
ATOM 5922 C CA . GLY A 1 764 ? 33.553 -14.197 -18.717 1.00 82.50 764 GLY A CA 1
ATOM 5923 C C . GLY A 1 764 ? 33.398 -14.130 -17.189 1.00 82.50 764 GLY A C 1
ATOM 5924 O O . GLY A 1 764 ? 32.489 -13.465 -16.688 1.00 82.50 764 GLY A O 1
ATOM 5925 N N . GLU A 1 765 ? 34.277 -14.787 -16.423 1.00 85.00 765 GLU A N 1
ATOM 5926 C CA . GLU A 1 765 ? 34.309 -14.698 -14.953 1.00 85.00 765 GLU A CA 1
ATOM 5927 C C . GLU A 1 765 ? 34.733 -13.298 -14.470 1.00 85.00 765 GLU A C 1
ATOM 5929 O O . GLU A 1 765 ? 34.112 -12.763 -13.544 1.00 85.00 765 GLU A O 1
ATOM 5934 N N . ILE A 1 766 ? 35.726 -12.681 -15.123 1.00 85.50 766 ILE A N 1
ATOM 5935 C CA . ILE A 1 766 ? 36.187 -11.314 -14.825 1.00 85.50 766 ILE A CA 1
ATOM 5936 C C . ILE A 1 766 ? 35.106 -10.292 -15.201 1.00 85.50 766 ILE A C 1
ATOM 5938 O O . ILE A 1 766 ? 34.708 -9.490 -14.359 1.00 85.50 766 ILE A O 1
ATOM 5942 N N . GLU A 1 767 ? 34.533 -10.378 -16.404 1.00 83.75 767 GLU A N 1
ATOM 5943 C CA . GLU A 1 767 ? 33.437 -9.500 -16.846 1.00 83.75 767 GLU A CA 1
ATOM 5944 C C . GLU A 1 767 ? 32.217 -9.587 -15.915 1.00 83.75 767 GLU A C 1
ATOM 5946 O O . GLU A 1 767 ? 31.589 -8.579 -15.580 1.00 83.75 767 GLU A O 1
ATOM 5951 N N . THR A 1 768 ? 31.897 -10.791 -15.431 1.00 84.50 768 THR A N 1
ATOM 5952 C CA . THR A 1 768 ? 30.828 -11.000 -14.445 1.00 84.50 768 THR A CA 1
ATOM 5953 C C . THR A 1 768 ? 31.158 -10.332 -13.108 1.00 84.50 768 THR A C 1
ATOM 5955 O O . THR A 1 768 ? 30.265 -9.764 -12.477 1.00 84.50 768 THR A O 1
ATOM 5958 N N . ALA A 1 769 ? 32.415 -10.389 -12.653 1.00 85.38 769 ALA A N 1
ATOM 5959 C CA . ALA A 1 769 ? 32.854 -9.735 -11.421 1.00 85.38 769 ALA A CA 1
ATOM 5960 C C . ALA A 1 769 ? 32.803 -8.205 -11.532 1.00 85.38 769 ALA A C 1
ATOM 5962 O O . ALA A 1 769 ? 32.264 -7.548 -10.641 1.00 85.38 769 ALA A O 1
ATOM 5963 N N . MET A 1 770 ? 33.269 -7.659 -12.653 1.00 85.31 770 MET A N 1
ATOM 5964 C CA . MET A 1 770 ? 33.198 -6.233 -12.970 1.00 85.31 770 MET A CA 1
ATOM 5965 C C . MET A 1 770 ? 31.750 -5.743 -13.041 1.00 85.31 770 MET A C 1
ATOM 5967 O O . MET A 1 770 ? 31.396 -4.744 -12.420 1.00 85.31 770 MET A O 1
ATOM 5971 N N . SER A 1 771 ? 30.877 -6.493 -13.722 1.00 87.88 771 SER A N 1
ATOM 5972 C CA . SER A 1 771 ? 29.442 -6.204 -13.767 1.00 87.88 771 SER A CA 1
ATOM 5973 C C . SER A 1 771 ? 28.827 -6.176 -12.363 1.00 87.88 771 SER A C 1
ATOM 5975 O O . SER A 1 771 ? 28.103 -5.237 -12.037 1.00 87.88 771 SER A O 1
ATOM 5977 N N . ALA A 1 772 ? 29.162 -7.140 -11.498 1.00 87.56 772 ALA A N 1
ATOM 5978 C CA . ALA A 1 772 ? 28.670 -7.177 -10.120 1.00 87.56 772 ALA A CA 1
ATOM 5979 C C . ALA A 1 772 ? 29.116 -5.947 -9.307 1.00 87.56 772 ALA A C 1
ATOM 5981 O O . ALA A 1 772 ? 28.313 -5.367 -8.573 1.00 87.56 772 ALA A O 1
ATOM 5982 N N . LEU A 1 773 ? 30.371 -5.515 -9.472 1.00 87.38 773 LEU A N 1
ATOM 5983 C CA . LEU A 1 773 ? 30.916 -4.325 -8.818 1.00 87.38 773 LEU A CA 1
ATOM 5984 C C . LEU A 1 773 ? 30.197 -3.049 -9.290 1.00 87.38 773 LEU A C 1
ATOM 5986 O O . LEU A 1 773 ? 29.724 -2.266 -8.462 1.00 87.38 773 LEU A O 1
ATOM 5990 N N . CYS A 1 774 ? 29.996 -2.886 -10.602 1.00 88.44 774 CYS A N 1
ATOM 5991 C CA . CYS A 1 774 ? 29.238 -1.764 -11.162 1.00 88.44 774 CYS A CA 1
ATOM 5992 C C . CYS A 1 774 ? 27.770 -1.752 -10.700 1.00 88.44 774 CYS A C 1
ATOM 5994 O O . CYS A 1 774 ? 27.241 -0.696 -10.344 1.00 88.44 774 CYS A O 1
ATOM 5996 N N . ILE A 1 775 ? 27.099 -2.912 -10.675 1.00 90.31 775 ILE A N 1
ATOM 5997 C CA . ILE A 1 775 ? 25.713 -3.037 -10.192 1.00 90.31 775 ILE A CA 1
ATOM 5998 C C . ILE A 1 775 ? 25.639 -2.649 -8.716 1.00 90.31 775 ILE A C 1
ATOM 6000 O O . ILE A 1 775 ? 24.780 -1.851 -8.340 1.00 90.31 775 ILE A O 1
ATOM 6004 N N . GLY A 1 776 ? 26.553 -3.156 -7.885 1.00 89.06 776 GLY A N 1
ATOM 6005 C CA . GLY A 1 776 ? 26.628 -2.824 -6.463 1.00 89.06 776 GLY A CA 1
ATOM 6006 C C . GLY A 1 776 ? 26.840 -1.328 -6.220 1.00 89.06 776 GLY A C 1
ATOM 6007 O O . GLY A 1 776 ? 26.093 -0.716 -5.449 1.00 89.06 776 GLY A O 1
ATOM 6008 N N . GLY A 1 777 ? 27.797 -0.720 -6.927 1.00 88.12 777 GLY A N 1
ATOM 6009 C CA . GLY A 1 777 ? 28.063 0.719 -6.870 1.00 88.12 777 GLY A CA 1
ATOM 6010 C C . GLY A 1 777 ? 26.844 1.555 -7.271 1.00 88.12 777 GLY A C 1
ATOM 6011 O O . GLY A 1 777 ? 26.426 2.447 -6.526 1.00 88.12 777 GLY A O 1
ATOM 6012 N N . ARG A 1 778 ? 26.201 1.211 -8.397 1.00 89.25 778 ARG A N 1
ATOM 6013 C CA . ARG A 1 778 ? 25.001 1.905 -8.889 1.00 89.25 778 ARG A CA 1
ATOM 6014 C C . ARG A 1 778 ? 23.831 1.769 -7.924 1.00 89.25 778 ARG A C 1
ATOM 6016 O O . ARG A 1 778 ? 23.195 2.767 -7.597 1.00 89.25 778 ARG A O 1
ATOM 6023 N N . ASN A 1 779 ? 23.569 0.561 -7.428 1.00 91.50 779 ASN A N 1
ATOM 6024 C CA . ASN A 1 779 ? 22.495 0.305 -6.471 1.00 91.50 779 ASN A CA 1
ATOM 6025 C C . ASN A 1 779 ? 22.690 1.135 -5.195 1.00 91.50 779 ASN A C 1
ATOM 6027 O O . ASN A 1 779 ? 21.747 1.769 -4.722 1.00 91.50 779 ASN A O 1
ATOM 6031 N N . LYS A 1 780 ? 23.919 1.196 -4.663 1.00 90.56 780 LYS A N 1
ATOM 6032 C CA . LYS A 1 780 ? 24.247 2.003 -3.478 1.00 90.56 780 LYS A CA 1
ATOM 6033 C C . LYS A 1 780 ? 24.011 3.496 -3.725 1.00 90.56 780 LYS A C 1
ATOM 6035 O O . LYS A 1 780 ? 23.380 4.161 -2.896 1.00 90.56 780 LYS A O 1
ATOM 6040 N N . TYR A 1 781 ? 24.476 4.012 -4.863 1.00 89.31 781 TYR A N 1
ATOM 6041 C CA . TYR A 1 781 ? 24.257 5.403 -5.257 1.00 89.31 781 TYR A CA 1
ATOM 6042 C C . TYR A 1 781 ? 22.763 5.724 -5.386 1.00 89.31 781 TYR A C 1
ATOM 6044 O O . TYR A 1 781 ? 22.282 6.649 -4.730 1.00 89.31 781 TYR A O 1
ATOM 6052 N N . SER A 1 782 ? 22.011 4.930 -6.159 1.00 88.69 782 SER A N 1
ATOM 6053 C CA . SER A 1 782 ? 20.581 5.148 -6.397 1.00 88.69 782 SER A CA 1
ATOM 6054 C C . SER A 1 782 ? 19.766 5.117 -5.105 1.00 88.69 782 SER A C 1
ATOM 6056 O O . SER A 1 782 ? 18.945 6.008 -4.900 1.00 88.69 782 SER A O 1
ATOM 6058 N N . LYS A 1 783 ? 20.025 4.165 -4.194 1.00 90.19 783 LYS A N 1
ATOM 6059 C CA . LYS A 1 783 ? 19.370 4.125 -2.872 1.00 90.19 783 LYS A CA 1
ATOM 6060 C C . LYS A 1 783 ? 19.592 5.417 -2.094 1.00 90.19 783 LYS A C 1
ATOM 6062 O O . LYS A 1 783 ? 18.634 6.051 -1.660 1.00 90.19 783 LYS A O 1
ATOM 6067 N N . SER A 1 784 ? 20.852 5.833 -1.988 1.00 88.12 784 SER A N 1
ATOM 6068 C CA . SER A 1 784 ? 21.249 7.016 -1.220 1.00 88.12 784 SER A CA 1
ATOM 6069 C C . SER A 1 784 ? 20.721 8.312 -1.843 1.00 88.12 784 SER A C 1
ATOM 6071 O O . SER A 1 784 ? 20.435 9.274 -1.136 1.00 88.12 784 SER A O 1
ATOM 6073 N N . ALA A 1 785 ? 20.620 8.372 -3.172 1.00 86.00 785 ALA A N 1
ATOM 6074 C CA . ALA A 1 785 ? 20.059 9.510 -3.891 1.00 86.00 785 ALA A CA 1
ATOM 6075 C C . ALA A 1 785 ? 18.544 9.624 -3.671 1.00 86.00 785 ALA A C 1
ATOM 6077 O O . ALA A 1 785 ? 18.077 10.693 -3.301 1.00 86.00 785 ALA A O 1
ATOM 6078 N N . ILE A 1 786 ? 17.795 8.525 -3.811 1.00 84.44 786 ILE A N 1
ATOM 6079 C CA . ILE A 1 786 ? 16.332 8.511 -3.638 1.00 84.44 786 ILE A CA 1
ATOM 6080 C C . ILE A 1 786 ? 15.936 8.822 -2.193 1.00 84.44 786 ILE A C 1
ATOM 6082 O O . ILE A 1 786 ? 15.000 9.580 -1.961 1.00 84.44 786 ILE A O 1
ATOM 6086 N N . GLN A 1 787 ? 16.656 8.272 -1.212 1.00 87.25 787 GLN A N 1
ATOM 6087 C CA . GLN A 1 787 ? 16.406 8.556 0.204 1.00 87.25 787 GLN A CA 1
ATOM 6088 C C . GLN A 1 787 ? 16.619 10.037 0.542 1.00 87.25 787 GLN A C 1
ATOM 6090 O O . GLN A 1 787 ? 15.816 10.617 1.271 1.00 87.25 787 GLN A O 1
ATOM 6095 N N . ARG A 1 788 ? 17.669 10.656 -0.016 1.00 84.62 788 ARG A N 1
ATOM 6096 C CA . ARG A 1 788 ? 17.920 12.095 0.136 1.00 84.62 788 ARG A CA 1
ATOM 6097 C C . ARG A 1 788 ? 16.867 12.934 -0.577 1.00 84.62 788 ARG A C 1
ATOM 6099 O O . ARG A 1 788 ? 16.291 13.792 0.066 1.00 84.62 788 ARG A O 1
ATOM 6106 N N . ASP A 1 789 ? 16.549 12.635 -1.836 1.00 81.12 789 ASP A N 1
ATOM 6107 C CA . ASP A 1 789 ? 15.531 13.359 -2.617 1.00 81.12 789 ASP A CA 1
ATOM 6108 C C . ASP A 1 789 ? 14.145 13.304 -1.950 1.00 81.12 789 ASP A C 1
ATOM 6110 O O . ASP A 1 789 ? 13.412 14.292 -1.902 1.00 81.12 789 ASP A O 1
ATOM 6114 N N . PHE A 1 790 ? 13.796 12.161 -1.355 1.00 78.38 790 PHE A N 1
ATOM 6115 C CA . PHE A 1 790 ? 12.573 12.025 -0.572 1.00 78.38 790 PHE A CA 1
ATOM 6116 C C . PHE A 1 790 ? 12.582 12.912 0.680 1.00 78.38 790 PHE A C 1
ATOM 6118 O O . PHE A 1 790 ? 11.605 13.617 0.934 1.00 78.38 790 PHE A O 1
ATOM 6125 N N . ALA A 1 791 ? 13.678 12.902 1.443 1.00 81.94 791 ALA A N 1
ATOM 6126 C CA . ALA A 1 791 ? 13.820 13.726 2.639 1.00 81.94 791 ALA A CA 1
ATOM 6127 C C . ALA A 1 791 ? 13.869 15.226 2.314 1.00 81.94 791 ALA A C 1
ATOM 6129 O O . ALA A 1 791 ? 13.192 16.006 2.979 1.00 81.94 791 ALA A O 1
ATOM 6130 N N . ASP A 1 792 ? 14.589 15.620 1.263 1.00 80.31 792 ASP A N 1
ATOM 6131 C CA . ASP A 1 792 ? 14.637 16.992 0.757 1.00 80.31 792 ASP A CA 1
ATOM 6132 C C . ASP A 1 792 ? 13.264 17.455 0.274 1.00 80.31 792 ASP A C 1
ATOM 6134 O O . ASP A 1 792 ? 12.851 18.565 0.590 1.00 80.31 792 ASP A O 1
ATOM 6138 N N . GLY A 1 793 ? 12.507 16.592 -0.406 1.00 76.50 793 GLY A N 1
ATOM 6139 C CA . GLY A 1 793 ? 11.143 16.903 -0.818 1.00 76.50 793 GLY A CA 1
ATOM 6140 C C . GLY A 1 793 ? 10.174 17.104 0.351 1.00 76.50 793 GLY A C 1
ATOM 6141 O O . GLY A 1 793 ? 9.218 17.863 0.220 1.00 76.50 793 GLY A O 1
ATOM 6142 N N . ILE A 1 794 ? 10.393 16.433 1.486 1.00 75.50 794 ILE A N 1
ATOM 6143 C CA . ILE A 1 794 ? 9.629 16.679 2.720 1.00 75.50 794 ILE A CA 1
ATOM 6144 C C . ILE A 1 794 ? 10.110 17.970 3.388 1.00 75.50 794 ILE A C 1
ATOM 6146 O O . ILE A 1 794 ? 9.284 18.778 3.804 1.00 75.50 794 ILE A O 1
ATOM 6150 N N . ARG A 1 795 ? 11.427 18.197 3.433 1.00 79.75 795 ARG A N 1
ATOM 6151 C CA . ARG A 1 795 ? 12.034 19.420 3.967 1.00 79.75 795 ARG A CA 1
ATOM 6152 C C . ARG A 1 795 ? 11.549 20.664 3.238 1.00 79.75 795 ARG A C 1
ATOM 6154 O O . ARG A 1 795 ? 11.197 21.634 3.891 1.00 79.75 795 ARG A O 1
ATOM 6161 N N . GLU A 1 796 ? 11.493 20.627 1.912 1.00 78.31 796 GLU A N 1
ATOM 6162 C CA . GLU A 1 796 ? 10.982 21.720 1.084 1.00 78.31 796 GLU A CA 1
ATOM 6163 C C . GLU A 1 796 ? 9.517 22.022 1.406 1.00 78.31 796 GLU A C 1
ATOM 6165 O O . GLU A 1 796 ? 9.180 23.173 1.662 1.00 78.31 796 GLU A O 1
ATOM 6170 N N . LEU A 1 797 ? 8.664 20.996 1.496 1.00 72.75 797 LEU A N 1
ATOM 6171 C CA . LEU A 1 797 ? 7.256 21.174 1.866 1.00 72.75 797 LEU A CA 1
ATOM 6172 C C . LEU A 1 797 ? 7.082 21.734 3.278 1.00 72.75 797 LEU A C 1
ATOM 6174 O O . LEU A 1 797 ? 6.161 22.509 3.529 1.00 72.75 797 LEU A O 1
ATOM 6178 N N . ASP A 1 798 ? 7.928 21.323 4.215 1.00 73.88 798 ASP A N 1
ATOM 6179 C CA . ASP A 1 798 ? 7.891 21.818 5.585 1.00 73.88 798 ASP A CA 1
ATOM 6180 C C . ASP A 1 798 ? 8.402 23.252 5.697 1.00 73.88 798 ASP A C 1
ATOM 6182 O O . ASP A 1 798 ? 7.795 24.051 6.407 1.00 73.88 798 ASP A O 1
ATOM 6186 N N . MET A 1 799 ? 9.465 23.594 4.967 1.00 77.50 799 MET A N 1
ATOM 6187 C CA . MET A 1 799 ? 9.983 24.957 4.869 1.00 77.50 799 MET A CA 1
ATOM 6188 C C . MET A 1 799 ? 8.977 25.888 4.190 1.00 77.50 799 MET A C 1
ATOM 6190 O O . MET A 1 799 ? 8.730 26.968 4.712 1.00 77.50 799 MET A O 1
ATOM 6194 N N . GLU A 1 800 ? 8.354 25.454 3.089 1.00 74.06 800 GLU A N 1
ATOM 6195 C CA . GLU A 1 800 ? 7.275 26.184 2.411 1.00 74.06 800 GLU A CA 1
ATOM 6196 C C . GLU A 1 800 ? 6.120 26.446 3.386 1.00 74.06 800 GLU A C 1
ATOM 6198 O O . GLU A 1 800 ? 5.717 27.591 3.570 1.00 74.06 800 GLU A O 1
ATOM 6203 N N . SER A 1 801 ? 5.664 25.406 4.096 1.00 69.62 801 SER A N 1
ATOM 6204 C CA . SER A 1 801 ? 4.590 25.542 5.089 1.00 69.62 801 SER A CA 1
ATOM 6205 C C . SER A 1 801 ? 4.974 26.513 6.217 1.00 69.62 801 SER A C 1
ATOM 6207 O O . SER A 1 801 ? 4.165 27.337 6.627 1.00 69.62 801 SER A O 1
ATOM 6209 N N . ALA A 1 802 ? 6.204 26.433 6.734 1.00 71.88 802 ALA A N 1
ATOM 6210 C CA . ALA A 1 802 ? 6.661 27.281 7.835 1.00 71.88 802 ALA A CA 1
ATOM 6211 C C . ALA A 1 802 ? 6.865 28.745 7.418 1.00 71.88 802 ALA A C 1
ATOM 6213 O O . ALA A 1 802 ? 6.561 29.651 8.194 1.00 71.88 802 ALA A O 1
ATOM 6214 N N . GLN A 1 803 ? 7.350 28.978 6.197 1.00 76.44 803 GLN A N 1
ATOM 6215 C CA . GLN A 1 803 ? 7.483 30.314 5.628 1.00 76.44 803 GLN A CA 1
ATOM 6216 C C . GLN A 1 803 ? 6.114 30.973 5.418 1.00 76.44 803 GLN A C 1
ATOM 6218 O O . GLN A 1 803 ? 5.977 32.176 5.634 1.00 76.44 803 GLN A O 1
ATOM 6223 N N . GLU A 1 804 ? 5.110 30.198 5.005 1.00 68.62 804 GLU A N 1
ATOM 6224 C CA . GLU A 1 804 ? 3.734 30.675 4.837 1.00 68.62 804 GLU A CA 1
ATOM 6225 C C . GLU A 1 804 ? 3.022 30.917 6.179 1.00 68.62 804 GLU A C 1
ATOM 6227 O O . GLU A 1 804 ? 2.242 31.862 6.289 1.00 68.62 804 GLU A O 1
ATOM 6232 N N . GLU A 1 805 ? 3.315 30.114 7.211 1.00 65.69 805 GLU A N 1
ATOM 6233 C CA . GLU A 1 805 ? 2.746 30.273 8.559 1.00 65.69 805 GLU A CA 1
ATOM 6234 C C . GLU A 1 805 ? 3.228 31.541 9.282 1.00 65.69 805 GLU A C 1
ATOM 6236 O O . GLU A 1 805 ? 2.412 32.262 9.862 1.00 65.69 805 GLU A O 1
ATOM 6241 N N . ASP A 1 806 ? 4.540 31.802 9.302 1.00 70.94 806 ASP A N 1
ATOM 6242 C CA . ASP A 1 806 ? 5.128 32.958 9.996 1.00 70.94 806 ASP A CA 1
ATOM 6243 C C . ASP A 1 806 ? 6.353 33.492 9.227 1.00 70.94 806 ASP A C 1
ATOM 6245 O O . ASP A 1 806 ? 7.498 33.172 9.567 1.00 70.94 806 ASP A O 1
ATOM 6249 N N . PRO A 1 807 ? 6.146 34.335 8.197 1.00 75.19 807 PRO A N 1
ATOM 6250 C CA . PRO A 1 807 ? 7.239 34.851 7.376 1.00 75.19 807 PRO A CA 1
ATOM 6251 C C . PRO A 1 807 ? 8.204 35.759 8.153 1.00 75.19 807 PRO A C 1
ATOM 6253 O O . PRO A 1 807 ? 9.332 35.962 7.707 1.00 75.19 807 PRO A O 1
ATOM 6256 N N . GLU A 1 808 ? 7.796 36.311 9.304 1.00 72.38 808 GLU A N 1
ATOM 6257 C CA . GLU A 1 808 ? 8.637 37.195 10.123 1.00 72.38 808 GLU A CA 1
ATOM 6258 C C . GLU A 1 808 ? 9.585 36.421 11.050 1.00 72.38 808 GLU A C 1
ATOM 6260 O O . GLU A 1 808 ? 10.668 36.922 11.366 1.00 72.38 808 GLU A O 1
ATOM 6265 N N . LYS A 1 809 ? 9.202 35.211 11.486 1.00 73.19 809 LYS A N 1
ATOM 6266 C CA . LYS A 1 809 ? 10.039 34.337 12.333 1.00 73.19 809 LYS A CA 1
ATOM 6267 C C . LYS A 1 809 ? 10.635 33.138 11.603 1.00 73.19 809 LYS A C 1
ATOM 6269 O O . LYS A 1 809 ? 11.366 32.371 12.229 1.00 73.19 809 LYS A O 1
ATOM 6274 N N . PHE A 1 810 ? 10.341 32.965 10.317 1.00 76.38 810 PHE A N 1
ATOM 6275 C CA . PHE A 1 810 ? 10.879 31.866 9.527 1.00 76.38 810 PHE A CA 1
ATOM 6276 C C . PHE A 1 810 ? 12.412 31.905 9.498 1.00 76.38 810 PHE A C 1
ATOM 6278 O O . PHE A 1 810 ? 13.024 32.849 8.994 1.00 76.38 810 PHE A O 1
ATOM 6285 N N . ASN A 1 811 ? 13.026 30.848 10.028 1.00 73.12 811 ASN A N 1
ATOM 6286 C CA . ASN A 1 811 ? 14.460 30.635 9.969 1.00 73.12 811 ASN A CA 1
ATOM 6287 C C . ASN A 1 811 ? 14.759 29.429 9.061 1.00 73.12 811 ASN A C 1
ATOM 6289 O O . ASN A 1 811 ? 14.467 28.301 9.457 1.00 73.12 811 ASN A O 1
ATOM 6293 N N . PRO A 1 812 ? 15.355 29.630 7.871 1.00 73.69 812 PRO A N 1
ATOM 6294 C CA . PRO A 1 812 ? 15.657 28.534 6.949 1.00 73.69 812 PRO A CA 1
ATOM 6295 C C . PRO A 1 812 ? 16.725 27.565 7.479 1.00 73.69 812 PRO A C 1
ATOM 6297 O O . PRO A 1 812 ? 16.823 26.449 6.972 1.00 73.69 812 PRO A O 1
ATOM 6300 N N . ASP A 1 813 ? 17.500 27.970 8.491 1.00 78.19 813 ASP A N 1
ATOM 6301 C CA . ASP A 1 813 ? 18.540 27.142 9.110 1.00 78.19 813 ASP A CA 1
ATOM 6302 C C . ASP A 1 813 ? 18.000 26.252 10.250 1.00 78.19 813 ASP A C 1
ATOM 6304 O O . ASP A 1 813 ? 18.727 25.406 10.773 1.00 78.19 813 ASP A O 1
ATOM 6308 N N . GLU A 1 814 ? 16.742 26.432 10.670 1.00 75.69 814 GLU A N 1
ATOM 6309 C CA . GLU A 1 814 ? 16.124 25.631 11.730 1.00 75.69 814 GLU A CA 1
ATOM 6310 C C . GLU A 1 814 ? 15.384 24.420 11.141 1.00 75.69 814 GLU A C 1
ATOM 6312 O O . GLU A 1 814 ? 14.361 24.541 10.465 1.00 75.69 814 GLU A O 1
ATOM 6317 N N . GLU A 1 815 ? 15.901 23.218 11.401 1.00 73.25 815 GLU A N 1
ATOM 6318 C CA . GLU A 1 815 ? 15.269 21.979 10.953 1.00 73.25 815 GLU A CA 1
ATOM 6319 C C . GLU A 1 815 ? 14.071 21.607 11.842 1.00 73.25 815 GLU A C 1
ATOM 6321 O O . GLU A 1 815 ? 14.205 21.366 13.040 1.00 73.25 815 GLU A O 1
ATOM 6326 N N . LEU A 1 816 ? 12.885 21.497 11.234 1.00 72.31 816 LEU A N 1
ATOM 6327 C CA . LEU A 1 816 ? 11.638 21.129 11.925 1.00 72.31 816 LEU A CA 1
ATOM 6328 C C . LEU A 1 816 ? 11.596 19.663 12.392 1.00 72.31 816 LEU A C 1
ATOM 6330 O O . LEU A 1 816 ? 10.804 19.311 13.269 1.00 72.31 816 LEU A O 1
ATOM 6334 N N . ARG A 1 817 ? 12.412 18.796 11.784 1.00 76.94 817 ARG A N 1
ATOM 6335 C CA . ARG A 1 817 ? 12.529 17.364 12.089 1.00 76.94 817 ARG A CA 1
ATOM 6336 C C . ARG A 1 817 ? 13.900 16.842 11.658 1.00 76.94 817 ARG A C 1
ATOM 6338 O O . ARG A 1 817 ? 14.562 17.468 10.838 1.00 76.94 817 ARG A O 1
ATOM 6345 N N . ASP A 1 818 ? 14.293 15.670 12.156 1.00 79.94 818 ASP A N 1
ATOM 6346 C CA . ASP A 1 818 ? 15.499 14.981 11.681 1.00 79.94 818 ASP A CA 1
ATOM 6347 C C . ASP A 1 818 ? 15.250 14.396 10.276 1.00 79.94 818 ASP A C 1
ATOM 6349 O O . ASP A 1 818 ? 14.774 13.269 10.108 1.00 79.94 818 ASP A O 1
ATOM 6353 N N . TYR A 1 819 ? 15.571 15.169 9.236 1.00 82.50 819 TYR A N 1
ATOM 6354 C CA . TYR A 1 819 ? 15.428 14.728 7.843 1.00 82.50 819 TYR A CA 1
ATOM 6355 C C . TYR A 1 819 ? 16.377 13.574 7.486 1.00 82.50 819 TYR A C 1
ATOM 6357 O O . TYR A 1 819 ? 16.101 12.804 6.563 1.00 82.50 819 TYR A O 1
ATOM 6365 N N . SER A 1 820 ? 17.461 13.389 8.244 1.00 81.94 820 SER A N 1
ATOM 6366 C CA . SER A 1 820 ? 18.354 12.242 8.073 1.00 81.94 820 SER A CA 1
ATOM 6367 C C . SER A 1 820 ? 17.707 10.949 8.573 1.00 81.94 820 SER A C 1
ATOM 6369 O O . SER A 1 820 ? 17.968 9.876 8.021 1.00 81.94 820 SER A O 1
ATOM 6371 N N . GLU A 1 821 ? 16.882 11.008 9.619 1.00 80.69 821 GLU A N 1
ATOM 6372 C CA . GLU A 1 821 ? 16.031 9.891 10.047 1.00 80.69 821 GLU A CA 1
ATOM 6373 C C . GLU A 1 821 ? 14.937 9.605 9.010 1.00 80.69 821 GLU A C 1
ATOM 6375 O O . GLU A 1 821 ? 14.744 8.449 8.630 1.00 80.69 821 GLU A O 1
ATOM 6380 N N . VAL A 1 822 ? 14.299 10.646 8.462 1.00 78.00 822 VAL A N 1
ATOM 6381 C CA . VAL A 1 822 ? 13.300 10.508 7.385 1.00 78.00 822 VAL A CA 1
ATOM 6382 C C . VAL A 1 822 ? 13.893 9.789 6.170 1.00 78.00 822 VAL A C 1
ATOM 6384 O O . VAL A 1 822 ? 13.303 8.820 5.689 1.00 78.00 822 VAL A O 1
ATOM 6387 N N . ALA A 1 823 ? 15.090 10.183 5.725 1.00 82.44 823 ALA A N 1
ATOM 6388 C CA . ALA A 1 823 ? 15.800 9.521 4.630 1.00 82.44 823 ALA A CA 1
ATOM 6389 C C . ALA A 1 823 ? 16.045 8.028 4.917 1.00 82.44 823 ALA A C 1
ATOM 6391 O O . ALA A 1 823 ? 15.800 7.175 4.063 1.00 82.44 823 ALA A O 1
ATOM 6392 N N . ARG A 1 824 ? 16.491 7.699 6.137 1.00 82.81 824 ARG A N 1
ATOM 6393 C CA . ARG A 1 824 ? 16.753 6.315 6.571 1.00 82.81 824 ARG A CA 1
ATOM 6394 C C . ARG A 1 824 ? 15.482 5.482 6.718 1.00 82.81 824 ARG A C 1
ATOM 6396 O O . ARG A 1 824 ? 15.542 4.264 6.569 1.00 82.81 824 ARG A O 1
ATOM 6403 N N . SER A 1 825 ? 14.351 6.123 7.002 1.00 83.00 825 SER A N 1
ATOM 6404 C CA . SER A 1 825 ? 13.068 5.446 7.188 1.00 83.00 825 SER A CA 1
ATOM 6405 C C . SER A 1 825 ? 12.453 4.932 5.882 1.00 83.00 825 SER A C 1
ATOM 6407 O O . SER A 1 825 ? 11.682 3.976 5.934 1.00 83.00 825 SER A O 1
ATOM 6409 N N . LEU A 1 826 ? 12.808 5.511 4.721 1.00 85.88 826 LEU A N 1
ATOM 6410 C CA . LEU A 1 826 ? 12.292 5.086 3.417 1.00 85.88 826 LEU A CA 1
ATOM 6411 C C . LEU A 1 826 ? 12.969 3.779 2.954 1.00 85.88 826 LEU A C 1
ATOM 6413 O O . LEU A 1 826 ? 14.165 3.790 2.628 1.00 85.88 826 LEU A O 1
ATOM 6417 N N . PRO A 1 827 ? 12.228 2.661 2.834 1.00 91.12 827 PRO A N 1
ATOM 6418 C CA . PRO A 1 827 ? 12.763 1.422 2.288 1.00 91.12 827 PRO A CA 1
ATOM 6419 C C . PRO A 1 827 ? 12.960 1.555 0.773 1.00 91.12 827 PRO A C 1
ATOM 6421 O O . PRO A 1 827 ? 12.005 1.830 0.039 1.00 91.12 827 PRO A O 1
ATOM 6424 N N . VAL A 1 828 ? 14.191 1.332 0.300 1.00 92.44 828 VAL A N 1
ATOM 6425 C CA . VAL A 1 828 ? 14.540 1.343 -1.129 1.00 92.44 828 VAL A CA 1
ATOM 6426 C C . VAL A 1 828 ? 15.213 0.028 -1.516 1.00 92.44 828 VAL A C 1
ATOM 6428 O O . VAL A 1 828 ? 16.268 -0.318 -0.980 1.00 92.44 828 VAL A O 1
ATOM 6431 N N . PHE A 1 829 ? 14.623 -0.683 -2.477 1.00 95.31 829 PHE A N 1
ATOM 6432 C CA . PHE A 1 829 ? 15.131 -1.954 -3.000 1.00 95.31 829 PHE A CA 1
ATOM 6433 C C . PHE A 1 829 ? 15.573 -1.805 -4.453 1.00 95.31 829 PHE A C 1
ATOM 6435 O O . PHE A 1 829 ? 14.866 -1.211 -5.264 1.00 95.31 829 PHE A O 1
ATOM 6442 N N . CYS A 1 830 ? 16.728 -2.364 -4.795 1.00 94.69 830 CYS A N 1
ATOM 6443 C CA . CYS A 1 830 ? 17.293 -2.366 -6.140 1.00 94.69 830 CYS A CA 1
ATOM 6444 C C . CYS A 1 830 ? 17.240 -3.788 -6.699 1.00 94.69 830 CYS A C 1
ATOM 6446 O O . CYS A 1 830 ? 18.120 -4.600 -6.432 1.00 94.69 830 CYS A O 1
ATOM 6448 N N . VAL A 1 831 ? 16.199 -4.087 -7.476 1.00 95.38 831 VAL A N 1
ATOM 6449 C CA . VAL A 1 831 ? 15.829 -5.452 -7.848 1.00 95.38 831 VAL A CA 1
ATOM 6450 C C . VAL A 1 831 ? 16.069 -5.798 -9.319 1.00 95.38 831 VAL A C 1
ATOM 6452 O O . VAL A 1 831 ? 15.751 -5.023 -10.229 1.00 95.38 831 VAL A O 1
ATOM 6455 N N . SER A 1 832 ? 16.517 -7.034 -9.562 1.00 94.25 832 SER A N 1
ATOM 6456 C CA . SER A 1 832 ? 16.481 -7.659 -10.891 1.00 94.25 832 SER A CA 1
ATOM 6457 C C . SER A 1 832 ? 15.581 -8.889 -10.879 1.00 94.25 832 SER A C 1
ATOM 6459 O O . SER A 1 832 ? 15.960 -9.977 -10.441 1.00 94.25 832 SER A O 1
ATOM 6461 N N . SER A 1 833 ? 14.373 -8.735 -11.426 1.00 92.62 833 SER A N 1
ATOM 6462 C CA . SER A 1 833 ? 13.437 -9.849 -11.596 1.00 92.62 833 SER A CA 1
ATOM 6463 C C . SER A 1 833 ? 13.994 -10.918 -12.537 1.00 92.62 833 SER A C 1
ATOM 6465 O O . SER A 1 833 ? 13.787 -12.103 -12.302 1.00 92.62 833 SER A O 1
ATOM 6467 N N . ARG A 1 834 ? 14.716 -10.524 -13.595 1.00 90.75 834 ARG A N 1
ATOM 6468 C CA . ARG A 1 834 ? 15.246 -11.458 -14.597 1.00 90.75 834 ARG A CA 1
ATOM 6469 C C . ARG A 1 834 ? 16.372 -12.316 -14.026 1.00 90.75 834 ARG A C 1
ATOM 6471 O O . ARG A 1 834 ? 16.333 -13.535 -14.189 1.00 90.75 834 ARG A O 1
ATOM 6478 N N . ALA A 1 835 ? 17.329 -11.696 -13.331 1.00 91.69 835 ALA A N 1
ATOM 6479 C CA . ALA A 1 835 ? 18.410 -12.417 -12.664 1.00 91.69 835 ALA A CA 1
ATOM 6480 C C . ALA A 1 835 ? 17.855 -13.380 -11.606 1.00 91.69 835 ALA A C 1
ATOM 6482 O O . ALA A 1 835 ? 18.221 -14.554 -11.594 1.00 91.69 835 ALA A O 1
ATOM 6483 N N . TYR A 1 836 ? 16.899 -12.923 -10.786 1.00 93.94 836 TYR A N 1
ATOM 6484 C CA . TYR A 1 836 ? 16.279 -13.758 -9.755 1.00 93.94 836 TYR A CA 1
ATOM 6485 C C . TYR A 1 836 ? 15.587 -14.993 -10.339 1.00 93.94 836 TYR A C 1
ATOM 6487 O O . TYR A 1 836 ? 15.847 -16.114 -9.904 1.00 93.94 836 TYR A O 1
ATOM 6495 N N . GLN A 1 837 ? 14.744 -14.807 -11.361 1.00 91.25 837 GLN A N 1
ATOM 6496 C CA . GLN A 1 837 ? 14.018 -15.913 -11.988 1.00 91.25 837 GLN A CA 1
ATOM 6497 C C . GLN A 1 837 ? 14.981 -16.939 -12.605 1.00 91.25 837 GLN A C 1
ATOM 6499 O O . GLN A 1 837 ? 14.781 -18.141 -12.436 1.00 91.25 837 GLN A O 1
ATOM 6504 N N . LYS A 1 838 ? 16.071 -16.487 -13.238 1.00 90.50 838 LYS A N 1
ATOM 6505 C CA . LYS A 1 838 ? 17.112 -17.373 -13.786 1.00 90.50 838 LYS A CA 1
ATOM 6506 C C . LYS A 1 838 ? 17.860 -18.161 -12.727 1.00 90.50 838 LYS A C 1
ATOM 6508 O O . LYS A 1 838 ? 18.035 -19.366 -12.882 1.00 90.50 838 LYS A O 1
ATOM 6513 N N . LEU A 1 839 ? 18.265 -17.507 -11.641 1.00 90.31 839 LEU A N 1
ATOM 6514 C CA . LEU A 1 839 ? 18.937 -18.167 -10.520 1.00 90.31 839 LEU A CA 1
ATOM 6515 C C . LEU A 1 839 ? 18.023 -19.187 -9.818 1.00 90.31 839 LEU A C 1
ATOM 6517 O O . LEU A 1 839 ? 18.510 -20.170 -9.271 1.00 90.31 839 LEU A O 1
ATOM 6521 N N . ARG A 1 840 ? 16.698 -19.001 -9.886 1.00 90.31 840 ARG A N 1
ATOM 6522 C CA . ARG A 1 840 ? 15.686 -19.971 -9.425 1.00 90.31 840 ARG A CA 1
ATOM 6523 C C . ARG A 1 840 ? 15.342 -21.050 -10.462 1.00 90.31 840 ARG A C 1
ATOM 6525 O O . ARG A 1 840 ? 14.420 -21.828 -10.237 1.00 90.31 840 ARG A O 1
ATOM 6532 N N . GLY A 1 841 ? 16.061 -21.119 -11.584 1.00 86.75 841 GLY A N 1
ATOM 6533 C CA . GLY A 1 841 ? 15.878 -22.151 -12.606 1.00 86.75 841 GLY A CA 1
ATOM 6534 C C . GLY A 1 841 ? 14.705 -21.917 -13.567 1.00 86.75 841 GLY A C 1
ATOM 6535 O O . GLY A 1 841 ? 14.278 -22.858 -14.235 1.00 86.75 841 GLY A O 1
ATOM 6536 N N . ARG A 1 842 ? 14.191 -20.689 -13.671 1.00 86.94 842 ARG A N 1
ATOM 6537 C CA . ARG A 1 842 ? 13.151 -20.285 -14.640 1.00 86.94 842 ARG A CA 1
ATOM 6538 C C . ARG A 1 842 ? 13.774 -19.508 -15.805 1.00 86.94 842 ARG A C 1
ATOM 6540 O O . ARG A 1 842 ? 14.961 -19.188 -15.769 1.00 86.94 842 ARG A O 1
ATOM 6547 N N . LEU A 1 843 ? 12.998 -19.193 -16.849 1.00 82.62 843 LEU A N 1
ATOM 6548 C CA . LEU A 1 843 ? 13.492 -18.470 -18.041 1.00 82.62 843 LEU A CA 1
ATOM 6549 C C . LEU A 1 843 ? 14.708 -19.149 -18.714 1.00 82.62 843 LEU A C 1
ATOM 6551 O O . LEU A 1 843 ? 15.681 -18.496 -19.100 1.00 82.62 843 LEU A O 1
ATOM 6555 N N . GLN A 1 844 ? 14.669 -20.477 -18.848 1.00 79.50 844 GLN A N 1
ATOM 6556 C CA . GLN A 1 844 ? 15.799 -21.282 -19.344 1.00 79.50 844 GLN A CA 1
ATOM 6557 C C . GLN A 1 844 ? 16.207 -20.965 -20.791 1.00 79.50 844 GLN A C 1
ATOM 6559 O O . GLN A 1 844 ? 17.353 -21.180 -21.167 1.00 79.50 844 GLN A O 1
ATOM 6564 N N . ARG A 1 845 ? 15.278 -20.439 -21.598 1.00 81.31 845 ARG A N 1
ATOM 6565 C CA . ARG A 1 845 ? 15.526 -20.075 -23.003 1.00 81.31 845 ARG A CA 1
ATOM 6566 C C . ARG A 1 845 ? 16.241 -18.733 -23.177 1.00 81.31 845 ARG A C 1
ATOM 6568 O O . ARG A 1 845 ? 16.724 -18.446 -24.262 1.00 81.31 845 ARG A O 1
ATOM 6575 N N . ASP A 1 846 ? 16.292 -17.907 -22.137 1.00 80.94 846 ASP A N 1
ATOM 6576 C CA . ASP A 1 846 ? 16.937 -16.596 -22.196 1.00 80.94 846 ASP A CA 1
ATOM 6577 C C . ASP A 1 846 ? 18.464 -16.712 -22.026 1.00 80.94 846 ASP A C 1
ATOM 6579 O O . ASP A 1 846 ? 18.953 -17.612 -21.341 1.00 80.94 846 ASP A O 1
ATOM 6583 N N . ASN A 1 847 ? 19.220 -15.715 -22.490 1.00 80.88 847 ASN A N 1
ATOM 6584 C CA . ASN A 1 847 ? 20.665 -15.602 -22.225 1.00 80.88 847 ASN A CA 1
ATOM 6585 C C . ASN A 1 847 ? 20.978 -15.425 -20.731 1.00 80.88 847 ASN A C 1
ATOM 6587 O O . ASN A 1 847 ? 20.165 -14.883 -19.980 1.00 80.88 847 ASN A O 1
ATOM 6591 N N . LYS A 1 848 ? 22.155 -15.872 -20.272 1.00 78.38 848 LYS A N 1
ATOM 6592 C CA . LYS A 1 848 ? 22.610 -15.633 -18.888 1.00 78.38 848 LYS A CA 1
ATOM 6593 C C . LYS A 1 848 ? 22.642 -14.131 -18.586 1.00 78.38 848 LYS A C 1
ATOM 6595 O O . LYS A 1 848 ? 22.951 -13.328 -19.459 1.00 78.38 848 LYS A O 1
ATOM 6600 N N . VAL A 1 849 ? 22.303 -13.776 -17.349 1.00 83.69 849 VAL A N 1
ATOM 6601 C CA . VAL A 1 849 ? 22.377 -12.395 -16.864 1.00 83.69 849 VAL A CA 1
ATOM 6602 C C . VAL A 1 849 ? 23.667 -12.272 -16.050 1.00 83.69 849 VAL A C 1
ATOM 6604 O O . VAL A 1 849 ? 23.752 -12.923 -15.006 1.00 83.69 849 VAL A O 1
ATOM 6607 N N . PRO A 1 850 ? 24.681 -11.533 -16.531 1.00 79.81 850 PRO A N 1
ATOM 6608 C CA . PRO A 1 850 ? 25.924 -11.332 -15.793 1.00 79.81 850 PRO A CA 1
ATOM 6609 C C . PRO A 1 850 ? 25.697 -10.447 -14.556 1.00 79.81 850 PRO A C 1
ATOM 6611 O O . PRO A 1 850 ? 24.675 -9.773 -14.437 1.00 79.81 850 PRO A O 1
ATOM 6614 N N . GLY A 1 851 ? 26.650 -10.470 -13.624 1.00 82.38 851 GLY A N 1
ATOM 6615 C CA . GLY A 1 851 ? 26.683 -9.561 -12.473 1.00 82.38 851 GLY A CA 1
ATOM 6616 C C . GLY A 1 851 ? 25.944 -10.012 -11.206 1.00 82.38 851 GLY A C 1
ATOM 6617 O O . GLY A 1 851 ? 25.982 -9.289 -10.218 1.00 82.38 851 GLY A O 1
ATOM 6618 N N . PHE A 1 852 ? 25.322 -11.199 -11.192 1.00 87.38 852 PHE A N 1
ATOM 6619 C CA . PHE A 1 852 ? 24.664 -11.762 -10.001 1.00 87.38 852 PHE A CA 1
ATOM 6620 C C . PHE A 1 852 ? 25.145 -13.190 -9.727 1.00 87.38 852 PHE A C 1
ATOM 6622 O O . PHE A 1 852 ? 25.027 -14.066 -10.585 1.00 87.38 852 PHE A O 1
ATOM 6629 N N . ARG A 1 853 ? 25.661 -13.440 -8.522 1.00 84.88 853 ARG A N 1
ATOM 6630 C CA . ARG A 1 853 ? 26.184 -14.747 -8.082 1.00 84.88 853 ARG A CA 1
ATOM 6631 C C . ARG A 1 853 ? 25.194 -15.506 -7.208 1.00 84.88 853 ARG A C 1
ATOM 6633 O O . ARG A 1 853 ? 25.204 -16.734 -7.179 1.00 84.88 853 ARG A O 1
ATOM 6640 N N . SER A 1 854 ? 24.334 -14.778 -6.504 1.00 89.31 854 SER A N 1
ATOM 6641 C CA . SER A 1 854 ? 23.358 -15.329 -5.568 1.00 89.31 854 SER A CA 1
ATOM 6642 C C . SER A 1 854 ? 21.986 -14.681 -5.743 1.00 89.31 854 SER A C 1
ATOM 6644 O O . SER A 1 854 ? 21.858 -13.547 -6.204 1.00 89.31 854 SER A O 1
ATOM 6646 N N . THR A 1 855 ? 20.922 -15.383 -5.341 1.00 90.44 855 THR A N 1
ATOM 6647 C CA . THR A 1 855 ? 19.565 -14.810 -5.352 1.00 90.44 855 THR A CA 1
ATOM 6648 C C . THR A 1 855 ? 19.447 -13.603 -4.421 1.00 90.44 855 THR A C 1
ATOM 6650 O O . THR A 1 855 ? 18.624 -12.728 -4.675 1.00 90.44 855 THR A O 1
ATOM 6653 N N . ALA A 1 856 ? 20.273 -13.523 -3.373 1.00 91.38 856 ALA A N 1
ATOM 6654 C CA . ALA A 1 856 ? 20.288 -12.409 -2.428 1.00 91.38 856 ALA A CA 1
ATOM 6655 C C . ALA A 1 856 ? 20.758 -11.091 -3.070 1.00 91.38 856 ALA A C 1
ATOM 6657 O O . ALA A 1 856 ? 20.225 -10.036 -2.739 1.00 91.38 856 ALA A O 1
ATOM 6658 N N . GLU A 1 857 ? 21.687 -11.135 -4.027 1.00 89.50 857 GLU A N 1
ATOM 6659 C CA . GLU A 1 857 ? 22.171 -9.939 -4.743 1.00 89.50 857 GLU A CA 1
ATOM 6660 C C . GLU A 1 857 ? 21.098 -9.294 -5.632 1.00 89.50 857 GLU A C 1
ATOM 6662 O O . GLU A 1 857 ? 21.200 -8.127 -5.995 1.00 89.50 857 GLU A O 1
ATOM 6667 N N . THR A 1 858 ? 20.039 -10.037 -5.966 1.00 93.69 858 THR A N 1
ATOM 6668 C CA . THR A 1 858 ? 18.917 -9.526 -6.769 1.00 93.69 858 THR A CA 1
ATOM 6669 C C . THR A 1 858 ? 17.906 -8.714 -5.962 1.00 93.69 858 THR A C 1
ATOM 6671 O O . THR A 1 858 ? 16.967 -8.182 -6.548 1.00 93.69 858 THR A O 1
ATOM 6674 N N . GLU A 1 859 ? 18.043 -8.683 -4.632 1.00 95.38 859 GLU A N 1
ATOM 6675 C CA . GLU A 1 859 ? 17.164 -8.029 -3.653 1.00 95.38 859 GLU A CA 1
ATOM 6676 C C . GLU A 1 859 ? 15.680 -8.455 -3.642 1.00 95.38 859 GLU A C 1
ATOM 6678 O O . GLU A 1 859 ? 14.904 -7.968 -2.817 1.00 95.38 859 GLU A O 1
ATOM 6683 N N . ILE A 1 860 ? 15.262 -9.398 -4.498 1.00 95.75 860 ILE A N 1
ATOM 6684 C CA . ILE A 1 860 ? 13.899 -9.948 -4.482 1.00 95.75 860 ILE A CA 1
ATOM 6685 C C . ILE A 1 860 ? 13.591 -10.671 -3.156 1.00 95.75 860 ILE A C 1
ATOM 6687 O O . ILE A 1 860 ? 12.534 -10.384 -2.593 1.00 95.75 860 ILE A O 1
ATOM 6691 N N . PRO A 1 861 ? 14.469 -11.530 -2.589 1.00 96.00 861 PRO A N 1
ATOM 6692 C CA . PRO A 1 861 ? 14.219 -12.143 -1.278 1.00 96.00 861 PRO A CA 1
ATOM 6693 C C . PRO A 1 861 ? 14.019 -11.127 -0.149 1.00 96.00 861 PRO A C 1
ATOM 6695 O O . PRO A 1 861 ? 13.141 -11.283 0.696 1.00 96.00 861 PRO A O 1
ATOM 6698 N N . GLN A 1 862 ? 14.800 -10.048 -0.153 1.00 96.25 862 GLN A N 1
ATOM 6699 C CA . GLN A 1 862 ? 14.705 -8.966 0.821 1.00 96.25 862 GLN A CA 1
ATOM 6700 C C . GLN A 1 862 ? 13.390 -8.198 0.654 1.00 96.25 862 GLN A C 1
ATOM 6702 O O . GLN A 1 862 ? 12.754 -7.852 1.647 1.00 96.25 862 GLN A O 1
ATOM 6707 N N . LEU A 1 863 ? 12.937 -7.996 -0.587 1.00 95.06 863 LEU A N 1
ATOM 6708 C CA . LEU A 1 863 ? 11.628 -7.417 -0.877 1.00 95.06 863 LEU A CA 1
ATOM 6709 C C . LEU A 1 863 ? 10.473 -8.336 -0.428 1.00 95.06 863 LEU A C 1
ATOM 6711 O O . LEU A 1 863 ? 9.482 -7.847 0.114 1.00 95.06 863 LEU A O 1
ATOM 6715 N N . GLN A 1 864 ? 10.596 -9.659 -0.594 1.00 94.94 864 GLN A N 1
ATOM 6716 C CA . GLN A 1 864 ? 9.629 -10.635 -0.067 1.00 94.94 864 GLN A CA 1
ATOM 6717 C C . GLN A 1 864 ? 9.580 -10.595 1.472 1.00 94.94 864 GLN A C 1
ATOM 6719 O O . GLN A 1 864 ? 8.494 -10.574 2.052 1.00 94.94 864 GLN A O 1
ATOM 6724 N N . ALA A 1 865 ? 10.737 -10.529 2.138 1.00 94.31 865 ALA A N 1
ATOM 6725 C CA . ALA A 1 865 ? 10.822 -10.402 3.593 1.00 94.31 865 ALA A CA 1
ATOM 6726 C C . ALA A 1 865 ? 10.221 -9.077 4.088 1.00 94.31 865 ALA A C 1
ATOM 6728 O O . ALA A 1 865 ? 9.478 -9.060 5.066 1.00 94.31 865 ALA A O 1
ATOM 6729 N N . HIS A 1 866 ? 10.469 -7.973 3.378 1.00 93.06 866 HIS A N 1
ATOM 6730 C CA . HIS A 1 866 ? 9.854 -6.677 3.672 1.00 93.06 866 HIS A CA 1
ATOM 6731 C C . HIS A 1 866 ? 8.329 -6.714 3.525 1.00 93.06 866 HIS A C 1
ATOM 6733 O O . HIS A 1 866 ? 7.617 -6.208 4.386 1.00 93.06 866 HIS A O 1
ATOM 6739 N N . CYS A 1 867 ? 7.817 -7.379 2.485 1.00 91.62 867 CYS A N 1
ATOM 6740 C CA . CYS A 1 867 ? 6.382 -7.605 2.305 1.00 91.62 867 CYS A CA 1
ATOM 6741 C C . CYS A 1 867 ? 5.758 -8.330 3.510 1.00 91.62 867 CYS A C 1
ATOM 6743 O O . CYS A 1 867 ? 4.730 -7.885 4.019 1.00 91.62 867 CYS A O 1
ATOM 6745 N N . LYS A 1 868 ? 6.412 -9.382 4.025 1.00 91.12 868 LYS A N 1
ATOM 6746 C CA . LYS A 1 868 ? 5.987 -10.064 5.260 1.00 91.12 868 LYS A CA 1
ATOM 6747 C C . LYS A 1 868 ? 6.042 -9.127 6.469 1.00 91.12 868 LYS A C 1
ATOM 6749 O O . LYS A 1 868 ? 5.059 -9.014 7.200 1.00 91.12 868 LYS A O 1
ATOM 6754 N N . LYS A 1 869 ? 7.139 -8.383 6.627 1.00 89.88 869 LYS A N 1
ATOM 6755 C CA . LYS A 1 869 ? 7.351 -7.450 7.744 1.00 89.88 869 LYS A CA 1
ATOM 6756 C C . LYS A 1 869 ? 6.258 -6.385 7.853 1.00 89.88 869 LYS A C 1
ATOM 6758 O O . LYS A 1 869 ? 5.827 -6.049 8.953 1.00 89.88 869 LYS A O 1
ATOM 6763 N N . LEU A 1 870 ? 5.751 -5.888 6.722 1.00 87.25 870 LEU A N 1
ATOM 6764 C CA . LEU A 1 870 ? 4.656 -4.907 6.700 1.00 87.25 870 LEU A CA 1
ATOM 6765 C C . LEU A 1 870 ? 3.358 -5.422 7.349 1.00 87.25 870 LEU A C 1
ATOM 6767 O O . LEU A 1 870 ? 2.539 -4.613 7.780 1.00 87.25 870 LEU A O 1
ATOM 6771 N N . THR A 1 871 ? 3.180 -6.743 7.457 1.00 87.44 871 THR A N 1
ATOM 6772 C CA . THR A 1 871 ? 1.999 -7.363 8.082 1.00 87.44 871 THR A CA 1
ATOM 6773 C C . THR A 1 871 ? 2.129 -7.546 9.599 1.00 87.44 871 THR A C 1
ATOM 6775 O O . THR A 1 871 ? 1.117 -7.634 10.295 1.00 87.44 871 THR A O 1
ATOM 6778 N N . GLU A 1 872 ? 3.353 -7.580 10.138 1.00 86.50 872 GLU A N 1
ATOM 6779 C CA . GLU A 1 872 ? 3.633 -8.005 11.519 1.00 86.50 872 GLU A CA 1
ATOM 6780 C C . GLU A 1 872 ? 2.959 -7.112 12.563 1.00 86.50 872 GLU A C 1
ATOM 6782 O O . GLU A 1 872 ? 2.341 -7.610 13.502 1.00 86.50 872 GLU A O 1
ATOM 6787 N N . ALA A 1 873 ? 3.036 -5.789 12.388 1.00 81.56 873 ALA A N 1
ATOM 6788 C CA . ALA A 1 873 ? 2.486 -4.838 13.350 1.00 81.56 873 ALA A CA 1
ATOM 6789 C C . ALA A 1 873 ? 0.961 -4.979 13.496 1.00 81.56 873 ALA A C 1
ATOM 6791 O O . ALA A 1 873 ? 0.446 -4.976 14.616 1.00 81.56 873 ALA A O 1
ATOM 6792 N N . GLY A 1 874 ? 0.249 -5.145 12.373 1.00 80.19 874 GLY A N 1
ATOM 6793 C CA . GLY A 1 874 ? -1.201 -5.347 12.361 1.00 80.19 874 GLY A CA 1
ATOM 6794 C C . GLY A 1 874 ? -1.599 -6.685 12.983 1.00 80.19 874 GLY A C 1
ATOM 6795 O O . GLY A 1 874 ? -2.431 -6.717 13.890 1.00 80.19 874 GLY A O 1
ATOM 6796 N N . ARG A 1 875 ? -0.940 -7.777 12.569 1.00 85.81 875 ARG A N 1
ATOM 6797 C CA . ARG A 1 875 ? -1.167 -9.133 13.105 1.00 85.81 875 ARG A CA 1
ATOM 6798 C C . ARG A 1 875 ? -0.951 -9.190 14.615 1.00 85.81 875 ARG A C 1
ATOM 6800 O O . ARG A 1 875 ? -1.836 -9.615 15.357 1.00 85.81 875 ARG A O 1
ATOM 6807 N N . ALA A 1 876 ? 0.197 -8.699 15.085 1.00 85.31 876 ALA A N 1
ATOM 6808 C CA . ALA A 1 876 ? 0.538 -8.712 16.502 1.00 85.31 876 ALA A CA 1
ATOM 6809 C C . ALA A 1 876 ? -0.427 -7.850 17.327 1.00 85.31 876 ALA A C 1
ATOM 6811 O O . ALA A 1 876 ? -0.835 -8.261 18.411 1.00 85.31 876 ALA A O 1
ATOM 6812 N N . SER A 1 877 ? -0.828 -6.678 16.819 1.00 82.62 877 SER A N 1
ATOM 6813 C CA . SER A 1 877 ? -1.831 -5.826 17.474 1.00 82.62 877 SER A CA 1
ATOM 6814 C C . SER A 1 877 ? -3.166 -6.560 17.645 1.00 82.62 877 SER A C 1
ATOM 6816 O O . SER A 1 877 ? -3.689 -6.654 18.758 1.00 82.62 877 SER A O 1
ATOM 6818 N N . ASN A 1 878 ? -3.679 -7.174 16.575 1.00 84.12 878 ASN A N 1
ATOM 6819 C CA . ASN A 1 878 ? -4.944 -7.907 16.608 1.00 84.12 878 ASN A CA 1
ATOM 6820 C C . ASN A 1 878 ? -4.903 -9.107 17.563 1.00 84.12 878 ASN A C 1
ATOM 6822 O O . ASN A 1 878 ? -5.848 -9.316 18.328 1.00 84.12 878 ASN A O 1
ATOM 6826 N N . CYS A 1 879 ? -3.802 -9.864 17.568 1.00 87.56 879 CYS A N 1
ATOM 6827 C CA . CYS A 1 879 ? -3.641 -10.997 18.477 1.00 87.56 879 CYS A CA 1
ATOM 6828 C C . CYS A 1 879 ? -3.558 -10.545 19.939 1.00 87.56 879 CYS A C 1
ATOM 6830 O O . CYS A 1 879 ? -4.258 -11.093 20.789 1.00 87.56 879 CYS A O 1
ATOM 6832 N N . ARG A 1 880 ? -2.772 -9.502 20.244 1.00 85.44 880 ARG A N 1
ATOM 6833 C CA . ARG A 1 880 ? -2.689 -8.926 21.600 1.00 85.44 880 ARG A CA 1
ATOM 6834 C C . ARG A 1 880 ? -4.052 -8.453 22.099 1.00 85.44 880 ARG A C 1
ATOM 6836 O O . ARG A 1 880 ? -4.378 -8.636 23.275 1.00 85.44 880 ARG A O 1
ATOM 6843 N N . ASN A 1 881 ? -4.869 -7.885 21.212 1.00 83.44 881 ASN A N 1
ATOM 6844 C CA . ASN A 1 881 ? -6.239 -7.479 21.527 1.00 83.44 881 ASN A CA 1
ATOM 6845 C C . ASN A 1 881 ? -7.104 -8.681 21.921 1.00 83.44 881 ASN A C 1
ATOM 6847 O O . ASN A 1 881 ? -7.757 -8.648 22.966 1.00 83.44 881 ASN A O 1
ATOM 6851 N N . PHE A 1 882 ? -7.068 -9.754 21.129 1.00 88.31 882 PHE A N 1
ATOM 6852 C CA . PHE A 1 882 ? -7.784 -10.992 21.434 1.00 88.31 882 PHE A CA 1
ATOM 6853 C C . PHE A 1 882 ? -7.322 -11.605 22.766 1.00 88.31 882 PHE A C 1
ATOM 6855 O O . PHE A 1 882 ? -8.141 -11.871 23.644 1.00 88.31 882 PHE A O 1
ATOM 6862 N N . LEU A 1 883 ? -6.010 -11.772 22.961 1.00 87.06 883 LEU A N 1
ATOM 6863 C CA . LEU A 1 883 ? -5.449 -12.416 24.152 1.00 87.06 883 LEU A CA 1
ATOM 6864 C C . LEU A 1 883 ? -5.688 -11.602 25.431 1.00 87.06 883 LEU A C 1
ATOM 6866 O O . LEU A 1 883 ? -5.976 -12.166 26.482 1.00 87.06 883 LEU A O 1
ATOM 6870 N N . THR A 1 884 ? -5.647 -10.269 25.352 1.00 85.12 884 THR A N 1
ATOM 6871 C CA . THR A 1 884 ? -5.993 -9.408 26.497 1.00 85.12 884 THR A CA 1
ATOM 6872 C C . THR A 1 884 ? -7.460 -9.586 26.900 1.00 85.12 884 THR A C 1
ATOM 6874 O O . THR A 1 884 ? -7.766 -9.696 28.090 1.00 85.12 884 THR A O 1
ATOM 6877 N N . ARG A 1 885 ? -8.374 -9.658 25.921 1.00 85.69 885 ARG A N 1
ATOM 6878 C CA . ARG A 1 885 ? -9.802 -9.915 26.170 1.00 85.69 885 ARG A CA 1
ATOM 6879 C C . ARG A 1 885 ? -10.042 -11.323 26.716 1.00 85.69 885 ARG A C 1
ATOM 6881 O O . ARG A 1 885 ? -10.854 -11.479 27.626 1.00 85.69 885 ARG A O 1
ATOM 6888 N N . LEU A 1 886 ? -9.300 -12.321 26.236 1.00 87.56 886 LEU A N 1
ATOM 6889 C CA . LEU A 1 886 ? -9.318 -13.680 26.776 1.00 87.56 886 LEU A CA 1
ATOM 6890 C C . LEU A 1 886 ? -8.898 -13.702 28.250 1.00 87.56 886 LEU A C 1
ATOM 6892 O O . LEU A 1 886 ? -9.659 -14.184 29.083 1.00 87.56 886 LEU A O 1
ATOM 6896 N N . SER A 1 887 ? -7.730 -13.152 28.596 1.00 84.81 887 SER A N 1
ATOM 6897 C CA . SER A 1 887 ? -7.262 -13.085 29.989 1.00 84.81 887 SER A CA 1
ATOM 6898 C C . SER A 1 887 ? -8.278 -12.401 30.900 1.00 84.81 887 SER A C 1
ATOM 6900 O O . SER A 1 887 ? -8.537 -12.864 32.012 1.00 84.81 887 SER A O 1
ATOM 6902 N N . GLN A 1 888 ? -8.903 -11.325 30.415 1.00 84.81 888 GLN A N 1
ATOM 6903 C CA . GLN A 1 888 ? -9.965 -10.641 31.141 1.00 84.81 888 GLN A CA 1
ATOM 6904 C C . GLN A 1 888 ? -11.170 -11.566 31.380 1.00 84.81 888 GLN A C 1
ATOM 6906 O O . GLN A 1 888 ? -11.623 -11.676 32.520 1.00 84.81 888 GLN A O 1
ATOM 6911 N N . LEU A 1 889 ? -11.646 -12.266 30.345 1.00 87.25 889 LEU A N 1
ATOM 6912 C CA . LEU A 1 889 ? -12.758 -13.217 30.425 1.00 87.25 889 LEU A CA 1
ATOM 6913 C C . LEU A 1 889 ? -12.468 -14.378 31.389 1.00 87.25 889 LEU A C 1
ATOM 6915 O O . LEU A 1 889 ? -13.322 -14.706 32.214 1.00 87.25 889 LEU A O 1
ATOM 6919 N N . LEU A 1 890 ? -11.273 -14.972 31.326 1.00 85.62 890 LEU A N 1
ATOM 6920 C CA . LEU A 1 890 ? -10.888 -16.098 32.184 1.00 85.62 890 LEU A CA 1
ATOM 6921 C C . LEU A 1 890 ? -10.783 -15.704 33.650 1.00 85.62 890 LEU A C 1
ATOM 6923 O O . LEU A 1 890 ? -11.251 -16.443 34.513 1.00 85.62 890 LEU A O 1
ATOM 6927 N N . ASN A 1 891 ? -10.252 -14.521 33.947 1.00 83.56 891 ASN A N 1
ATOM 6928 C CA . ASN A 1 891 ? -10.242 -14.011 35.314 1.00 83.56 891 ASN A CA 1
ATOM 6929 C C . ASN A 1 891 ? -11.650 -13.758 35.841 1.00 83.56 891 ASN A C 1
ATOM 6931 O O . ASN A 1 891 ? -11.956 -14.160 36.961 1.00 83.56 891 ASN A O 1
ATOM 6935 N N . SER A 1 892 ? -12.534 -13.170 35.035 1.00 85.50 892 SER A N 1
ATOM 6936 C CA . SER A 1 892 ? -13.926 -12.990 35.444 1.00 85.50 892 SER A CA 1
ATOM 6937 C C . SER A 1 892 ? -14.647 -14.330 35.660 1.00 85.50 892 SER A C 1
ATOM 6939 O O . SER A 1 892 ? -15.424 -14.466 36.604 1.00 85.50 892 SER A O 1
ATOM 6941 N N . LEU A 1 893 ? -14.380 -15.339 34.822 1.00 85.69 893 LEU A N 1
ATOM 6942 C CA . LEU A 1 893 ? -14.906 -16.698 34.992 1.00 85.69 893 LEU A CA 1
ATOM 6943 C C . LEU A 1 893 ? -14.374 -17.370 36.257 1.00 85.69 893 LEU A C 1
ATOM 6945 O O . LEU A 1 893 ? -15.149 -18.004 36.961 1.00 85.69 893 LEU A O 1
ATOM 6949 N N . ARG A 1 894 ? -13.088 -17.198 36.579 1.00 82.38 894 ARG A N 1
ATOM 6950 C CA . ARG A 1 894 ? -12.475 -17.701 37.818 1.00 82.38 894 ARG A CA 1
ATOM 6951 C C . ARG A 1 894 ? -13.103 -17.095 39.054 1.00 82.38 894 ARG A C 1
ATOM 6953 O O . ARG A 1 894 ? -13.450 -17.823 39.976 1.00 82.38 894 ARG A O 1
ATOM 6960 N N . LEU A 1 895 ? -13.268 -15.774 39.057 1.00 80.88 895 LEU A N 1
ATOM 6961 C CA . LEU A 1 895 ? -13.905 -15.056 40.157 1.00 80.88 895 LEU A CA 1
ATOM 6962 C C . LEU A 1 895 ? -15.331 -15.564 40.397 1.00 80.88 895 LEU A C 1
ATOM 6964 O O . LEU A 1 895 ? -15.718 -15.790 41.540 1.00 80.88 895 LEU A O 1
ATOM 6968 N N . TRP A 1 896 ? -16.078 -15.814 39.321 1.00 83.62 896 TRP A N 1
ATOM 6969 C CA . TRP A 1 896 ? -17.419 -16.388 39.394 1.00 83.62 896 TRP A CA 1
ATOM 6970 C C . TRP A 1 896 ? -17.421 -17.865 39.829 1.00 83.62 896 TRP A C 1
ATOM 6972 O O . TRP A 1 896 ? -18.191 -18.259 40.706 1.00 83.62 896 TRP A O 1
ATOM 6982 N N . ALA A 1 897 ? -16.552 -18.699 39.260 1.00 79.62 897 ALA A N 1
ATOM 6983 C CA . ALA A 1 897 ? -16.529 -20.135 39.525 1.00 79.62 897 ALA A CA 1
ATOM 6984 C C . ALA A 1 897 ? -16.008 -20.473 40.935 1.00 79.62 897 ALA A C 1
ATOM 6986 O O . ALA A 1 897 ? -16.504 -21.409 41.560 1.00 79.62 897 ALA A O 1
ATOM 6987 N N . ALA A 1 898 ? -15.074 -19.677 41.470 1.00 73.62 898 ALA A N 1
ATOM 6988 C CA . ALA A 1 898 ? -14.536 -19.830 42.823 1.00 73.62 898 ALA A CA 1
ATOM 6989 C C . ALA A 1 898 ? -15.523 -19.417 43.931 1.00 73.62 898 ALA A C 1
ATOM 6991 O O . ALA A 1 898 ? -15.333 -19.772 45.095 1.00 73.62 898 ALA A O 1
ATOM 6992 N N . ASN A 1 899 ? -16.578 -18.668 43.600 1.00 71.38 899 ASN A N 1
ATOM 6993 C CA . ASN A 1 899 ? -17.581 -18.241 44.566 1.00 71.38 899 ASN A CA 1
ATOM 6994 C C . ASN A 1 899 ? -18.658 -19.318 44.750 1.00 71.38 899 ASN A C 1
ATOM 6996 O O . ASN A 1 899 ? -19.656 -19.342 44.039 1.00 71.38 899 ASN A O 1
ATOM 7000 N N . ASP A 1 900 ? -18.492 -20.211 45.721 1.00 62.59 900 ASP A N 1
ATOM 7001 C CA . ASP A 1 900 ? -19.466 -21.267 46.041 1.00 62.59 900 ASP A CA 1
ATOM 7002 C C . ASP A 1 900 ? -20.537 -20.837 47.070 1.00 62.59 900 ASP A C 1
ATOM 7004 O O . ASP A 1 900 ? -21.374 -21.644 47.489 1.00 62.59 900 ASP A O 1
ATOM 7008 N N . GLY A 1 901 ? -20.527 -19.559 47.468 1.00 60.00 901 GLY A N 1
ATOM 7009 C CA . GLY A 1 901 ? -21.388 -19.004 48.513 1.00 60.00 901 GLY A CA 1
ATOM 7010 C C . GLY A 1 901 ? -20.898 -19.257 49.945 1.00 60.00 901 GLY A C 1
ATOM 7011 O O . GLY A 1 901 ? -21.605 -18.894 50.883 1.00 60.00 901 GLY A O 1
ATOM 7012 N N . THR A 1 902 ? -19.712 -19.850 50.138 1.00 54.97 902 THR A N 1
ATOM 7013 C CA . THR A 1 902 ? -19.131 -20.144 51.464 1.00 54.97 902 THR A CA 1
ATOM 7014 C C . THR A 1 902 ? -17.931 -19.258 51.834 1.00 54.97 902 THR A C 1
ATOM 7016 O O . THR A 1 902 ? -17.499 -19.257 52.985 1.00 54.97 902 THR A O 1
ATOM 7019 N N . GLY A 1 903 ? -17.408 -18.465 50.888 1.00 53.72 903 GLY A N 1
ATOM 7020 C CA . GLY A 1 903 ? -16.124 -17.759 51.024 1.00 53.72 903 GLY A CA 1
ATOM 7021 C C . GLY A 1 903 ? -16.112 -16.451 51.833 1.00 53.72 903 GLY A C 1
ATOM 7022 O O . GLY A 1 903 ? -15.039 -15.997 52.235 1.00 53.72 903 GLY A O 1
ATOM 7023 N N . LEU A 1 904 ? -17.265 -15.826 52.103 1.00 62.00 904 LEU A N 1
ATOM 7024 C CA . LEU A 1 904 ? -17.341 -14.583 52.884 1.00 62.00 904 LEU A CA 1
ATOM 7025 C C . LEU A 1 904 ? -17.830 -14.875 54.309 1.00 62.00 904 LEU A C 1
ATOM 7027 O O . LEU A 1 904 ? -19.029 -14.947 54.562 1.00 62.00 904 LEU A O 1
ATOM 7031 N N . ASN A 1 905 ? -16.899 -14.977 55.262 1.00 63.03 905 ASN A N 1
ATOM 7032 C CA . ASN A 1 905 ? -17.192 -15.090 56.701 1.00 63.03 905 ASN A CA 1
ATOM 7033 C C . ASN A 1 905 ? -17.637 -13.739 57.307 1.00 63.03 905 ASN A C 1
ATOM 7035 O O . ASN A 1 905 ? -17.082 -13.279 58.305 1.00 63.03 905 ASN A O 1
ATOM 7039 N N . LEU A 1 906 ? -18.602 -13.063 56.679 1.00 69.00 906 LEU A N 1
ATOM 7040 C CA . LEU A 1 906 ? -19.142 -11.773 57.114 1.00 69.00 906 LEU A CA 1
ATOM 7041 C C . LEU A 1 906 ? -20.575 -11.947 57.623 1.00 69.00 906 LEU A C 1
ATOM 7043 O O . LEU A 1 906 ? -21.373 -12.673 57.039 1.00 69.00 906 LEU A O 1
ATOM 7047 N N . THR A 1 907 ? -20.925 -11.246 58.701 1.00 73.81 907 THR A N 1
ATOM 7048 C CA . THR A 1 907 ? -22.326 -11.159 59.154 1.00 73.81 907 THR A CA 1
ATOM 7049 C C . THR A 1 907 ? -23.184 -10.397 58.137 1.00 73.81 907 THR A C 1
ATOM 7051 O O . THR A 1 907 ? -22.672 -9.533 57.425 1.00 73.81 907 THR A O 1
ATOM 7054 N N . ASP A 1 908 ? -24.502 -10.630 58.112 1.00 73.19 908 ASP A N 1
ATOM 7055 C CA . ASP A 1 908 ? -25.429 -9.939 57.193 1.00 73.19 908 ASP A CA 1
ATOM 7056 C C . ASP A 1 908 ? -25.314 -8.401 57.265 1.00 73.19 908 ASP A C 1
ATOM 7058 O O . ASP A 1 908 ? -25.433 -7.698 56.258 1.00 73.19 908 ASP A O 1
ATOM 7062 N N . THR A 1 909 ? -25.032 -7.856 58.455 1.00 76.44 909 THR A N 1
ATOM 7063 C CA . THR A 1 909 ? -24.826 -6.416 58.672 1.00 76.44 909 THR A CA 1
ATOM 7064 C C . THR A 1 909 ? -23.493 -5.922 58.109 1.00 76.44 909 THR A C 1
ATOM 7066 O O . THR A 1 909 ? -23.453 -4.847 57.505 1.00 76.44 909 THR A O 1
ATOM 7069 N N . GLN A 1 910 ? -22.414 -6.697 58.256 1.00 77.38 910 GLN A N 1
ATOM 7070 C CA . GLN A 1 910 ? -21.107 -6.397 57.663 1.00 77.38 910 GLN A CA 1
ATOM 7071 C C . GLN A 1 910 ? -21.152 -6.513 56.137 1.00 77.38 910 GLN A C 1
ATOM 7073 O O . GLN A 1 910 ? -20.706 -5.599 55.448 1.00 77.38 910 GLN A O 1
ATOM 7078 N N . LEU A 1 911 ? -21.779 -7.564 55.602 1.00 77.38 911 LEU A N 1
ATOM 7079 C CA . LEU A 1 911 ? -21.958 -7.761 54.165 1.00 77.38 911 LEU A CA 1
ATOM 7080 C C . LEU A 1 911 ? -22.749 -6.606 53.534 1.00 77.38 911 LEU A C 1
ATOM 7082 O O . LEU A 1 911 ? -22.362 -6.066 52.496 1.00 77.38 911 LEU A O 1
ATOM 7086 N N . ALA A 1 912 ? -23.829 -6.159 54.187 1.00 78.94 912 ALA A N 1
ATOM 7087 C CA . ALA A 1 912 ? -24.593 -4.995 53.743 1.00 78.94 912 ALA A CA 1
ATOM 7088 C C . ALA A 1 912 ? -23.770 -3.693 53.781 1.00 78.94 912 ALA A C 1
ATOM 7090 O O . ALA A 1 912 ? -23.948 -2.833 52.914 1.00 78.94 912 ALA A O 1
ATOM 7091 N N . ALA A 1 913 ? -22.874 -3.530 54.760 1.00 82.81 913 ALA A N 1
ATOM 7092 C CA . ALA A 1 913 ? -21.987 -2.372 54.853 1.00 82.81 913 ALA A CA 1
ATOM 7093 C C . ALA A 1 913 ? -20.911 -2.368 53.752 1.00 82.81 913 ALA A C 1
ATOM 7095 O O . ALA A 1 913 ? -20.677 -1.316 53.152 1.00 82.81 913 ALA A O 1
ATOM 7096 N N . GLU A 1 914 ? -20.311 -3.523 53.450 1.00 81.62 914 GLU A N 1
ATOM 7097 C CA . GLU A 1 914 ? -19.343 -3.683 52.356 1.00 81.62 914 GLU A CA 1
ATOM 7098 C C . GLU A 1 914 ? -19.999 -3.470 50.987 1.00 81.62 914 GLU A C 1
ATOM 7100 O O . GLU A 1 914 ? -19.523 -2.659 50.194 1.00 81.62 914 GLU A O 1
ATOM 7105 N N . THR A 1 915 ? -21.172 -4.070 50.757 1.00 82.25 915 THR A N 1
ATOM 7106 C CA . THR A 1 915 ? -21.948 -3.882 49.516 1.00 82.25 915 THR A CA 1
ATOM 7107 C C . THR A 1 915 ? -22.297 -2.403 49.291 1.00 82.25 915 THR A C 1
ATOM 7109 O O . THR A 1 915 ? -22.185 -1.881 48.181 1.00 82.25 915 THR A O 1
ATOM 7112 N N . ARG A 1 916 ? -22.719 -1.680 50.342 1.00 86.69 916 ARG A N 1
ATOM 7113 C CA . ARG A 1 916 ? -23.027 -0.238 50.247 1.00 86.69 916 ARG A CA 1
ATOM 7114 C C . ARG A 1 916 ? -21.791 0.594 49.928 1.00 86.69 916 ARG A C 1
ATOM 7116 O O . ARG A 1 916 ? -21.885 1.524 49.129 1.00 86.69 916 ARG A O 1
ATOM 7123 N N . PHE A 1 917 ? -20.656 0.284 50.552 1.00 89.00 917 PHE A N 1
ATOM 7124 C CA . PHE A 1 917 ? -19.408 0.988 50.284 1.00 89.00 917 PHE A CA 1
ATOM 7125 C C . PHE A 1 917 ? -18.930 0.762 48.852 1.00 89.00 917 PHE A C 1
ATOM 7127 O O . PHE A 1 917 ? -18.622 1.739 48.169 1.00 89.00 917 PHE A O 1
ATOM 7134 N N . LEU A 1 918 ? -18.935 -0.490 48.386 1.00 89.12 918 LEU A N 1
ATOM 7135 C CA . LEU A 1 918 ? -18.571 -0.825 47.015 1.00 89.12 918 LEU A CA 1
ATOM 7136 C C . LEU A 1 918 ? -19.455 -0.071 46.017 1.00 89.12 918 LEU A C 1
ATOM 7138 O O . LEU A 1 918 ? -18.929 0.618 45.152 1.00 89.12 918 LEU A O 1
ATOM 7142 N N . ASN A 1 919 ? -20.781 -0.119 46.175 1.00 89.06 919 ASN A N 1
ATOM 7143 C CA . ASN A 1 919 ? -21.706 0.585 45.281 1.00 89.06 919 ASN A CA 1
ATOM 7144 C C . ASN A 1 919 ? -21.472 2.103 45.254 1.00 89.06 919 ASN A C 1
ATOM 7146 O O . ASN A 1 919 ? -21.553 2.723 44.194 1.00 89.06 919 ASN A O 1
ATOM 7150 N N . LEU A 1 920 ? -21.151 2.715 46.400 1.00 92.56 920 LEU A N 1
ATOM 7151 C CA . LEU A 1 920 ? -20.807 4.137 46.453 1.00 92.56 920 LEU A CA 1
ATOM 7152 C C . LEU A 1 920 ? -19.524 4.432 45.665 1.00 92.56 920 LEU A C 1
ATOM 7154 O O . LEU A 1 920 ? -19.477 5.416 44.929 1.00 92.56 920 LEU A O 1
ATOM 7158 N N . ARG A 1 921 ? -18.495 3.589 45.804 1.00 93.38 921 ARG A N 1
ATOM 7159 C CA . ARG A 1 921 ? -17.213 3.762 45.108 1.00 93.38 921 ARG A CA 1
ATOM 7160 C C . ARG A 1 921 ? -17.298 3.456 43.619 1.00 93.38 921 ARG A C 1
ATOM 7162 O O . ARG A 1 921 ? -16.743 4.220 42.839 1.00 93.38 921 ARG A O 1
ATOM 7169 N N . LEU A 1 922 ? -18.060 2.439 43.222 1.00 92.88 922 LEU A N 1
ATOM 7170 C CA . LEU A 1 922 ? -18.368 2.152 41.820 1.00 92.88 922 LEU A CA 1
ATOM 7171 C C . LEU A 1 922 ? -19.084 3.331 41.159 1.00 92.88 922 LEU A C 1
ATOM 7173 O O . LEU A 1 922 ? -18.669 3.768 40.095 1.00 92.88 922 LEU A O 1
ATOM 7177 N N . LYS A 1 923 ? -20.081 3.925 41.825 1.00 93.94 923 LYS A N 1
ATOM 7178 C CA . LYS A 1 923 ? -20.776 5.114 41.307 1.00 93.94 923 LYS A CA 1
ATOM 7179 C C . LYS A 1 923 ? -19.856 6.332 41.165 1.00 93.94 923 LYS A C 1
ATOM 7181 O O . LYS A 1 923 ? -20.061 7.166 40.286 1.00 93.94 923 LYS A O 1
ATOM 7186 N N . THR A 1 924 ? -18.866 6.480 42.046 1.00 95.38 924 THR A N 1
ATOM 7187 C CA . THR A 1 924 ? -17.836 7.521 41.898 1.00 95.38 924 THR A CA 1
ATOM 7188 C C . THR A 1 924 ? -16.930 7.221 40.707 1.00 95.38 924 THR A C 1
ATOM 7190 O O . THR A 1 924 ? -16.686 8.121 39.910 1.00 95.38 924 THR A O 1
ATOM 7193 N N . LEU A 1 925 ? -16.482 5.970 40.557 1.00 94.75 925 LEU A N 1
ATOM 7194 C CA . LEU A 1 925 ? -15.638 5.539 39.444 1.00 94.75 925 LEU A CA 1
ATOM 7195 C C . LEU A 1 925 ? -16.329 5.756 38.091 1.00 94.75 925 LEU A C 1
ATOM 7197 O O . LEU A 1 925 ? -15.732 6.375 37.219 1.00 94.75 925 LEU A O 1
ATOM 7201 N N . GLU A 1 926 ? -17.584 5.325 37.948 1.00 94.81 926 GLU A N 1
ATOM 7202 C CA . GLU A 1 926 ? -18.421 5.528 36.755 1.00 94.81 926 GLU A CA 1
ATOM 7203 C C . GLU A 1 926 ? -18.446 7.005 36.338 1.00 94.81 926 GLU A C 1
ATOM 7205 O O . GLU A 1 926 ? -18.095 7.365 35.216 1.00 94.81 926 GLU A O 1
ATOM 7210 N N . LYS A 1 927 ? -18.770 7.894 37.287 1.00 95.31 927 LYS A N 1
ATOM 7211 C CA . LYS A 1 927 ? -18.811 9.341 37.047 1.00 95.31 927 LYS A CA 1
ATOM 7212 C C . LYS A 1 927 ? -17.454 9.912 36.654 1.00 95.31 927 LYS A C 1
ATOM 7214 O O . LYS A 1 927 ? -17.401 10.796 35.805 1.00 95.31 927 LYS A O 1
ATOM 7219 N N . SER A 1 928 ? -16.376 9.459 37.291 1.00 96.12 928 SER A N 1
ATOM 7220 C CA . SER A 1 928 ? -15.023 9.931 36.996 1.00 96.12 928 SER A CA 1
ATOM 7221 C C . SER A 1 928 ? -14.516 9.443 35.640 1.00 96.12 928 SER A C 1
ATOM 7223 O O . SER A 1 928 ? -13.867 10.213 34.941 1.00 96.12 928 SER A O 1
ATOM 7225 N N . LEU A 1 929 ? -14.833 8.207 35.246 1.00 94.38 929 LEU A N 1
ATOM 7226 C CA . LEU A 1 929 ? -14.516 7.680 33.917 1.00 94.38 929 LEU A CA 1
ATOM 7227 C C . LEU A 1 929 ? -15.283 8.440 32.831 1.00 94.38 929 LEU A C 1
ATOM 7229 O O . LEU A 1 929 ? -14.679 8.899 31.866 1.00 94.38 929 LEU A O 1
ATOM 7233 N N . TYR A 1 930 ? -16.582 8.668 33.033 1.00 93.94 930 TYR A N 1
ATOM 7234 C CA . TYR A 1 930 ? -17.393 9.471 32.119 1.00 93.94 930 TYR A CA 1
ATOM 7235 C C . TYR A 1 930 ? -16.888 10.920 32.006 1.00 93.94 930 TYR A C 1
ATOM 7237 O O . TYR A 1 930 ? -16.828 11.480 30.913 1.00 93.94 930 TYR A O 1
ATOM 7245 N N . ALA A 1 931 ? -16.469 11.527 33.122 1.00 95.25 931 ALA A N 1
ATOM 7246 C CA . ALA A 1 931 ? -15.827 12.840 33.106 1.00 95.25 931 ALA A CA 1
ATOM 7247 C C . ALA A 1 931 ? -14.507 12.824 32.318 1.00 95.25 931 ALA A C 1
ATOM 7249 O O . ALA A 1 931 ? -14.288 13.715 31.509 1.00 95.25 931 ALA A O 1
ATOM 7250 N N . ALA A 1 932 ? -13.678 11.785 32.471 1.00 95.44 932 ALA A N 1
ATOM 7251 C CA . ALA A 1 932 ? -12.431 11.652 31.719 1.00 95.44 932 ALA A CA 1
ATOM 7252 C C . ALA A 1 932 ? -12.658 11.523 30.200 1.00 95.44 932 ALA A C 1
ATOM 7254 O O . ALA A 1 932 ? -11.893 12.096 29.427 1.00 95.44 932 ALA A O 1
ATOM 7255 N N . VAL A 1 933 ? -13.712 10.818 29.762 1.00 94.44 933 VAL A N 1
ATOM 7256 C CA . VAL A 1 933 ? -14.111 10.775 28.340 1.00 94.44 933 VAL A CA 1
ATOM 7257 C C . VAL A 1 933 ? -14.515 12.172 27.856 1.00 94.44 933 VAL A C 1
ATOM 7259 O O . VAL A 1 933 ? -14.044 12.624 26.814 1.00 94.44 933 VAL A O 1
ATOM 7262 N N . LYS A 1 934 ? -15.322 12.901 28.637 1.00 94.25 934 LYS A N 1
ATOM 7263 C CA . LYS A 1 934 ? -15.723 14.278 28.301 1.00 94.25 934 LYS A CA 1
ATOM 7264 C C . LYS A 1 934 ? -14.555 15.250 28.227 1.00 94.25 934 LYS A C 1
ATOM 7266 O O . LYS A 1 934 ? -14.509 16.061 27.306 1.00 94.25 934 LYS A O 1
ATOM 7271 N N . ASP A 1 935 ? -13.629 15.173 29.174 1.00 94.31 935 ASP A N 1
ATOM 7272 C CA . ASP A 1 935 ? -12.437 16.020 29.200 1.00 94.31 935 ASP A CA 1
ATOM 7273 C C . ASP A 1 935 ? -11.547 15.730 27.983 1.00 94.31 935 ASP A C 1
ATOM 7275 O O . ASP A 1 935 ? -11.116 16.661 27.306 1.00 94.31 935 ASP A O 1
ATOM 7279 N N . CYS A 1 936 ? -11.374 14.450 27.627 1.00 94.56 936 CYS A N 1
ATOM 7280 C CA . CYS A 1 936 ? -10.673 14.039 26.410 1.00 94.56 936 CYS A CA 1
ATOM 7281 C C . CYS A 1 936 ? -11.284 14.693 25.161 1.00 94.56 936 CYS A C 1
ATOM 7283 O O . CYS A 1 936 ? -10.580 15.311 24.369 1.00 94.56 936 CYS A O 1
ATOM 7285 N N . LEU A 1 937 ? -12.605 14.622 24.999 1.00 93.31 937 LEU A N 1
ATOM 7286 C CA . LEU A 1 937 ? -13.292 15.214 23.847 1.00 93.31 937 LEU A CA 1
ATOM 7287 C C . LEU A 1 937 ? -13.256 16.735 23.844 1.00 93.31 937 LEU A C 1
ATOM 7289 O O . LEU A 1 937 ? -13.188 17.350 22.780 1.00 93.31 937 LEU A O 1
ATOM 7293 N N . LYS A 1 938 ? -13.311 17.355 25.022 1.00 94.44 938 LYS A N 1
ATOM 7294 C CA . LYS A 1 938 ? -13.143 18.798 25.154 1.00 94.44 938 LYS A CA 1
ATOM 7295 C C . LYS A 1 938 ? -11.769 19.212 24.634 1.00 94.44 938 LYS A C 1
ATOM 7297 O O . LYS A 1 938 ? -11.702 20.088 23.780 1.00 94.44 938 LYS A O 1
ATOM 7302 N N . GLU A 1 939 ? -10.707 18.529 25.059 1.00 94.88 939 GLU A N 1
ATOM 7303 C CA . GLU A 1 939 ? -9.342 18.780 24.582 1.00 94.88 939 GLU A CA 1
ATOM 7304 C C . GLU A 1 939 ? -9.180 18.513 23.073 1.00 94.88 939 GLU A C 1
ATOM 7306 O O . GLU A 1 939 ? -8.459 19.245 22.394 1.00 94.88 939 GLU A O 1
ATOM 7311 N N . MET A 1 940 ? -9.859 17.498 22.523 1.00 93.88 940 MET A N 1
ATOM 7312 C CA . MET A 1 940 ? -9.874 17.234 21.076 1.00 93.88 940 MET A CA 1
ATOM 7313 C C . MET A 1 940 ? -10.550 18.369 20.293 1.00 93.88 940 MET A C 1
ATOM 7315 O O . MET A 1 940 ? -10.005 18.840 19.296 1.00 93.88 940 MET A O 1
ATOM 7319 N N . ASN A 1 941 ? -11.719 18.827 20.749 1.00 94.06 941 ASN A N 1
ATOM 7320 C CA . ASN A 1 941 ? -12.442 19.931 20.117 1.00 94.06 941 ASN A CA 1
ATOM 7321 C C . ASN A 1 941 ? -11.676 21.254 20.230 1.00 94.06 941 ASN A C 1
ATOM 7323 O O . ASN A 1 941 ? -11.650 22.021 19.272 1.00 94.06 941 ASN A O 1
ATOM 7327 N N . GLU A 1 942 ? -11.020 21.508 21.365 1.00 93.94 942 GLU A N 1
ATOM 7328 C CA . GLU A 1 942 ? -10.130 22.660 21.550 1.00 93.94 942 GLU A CA 1
ATOM 7329 C C . GLU A 1 942 ? -8.953 22.613 20.567 1.00 93.94 942 GLU A C 1
ATOM 7331 O O . GLU A 1 942 ? -8.662 23.614 19.922 1.00 93.94 942 GLU A O 1
ATOM 7336 N N . ALA A 1 943 ? -8.338 21.442 20.368 1.00 93.25 943 ALA A N 1
ATOM 7337 C CA . ALA A 1 943 ? -7.257 21.278 19.398 1.00 93.25 943 ALA A CA 1
ATOM 7338 C C . ALA A 1 943 ? -7.706 21.546 17.949 1.00 93.25 943 ALA A C 1
ATOM 7340 O O . ALA A 1 943 ? -6.962 22.158 17.182 1.00 93.25 943 ALA A O 1
ATOM 7341 N N . LEU A 1 944 ? -8.912 21.107 17.569 1.00 93.69 944 LEU A N 1
ATOM 7342 C CA . LEU A 1 944 ? -9.496 21.426 16.261 1.00 93.69 944 LEU A CA 1
ATOM 7343 C C . LEU A 1 944 ? -9.816 22.917 16.135 1.00 93.69 944 LEU A C 1
ATOM 7345 O O . LEU A 1 944 ? -9.559 23.513 15.090 1.00 93.69 944 LEU A O 1
ATOM 7349 N N . ALA A 1 945 ? -10.358 23.523 17.191 1.00 92.69 945 ALA A N 1
ATOM 7350 C CA . ALA A 1 945 ? -10.681 24.940 17.205 1.00 92.69 945 ALA A CA 1
ATOM 7351 C C . ALA A 1 945 ? -9.429 25.799 16.985 1.00 92.69 945 ALA A C 1
ATOM 7353 O O . ALA A 1 945 ? -9.373 26.546 16.010 1.00 92.69 945 ALA A O 1
ATOM 7354 N N . GLU A 1 946 ? -8.411 25.605 17.824 1.00 90.62 946 GLU A N 1
ATOM 7355 C CA . GLU A 1 946 ? -7.175 26.394 17.848 1.00 90.62 946 GLU A CA 1
ATOM 7356 C C . GLU A 1 946 ? -6.368 26.271 16.547 1.00 90.62 946 GLU A C 1
ATOM 7358 O O . GLU A 1 946 ? -5.841 27.254 16.021 1.00 90.62 946 GLU A O 1
ATOM 7363 N N . HIS A 1 947 ? -6.239 25.053 16.016 1.00 88.25 947 HIS A N 1
ATOM 7364 C CA . HIS A 1 947 ? -5.331 24.804 14.898 1.00 88.25 947 HIS A CA 1
ATOM 7365 C C . HIS A 1 947 ? -6.016 24.790 13.531 1.00 88.25 947 HIS A C 1
ATOM 7367 O O . HIS A 1 947 ? -5.347 25.063 12.543 1.00 88.25 947 HIS A O 1
ATOM 7373 N N . ILE A 1 948 ? -7.316 24.498 13.442 1.00 91.94 948 ILE A N 1
ATOM 7374 C CA . ILE A 1 948 ? -8.019 24.370 12.156 1.00 91.94 948 ILE A CA 1
ATOM 7375 C C . ILE A 1 948 ? -9.090 25.453 12.026 1.00 91.94 948 ILE A C 1
ATOM 7377 O O . ILE A 1 948 ? -9.035 26.279 11.116 1.00 91.94 948 ILE A O 1
ATOM 7381 N N . PHE A 1 949 ? -10.065 25.482 12.935 1.00 93.12 949 PHE A N 1
ATOM 7382 C CA . PHE A 1 949 ? -11.277 26.278 12.735 1.00 93.12 949 PHE A CA 1
ATOM 7383 C C . PHE A 1 949 ? -11.067 27.784 12.862 1.00 93.12 949 PHE A C 1
ATOM 7385 O O . PHE A 1 949 ? -11.697 28.537 12.121 1.00 93.12 949 PHE A O 1
ATOM 7392 N N . GLU A 1 950 ? -10.204 28.224 13.777 1.00 91.81 950 GLU A N 1
ATOM 7393 C CA . GLU A 1 950 ? -9.847 29.638 13.936 1.00 91.81 950 GLU A CA 1
ATOM 7394 C C . GLU A 1 950 ? -9.051 30.173 12.738 1.00 91.81 950 GLU A C 1
ATOM 7396 O O . GLU A 1 950 ? -9.018 31.378 12.506 1.00 91.81 950 GLU A O 1
ATOM 7401 N N . LYS A 1 951 ? -8.442 29.289 11.937 1.00 89.94 951 LYS A N 1
ATOM 7402 C CA . LYS A 1 951 ? -7.686 29.671 10.737 1.00 89.94 951 LYS A CA 1
ATOM 7403 C C . LYS A 1 951 ? -8.569 29.867 9.509 1.00 89.94 951 LYS A C 1
ATOM 7405 O O . LYS A 1 951 ? -8.161 30.565 8.587 1.00 89.94 951 LYS A O 1
ATOM 7410 N N . TYR A 1 952 ? -9.776 29.299 9.484 1.00 91.75 952 TYR A N 1
ATOM 7411 C CA . TYR A 1 952 ? -10.628 29.313 8.291 1.00 91.75 952 TYR A CA 1
ATOM 7412 C C . TYR A 1 952 ? -10.947 30.712 7.775 1.00 91.75 952 TYR A C 1
ATOM 7414 O O . TYR A 1 952 ? -10.915 30.901 6.567 1.00 91.75 952 TYR A O 1
ATOM 7422 N N . GLU A 1 953 ? -11.205 31.687 8.646 1.00 90.00 953 GLU A N 1
ATOM 7423 C CA . GLU A 1 953 ? -11.528 33.055 8.216 1.00 90.00 953 GLU A CA 1
ATOM 7424 C C . GLU A 1 953 ? -10.381 33.661 7.390 1.00 90.00 953 GLU A C 1
ATOM 7426 O O . GLU A 1 953 ? -10.582 34.045 6.239 1.00 90.00 953 GLU A O 1
ATOM 7431 N N . GLN A 1 954 ? -9.153 33.606 7.914 1.00 89.88 954 GLN A N 1
ATOM 7432 C CA . GLN A 1 954 ? -7.954 34.082 7.219 1.00 89.88 954 GLN A CA 1
ATOM 7433 C C . GLN A 1 954 ? -7.683 33.306 5.916 1.00 89.88 954 GLN A C 1
ATOM 7435 O O . GLN A 1 954 ? -7.321 33.898 4.898 1.00 89.88 954 GLN A O 1
ATOM 7440 N N . LEU A 1 955 ? -7.861 31.981 5.928 1.00 90.25 955 LEU A N 1
ATOM 7441 C CA . LEU A 1 955 ? -7.641 31.132 4.752 1.00 90.25 955 LEU A CA 1
ATOM 7442 C C . LEU A 1 955 ? -8.658 31.406 3.638 1.00 90.25 955 LEU A C 1
ATOM 7444 O O . LEU A 1 955 ? -8.294 31.451 2.461 1.00 90.25 955 LEU A O 1
ATOM 7448 N N . ILE A 1 956 ? -9.925 31.612 4.005 1.00 92.88 956 ILE A N 1
ATOM 7449 C CA . ILE A 1 956 ? -11.001 31.956 3.075 1.00 92.88 956 ILE A CA 1
ATOM 7450 C C . ILE A 1 956 ? -10.739 33.334 2.465 1.00 92.88 956 ILE A C 1
ATOM 7452 O O . ILE A 1 956 ? -10.850 33.477 1.250 1.00 92.88 956 ILE A O 1
ATOM 7456 N N . GLU A 1 957 ? -10.342 34.336 3.256 1.00 91.62 957 GLU A N 1
ATOM 7457 C CA . GLU A 1 957 ? -9.993 35.666 2.735 1.00 91.62 957 GLU A CA 1
ATOM 7458 C C . GLU A 1 957 ? -8.853 35.602 1.706 1.00 91.62 957 GLU A C 1
ATOM 7460 O O . GLU A 1 957 ? -8.956 36.196 0.625 1.00 91.62 957 GLU A O 1
ATOM 7465 N N . GLY A 1 958 ? -7.810 34.817 1.997 1.00 88.94 958 GLY A N 1
ATOM 7466 C CA . GLY A 1 958 ? -6.725 34.534 1.056 1.00 88.94 958 GLY A CA 1
ATOM 7467 C C . GLY A 1 958 ? -7.241 33.912 -0.244 1.00 88.94 958 GLY A C 1
ATOM 7468 O O . GLY A 1 958 ? -7.022 34.462 -1.327 1.00 88.94 958 GLY A O 1
ATOM 7469 N N . ALA A 1 959 ? -8.022 32.833 -0.147 1.00 91.81 959 ALA A N 1
ATOM 7470 C CA . ALA A 1 959 ? -8.593 32.147 -1.306 1.00 91.81 959 ALA A CA 1
ATOM 7471 C C . ALA A 1 959 ? -9.535 33.042 -2.134 1.00 91.81 959 ALA A C 1
ATOM 7473 O O . ALA A 1 959 ? -9.481 33.024 -3.365 1.00 91.81 959 ALA A O 1
ATOM 7474 N N . ILE A 1 960 ? -10.356 33.885 -1.495 1.00 92.44 960 ILE A N 1
ATOM 7475 C CA . ILE A 1 960 ? -11.220 34.868 -2.171 1.00 92.44 960 ILE A CA 1
ATOM 7476 C C . ILE A 1 960 ? -10.380 35.846 -2.994 1.00 92.44 960 ILE A C 1
ATOM 7478 O O . ILE A 1 960 ? -10.762 36.178 -4.124 1.00 92.44 960 ILE A O 1
ATOM 7482 N N . SER A 1 961 ? -9.258 36.318 -2.442 1.00 90.75 961 SER A N 1
ATOM 7483 C CA . SER A 1 961 ? -8.376 37.274 -3.115 1.00 90.75 961 SER A CA 1
ATOM 7484 C C . SER A 1 961 ? -7.711 36.677 -4.364 1.00 90.75 961 SER A C 1
ATOM 7486 O O . SER A 1 961 ? -7.567 37.368 -5.377 1.00 90.75 961 SER A O 1
ATOM 7488 N N . GLU A 1 962 ? -7.406 35.377 -4.338 1.00 90.62 962 GLU A N 1
ATOM 7489 C CA . GLU A 1 962 ? -6.736 34.660 -5.427 1.00 90.62 962 GLU A CA 1
ATOM 7490 C C . GLU A 1 962 ? -7.696 34.045 -6.456 1.00 90.62 962 GLU A C 1
ATOM 7492 O O . GLU A 1 962 ? -7.328 33.899 -7.623 1.00 90.62 962 GLU A O 1
ATOM 7497 N N . ALA A 1 963 ? -8.945 33.743 -6.084 1.00 91.88 963 ALA A N 1
ATOM 7498 C CA . ALA A 1 963 ? -9.893 32.991 -6.915 1.00 91.88 963 ALA A CA 1
ATOM 7499 C C . ALA A 1 963 ? -10.080 33.560 -8.329 1.00 91.88 963 ALA A C 1
ATOM 7501 O O . ALA A 1 963 ? -10.046 32.821 -9.314 1.00 91.88 963 ALA A O 1
ATOM 7502 N N . ASN A 1 964 ? -10.225 34.882 -8.456 1.00 90.25 964 ASN A N 1
ATOM 7503 C CA . ASN A 1 964 ? -10.388 35.531 -9.760 1.00 90.25 964 ASN A CA 1
ATOM 7504 C C . ASN A 1 964 ? -9.104 35.472 -10.600 1.00 90.25 964 ASN A C 1
ATOM 7506 O O . ASN A 1 964 ? -9.172 35.352 -11.828 1.00 90.25 964 ASN A O 1
ATOM 7510 N N . ALA A 1 965 ? -7.934 35.543 -9.959 1.00 88.88 965 ALA A N 1
ATOM 7511 C CA . ALA A 1 965 ? -6.654 35.390 -10.637 1.00 88.88 965 ALA A CA 1
ATOM 7512 C C . ALA A 1 965 ? -6.478 33.948 -11.132 1.00 88.88 965 ALA A C 1
ATOM 7514 O O . ALA A 1 965 ? -6.115 33.750 -12.292 1.00 88.88 965 ALA A O 1
ATOM 7515 N N . THR A 1 966 ? -6.818 32.954 -10.308 1.00 89.25 966 THR A N 1
ATOM 7516 C CA . THR A 1 966 ? -6.825 31.530 -10.676 1.00 89.25 966 THR A CA 1
ATOM 7517 C C . THR A 1 966 ? -7.774 31.259 -11.839 1.00 89.25 966 THR A C 1
ATOM 7519 O O . THR A 1 966 ? -7.351 30.708 -12.855 1.00 89.25 966 THR A O 1
ATOM 7522 N N . ALA A 1 967 ? -9.018 31.740 -11.760 1.00 89.81 967 ALA A N 1
ATOM 7523 C CA . ALA A 1 967 ? -9.986 31.592 -12.841 1.00 89.81 967 ALA A CA 1
ATOM 7524 C C . ALA A 1 967 ? -9.498 32.247 -14.143 1.00 89.81 967 ALA A C 1
ATOM 7526 O O . ALA A 1 967 ? -9.627 31.666 -15.218 1.00 89.81 967 ALA A O 1
ATOM 7527 N N . SER A 1 968 ? -8.868 33.423 -14.053 1.00 86.94 968 SER A N 1
ATOM 7528 C CA . SER A 1 968 ? -8.299 34.118 -15.214 1.00 86.94 968 SER A CA 1
ATOM 7529 C C . SER A 1 968 ? -7.124 33.361 -15.838 1.00 86.94 968 SER A C 1
ATOM 7531 O O . SER A 1 968 ? -6.980 33.367 -17.062 1.00 86.94 968 SER A O 1
ATOM 7533 N N . ARG A 1 969 ? -6.300 32.677 -15.026 1.00 87.12 969 ARG A N 1
ATOM 7534 C CA . ARG A 1 969 ? -5.181 31.853 -15.514 1.00 87.12 969 ARG A CA 1
ATOM 7535 C C . ARG A 1 969 ? -5.660 30.728 -16.423 1.00 87.12 969 ARG A C 1
ATOM 7537 O O . ARG A 1 969 ? -4.985 30.445 -17.408 1.00 87.12 969 ARG A O 1
ATOM 7544 N N . TRP A 1 970 ? -6.839 30.153 -16.179 1.00 88.56 970 TRP A N 1
ATOM 7545 C CA . TRP A 1 970 ? -7.415 29.116 -17.045 1.00 88.56 970 TRP A CA 1
ATOM 7546 C C . TRP A 1 970 ? -7.617 29.581 -18.489 1.00 88.56 970 TRP A C 1
ATOM 7548 O O . TRP A 1 970 ? -7.572 28.767 -19.411 1.00 88.56 970 TRP A O 1
ATOM 7558 N N . HIS A 1 971 ? -7.810 30.885 -18.696 1.00 85.19 971 HIS A N 1
ATOM 7559 C CA . HIS A 1 971 ? -8.043 31.493 -20.008 1.00 85.19 971 HIS A CA 1
ATOM 7560 C C . HIS A 1 971 ? -6.844 32.293 -20.529 1.00 85.19 971 HIS A C 1
ATOM 7562 O O . HIS A 1 971 ? -6.945 32.916 -21.590 1.00 85.19 971 HIS A O 1
ATOM 7568 N N . SER A 1 972 ? -5.716 32.288 -19.813 1.00 83.62 972 SER A N 1
ATOM 7569 C CA . SER A 1 972 ? -4.478 32.920 -20.269 1.00 83.62 972 SER A CA 1
ATOM 7570 C C . SER A 1 972 ? -3.993 32.315 -21.593 1.00 83.62 972 SER A C 1
ATOM 7572 O O . SER A 1 972 ? -4.282 31.153 -21.899 1.00 83.62 972 SER A O 1
ATOM 7574 N N . PRO A 1 973 ? -3.213 33.061 -22.398 1.00 80.06 973 PRO A N 1
ATOM 7575 C CA . PRO A 1 973 ? -2.577 32.500 -23.581 1.00 80.06 973 PRO A CA 1
ATOM 7576 C C . PRO A 1 973 ? -1.789 31.231 -23.242 1.00 80.06 973 PRO A C 1
ATOM 7578 O O . PRO A 1 973 ? -1.130 31.146 -22.204 1.00 80.06 973 PRO A O 1
ATOM 7581 N N . ILE A 1 974 ? -1.847 30.242 -24.134 1.00 78.56 974 ILE A N 1
ATOM 7582 C CA . ILE A 1 974 ? -1.088 29.002 -23.971 1.00 78.56 974 ILE A CA 1
ATOM 7583 C C . ILE A 1 974 ? 0.398 29.350 -24.004 1.00 78.56 974 ILE A C 1
ATOM 7585 O O . ILE A 1 974 ? 0.913 29.804 -25.029 1.00 78.56 974 ILE A O 1
ATOM 7589 N N . ASN A 1 975 ? 1.095 29.080 -22.908 1.00 74.81 975 ASN A N 1
ATOM 7590 C CA . ASN A 1 975 ? 2.537 29.220 -22.845 1.00 74.81 975 ASN A CA 1
ATOM 7591 C C . ASN A 1 975 ? 3.187 27.896 -23.281 1.00 74.81 975 ASN A C 1
ATOM 7593 O O . ASN A 1 975 ? 3.007 26.855 -22.650 1.00 74.81 975 ASN A O 1
ATOM 7597 N N . ARG A 1 976 ? 3.892 27.918 -24.420 1.00 66.38 976 ARG A N 1
ATOM 7598 C CA . ARG A 1 976 ? 4.536 26.723 -24.993 1.00 66.38 976 ARG A CA 1
ATOM 7599 C C . ARG A 1 976 ? 5.876 26.395 -24.337 1.00 66.38 976 ARG A C 1
ATOM 7601 O O . ARG A 1 976 ? 6.255 25.229 -24.349 1.00 66.38 976 ARG A O 1
ATOM 7608 N N . GLU A 1 977 ? 6.556 27.397 -23.788 1.00 57.06 977 GLU A N 1
ATOM 7609 C CA . GLU A 1 977 ? 7.859 27.258 -23.126 1.00 57.06 977 GLU A CA 1
ATOM 7610 C C . GLU A 1 977 ? 7.683 26.838 -21.669 1.00 57.06 977 GLU A C 1
ATOM 7612 O O . GLU A 1 977 ? 8.379 25.951 -21.185 1.00 57.06 977 GLU A O 1
ATOM 7617 N N . ASN A 1 978 ? 6.686 27.417 -20.996 1.00 58.84 978 ASN A N 1
ATOM 7618 C CA . ASN A 1 978 ? 6.338 27.077 -19.632 1.00 58.84 978 ASN A CA 1
ATOM 7619 C C . ASN A 1 978 ? 4.822 26.850 -19.466 1.00 58.84 978 ASN A C 1
ATOM 7621 O O . ASN A 1 978 ? 4.062 27.759 -19.133 1.00 58.84 978 ASN A O 1
ATOM 7625 N N . ARG A 1 979 ? 4.388 25.602 -19.687 1.00 62.12 979 ARG A N 1
ATOM 7626 C CA . ARG A 1 979 ? 2.966 25.215 -19.705 1.00 62.12 979 ARG A CA 1
ATOM 7627 C C . ARG A 1 979 ? 2.223 25.402 -18.381 1.00 62.12 979 ARG A C 1
ATOM 7629 O O . ARG A 1 979 ? 1.025 25.640 -18.448 1.00 62.12 979 ARG A O 1
ATOM 7636 N N . HIS A 1 980 ? 2.884 25.340 -17.220 1.00 57.25 980 HIS A N 1
ATOM 7637 C CA . HIS A 1 980 ? 2.212 25.568 -15.927 1.00 57.25 980 HIS A CA 1
ATOM 7638 C C . HIS A 1 980 ? 1.866 27.048 -15.686 1.00 57.25 980 HIS A C 1
ATOM 7640 O O . HIS A 1 980 ? 1.028 27.357 -14.848 1.00 57.25 980 HIS A O 1
ATOM 7646 N N . LEU A 1 981 ? 2.475 27.964 -16.450 1.00 61.06 981 LEU A N 1
ATOM 7647 C CA . LEU A 1 981 ? 2.183 29.402 -16.421 1.00 61.06 981 LEU A CA 1
ATOM 7648 C C . LEU A 1 981 ? 1.191 29.842 -17.517 1.00 61.06 981 LEU A C 1
ATOM 7650 O O . LEU A 1 981 ? 0.897 31.032 -17.631 1.00 61.06 981 LEU A O 1
ATOM 7654 N N . GLY A 1 982 ? 0.720 28.919 -18.363 1.00 71.94 982 GLY A N 1
ATOM 7655 C CA . GLY A 1 982 ? -0.211 29.192 -19.463 1.00 71.94 982 GLY A CA 1
ATOM 7656 C C . GLY A 1 982 ? -1.639 28.729 -19.167 1.00 71.94 982 GLY A C 1
ATOM 7657 O O . GLY A 1 982 ? -1.850 27.870 -18.320 1.00 71.94 982 GLY A O 1
ATOM 7658 N N . GLY A 1 983 ? -2.617 29.274 -19.894 1.00 81.69 983 GLY A N 1
ATOM 7659 C CA . GLY A 1 983 ? -4.008 28.812 -19.816 1.00 81.69 983 GLY A CA 1
ATOM 7660 C C . GLY A 1 983 ? -4.319 27.651 -20.761 1.00 81.69 983 GLY A C 1
ATOM 7661 O O . GLY A 1 983 ? -3.459 27.158 -21.499 1.00 81.69 983 GLY A O 1
ATOM 7662 N N . TYR A 1 984 ? -5.575 27.209 -20.761 1.00 83.75 984 TYR A N 1
ATOM 7663 C CA . TYR A 1 984 ? -6.023 26.056 -21.538 1.00 83.75 984 TYR A CA 1
ATOM 7664 C C . TYR A 1 984 ? -6.413 26.433 -22.971 1.00 83.75 984 TYR A C 1
ATOM 7666 O O . TYR A 1 984 ? -7.001 27.481 -23.244 1.00 83.75 984 TYR A O 1
ATOM 7674 N N . PHE A 1 985 ? -6.161 25.518 -23.913 1.00 82.81 985 PHE A N 1
ATOM 7675 C CA . PHE A 1 985 ? -6.774 25.605 -25.238 1.00 82.81 985 PHE A CA 1
ATOM 7676 C C . PHE A 1 985 ? -8.298 25.476 -25.122 1.00 82.81 985 PHE A C 1
ATOM 7678 O O . PHE A 1 985 ? -8.782 24.666 -24.335 1.00 82.81 985 PHE A O 1
ATOM 7685 N N . TRP A 1 986 ? -9.065 26.223 -25.924 1.00 82.88 986 TRP A N 1
ATOM 7686 C CA . TRP A 1 986 ? -10.525 26.316 -25.769 1.00 82.88 986 TRP A CA 1
ATOM 7687 C C . TRP A 1 986 ? -11.244 24.959 -25.771 1.00 82.88 986 TRP A C 1
ATOM 7689 O O . TRP A 1 986 ? -12.209 24.785 -25.031 1.00 82.88 986 TRP A O 1
ATOM 7699 N N . ALA A 1 987 ? -10.779 23.998 -26.577 1.00 80.25 987 ALA A N 1
ATOM 7700 C CA . ALA A 1 987 ? -11.364 22.660 -26.630 1.00 80.25 987 ALA A CA 1
ATOM 7701 C C . ALA A 1 987 ? -11.054 21.868 -25.351 1.00 80.25 987 ALA A C 1
ATOM 7703 O O . ALA A 1 987 ? -11.939 21.222 -24.804 1.00 80.25 987 ALA A O 1
ATOM 7704 N N . THR A 1 988 ? -9.831 21.994 -24.826 1.00 79.81 988 THR A N 1
ATOM 7705 C CA . THR A 1 988 ? -9.411 21.408 -23.544 1.00 79.81 988 THR A CA 1
ATOM 7706 C C . THR A 1 988 ? -10.181 22.017 -22.377 1.00 79.81 988 THR A C 1
ATOM 7708 O O . THR A 1 988 ? -10.666 21.287 -21.525 1.00 79.81 988 THR A O 1
ATOM 7711 N N . TYR A 1 989 ? -10.358 23.339 -22.358 1.00 85.81 989 TYR A N 1
ATOM 7712 C CA . TYR A 1 989 ? -11.179 24.005 -21.349 1.00 85.81 989 TYR A CA 1
ATOM 7713 C C . TYR A 1 989 ? -12.633 23.521 -21.394 1.00 85.81 989 TYR A C 1
ATOM 7715 O O . TYR A 1 989 ? -13.226 23.236 -20.359 1.00 85.81 989 TYR A O 1
ATOM 7723 N N . LYS A 1 990 ? -13.193 23.365 -22.601 1.00 82.62 990 LYS A N 1
ATOM 7724 C CA . LYS A 1 990 ? -14.553 22.850 -22.787 1.00 82.62 990 LYS A CA 1
ATOM 7725 C C . LYS A 1 990 ? -14.713 21.395 -22.328 1.00 82.62 990 LYS A C 1
ATOM 7727 O O . LYS A 1 990 ? -15.750 21.047 -21.782 1.00 82.62 990 LYS A O 1
ATOM 7732 N N . ALA A 1 991 ? -13.694 20.574 -22.543 1.00 74.62 991 ALA A N 1
ATOM 7733 C CA . ALA A 1 991 ? -13.587 19.217 -22.014 1.00 74.62 991 ALA A CA 1
ATOM 7734 C C . ALA A 1 991 ? -13.607 19.201 -20.473 1.00 74.62 991 ALA A C 1
ATOM 7736 O O . ALA A 1 991 ? -14.416 18.510 -19.862 1.00 74.62 991 ALA A O 1
ATOM 7737 N N . ILE A 1 992 ? -12.795 20.056 -19.840 1.00 77.88 992 ILE A N 1
ATOM 7738 C CA . ILE A 1 992 ? -12.726 20.176 -18.377 1.00 77.88 992 ILE A CA 1
ATOM 7739 C C . ILE A 1 992 ? -14.090 20.535 -17.769 1.00 77.88 992 ILE A C 1
ATOM 7741 O O . ILE A 1 992 ? -14.548 19.871 -16.844 1.00 77.88 992 ILE A O 1
ATOM 7745 N N . VAL A 1 993 ? -14.772 21.552 -18.305 1.00 84.94 993 VAL A N 1
ATOM 7746 C CA . VAL A 1 993 ? -16.084 21.974 -17.775 1.00 84.94 993 VAL A CA 1
ATOM 7747 C C . VAL A 1 993 ? -17.204 20.972 -18.063 1.00 84.94 993 VAL A C 1
ATOM 7749 O O . VAL A 1 993 ? -18.164 20.928 -17.315 1.00 84.94 993 VAL A O 1
ATOM 7752 N N . ARG A 1 994 ? -17.101 20.129 -19.099 1.00 78.44 994 ARG A N 1
ATOM 7753 C CA . ARG A 1 994 ? -18.067 19.034 -19.332 1.00 78.44 994 ARG A CA 1
ATOM 7754 C C . ARG A 1 994 ? -17.980 17.918 -18.296 1.00 78.44 994 ARG A C 1
ATOM 7756 O O . ARG A 1 994 ? -18.892 17.105 -18.213 1.00 78.44 994 ARG A O 1
ATOM 7763 N N . ARG A 1 995 ? -16.874 17.866 -17.556 1.00 68.94 995 ARG A N 1
ATOM 7764 C CA . ARG A 1 995 ? -16.582 16.864 -16.532 1.00 68.94 995 ARG A CA 1
ATOM 7765 C C . ARG A 1 995 ? -16.508 17.470 -15.145 1.00 68.94 995 ARG A C 1
ATOM 7767 O O . ARG A 1 995 ? -15.618 17.139 -14.362 1.00 68.94 995 ARG A O 1
ATOM 7774 N N . ASP A 1 996 ? -17.389 18.424 -14.885 1.00 76.25 996 ASP A N 1
ATOM 7775 C CA . ASP A 1 996 ? -17.504 19.058 -13.577 1.00 76.25 996 ASP A CA 1
ATOM 7776 C C . ASP A 1 996 ? -16.167 19.619 -13.057 1.00 76.25 996 ASP A C 1
ATOM 7778 O O . ASP A 1 996 ? -15.877 19.592 -11.861 1.00 76.25 996 ASP A O 1
ATOM 7782 N N . GLY A 1 997 ? -15.314 20.109 -13.964 1.00 76.75 997 GLY A N 1
ATOM 7783 C CA . GLY A 1 997 ? -14.038 20.734 -13.624 1.00 76.75 997 GLY A CA 1
ATOM 7784 C C . GLY A 1 997 ? -12.838 19.791 -13.528 1.00 76.75 997 GLY A C 1
ATOM 7785 O O . GLY A 1 997 ? -11.748 20.274 -13.224 1.00 76.75 997 GLY A O 1
ATOM 7786 N N . VAL A 1 998 ? -12.987 18.489 -13.808 1.00 72.94 998 VAL A N 1
ATOM 7787 C CA . VAL A 1 998 ? -11.904 17.498 -13.673 1.00 72.94 998 VAL A CA 1
ATOM 7788 C C . VAL A 1 998 ? -11.626 16.775 -14.991 1.00 72.94 998 VAL A C 1
ATOM 7790 O O . VAL A 1 998 ? -12.473 16.079 -15.545 1.00 72.94 998 VAL A O 1
ATOM 7793 N N . PHE A 1 999 ? -10.397 16.876 -15.493 1.00 66.25 999 PHE A N 1
ATOM 7794 C CA . PHE A 1 999 ? -9.983 16.222 -16.733 1.00 66.25 999 PHE A CA 1
ATOM 7795 C C . PHE A 1 999 ? -8.530 15.762 -16.688 1.00 66.25 999 PHE A C 1
ATOM 7797 O O . PHE A 1 999 ? -7.627 16.552 -16.447 1.00 66.25 999 PHE A O 1
ATOM 7804 N N . SER A 1 1000 ? -8.271 14.493 -16.994 1.00 55.47 1000 SER A N 1
ATOM 7805 C CA . SER A 1 1000 ? -6.906 13.994 -17.198 1.00 55.47 1000 SER A CA 1
ATOM 7806 C C . SER A 1 1000 ? -6.563 13.917 -18.680 1.00 55.47 1000 SER A C 1
ATOM 7808 O O . SER A 1 1000 ? -7.328 13.372 -19.472 1.00 55.47 1000 SER A O 1
ATOM 7810 N N . ASN A 1 1001 ? -5.385 14.411 -19.050 1.00 58.25 1001 ASN A N 1
ATOM 7811 C CA . ASN A 1 1001 ? -4.822 14.258 -20.392 1.00 58.25 1001 ASN A CA 1
ATOM 7812 C C . ASN A 1 1001 ? -3.318 13.929 -20.310 1.00 58.25 1001 ASN A C 1
ATOM 7814 O O . ASN A 1 1001 ? -2.775 13.750 -19.219 1.00 58.25 1001 ASN A O 1
ATOM 7818 N N . ALA A 1 1002 ? -2.612 13.878 -21.446 1.00 49.75 1002 ALA A N 1
ATOM 7819 C CA . ALA A 1 1002 ? -1.165 13.616 -21.490 1.00 49.75 1002 ALA A CA 1
ATOM 7820 C C . ALA A 1 1002 ? -0.299 14.610 -20.676 1.00 49.75 1002 ALA A C 1
ATOM 7822 O O . ALA A 1 1002 ? 0.885 14.362 -20.450 1.00 49.75 1002 ALA A O 1
ATOM 7823 N N . GLN A 1 1003 ? -0.864 15.741 -20.242 1.00 51.19 1003 GLN A N 1
ATOM 7824 C CA . GLN A 1 1003 ? -0.209 16.764 -19.421 1.00 51.19 1003 GLN A CA 1
ATOM 7825 C C . GLN A 1 1003 ? -0.465 16.571 -17.916 1.00 51.19 1003 GLN A C 1
ATOM 7827 O O . GLN A 1 1003 ? 0.109 17.305 -17.117 1.00 51.19 1003 GLN A O 1
ATOM 7832 N N . GLY A 1 1004 ? -1.278 15.583 -17.529 1.00 54.47 1004 GLY A N 1
ATOM 7833 C CA . GLY A 1 1004 ? -1.626 15.266 -16.145 1.00 54.47 1004 GLY A CA 1
ATOM 7834 C C . GLY A 1 1004 ? -3.102 15.502 -15.826 1.00 54.47 1004 GLY A C 1
ATOM 7835 O O . GLY A 1 1004 ? -3.904 15.847 -16.699 1.00 54.47 1004 GLY A O 1
ATOM 7836 N N . LEU A 1 1005 ? -3.450 15.298 -14.556 1.00 62.03 1005 LEU A N 1
ATOM 7837 C CA . LEU A 1 1005 ? -4.764 15.615 -14.005 1.00 62.03 1005 LEU A CA 1
ATOM 7838 C C . LEU A 1 1005 ? -4.923 17.140 -13.918 1.00 62.03 1005 LEU A C 1
ATOM 7840 O O . LEU A 1 1005 ? -4.145 17.807 -13.244 1.00 62.03 1005 LEU A O 1
ATOM 7844 N N . GLN A 1 1006 ? -5.923 17.674 -14.609 1.00 72.81 1006 GLN A N 1
ATOM 7845 C CA . GLN A 1 1006 ? -6.373 19.057 -14.507 1.00 72.81 1006 GLN A CA 1
ATOM 7846 C C . GLN A 1 1006 ? -7.627 19.071 -13.642 1.00 72.81 1006 GLN A C 1
ATOM 7848 O O . GLN A 1 1006 ? -8.628 18.456 -14.005 1.00 72.81 1006 GLN A O 1
ATOM 7853 N N . ASP A 1 1007 ? -7.572 19.750 -12.506 1.00 80.94 1007 ASP A N 1
ATOM 7854 C CA . ASP A 1 1007 ? -8.690 19.848 -11.574 1.00 80.94 1007 ASP A CA 1
ATOM 7855 C C . ASP A 1 1007 ? -8.890 21.322 -11.204 1.00 80.94 1007 ASP A C 1
ATOM 7857 O O . ASP A 1 1007 ? -8.135 21.886 -10.411 1.00 80.94 1007 ASP A O 1
ATOM 7861 N N . LEU A 1 1008 ? -9.874 21.970 -11.838 1.00 87.88 1008 LEU A N 1
ATOM 7862 C CA . LEU A 1 1008 ? -10.189 23.382 -11.586 1.00 87.88 1008 LEU A CA 1
ATOM 7863 C C . LEU A 1 1008 ? -10.730 23.587 -10.172 1.00 87.88 1008 LEU A C 1
ATOM 7865 O O . LEU A 1 1008 ? -10.502 24.636 -9.572 1.00 87.88 1008 LEU A O 1
ATOM 7869 N N . ASN A 1 1009 ? -11.424 22.578 -9.643 1.00 89.31 1009 ASN A N 1
ATOM 7870 C CA . ASN A 1 1009 ? -11.980 22.616 -8.300 1.00 89.31 1009 ASN A CA 1
ATOM 7871 C C . ASN A 1 1009 ? -10.839 22.597 -7.278 1.00 89.31 1009 ASN A C 1
ATOM 7873 O O . ASN A 1 1009 ? -10.828 23.411 -6.357 1.00 89.31 1009 ASN A O 1
ATOM 7877 N N . PHE A 1 1010 ? -9.846 21.721 -7.482 1.00 84.94 1010 PHE A N 1
ATOM 7878 C CA . PHE A 1 1010 ? -8.635 21.684 -6.665 1.00 84.94 1010 PHE A CA 1
ATOM 7879 C C . PHE A 1 1010 ? -7.842 22.991 -6.771 1.00 84.94 1010 PHE A C 1
ATOM 7881 O O . PHE A 1 1010 ? -7.467 23.546 -5.749 1.00 84.94 1010 PHE A O 1
ATOM 7888 N N . GLN A 1 1011 ? -7.644 23.530 -7.979 1.00 87.25 1011 GLN A N 1
ATOM 7889 C CA . GLN A 1 1011 ? -6.904 24.787 -8.180 1.00 87.25 1011 GLN A CA 1
ATOM 7890 C C . GLN A 1 1011 ? -7.525 25.983 -7.442 1.00 87.25 1011 GLN A C 1
ATOM 7892 O O . GLN A 1 1011 ? -6.804 26.880 -7.016 1.00 87.25 1011 GLN A O 1
ATOM 7897 N N . LEU A 1 1012 ? -8.852 26.019 -7.283 1.00 90.12 1012 LEU A N 1
ATOM 7898 C CA . LEU A 1 1012 ? -9.514 27.071 -6.507 1.00 90.12 1012 LEU A CA 1
ATOM 7899 C C . LEU A 1 1012 ? -9.341 26.904 -4.997 1.00 90.12 1012 LEU A C 1
ATOM 7901 O O . LEU A 1 1012 ? -9.241 27.906 -4.297 1.00 90.12 1012 LEU A O 1
ATOM 7905 N N . ILE A 1 1013 ? -9.334 25.667 -4.496 1.00 90.44 1013 ILE A N 1
ATOM 7906 C CA . ILE A 1 1013 ? -9.238 25.382 -3.055 1.00 90.44 1013 ILE A CA 1
ATOM 7907 C C . ILE A 1 1013 ? -7.796 25.193 -2.572 1.00 90.44 1013 ILE A C 1
ATOM 7909 O O . ILE A 1 1013 ? -7.539 25.175 -1.370 1.00 90.44 1013 ILE A O 1
ATOM 7913 N N . GLU A 1 1014 ? -6.848 25.078 -3.502 1.00 86.31 1014 GLU A N 1
ATOM 7914 C CA . GLU A 1 1014 ? -5.424 24.897 -3.239 1.00 86.31 1014 GLU A CA 1
ATOM 7915 C C . GLU A 1 1014 ? -4.865 25.895 -2.210 1.00 86.31 1014 GLU A C 1
ATOM 7917 O O . GLU A 1 1014 ? -4.182 25.422 -1.301 1.00 86.31 1014 GLU A O 1
ATOM 7922 N N . PRO A 1 1015 ? -5.189 27.208 -2.236 1.00 88.19 1015 PRO A N 1
ATOM 7923 C CA . PRO A 1 1015 ? -4.706 28.143 -1.216 1.00 88.19 1015 PRO A CA 1
ATOM 7924 C C . PRO A 1 1015 ? -5.121 27.766 0.214 1.00 88.19 1015 PRO A C 1
ATOM 7926 O O . PRO A 1 1015 ? -4.350 27.960 1.153 1.00 88.19 1015 PRO A O 1
ATOM 7929 N N . ILE A 1 1016 ? -6.314 27.187 0.397 1.00 89.19 1016 ILE A N 1
ATOM 7930 C CA . ILE A 1 1016 ? -6.785 26.725 1.711 1.00 89.19 1016 ILE A CA 1
ATOM 7931 C C . ILE A 1 1016 ? -6.053 25.443 2.104 1.00 89.19 1016 ILE A C 1
ATOM 7933 O O . ILE A 1 1016 ? -5.502 25.359 3.199 1.00 89.19 1016 ILE A O 1
ATOM 7937 N N . ILE A 1 1017 ? -6.007 24.453 1.207 1.00 84.44 1017 ILE A N 1
ATOM 7938 C CA . ILE A 1 1017 ? -5.374 23.154 1.480 1.00 84.44 1017 ILE A CA 1
ATOM 7939 C C . ILE A 1 1017 ? -3.883 23.327 1.787 1.00 84.44 1017 ILE A C 1
ATOM 7941 O O . ILE A 1 1017 ? -3.369 22.712 2.719 1.00 84.44 1017 ILE A O 1
ATOM 7945 N N . LYS A 1 1018 ? -3.186 24.175 1.028 1.00 81.19 1018 LYS A N 1
ATOM 7946 C CA . LYS A 1 1018 ? -1.751 24.418 1.180 1.00 81.19 1018 LYS A CA 1
ATOM 7947 C C . LYS A 1 1018 ? -1.412 24.929 2.583 1.00 81.19 1018 LYS A C 1
ATOM 7949 O O . LYS A 1 1018 ? -0.654 24.283 3.300 1.00 81.19 1018 LYS A O 1
ATOM 7954 N N . ASN A 1 1019 ? -2.069 26.007 3.001 1.00 82.69 1019 ASN A N 1
ATOM 7955 C CA . ASN A 1 1019 ? -1.821 26.660 4.287 1.00 82.69 1019 ASN A CA 1
ATOM 7956 C C . ASN A 1 1019 ? -2.400 25.887 5.494 1.00 82.69 1019 ASN A C 1
ATOM 7958 O O . ASN A 1 1019 ? -2.009 26.117 6.641 1.00 82.69 1019 ASN A O 1
ATOM 7962 N N . LEU A 1 1020 ? -3.333 24.954 5.263 1.00 86.00 1020 LEU A N 1
ATOM 7963 C CA . LEU A 1 1020 ? -3.905 24.116 6.319 1.00 86.00 1020 LEU A CA 1
ATOM 7964 C C . LEU A 1 1020 ? -3.071 22.856 6.614 1.00 86.00 1020 LEU A C 1
ATOM 7966 O O . LEU A 1 1020 ? -3.201 22.283 7.695 1.00 86.00 1020 LEU A O 1
ATOM 7970 N N . GLY A 1 1021 ? -2.214 22.406 5.691 1.00 80.19 1021 GLY A N 1
ATOM 7971 C CA . GLY A 1 1021 ? -1.565 21.090 5.774 1.00 80.19 1021 GLY A CA 1
ATOM 7972 C C . GLY A 1 1021 ? -0.713 20.847 7.021 1.00 80.19 1021 GLY A C 1
ATOM 7973 O O . GLY A 1 1021 ? -0.801 19.785 7.637 1.00 80.19 1021 GLY A O 1
ATOM 7974 N N . SER A 1 1022 ? 0.084 21.826 7.434 1.00 76.94 1022 SER A N 1
ATOM 7975 C CA . SER A 1 1022 ? 0.913 21.771 8.648 1.00 76.94 1022 SER A CA 1
ATOM 7976 C C . SER A 1 1022 ? 0.082 21.773 9.935 1.00 76.94 1022 SER A C 1
ATOM 7978 O O . SER A 1 1022 ? 0.329 20.976 10.845 1.00 76.94 1022 SER A O 1
ATOM 7980 N N . HIS A 1 1023 ? -0.940 22.626 9.999 1.00 84.81 1023 HIS A N 1
ATOM 7981 C CA . HIS A 1 1023 ? -1.892 22.677 11.105 1.00 84.81 1023 HIS A CA 1
ATOM 7982 C C . HIS A 1 1023 ? -2.648 21.352 11.257 1.00 84.81 1023 HIS A C 1
ATOM 7984 O O . HIS A 1 1023 ? -2.809 20.839 12.367 1.00 84.81 1023 HIS A O 1
ATOM 7990 N N . TRP A 1 1024 ? -3.054 20.767 10.132 1.00 87.12 1024 TRP A N 1
ATOM 7991 C CA . TRP A 1 1024 ? -3.719 19.474 10.074 1.00 87.12 1024 TRP A CA 1
ATOM 7992 C C . TRP A 1 1024 ? -2.829 18.351 10.617 1.00 87.12 1024 TRP A C 1
ATOM 7994 O O . TRP A 1 1024 ? -3.234 17.627 11.529 1.00 87.12 1024 TRP A O 1
ATOM 8004 N N . GLU A 1 1025 ? -1.585 18.238 10.131 1.00 81.75 1025 GLU A N 1
ATOM 8005 C CA . GLU A 1 1025 ? -0.611 17.257 10.636 1.00 81.75 1025 GLU A CA 1
ATOM 8006 C C . GLU A 1 1025 ? -0.384 17.431 12.147 1.00 81.75 1025 GLU A C 1
ATOM 8008 O O . GLU A 1 1025 ? -0.412 16.455 12.898 1.00 81.75 1025 GLU A O 1
ATOM 8013 N N . ARG A 1 1026 ? -0.235 18.670 12.632 1.00 83.44 1026 ARG A N 1
ATOM 8014 C CA . ARG A 1 1026 ? -0.040 18.959 14.063 1.00 83.44 1026 ARG A CA 1
ATOM 8015 C C . ARG A 1 1026 ? -1.203 18.449 14.917 1.00 83.44 1026 ARG A C 1
ATOM 8017 O O . ARG A 1 1026 ? -0.974 17.863 15.980 1.00 83.44 1026 ARG A O 1
ATOM 8024 N N . VAL A 1 1027 ? -2.442 18.612 14.455 1.00 89.62 1027 VAL A N 1
ATOM 8025 C CA . VAL A 1 1027 ? -3.618 18.089 15.160 1.00 89.62 1027 VAL A CA 1
ATOM 8026 C C . VAL A 1 1027 ? -3.626 16.564 15.150 1.00 89.62 1027 VAL A C 1
ATOM 8028 O O . VAL A 1 1027 ? -3.635 15.949 16.217 1.00 89.62 1027 VAL A O 1
ATOM 8031 N N . PHE A 1 1028 ? -3.603 15.942 13.973 1.00 88.12 1028 PHE A N 1
ATOM 8032 C CA . PHE A 1 1028 ? -3.897 14.512 13.845 1.00 88.12 1028 PHE A CA 1
ATOM 8033 C C . PHE A 1 1028 ? -2.700 13.603 14.126 1.00 88.12 1028 PHE A C 1
ATOM 8035 O O . PHE A 1 1028 ? -2.872 12.551 14.738 1.00 88.12 1028 PHE A O 1
ATOM 8042 N N . ALA A 1 1029 ? -1.484 14.007 13.756 1.00 81.25 1029 ALA A N 1
ATOM 8043 C CA . ALA A 1 1029 ? -0.284 13.204 13.982 1.00 81.25 1029 ALA A CA 1
ATOM 8044 C C . ALA A 1 1029 ? 0.309 13.397 15.388 1.00 81.25 1029 ALA A C 1
ATOM 8046 O O . ALA A 1 1029 ? 0.974 12.496 15.899 1.00 81.25 1029 ALA A O 1
ATOM 8047 N N . GLN A 1 1030 ? 0.076 14.549 16.036 1.00 83.88 1030 GLN A N 1
ATOM 8048 C CA . GLN A 1 1030 ? 0.706 14.870 17.324 1.00 83.88 1030 GLN A CA 1
ATOM 8049 C C . GLN A 1 1030 ? -0.295 15.105 18.459 1.00 83.88 1030 GLN A C 1
ATOM 8051 O O . GLN A 1 1030 ? -0.198 14.452 19.502 1.00 83.88 1030 GLN A O 1
ATOM 8056 N N . ARG A 1 1031 ? -1.237 16.046 18.308 1.00 90.62 1031 ARG A N 1
ATOM 8057 C CA . ARG A 1 1031 ? -2.103 16.476 19.418 1.00 90.62 1031 ARG A CA 1
ATOM 8058 C C . ARG A 1 1031 ? -3.147 15.421 19.787 1.00 90.62 1031 ARG A C 1
ATOM 8060 O O . ARG A 1 1031 ? -3.222 15.060 20.959 1.00 90.62 1031 ARG A O 1
ATOM 8067 N N . MET A 1 1032 ? -3.879 14.876 18.816 1.00 91.75 1032 MET A N 1
ATOM 8068 C CA . MET A 1 1032 ? -4.927 13.868 19.037 1.00 91.75 1032 MET A CA 1
ATOM 8069 C C . MET A 1 1032 ? -4.389 12.593 19.720 1.00 91.75 1032 MET A C 1
ATOM 8071 O O . MET A 1 1032 ? -4.932 12.210 20.760 1.00 91.75 1032 MET A O 1
ATOM 8075 N N . PRO A 1 1033 ? -3.275 11.976 19.261 1.00 90.12 1033 PRO A N 1
ATOM 8076 C CA . PRO A 1 1033 ? -2.682 10.840 19.966 1.00 90.12 1033 PRO A CA 1
ATOM 8077 C C . PRO A 1 1033 ? -2.262 11.170 21.403 1.00 90.12 1033 PRO A C 1
ATOM 8079 O O . PRO A 1 1033 ? -2.434 10.342 22.297 1.00 90.12 1033 PRO A O 1
ATOM 8082 N N . ARG A 1 1034 ? -1.735 12.377 21.660 1.00 90.94 1034 ARG A N 1
ATOM 8083 C CA . ARG A 1 1034 ? -1.354 12.808 23.017 1.00 90.94 1034 ARG A CA 1
ATOM 8084 C C . ARG A 1 1034 ? -2.565 12.943 23.939 1.00 90.94 1034 ARG A C 1
ATOM 8086 O O . ARG A 1 1034 ? -2.480 12.505 25.083 1.00 90.94 1034 ARG A O 1
ATOM 8093 N N . VAL A 1 1035 ? -3.675 13.500 23.454 1.00 94.25 1035 VAL A N 1
ATOM 8094 C CA . VAL A 1 1035 ? -4.923 13.630 24.228 1.00 94.25 1035 VAL A CA 1
ATOM 8095 C C . VAL A 1 1035 ? -5.468 12.245 24.612 1.00 94.25 1035 VAL A C 1
ATOM 8097 O O . VAL A 1 1035 ? -5.727 11.985 25.787 1.00 94.25 1035 VAL A O 1
ATOM 8100 N N . LEU A 1 1036 ? -5.510 11.297 23.671 1.00 93.38 1036 LEU A N 1
ATOM 8101 C CA . LEU A 1 1036 ? -5.937 9.915 23.949 1.00 93.38 1036 LEU A CA 1
ATOM 8102 C C . LEU A 1 1036 ? -4.980 9.168 24.901 1.00 93.38 1036 LEU A C 1
ATOM 8104 O O . LEU A 1 1036 ? -5.405 8.389 25.761 1.00 93.38 1036 LEU A O 1
ATOM 8108 N N . GLN A 1 1037 ? -3.673 9.437 24.825 1.00 91.31 1037 GLN A N 1
ATOM 8109 C CA . GLN A 1 1037 ? -2.713 8.925 25.810 1.00 91.31 1037 GLN A CA 1
ATOM 8110 C C . GLN A 1 1037 ? -2.952 9.511 27.209 1.00 91.31 1037 GLN A C 1
ATOM 8112 O O . GLN A 1 1037 ? -2.839 8.781 28.199 1.00 91.31 1037 GLN A O 1
ATOM 8117 N N . SER A 1 1038 ? -3.292 10.799 27.312 1.00 93.25 1038 SER A N 1
ATOM 8118 C CA . SER A 1 1038 ? -3.677 11.430 28.579 1.00 93.25 1038 SER A CA 1
ATOM 8119 C C . SER A 1 1038 ? -4.933 10.785 29.163 1.00 93.25 1038 SER A C 1
ATOM 8121 O O . SER A 1 1038 ? -4.926 10.445 30.347 1.00 93.25 1038 SER A O 1
ATOM 8123 N N . PHE A 1 1039 ? -5.946 10.499 28.337 1.00 94.94 1039 PHE A N 1
ATOM 8124 C CA . PHE A 1 1039 ? -7.123 9.727 28.747 1.00 94.94 1039 PHE A CA 1
ATOM 8125 C C . PHE A 1 1039 ? -6.739 8.349 29.307 1.00 94.94 1039 PHE A C 1
ATOM 8127 O O . PHE A 1 1039 ? -7.146 8.002 30.416 1.00 94.94 1039 PHE A O 1
ATOM 8134 N N . THR A 1 1040 ? -5.877 7.594 28.613 1.00 92.75 1040 THR A N 1
ATOM 8135 C CA . THR A 1 1040 ? -5.404 6.281 29.100 1.00 92.75 1040 THR A CA 1
ATOM 8136 C C . THR A 1 1040 ? -4.724 6.397 30.470 1.00 92.75 1040 THR A C 1
ATOM 8138 O O . THR A 1 1040 ? -4.956 5.577 31.361 1.00 92.75 1040 THR A O 1
ATOM 8141 N N . ARG A 1 1041 ? -3.887 7.426 30.675 1.00 93.75 1041 ARG A N 1
ATOM 8142 C CA . ARG A 1 1041 ? -3.219 7.677 31.965 1.00 93.75 1041 ARG A CA 1
ATOM 8143 C C . ARG A 1 1041 ? -4.216 8.063 33.059 1.00 93.75 1041 ARG A C 1
ATOM 8145 O O . ARG A 1 1041 ? -4.074 7.596 34.190 1.00 93.75 1041 ARG A O 1
ATOM 8152 N N . ALA A 1 1042 ? -5.215 8.881 32.733 1.00 94.69 1042 ALA A N 1
ATOM 8153 C CA . ALA A 1 1042 ? -6.272 9.278 33.656 1.00 94.69 1042 ALA A CA 1
ATOM 8154 C C . ALA A 1 1042 ? -7.115 8.068 34.084 1.00 94.69 1042 ALA A C 1
ATOM 8156 O O . ALA A 1 1042 ? -7.244 7.819 35.282 1.00 94.69 1042 ALA A O 1
ATOM 8157 N N . ALA A 1 1043 ? -7.587 7.260 33.129 1.00 94.06 1043 ALA A N 1
ATOM 8158 C CA . ALA A 1 1043 ? -8.312 6.019 33.395 1.00 94.06 1043 ALA A CA 1
ATOM 8159 C C . ALA A 1 1043 ? -7.488 5.083 34.291 1.00 94.06 1043 ALA A C 1
ATOM 8161 O O . ALA A 1 1043 ? -7.951 4.683 35.356 1.00 94.06 1043 ALA A O 1
ATOM 8162 N N . LYS A 1 1044 ? -6.217 4.833 33.946 1.00 92.88 1044 LYS A N 1
ATOM 8163 C CA . LYS A 1 1044 ? -5.289 4.054 34.781 1.00 92.88 1044 LYS A CA 1
ATOM 8164 C C . LYS A 1 1044 ? -5.204 4.578 36.220 1.00 92.88 1044 LYS A C 1
ATOM 8166 O O . LYS A 1 1044 ? -5.254 3.791 37.166 1.00 92.88 1044 LYS A O 1
ATOM 8171 N N . SER A 1 1045 ? -5.062 5.888 36.402 1.00 95.12 1045 SER A N 1
ATOM 8172 C CA . SER A 1 1045 ? -4.994 6.505 37.732 1.00 95.12 1045 SER A CA 1
ATOM 8173 C C . SER A 1 1045 ? -6.284 6.283 38.531 1.00 95.12 1045 SER A C 1
ATOM 8175 O O . SER A 1 1045 ? -6.227 5.862 39.688 1.00 95.12 1045 SER A O 1
ATOM 8177 N N . LEU A 1 1046 ? -7.445 6.480 37.896 1.00 95.44 1046 LEU A N 1
ATOM 8178 C CA . LEU A 1 1046 ? -8.764 6.271 38.502 1.00 95.44 1046 LEU A CA 1
ATOM 8179 C C . LEU A 1 1046 ? -8.973 4.816 38.936 1.00 95.44 1046 LEU A C 1
ATOM 8181 O O . LEU A 1 1046 ? -9.403 4.567 40.063 1.00 95.44 1046 LEU A O 1
ATOM 8185 N N . LEU A 1 1047 ? -8.610 3.860 38.078 1.00 93.38 1047 LEU A N 1
ATOM 8186 C CA . LEU A 1 1047 ? -8.685 2.429 38.369 1.00 93.38 1047 LEU A CA 1
ATOM 8187 C C . LEU A 1 1047 ? -7.810 2.040 39.568 1.00 93.38 1047 LEU A C 1
ATOM 8189 O O . LEU A 1 1047 ? -8.276 1.366 40.487 1.00 93.38 1047 LEU A O 1
ATOM 8193 N N . ASN A 1 1048 ? -6.556 2.502 39.592 1.00 93.12 1048 ASN A N 1
ATOM 8194 C CA . ASN A 1 1048 ? -5.627 2.237 40.692 1.00 93.12 1048 ASN A CA 1
ATOM 8195 C C . ASN A 1 1048 ? -6.094 2.866 42.010 1.00 93.12 1048 ASN A C 1
ATOM 8197 O O . ASN A 1 1048 ? -5.985 2.239 43.064 1.00 93.12 1048 ASN A O 1
ATOM 8201 N N . ALA A 1 1049 ? -6.623 4.092 41.967 1.00 93.88 1049 ALA A N 1
ATOM 8202 C CA . ALA A 1 1049 ? -7.173 4.755 43.143 1.00 93.88 1049 ALA A CA 1
ATOM 8203 C C . ALA A 1 1049 ? -8.380 3.986 43.702 1.00 93.88 1049 ALA A C 1
ATOM 8205 O O . ALA A 1 1049 ? -8.412 3.694 44.897 1.00 93.88 1049 ALA A O 1
ATOM 8206 N N . PHE A 1 1050 ? -9.319 3.590 42.836 1.00 94.75 1050 PHE A N 1
ATOM 8207 C CA . PHE A 1 1050 ? -10.468 2.769 43.214 1.00 94.75 1050 PHE A CA 1
ATOM 8208 C C . PHE A 1 1050 ? -10.032 1.438 43.843 1.00 94.75 1050 PHE A C 1
ATOM 8210 O O . PHE A 1 1050 ? -10.467 1.117 44.949 1.00 94.75 1050 PHE A O 1
ATOM 8217 N N . HIS A 1 1051 ? -9.126 0.696 43.196 1.00 92.88 1051 HIS A N 1
ATOM 8218 C CA . HIS A 1 1051 ? -8.656 -0.594 43.705 1.00 92.88 1051 HIS A CA 1
ATOM 8219 C C . HIS A 1 1051 ? -8.012 -0.469 45.092 1.00 92.88 1051 HIS A C 1
ATOM 8221 O O . HIS A 1 1051 ? -8.377 -1.209 46.002 1.00 92.88 1051 HIS A O 1
ATOM 8227 N N . ARG A 1 1052 ? -7.127 0.519 45.293 1.00 92.00 1052 ARG A N 1
ATOM 8228 C CA . ARG A 1 1052 ? -6.467 0.765 46.590 1.00 92.00 1052 ARG A CA 1
ATOM 8229 C C . ARG A 1 1052 ? -7.457 1.070 47.713 1.00 92.00 1052 ARG A C 1
ATOM 8231 O O . ARG A 1 1052 ? -7.237 0.660 48.853 1.00 92.00 1052 ARG A O 1
ATOM 8238 N N . GLU A 1 1053 ? -8.540 1.791 47.422 1.00 90.94 1053 GLU A N 1
ATOM 8239 C CA . GLU A 1 1053 ? -9.586 2.069 48.413 1.00 90.94 1053 GLU A CA 1
ATOM 8240 C C . GLU A 1 1053 ? -10.336 0.797 48.833 1.00 90.94 1053 GLU A C 1
ATOM 8242 O O . GLU A 1 1053 ? -10.596 0.610 50.026 1.00 90.94 1053 GLU A O 1
ATOM 8247 N N . ILE A 1 1054 ? -10.662 -0.081 47.875 1.00 88.75 1054 ILE A N 1
ATOM 8248 C CA . ILE A 1 1054 ? -11.299 -1.376 48.157 1.00 88.75 1054 ILE A CA 1
ATOM 8249 C C . ILE A 1 1054 ? -10.335 -2.286 48.926 1.00 88.75 1054 ILE A C 1
ATOM 8251 O O . ILE A 1 1054 ? -10.702 -2.826 49.969 1.00 88.75 1054 ILE A O 1
ATOM 8255 N N . GLU A 1 1055 ? -9.089 -2.402 48.471 1.00 88.19 1055 GLU A N 1
ATOM 8256 C CA . GLU A 1 1055 ? -8.055 -3.240 49.080 1.00 88.19 1055 GLU A CA 1
ATOM 8257 C C . GLU A 1 1055 ? -7.774 -2.828 50.534 1.00 88.19 1055 GLU A C 1
ATOM 8259 O O . GLU A 1 1055 ? -7.832 -3.662 51.439 1.00 88.19 1055 GLU A O 1
ATOM 8264 N N . SER A 1 1056 ? -7.573 -1.530 50.797 1.00 87.38 1056 SER A N 1
ATOM 8265 C CA . SER A 1 1056 ? -7.326 -1.007 52.150 1.00 87.38 1056 SER A CA 1
ATOM 8266 C C . SER A 1 1056 ? -8.461 -1.329 53.125 1.00 87.38 1056 SER A C 1
ATOM 8268 O O . SER A 1 1056 ? -8.228 -1.555 54.317 1.00 87.38 1056 SER A O 1
ATOM 8270 N N . ARG A 1 1057 ? -9.706 -1.345 52.637 1.00 84.62 1057 ARG A N 1
ATOM 8271 C CA . ARG A 1 1057 ? -10.870 -1.713 53.443 1.00 84.62 1057 ARG A CA 1
ATOM 8272 C C . ARG A 1 1057 ? -10.971 -3.226 53.631 1.00 84.62 1057 ARG A C 1
ATOM 8274 O O . ARG A 1 1057 ? -11.190 -3.668 54.758 1.00 84.62 1057 ARG A O 1
ATOM 8281 N N . SER A 1 1058 ? -10.728 -4.006 52.578 1.00 79.62 1058 SER A N 1
ATOM 8282 C CA . SER A 1 1058 ? -10.739 -5.471 52.633 1.00 79.62 1058 SER A CA 1
ATOM 8283 C C . SER A 1 1058 ? -9.695 -6.000 53.617 1.00 79.62 1058 SER A C 1
ATOM 8285 O O . SER A 1 1058 ? -10.034 -6.823 54.468 1.00 79.62 1058 SER A O 1
ATOM 8287 N N . MET A 1 1059 ? -8.471 -5.449 53.607 1.00 78.88 1059 MET A N 1
ATOM 8288 C CA . MET A 1 1059 ? -7.407 -5.805 54.558 1.00 78.88 1059 MET A CA 1
ATOM 8289 C C . MET A 1 1059 ? -7.812 -5.578 56.022 1.00 78.88 1059 MET A C 1
ATOM 8291 O O . MET A 1 1059 ? -7.429 -6.355 56.891 1.00 78.88 1059 MET A O 1
ATOM 8295 N N . LYS A 1 1060 ? -8.617 -4.545 56.314 1.00 78.81 1060 LYS A N 1
ATOM 8296 C CA . LYS A 1 1060 ? -9.122 -4.272 57.675 1.00 78.81 1060 LYS A CA 1
ATOM 8297 C C . LYS A 1 1060 ? -10.207 -5.257 58.115 1.00 78.81 1060 LYS A C 1
ATOM 8299 O O . LYS A 1 1060 ? -10.375 -5.467 59.311 1.00 78.81 1060 LYS A O 1
ATOM 8304 N N . SER A 1 1061 ? -10.952 -5.822 57.166 1.00 70.12 1061 SER A N 1
ATOM 8305 C CA . SER A 1 1061 ? -12.050 -6.765 57.423 1.00 70.12 1061 SER A CA 1
ATOM 8306 C C . SER A 1 1061 ? -11.616 -8.237 57.440 1.00 70.12 1061 SER A C 1
ATOM 8308 O O . SER A 1 1061 ? -12.336 -9.072 57.978 1.00 70.12 1061 SER A O 1
ATOM 8310 N N . GLY A 1 1062 ? -10.456 -8.565 56.857 1.00 64.31 1062 GLY A N 1
ATOM 8311 C CA . GLY A 1 1062 ? -9.919 -9.930 56.778 1.00 64.31 1062 GLY A CA 1
ATOM 8312 C C . GLY A 1 1062 ? -10.633 -10.864 55.788 1.00 64.31 1062 GLY A C 1
ATOM 8313 O O . GLY A 1 1062 ? -10.204 -12.002 55.625 1.00 64.31 1062 GLY A O 1
ATOM 8314 N N . ALA A 1 1063 ? -11.691 -10.406 55.111 1.00 61.06 1063 ALA A N 1
ATOM 8315 C CA . ALA A 1 1063 ? -12.446 -11.184 54.129 1.00 61.06 1063 ALA A CA 1
ATOM 8316 C C . ALA A 1 1063 ? -11.945 -10.935 52.691 1.00 61.06 1063 ALA A C 1
ATOM 8318 O O . ALA A 1 1063 ? -11.553 -9.818 52.349 1.00 61.06 1063 ALA A O 1
ATOM 8319 N N . GLY A 1 1064 ? -11.971 -11.975 51.846 1.00 64.69 1064 GLY A N 1
ATOM 8320 C CA . GLY A 1 1064 ? -11.799 -11.857 50.389 1.00 64.69 1064 GLY A CA 1
ATOM 8321 C C . GLY A 1 1064 ? -10.380 -11.574 49.870 1.00 64.69 1064 GLY A C 1
ATOM 8322 O O . GLY A 1 1064 ? -10.238 -11.223 48.702 1.00 64.69 1064 GLY A O 1
ATOM 8323 N N . SER A 1 1065 ? -9.328 -11.734 50.683 1.00 69.62 1065 SER A N 1
ATOM 8324 C CA . SER A 1 1065 ? -7.943 -11.354 50.327 1.00 69.62 1065 SER A CA 1
ATOM 8325 C C . SER A 1 1065 ? -7.425 -11.982 49.024 1.00 69.62 1065 SER A C 1
ATOM 8327 O O . SER A 1 1065 ? -6.819 -11.282 48.216 1.00 69.62 1065 SER A O 1
ATOM 8329 N N . ALA A 1 1066 ? -7.707 -13.264 48.776 1.00 72.06 1066 ALA A N 1
ATOM 8330 C CA . ALA A 1 1066 ? -7.322 -13.943 47.535 1.00 72.06 1066 ALA A CA 1
ATOM 8331 C C . ALA A 1 1066 ? -8.072 -13.396 46.302 1.00 72.06 1066 ALA A C 1
ATOM 8333 O O . ALA A 1 1066 ? -7.466 -13.183 45.254 1.00 72.06 1066 ALA A O 1
ATOM 8334 N N . GLY A 1 1067 ? -9.371 -13.103 46.436 1.00 76.50 1067 GLY A N 1
ATOM 8335 C CA . GLY A 1 1067 ? -10.177 -12.511 45.361 1.00 76.50 1067 GLY A CA 1
ATOM 8336 C C . GLY A 1 1067 ? -9.762 -11.073 45.042 1.00 76.50 1067 GLY A C 1
ATOM 8337 O O . GLY A 1 1067 ? -9.676 -10.701 43.875 1.00 76.50 1067 GLY A O 1
ATOM 8338 N N . ILE A 1 1068 ? -9.424 -10.278 46.062 1.00 82.56 1068 ILE A N 1
ATOM 8339 C CA . ILE A 1 1068 ? -8.880 -8.924 45.883 1.00 82.56 1068 ILE A CA 1
ATOM 8340 C C . ILE A 1 1068 ? -7.503 -8.964 45.210 1.00 82.56 1068 ILE A C 1
ATOM 8342 O O . ILE A 1 1068 ? -7.254 -8.165 44.310 1.00 82.56 1068 ILE A O 1
ATOM 8346 N N . ALA A 1 1069 ? -6.634 -9.914 45.573 1.00 78.94 1069 ALA A N 1
ATOM 8347 C CA . ALA A 1 1069 ? -5.346 -10.092 44.903 1.00 78.94 1069 ALA A CA 1
ATOM 8348 C C . ALA A 1 1069 ? -5.518 -10.439 43.410 1.00 78.94 1069 ALA A C 1
ATOM 8350 O O . ALA A 1 1069 ? -4.841 -9.856 42.561 1.00 78.94 1069 ALA A O 1
ATOM 8351 N N . LEU A 1 1070 ? -6.475 -11.314 43.072 1.00 78.81 1070 LEU A N 1
ATOM 8352 C CA . LEU A 1 1070 ? -6.812 -11.636 41.680 1.00 78.81 1070 LEU A CA 1
ATOM 8353 C C . LEU A 1 1070 ? -7.397 -10.422 40.929 1.00 78.81 1070 LEU A C 1
ATOM 8355 O O . LEU A 1 1070 ? -7.038 -10.176 39.779 1.00 78.81 1070 LEU A O 1
ATOM 8359 N N . LEU A 1 1071 ? -8.223 -9.597 41.583 1.00 84.62 1071 LEU A N 1
ATOM 8360 C CA . LEU A 1 1071 ? -8.687 -8.317 41.024 1.00 84.62 1071 LEU A CA 1
ATOM 8361 C C . LEU A 1 1071 ? -7.538 -7.322 40.793 1.00 84.62 1071 LEU A C 1
ATOM 8363 O O . LEU A 1 1071 ? -7.571 -6.563 39.824 1.00 84.62 1071 LEU A O 1
ATOM 8367 N N . GLY A 1 1072 ? -6.512 -7.337 41.647 1.00 83.44 1072 GLY A N 1
ATOM 8368 C CA . GLY A 1 1072 ? -5.292 -6.553 41.457 1.00 83.44 1072 GLY A CA 1
ATOM 8369 C C . GLY A 1 1072 ? -4.527 -6.971 40.198 1.00 83.44 1072 GLY A C 1
ATOM 8370 O O . GLY A 1 1072 ? -4.062 -6.117 39.444 1.00 83.44 1072 GLY A O 1
ATOM 8371 N N . GLN A 1 1073 ? -4.469 -8.275 39.904 1.00 78.25 1073 GLN A N 1
ATOM 8372 C CA . GLN A 1 1073 ? -3.922 -8.779 38.638 1.00 78.25 1073 GLN A CA 1
ATOM 8373 C C . GLN A 1 1073 ? -4.790 -8.365 37.438 1.00 78.25 1073 GLN A C 1
ATOM 8375 O O . GLN A 1 1073 ? -4.263 -7.925 36.415 1.00 78.25 1073 GLN A O 1
ATOM 8380 N N . GLN A 1 1074 ? -6.118 -8.429 37.582 1.00 83.12 1074 GLN A N 1
ATOM 8381 C CA . GLN A 1 1074 ? -7.081 -8.022 36.553 1.00 83.12 1074 GLN A CA 1
ATOM 8382 C C . GLN A 1 1074 ? -6.994 -6.523 36.211 1.00 83.12 1074 GLN A C 1
ATOM 8384 O O . GLN A 1 1074 ? -7.297 -6.123 35.086 1.00 83.12 1074 GLN A O 1
ATOM 8389 N N . LEU A 1 1075 ? -6.521 -5.683 37.136 1.00 85.06 1075 LEU A N 1
ATOM 8390 C CA . LEU A 1 1075 ? -6.342 -4.248 36.910 1.00 85.06 1075 LEU A CA 1
ATOM 8391 C C . LEU A 1 1075 ? -5.431 -3.952 35.712 1.00 85.06 1075 LEU A C 1
ATOM 8393 O O . LEU A 1 1075 ? -5.735 -3.071 34.910 1.00 85.06 1075 LEU A O 1
ATOM 8397 N N . ARG A 1 1076 ? -4.355 -4.733 35.543 1.00 81.88 1076 ARG A N 1
ATOM 8398 C CA . ARG A 1 1076 ? -3.442 -4.609 34.394 1.00 81.88 1076 ARG A CA 1
ATOM 8399 C C . ARG A 1 1076 ? -4.150 -4.904 33.071 1.00 81.88 1076 ARG A C 1
ATOM 8401 O O . ARG A 1 1076 ? -3.894 -4.224 32.080 1.00 81.88 1076 ARG A O 1
ATOM 8408 N N . ASN A 1 1077 ? -5.073 -5.867 33.062 1.00 82.44 1077 ASN A N 1
ATOM 8409 C CA . ASN A 1 1077 ? -5.873 -6.183 31.879 1.00 82.44 1077 ASN A CA 1
ATOM 8410 C C . ASN A 1 1077 ? -6.803 -5.016 31.532 1.00 82.44 1077 ASN A C 1
ATOM 8412 O O . ASN A 1 1077 ? -6.845 -4.609 30.376 1.00 82.44 1077 ASN A O 1
ATOM 8416 N N . TYR A 1 1078 ? -7.472 -4.413 32.521 1.00 86.88 1078 TYR A N 1
ATOM 8417 C CA . TYR A 1 1078 ? -8.296 -3.220 32.295 1.00 86.88 1078 TYR A CA 1
ATOM 8418 C C . TYR A 1 1078 ? -7.477 -2.033 31.769 1.00 86.88 1078 TYR A C 1
ATOM 8420 O O . TYR A 1 1078 ? -7.890 -1.390 30.805 1.00 86.88 1078 TYR A O 1
ATOM 8428 N N . GLU A 1 1079 ? -6.290 -1.777 32.328 1.00 86.19 1079 GLU A N 1
ATOM 8429 C CA . GLU A 1 1079 ? -5.370 -0.748 31.819 1.00 86.19 1079 GLU A CA 1
ATOM 8430 C C . GLU A 1 1079 ? -4.977 -0.988 30.351 1.00 86.19 1079 GLU A C 1
ATOM 8432 O O . GLU A 1 1079 ? -4.953 -0.049 29.551 1.00 86.19 1079 GLU A O 1
ATOM 8437 N N . ASN A 1 1080 ? -4.686 -2.239 29.985 1.00 83.44 1080 ASN A N 1
ATOM 8438 C CA . ASN A 1 1080 ? -4.357 -2.606 28.611 1.00 83.44 1080 ASN A CA 1
ATOM 8439 C C . ASN A 1 1080 ? -5.563 -2.453 27.677 1.00 83.44 1080 ASN A C 1
ATOM 8441 O O . ASN A 1 1080 ? -5.394 -1.925 26.581 1.00 83.44 1080 ASN A O 1
ATOM 8445 N N . ILE A 1 1081 ? -6.776 -2.813 28.111 1.00 85.31 1081 ILE A N 1
ATOM 8446 C CA . ILE A 1 1081 ? -7.994 -2.598 27.318 1.00 85.31 1081 ILE A CA 1
ATOM 8447 C C . ILE A 1 1081 ? -8.198 -1.097 27.053 1.00 85.31 1081 ILE A C 1
ATOM 8449 O O . ILE A 1 1081 ? -8.416 -0.723 25.908 1.00 85.31 1081 ILE A O 1
ATOM 8453 N N . PHE A 1 1082 ? -8.031 -0.209 28.042 1.00 90.12 1082 PHE A N 1
ATOM 8454 C CA . PHE A 1 1082 ? -8.116 1.246 27.807 1.00 90.12 1082 PHE A CA 1
ATOM 8455 C C . PHE A 1 1082 ? -7.055 1.770 26.825 1.00 90.12 1082 PHE A C 1
ATOM 8457 O O . PHE A 1 1082 ? -7.322 2.682 26.034 1.00 90.12 1082 PHE A O 1
ATOM 8464 N N . ARG A 1 1083 ? -5.851 1.184 26.831 1.00 88.44 1083 ARG A N 1
ATOM 8465 C CA . ARG A 1 1083 ? -4.822 1.490 25.826 1.00 88.44 1083 ARG A CA 1
ATOM 8466 C C . ARG A 1 1083 ? -5.269 1.062 24.425 1.00 88.44 1083 ARG A C 1
ATOM 8468 O O . ARG A 1 1083 ? -5.065 1.816 23.478 1.00 88.44 1083 ARG A O 1
ATOM 8475 N N . GLN A 1 1084 ? -5.898 -0.106 24.302 1.00 84.12 1084 GLN A N 1
ATOM 8476 C CA . GLN A 1 1084 ? -6.435 -0.617 23.036 1.00 84.12 1084 GLN A CA 1
ATOM 8477 C C . GLN A 1 1084 ? -7.596 0.237 22.524 1.00 84.12 1084 GLN A C 1
ATOM 8479 O O . GLN A 1 1084 ? -7.607 0.581 21.349 1.00 84.12 1084 GLN A O 1
ATOM 8484 N N . VAL A 1 1085 ? -8.517 0.649 23.404 1.00 88.00 1085 VAL A N 1
ATOM 8485 C CA . VAL A 1 1085 ? -9.582 1.623 23.096 1.00 88.00 1085 VAL A CA 1
ATOM 8486 C C . VAL A 1 1085 ? -8.966 2.869 22.462 1.00 88.00 1085 VAL A C 1
ATOM 8488 O O . VAL A 1 1085 ? -9.350 3.273 21.372 1.00 88.00 1085 VAL A O 1
ATOM 8491 N N . SER A 1 1086 ? -7.931 3.434 23.090 1.00 89.44 1086 SER A N 1
ATOM 8492 C CA . SER A 1 1086 ? -7.257 4.631 22.573 1.00 89.44 1086 SER A CA 1
ATOM 8493 C C . SER A 1 1086 ? -6.605 4.404 21.205 1.00 89.44 1086 SER A C 1
ATOM 8495 O O . SER A 1 1086 ? -6.678 5.277 20.347 1.00 89.44 1086 SER A O 1
ATOM 8497 N N . GLN A 1 1087 ? -6.000 3.237 20.968 1.00 85.06 1087 GLN A N 1
ATOM 8498 C CA . GLN A 1 1087 ? -5.438 2.880 19.659 1.00 85.06 1087 GLN A CA 1
ATOM 8499 C C . GLN A 1 1087 ? -6.524 2.736 18.583 1.00 85.06 1087 GLN A C 1
ATOM 8501 O O . GLN A 1 1087 ? -6.368 3.284 17.495 1.00 85.06 1087 GLN A O 1
ATOM 8506 N N . GLN A 1 1088 ? -7.647 2.088 18.904 1.00 85.50 1088 GLN A N 1
ATOM 8507 C CA . GLN A 1 1088 ? -8.799 1.980 18.004 1.00 85.50 1088 GLN A CA 1
ATOM 8508 C C . GLN A 1 1088 ? -9.373 3.356 17.656 1.00 85.50 1088 GLN A C 1
ATOM 8510 O O . GLN A 1 1088 ? -9.689 3.617 16.497 1.00 85.50 1088 GLN A O 1
ATOM 8515 N N . MET A 1 1089 ? -9.454 4.267 18.632 1.00 91.12 1089 MET A N 1
ATOM 8516 C CA . MET A 1 1089 ? -9.892 5.639 18.375 1.00 91.12 1089 MET A CA 1
ATOM 8517 C C . MET A 1 1089 ? -8.907 6.398 17.479 1.00 91.12 1089 MET A C 1
ATOM 8519 O O . MET A 1 1089 ? -9.346 7.131 16.601 1.00 91.12 1089 MET A O 1
ATOM 8523 N N . ILE A 1 1090 ? -7.590 6.200 17.629 1.00 86.81 1090 ILE A N 1
ATOM 8524 C CA . ILE A 1 1090 ? -6.589 6.782 16.713 1.00 86.81 1090 ILE A CA 1
ATOM 8525 C C . ILE A 1 1090 ? -6.804 6.273 15.281 1.00 86.81 1090 ILE A C 1
ATOM 8527 O O . ILE A 1 1090 ? -6.755 7.060 14.338 1.00 86.81 1090 ILE A O 1
ATOM 8531 N N . GLU A 1 1091 ? -7.057 4.977 15.097 1.00 82.25 1091 GLU A N 1
ATOM 8532 C CA . GLU A 1 1091 ? -7.342 4.403 13.777 1.00 82.25 1091 GLU A CA 1
ATOM 8533 C C . GLU A 1 1091 ? -8.638 4.960 13.174 1.00 82.25 1091 GLU A C 1
ATOM 8535 O O . GLU A 1 1091 ? -8.652 5.343 12.003 1.00 82.25 1091 GLU A O 1
ATOM 8540 N N . LEU A 1 1092 ? -9.701 5.074 13.976 1.00 85.94 1092 LEU A N 1
ATOM 8541 C CA . LEU A 1 1092 ? -10.966 5.685 13.565 1.00 85.94 1092 LEU A CA 1
ATOM 8542 C C . LEU A 1 1092 ? -10.770 7.146 13.139 1.00 85.94 1092 LEU A C 1
ATOM 8544 O O . LEU A 1 1092 ? -11.203 7.527 12.052 1.00 85.94 1092 LEU A O 1
ATOM 8548 N N . ILE A 1 1093 ? -10.058 7.937 13.948 1.00 88.62 1093 ILE A N 1
ATOM 8549 C CA . ILE A 1 1093 ? -9.705 9.330 13.640 1.00 88.62 1093 ILE A CA 1
ATOM 8550 C C . ILE A 1 1093 ? -8.930 9.398 12.325 1.00 88.62 1093 ILE A C 1
ATOM 8552 O O . ILE A 1 1093 ? -9.287 10.180 11.453 1.00 88.62 1093 ILE A O 1
ATOM 8556 N N . ASN A 1 1094 ? -7.913 8.553 12.138 1.00 81.88 1094 ASN A N 1
ATOM 8557 C CA . ASN A 1 1094 ? -7.115 8.526 10.910 1.00 81.88 1094 ASN A CA 1
ATOM 8558 C C . ASN A 1 1094 ? -7.930 8.143 9.667 1.00 81.88 1094 ASN A C 1
ATOM 8560 O O . ASN A 1 1094 ? -7.600 8.562 8.561 1.00 81.88 1094 ASN A O 1
ATOM 8564 N N . ASN A 1 1095 ? -8.990 7.351 9.808 1.00 80.25 1095 ASN A N 1
ATOM 8565 C CA . ASN A 1 1095 ? -9.883 7.039 8.694 1.00 80.25 1095 ASN A CA 1
ATOM 8566 C C . ASN A 1 1095 ? -10.805 8.219 8.374 1.00 80.25 1095 ASN A C 1
ATOM 8568 O O . ASN A 1 1095 ? -10.829 8.684 7.236 1.00 80.25 1095 ASN A O 1
ATOM 8572 N N . LEU A 1 1096 ? -11.494 8.748 9.385 1.00 85.19 1096 LEU A N 1
ATOM 8573 C CA . LEU A 1 1096 ? -12.473 9.820 9.214 1.00 85.19 1096 LEU A CA 1
ATOM 8574 C C . LEU A 1 1096 ? -11.826 11.154 8.816 1.00 85.19 1096 LEU A C 1
ATOM 8576 O O . LEU A 1 1096 ? -12.380 11.875 7.991 1.00 85.19 1096 LEU A O 1
ATOM 8580 N N . GLN A 1 1097 ? -10.626 11.468 9.316 1.00 86.44 1097 GLN A N 1
ATOM 8581 C CA . GLN A 1 1097 ? -9.904 12.684 8.921 1.00 86.44 1097 GLN A CA 1
ATOM 8582 C C . GLN A 1 1097 ? -9.504 12.651 7.436 1.00 86.44 1097 GLN A C 1
ATOM 8584 O O . GLN A 1 1097 ? -9.630 13.658 6.740 1.00 86.44 1097 GLN A O 1
ATOM 8589 N N . ARG A 1 1098 ? -9.135 11.475 6.904 1.00 79.19 1098 ARG A N 1
ATOM 8590 C CA . ARG A 1 1098 ? -8.842 11.302 5.470 1.00 79.19 1098 ARG A CA 1
ATOM 8591 C C . ARG A 1 1098 ? -10.071 11.520 4.603 1.00 79.19 1098 ARG A C 1
ATOM 8593 O O . ARG A 1 1098 ? -9.958 12.072 3.511 1.00 79.19 1098 ARG A O 1
ATOM 8600 N N . GLU A 1 1099 ? -11.235 11.073 5.062 1.00 78.00 1099 GLU A N 1
ATOM 8601 C CA . GLU A 1 1099 ? -12.503 11.331 4.381 1.00 78.00 1099 GLU A CA 1
ATOM 8602 C C . GLU A 1 1099 ? -12.864 12.815 4.444 1.00 78.00 1099 GLU A C 1
ATOM 8604 O O . GLU A 1 1099 ? -13.138 13.405 3.404 1.00 78.00 1099 GLU A O 1
ATOM 8609 N N . ALA A 1 1100 ? -12.759 13.444 5.618 1.00 86.31 1100 ALA A N 1
ATOM 8610 C CA . ALA A 1 1100 ? -13.055 14.862 5.807 1.00 86.31 1100 ALA A CA 1
ATOM 8611 C C . ALA A 1 1100 ? -12.183 15.770 4.923 1.00 86.31 1100 ALA A C 1
ATOM 8613 O O . ALA A 1 1100 ? -12.710 16.641 4.239 1.00 86.31 1100 ALA A O 1
ATOM 8614 N N . ASN A 1 1101 ? -10.869 15.536 4.851 1.00 82.12 1101 ASN A N 1
ATOM 8615 C CA . ASN A 1 1101 ? -9.979 16.331 3.996 1.00 82.12 1101 ASN A CA 1
ATOM 8616 C C . ASN A 1 1101 ? -10.321 16.218 2.494 1.00 82.12 1101 ASN A C 1
ATOM 8618 O O . ASN A 1 1101 ? -10.032 17.108 1.699 1.00 82.12 1101 ASN A O 1
ATOM 8622 N N . ARG A 1 1102 ? -10.958 15.127 2.063 1.00 82.25 1102 ARG A N 1
ATOM 8623 C CA . ARG A 1 1102 ? -11.321 14.928 0.650 1.00 82.25 1102 ARG A CA 1
ATOM 8624 C C . ARG A 1 1102 ? -12.600 15.664 0.248 1.00 82.25 1102 ARG A C 1
ATOM 8626 O O . ARG A 1 1102 ? -12.924 15.670 -0.936 1.00 82.25 1102 ARG A O 1
ATOM 8633 N N . GLU A 1 1103 ? -13.299 16.283 1.195 1.00 86.00 1103 GLU A N 1
ATOM 8634 C CA . GLU A 1 1103 ? -14.600 16.934 0.982 1.00 86.00 1103 GLU A CA 1
ATOM 8635 C C . GLU A 1 1103 ? -14.484 18.419 0.632 1.00 86.00 1103 GLU A C 1
ATOM 8637 O O . GLU A 1 1103 ? -15.432 19.001 0.109 1.00 86.00 1103 GLU A O 1
ATOM 8642 N N . PHE A 1 1104 ? -13.293 19.007 0.785 1.00 86.69 1104 PHE A N 1
ATOM 8643 C CA . PHE A 1 1104 ? -13.014 20.362 0.316 1.00 86.69 1104 PHE A CA 1
ATOM 8644 C C . PHE A 1 1104 ? -13.382 20.538 -1.171 1.00 86.69 1104 PHE A C 1
ATOM 8646 O O . PHE A 1 1104 ? -14.160 21.421 -1.535 1.00 86.69 1104 PHE A O 1
ATOM 8653 N N . THR A 1 1105 ? -12.866 19.665 -2.042 1.00 84.62 1105 THR A N 1
ATOM 8654 C CA . THR A 1 1105 ? -12.996 19.782 -3.505 1.00 84.62 1105 THR A CA 1
ATOM 8655 C C . THR A 1 1105 ? -14.410 19.500 -4.050 1.00 84.62 1105 THR A C 1
ATOM 8657 O O . THR A 1 1105 ? -14.871 20.276 -4.891 1.00 84.62 1105 THR A O 1
ATOM 8660 N N . PRO A 1 1106 ? -15.144 18.454 -3.607 1.00 83.12 1106 PRO A N 1
ATOM 8661 C CA . PRO A 1 1106 ? -16.515 18.191 -4.057 1.00 83.12 1106 PRO A CA 1
ATOM 8662 C C . PRO A 1 1106 ? -17.487 19.360 -3.863 1.00 83.12 1106 PRO A C 1
ATOM 8664 O O . PRO A 1 1106 ? -18.340 19.590 -4.721 1.00 83.12 1106 PRO A O 1
ATOM 8667 N N . ILE A 1 1107 ? -17.352 20.132 -2.780 1.00 89.44 1107 ILE A N 1
ATOM 8668 C CA . ILE A 1 1107 ? -18.221 21.292 -2.527 1.00 89.44 1107 ILE A CA 1
ATOM 8669 C C . ILE A 1 1107 ? -17.965 22.422 -3.530 1.00 89.44 1107 ILE A C 1
ATOM 8671 O O . ILE A 1 1107 ? -18.911 23.071 -3.984 1.00 89.44 1107 ILE A O 1
ATOM 8675 N N . ILE A 1 1108 ? -16.713 22.611 -3.951 1.00 90.94 1108 ILE A N 1
ATOM 8676 C CA . ILE A 1 1108 ? -16.363 23.550 -5.025 1.00 90.94 1108 ILE A CA 1
ATOM 8677 C C . ILE A 1 1108 ? -16.983 23.098 -6.347 1.00 90.94 1108 ILE A C 1
ATOM 8679 O O . ILE A 1 1108 ? -17.652 23.887 -7.014 1.00 90.94 1108 ILE A O 1
ATOM 8683 N N . ALA A 1 1109 ? -16.844 21.814 -6.689 1.00 84.50 1109 ALA A N 1
ATOM 8684 C CA . ALA A 1 1109 ? -17.445 21.251 -7.898 1.00 84.50 1109 ALA A CA 1
ATOM 8685 C C . ALA A 1 1109 ? -18.972 21.435 -7.911 1.00 84.50 1109 ALA A C 1
ATOM 8687 O O . ALA A 1 1109 ? -19.543 21.853 -8.918 1.00 84.50 1109 ALA A O 1
ATOM 8688 N N . ARG A 1 1110 ? -19.634 21.212 -6.767 1.00 87.31 1110 ARG A N 1
ATOM 8689 C CA . ARG A 1 1110 ? -21.075 21.443 -6.599 1.00 87.31 1110 ARG A CA 1
ATOM 8690 C C . ARG A 1 1110 ? -21.453 22.899 -6.869 1.00 87.31 1110 ARG A C 1
ATOM 8692 O O . ARG A 1 1110 ? -22.402 23.145 -7.609 1.00 87.31 1110 ARG A O 1
ATOM 8699 N N . ASN A 1 1111 ? -20.715 23.852 -6.309 1.00 92.56 1111 ASN A N 1
ATOM 8700 C CA . ASN A 1 1111 ? -20.966 25.285 -6.494 1.00 92.56 1111 ASN A CA 1
ATOM 8701 C C . ASN A 1 1111 ? -20.719 25.757 -7.939 1.00 92.56 1111 ASN A C 1
ATOM 8703 O O . ASN A 1 1111 ? -21.394 26.665 -8.431 1.00 92.56 1111 ASN A O 1
ATOM 8707 N N . LEU A 1 1112 ? -19.785 25.117 -8.644 1.00 90.69 1112 LEU A N 1
ATOM 8708 C CA . LEU A 1 1112 ? -19.466 25.422 -10.039 1.00 90.69 1112 LEU A CA 1
ATOM 8709 C C . LEU A 1 1112 ? -20.298 24.642 -11.060 1.00 90.69 1112 LEU A C 1
ATOM 8711 O O . LEU A 1 1112 ? -20.291 25.020 -12.228 1.00 90.69 1112 LEU A O 1
ATOM 8715 N N . SER A 1 1113 ? -21.048 23.618 -10.642 1.00 86.19 1113 SER A N 1
ATOM 8716 C CA . SER A 1 1113 ? -21.853 22.750 -11.521 1.00 86.19 1113 SER A CA 1
ATOM 8717 C C . SER A 1 1113 ? -22.707 23.528 -12.526 1.00 86.19 1113 SER A C 1
ATOM 8719 O O . SER A 1 1113 ? -22.651 23.280 -13.724 1.00 86.19 1113 SER A O 1
ATOM 8721 N N . THR A 1 1114 ? -23.419 24.558 -12.070 1.00 89.69 1114 THR A N 1
ATOM 8722 C CA . THR A 1 1114 ? -24.265 25.389 -12.941 1.00 89.69 1114 THR A CA 1
ATOM 8723 C C . THR A 1 1114 ? -23.465 26.174 -13.986 1.00 89.69 1114 THR A C 1
ATOM 8725 O O . THR A 1 1114 ? -23.891 26.285 -15.138 1.00 89.69 1114 THR A O 1
ATOM 8728 N N . ALA A 1 1115 ? -22.284 26.681 -13.622 1.00 91.06 1115 ALA A N 1
ATOM 8729 C CA . ALA A 1 1115 ? -21.383 27.358 -14.550 1.00 91.06 1115 ALA A CA 1
ATOM 8730 C C . ALA A 1 1115 ? -20.736 26.373 -15.531 1.00 91.06 1115 ALA A C 1
ATOM 8732 O O . ALA A 1 1115 ? -20.541 26.705 -16.705 1.00 91.06 1115 ALA A O 1
ATOM 8733 N N . TYR A 1 1116 ? -20.424 25.163 -15.067 1.00 89.62 1116 TYR A N 1
ATOM 8734 C CA . TYR A 1 1116 ? -19.925 24.065 -15.884 1.00 89.62 1116 TYR A CA 1
ATOM 8735 C C . TYR A 1 1116 ? -20.952 23.629 -16.924 1.00 89.62 1116 TYR A C 1
ATOM 8737 O O . TYR A 1 1116 ? -20.639 23.667 -18.115 1.00 89.62 1116 TYR A O 1
ATOM 8745 N N . ASP A 1 1117 ? -22.190 23.361 -16.511 1.00 83.62 1117 ASP A N 1
ATOM 8746 C CA . ASP A 1 1117 ? -23.309 23.026 -17.393 1.00 83.62 1117 ASP A CA 1
ATOM 8747 C C . ASP A 1 1117 ? -23.538 24.108 -18.449 1.00 83.62 1117 ASP A C 1
ATOM 8749 O O . ASP A 1 1117 ? -23.704 23.822 -19.641 1.00 83.62 1117 ASP A O 1
ATOM 8753 N N . TRP A 1 1118 ? -23.511 25.376 -18.039 1.00 92.75 1118 TRP A N 1
ATOM 8754 C CA . TRP A 1 1118 ? -23.666 26.489 -18.967 1.00 92.75 1118 TRP A CA 1
ATOM 8755 C C . TRP A 1 1118 ? -22.522 26.531 -19.988 1.00 92.75 1118 TRP A C 1
ATOM 8757 O O . TRP A 1 1118 ? -22.755 26.564 -21.200 1.00 92.75 1118 TRP A O 1
ATOM 8767 N N . CYS A 1 1119 ? -21.271 26.458 -19.521 1.00 89.50 1119 CYS A N 1
ATOM 8768 C CA . CYS A 1 1119 ? -20.095 26.482 -20.390 1.00 89.50 1119 CYS A CA 1
ATOM 8769 C C . CYS A 1 1119 ? -20.023 25.257 -21.319 1.00 89.50 1119 CYS A C 1
ATOM 8771 O O . CYS A 1 1119 ? -19.559 25.367 -22.457 1.00 89.50 1119 CYS A O 1
ATOM 8773 N N . ALA A 1 1120 ? -20.486 24.094 -20.861 1.00 83.81 1120 ALA A N 1
ATOM 8774 C CA . ALA A 1 1120 ? -20.531 22.859 -21.631 1.00 83.81 1120 ALA A CA 1
ATOM 8775 C C . ALA A 1 1120 ? -21.496 22.959 -22.825 1.00 83.81 1120 ALA A C 1
ATOM 8777 O O . ALA A 1 1120 ? -21.157 22.507 -23.930 1.00 83.81 1120 ALA A O 1
ATOM 8778 N N . ASN A 1 1121 ? -22.653 23.594 -22.607 1.00 85.88 1121 ASN A N 1
ATOM 8779 C CA . ASN A 1 1121 ? -23.721 23.778 -23.594 1.00 85.88 1121 ASN A CA 1
ATOM 8780 C C . ASN A 1 1121 ? -23.486 24.962 -24.552 1.00 85.88 1121 ASN A C 1
ATOM 8782 O O . ASN A 1 1121 ? -24.060 25.006 -25.643 1.00 85.88 1121 ASN A O 1
ATOM 8786 N N . GLU A 1 1122 ? -22.610 25.901 -24.194 1.00 89.44 1122 GLU A N 1
ATOM 8787 C CA . GLU A 1 1122 ? -22.287 27.071 -25.013 1.00 89.44 1122 GLU A CA 1
ATOM 8788 C C . GLU A 1 1122 ? -21.682 26.676 -26.375 1.00 89.44 1122 GLU A C 1
ATOM 8790 O O . GLU A 1 1122 ? -20.788 25.831 -26.454 1.00 89.44 1122 GLU A O 1
ATOM 8795 N N . SER A 1 1123 ? -22.129 27.275 -27.484 1.00 87.38 1123 SER A N 1
ATOM 8796 C CA . SER A 1 1123 ? -21.694 26.880 -28.835 1.00 87.38 1123 SER A CA 1
ATOM 8797 C C . SER A 1 1123 ? -21.638 28.043 -29.833 1.00 87.38 1123 SER A C 1
ATOM 8799 O O . SER A 1 1123 ? -22.188 29.122 -29.621 1.00 87.38 1123 SER A O 1
ATOM 8801 N N . GLY A 1 1124 ? -20.923 27.835 -30.942 1.00 84.50 1124 GLY A N 1
ATOM 8802 C CA . GLY A 1 1124 ? -20.834 28.789 -32.049 1.00 84.50 1124 GLY A CA 1
ATOM 8803 C C . GLY A 1 1124 ? -19.685 29.807 -31.942 1.00 84.50 1124 GLY A C 1
ATOM 8804 O O . GLY A 1 1124 ? -18.861 29.758 -31.023 1.00 84.50 1124 GLY A O 1
ATOM 8805 N N . PRO A 1 1125 ? -19.583 30.747 -32.902 1.00 82.88 1125 PRO A N 1
ATOM 8806 C CA . PRO A 1 1125 ? -18.489 31.714 -32.955 1.00 82.88 1125 PRO A CA 1
ATOM 8807 C C . PRO A 1 1125 ? -18.394 32.552 -31.675 1.00 82.88 1125 PRO A C 1
ATOM 8809 O O . PRO A 1 1125 ? -19.396 33.071 -31.182 1.00 82.88 1125 PRO A O 1
ATOM 8812 N N . GLY A 1 1126 ? -17.183 32.693 -31.128 1.00 85.06 1126 GLY A N 1
ATOM 8813 C CA . GLY A 1 1126 ? -16.937 33.451 -29.896 1.00 85.06 1126 GLY A CA 1
ATOM 8814 C C . GLY A 1 1126 ? -17.274 32.718 -28.591 1.00 85.06 1126 GLY A C 1
ATOM 8815 O O . GLY A 1 1126 ? -17.160 33.338 -27.533 1.00 85.06 1126 GLY A O 1
ATOM 8816 N N . GLN A 1 1127 ? -17.627 31.424 -28.638 1.00 88.38 1127 GLN A N 1
ATOM 8817 C CA . GLN A 1 1127 ? -17.970 30.629 -27.448 1.00 88.38 1127 GLN A CA 1
ATOM 8818 C C . GLN A 1 1127 ? -16.916 30.717 -26.339 1.00 88.38 1127 GLN A C 1
ATOM 8820 O O . GLN A 1 1127 ? -17.270 30.915 -25.188 1.00 88.38 1127 GLN A O 1
ATOM 8825 N N . PHE A 1 1128 ? -15.619 30.664 -26.667 1.00 85.94 1128 PHE A N 1
ATOM 8826 C CA . PHE A 1 1128 ? -14.561 30.643 -25.651 1.00 85.94 1128 PHE A CA 1
ATOM 8827 C C . PHE A 1 1128 ? -14.527 31.930 -24.821 1.00 85.94 1128 PHE A C 1
ATOM 8829 O O . PHE A 1 1128 ? -14.405 31.878 -23.603 1.00 85.94 1128 PHE A O 1
ATOM 8836 N N . LYS A 1 1129 ? -14.726 33.086 -25.468 1.00 88.94 1129 LYS A N 1
ATOM 8837 C CA . LYS A 1 1129 ? -14.799 34.377 -24.778 1.00 88.94 1129 LYS A CA 1
ATOM 8838 C C . LYS A 1 1129 ? -16.055 34.476 -23.906 1.00 88.94 1129 LYS A C 1
ATOM 8840 O O . LYS A 1 1129 ? -15.985 35.017 -22.811 1.00 88.94 1129 LYS A O 1
ATOM 8845 N N . ARG A 1 1130 ? -17.189 33.935 -24.369 1.00 92.50 1130 ARG A N 1
ATOM 8846 C CA . ARG A 1 1130 ? -18.430 33.889 -23.577 1.00 92.50 1130 ARG A CA 1
ATOM 8847 C C . ARG A 1 1130 ? -18.304 32.960 -22.368 1.00 92.50 1130 ARG A C 1
ATOM 8849 O O . ARG A 1 1130 ? -18.658 33.376 -21.272 1.00 92.50 1130 ARG A O 1
ATOM 8856 N N . MET A 1 1131 ? -17.727 31.770 -22.549 1.00 91.06 1131 MET A N 1
ATOM 8857 C CA . MET A 1 1131 ? -17.401 30.832 -21.466 1.00 91.06 1131 MET A CA 1
ATOM 8858 C C . MET A 1 1131 ? -16.479 31.478 -20.428 1.00 91.06 1131 MET A C 1
ATOM 8860 O O . MET A 1 1131 ? -16.765 31.413 -19.239 1.00 91.06 1131 MET A O 1
ATOM 8864 N N . GLN A 1 1132 ? -15.417 32.159 -20.872 1.00 90.69 1132 GLN A N 1
ATOM 8865 C CA . GLN A 1 1132 ? -14.516 32.903 -19.990 1.00 90.69 1132 GLN A CA 1
ATOM 8866 C C . GLN A 1 1132 ? -15.269 33.948 -19.160 1.00 90.69 1132 GLN A C 1
ATOM 8868 O O . GLN A 1 1132 ? -15.134 33.974 -17.941 1.00 90.69 1132 GLN A O 1
ATOM 8873 N N . SER A 1 1133 ? -16.062 34.809 -19.807 1.00 91.06 1133 SER A N 1
ATOM 8874 C CA . SER A 1 1133 ? -16.809 35.856 -19.104 1.00 91.06 1133 SER A CA 1
ATOM 8875 C C . SER A 1 1133 ? -17.824 35.282 -18.116 1.00 91.06 1133 SER A C 1
ATOM 8877 O O . SER A 1 1133 ? -17.953 35.814 -17.017 1.00 91.06 1133 SER A O 1
ATOM 8879 N N . HIS A 1 1134 ? -18.514 34.198 -18.482 1.00 93.12 1134 HIS A N 1
ATOM 8880 C CA . HIS A 1 1134 ? -19.475 33.547 -17.599 1.00 93.12 1134 HIS A CA 1
ATOM 8881 C C . HIS A 1 1134 ? -18.791 32.906 -16.388 1.00 93.12 1134 HIS A C 1
ATOM 8883 O O . HIS A 1 1134 ? -19.182 33.194 -15.262 1.00 93.12 1134 HIS A O 1
ATOM 8889 N N . MET A 1 1135 ? -17.724 32.125 -16.600 1.00 93.50 1135 MET A N 1
ATOM 8890 C CA . MET A 1 1135 ? -16.977 31.497 -15.508 1.00 93.50 1135 MET A CA 1
ATOM 8891 C C . MET A 1 1135 ? -16.394 32.538 -14.548 1.00 93.50 1135 MET A C 1
ATOM 8893 O O . MET A 1 1135 ? -16.559 32.414 -13.341 1.00 93.50 1135 MET A O 1
ATOM 8897 N N . ALA A 1 1136 ? -15.753 33.588 -15.071 1.00 91.25 1136 ALA A N 1
ATOM 8898 C CA . ALA A 1 1136 ? -15.183 34.644 -14.238 1.00 91.25 1136 ALA A CA 1
ATOM 8899 C C . ALA A 1 1136 ? -16.261 35.371 -13.418 1.00 91.25 1136 ALA A C 1
ATOM 8901 O O . ALA A 1 1136 ? -16.068 35.611 -12.232 1.00 91.25 1136 ALA A O 1
ATOM 8902 N N . SER A 1 1137 ? -17.415 35.675 -14.025 1.00 92.75 1137 SER A N 1
ATOM 8903 C CA . SER A 1 1137 ? -18.537 36.305 -13.319 1.00 92.75 1137 SER A CA 1
ATOM 8904 C C . SER A 1 1137 ? -19.138 35.395 -12.246 1.00 92.75 1137 SER A C 1
ATOM 8906 O O . SER A 1 1137 ? -19.523 35.882 -11.183 1.00 92.75 1137 SER A O 1
ATOM 8908 N N . HIS A 1 1138 ? -19.245 34.093 -12.523 1.00 94.06 1138 HIS A N 1
ATOM 8909 C CA . HIS A 1 1138 ? -19.777 33.118 -11.573 1.00 94.06 1138 HIS A CA 1
ATOM 8910 C C . HIS A 1 1138 ? -18.842 32.957 -10.378 1.00 94.06 1138 HIS A C 1
ATOM 8912 O O . HIS A 1 1138 ? -19.289 33.092 -9.244 1.00 94.06 1138 HIS A O 1
ATOM 8918 N N . VAL A 1 1139 ? -17.541 32.761 -10.622 1.00 92.75 1139 VAL A N 1
ATOM 8919 C CA . VAL A 1 1139 ? -16.525 32.671 -9.561 1.00 92.75 1139 VAL A CA 1
ATOM 8920 C C . VAL A 1 1139 ? -16.496 33.950 -8.725 1.00 92.75 1139 VAL A C 1
ATOM 8922 O O . VAL A 1 1139 ? -16.504 33.860 -7.502 1.00 92.75 1139 VAL A O 1
ATOM 8925 N N . ASP A 1 1140 ? -16.540 35.136 -9.340 1.00 91.81 1140 ASP A N 1
ATOM 8926 C CA . ASP A 1 1140 ? -16.516 36.405 -8.599 1.00 91.81 1140 ASP A CA 1
ATOM 8927 C C . ASP A 1 1140 ? -17.713 36.560 -7.647 1.00 91.81 1140 ASP A C 1
ATOM 8929 O O . ASP A 1 1140 ? -17.554 37.065 -6.534 1.00 91.81 1140 ASP A O 1
ATOM 8933 N N . THR A 1 1141 ? -18.885 36.073 -8.068 1.00 92.62 1141 THR A N 1
ATOM 8934 C CA . THR A 1 1141 ? -20.126 36.124 -7.281 1.00 92.62 1141 THR A CA 1
ATOM 8935 C C . THR A 1 1141 ? -20.157 35.045 -6.197 1.00 92.62 1141 THR A C 1
ATOM 8937 O O . THR A 1 1141 ? -20.551 35.322 -5.068 1.00 92.62 1141 THR A O 1
ATOM 8940 N N . ALA A 1 1142 ? -19.739 33.820 -6.527 1.00 92.19 1142 ALA A N 1
ATOM 8941 C CA . ALA A 1 1142 ? -19.895 32.649 -5.668 1.00 92.19 1142 ALA A CA 1
ATOM 8942 C C . ALA A 1 1142 ? -18.713 32.411 -4.715 1.00 92.19 1142 ALA A C 1
ATOM 8944 O O . ALA A 1 1142 ? -18.890 31.716 -3.722 1.00 92.19 1142 ALA A O 1
ATOM 8945 N N . ARG A 1 1143 ? -17.517 32.970 -4.967 1.00 91.00 1143 ARG A N 1
ATOM 8946 C CA . ARG A 1 1143 ? -16.275 32.640 -4.228 1.00 91.00 1143 ARG A CA 1
ATOM 8947 C C . ARG A 1 1143 ? -16.399 32.688 -2.705 1.00 91.00 1143 ARG A C 1
ATOM 8949 O O . ARG A 1 1143 ? -15.883 31.797 -2.046 1.00 91.00 1143 ARG A O 1
ATOM 8956 N N . SER A 1 1144 ? -17.088 33.687 -2.150 1.00 91.00 1144 SER A N 1
ATOM 8957 C CA . SER A 1 1144 ? -17.225 33.817 -0.693 1.00 91.00 1144 SER A CA 1
ATOM 8958 C C . SER A 1 1144 ? -18.039 32.671 -0.096 1.00 91.00 1144 SER A C 1
ATOM 8960 O O . SER A 1 1144 ? -17.580 32.012 0.830 1.00 91.00 1144 SER A O 1
ATOM 8962 N N . GLU A 1 1145 ? -19.229 32.421 -0.643 1.00 93.25 1145 GLU A N 1
ATOM 8963 C CA . GLU A 1 1145 ? -20.129 31.361 -0.179 1.00 93.25 1145 GLU A CA 1
ATOM 8964 C C . GLU A 1 1145 ? -19.538 29.978 -0.472 1.00 93.25 1145 GLU A C 1
ATOM 8966 O O . GLU A 1 1145 ? -19.491 29.126 0.403 1.00 93.25 1145 GLU A O 1
ATOM 8971 N N . MET A 1 1146 ? -18.965 29.790 -1.661 1.00 94.12 1146 MET A N 1
ATOM 8972 C CA . MET A 1 1146 ? -18.358 28.538 -2.106 1.00 94.12 1146 MET A CA 1
ATOM 8973 C C . MET A 1 1146 ? -17.215 28.060 -1.194 1.00 94.12 1146 MET A C 1
ATOM 8975 O O . MET A 1 1146 ? -17.174 26.882 -0.835 1.00 94.12 1146 MET A O 1
ATOM 8979 N N . PHE A 1 1147 ? -16.282 28.943 -0.813 1.00 95.38 1147 PHE A N 1
ATOM 8980 C CA . PHE A 1 1147 ? -15.196 28.568 0.101 1.00 95.38 1147 PHE A CA 1
ATOM 8981 C C . PHE A 1 1147 ? -15.684 28.393 1.539 1.00 95.38 1147 PHE A C 1
ATOM 8983 O O . PHE A 1 1147 ? -15.208 27.496 2.234 1.00 95.38 1147 PHE A O 1
ATOM 8990 N N . GLN A 1 1148 ? -16.654 29.201 1.972 1.00 94.12 1148 GLN A N 1
ATOM 8991 C CA . GLN A 1 1148 ? -17.248 29.066 3.297 1.00 94.12 1148 GLN A CA 1
ATOM 8992 C C . GLN A 1 1148 ? -17.990 27.733 3.448 1.00 94.12 1148 GLN A C 1
ATOM 8994 O O . GLN A 1 1148 ? -17.705 26.993 4.384 1.00 94.12 1148 GLN A O 1
ATOM 8999 N N . GLU A 1 1149 ? -18.845 27.367 2.488 1.00 93.75 1149 GLU A N 1
ATOM 9000 C CA . GLU A 1 1149 ? -19.524 26.068 2.460 1.00 93.75 1149 GLU A CA 1
ATOM 9001 C C . GLU A 1 1149 ? -18.535 24.897 2.455 1.00 93.75 1149 GLU A C 1
ATOM 9003 O O . GLU A 1 1149 ? -18.760 23.896 3.133 1.00 93.75 1149 GLU A O 1
ATOM 9008 N N . SER A 1 1150 ? -17.438 25.012 1.698 1.00 93.19 1150 SER A N 1
ATOM 9009 C CA . SER A 1 1150 ? -16.399 23.978 1.629 1.00 93.19 1150 SER A CA 1
ATOM 9010 C C . SER A 1 1150 ? -15.725 23.764 2.989 1.00 93.19 1150 SER A C 1
ATOM 9012 O O . SER A 1 1150 ? -15.640 22.633 3.471 1.00 93.19 1150 SER A O 1
ATOM 9014 N N . CYS A 1 1151 ? -15.312 24.844 3.657 1.00 94.25 1151 CYS A N 1
ATOM 9015 C CA . CYS A 1 1151 ? -14.737 24.780 5.000 1.00 94.25 1151 CYS A CA 1
ATOM 9016 C C . CYS A 1 1151 ? -15.751 24.314 6.059 1.00 94.25 1151 CYS A C 1
ATOM 9018 O O . CYS A 1 1151 ? -15.387 23.560 6.964 1.00 94.25 1151 CYS A O 1
ATOM 9020 N N . ASP A 1 1152 ? -17.015 24.727 5.957 1.00 93.44 1152 ASP A N 1
ATOM 9021 C CA . ASP A 1 1152 ? -18.068 24.342 6.899 1.00 93.44 1152 ASP A CA 1
ATOM 9022 C C . ASP A 1 1152 ? -18.447 22.861 6.774 1.00 93.44 1152 ASP A C 1
ATOM 9024 O O . ASP A 1 1152 ? -18.668 22.201 7.790 1.00 93.44 1152 ASP A O 1
ATOM 9028 N N . GLU A 1 1153 ? -18.448 22.293 5.566 1.00 93.25 1153 GLU A N 1
ATOM 9029 C CA . GLU A 1 1153 ? -18.636 20.850 5.373 1.00 93.25 1153 GLU A CA 1
ATOM 9030 C C . GLU A 1 1153 ? -17.527 20.049 6.071 1.00 93.25 1153 GLU A C 1
ATOM 9032 O O . GLU A 1 1153 ? -17.806 19.112 6.824 1.00 93.25 1153 GLU A O 1
ATOM 9037 N N . VAL A 1 1154 ? -16.263 20.452 5.897 1.00 93.12 1154 VAL A N 1
ATOM 9038 C CA . VAL A 1 1154 ? -15.132 19.797 6.573 1.00 93.12 1154 VAL A CA 1
ATOM 9039 C C . VAL A 1 1154 ? -15.213 19.980 8.088 1.00 93.12 1154 VAL A C 1
ATOM 9041 O O . VAL A 1 1154 ? -15.029 19.010 8.825 1.00 93.12 1154 VAL A O 1
ATOM 9044 N N . ARG A 1 1155 ? -15.570 21.177 8.574 1.00 94.69 1155 ARG A N 1
ATOM 9045 C CA . ARG A 1 1155 ? -15.833 21.433 10.001 1.00 94.69 1155 ARG A CA 1
ATOM 9046 C C . ARG A 1 1155 ? -16.859 20.452 10.556 1.00 94.69 1155 ARG A C 1
ATOM 9048 O O . ARG A 1 1155 ? -16.609 19.826 11.583 1.00 94.69 1155 ARG A O 1
ATOM 9055 N N . ASN A 1 1156 ? -17.991 20.303 9.874 1.00 94.12 1156 ASN A N 1
ATOM 9056 C CA . ASN A 1 1156 ? -19.075 19.426 10.305 1.00 94.12 1156 ASN A CA 1
ATOM 9057 C C . ASN A 1 1156 ? -18.624 17.965 10.360 1.00 94.12 1156 ASN A C 1
ATOM 9059 O O . ASN A 1 1156 ? -18.925 17.277 11.332 1.00 94.12 1156 ASN A O 1
ATOM 9063 N N . ARG A 1 1157 ? -17.841 17.506 9.380 1.00 92.56 1157 ARG A N 1
ATOM 9064 C CA . ARG A 1 1157 ? -17.292 16.141 9.367 1.00 92.56 1157 ARG A CA 1
ATOM 9065 C C . ARG A 1 1157 ? -16.273 15.890 10.466 1.00 92.56 1157 ARG A C 1
ATOM 9067 O O . ARG A 1 1157 ? -16.279 14.816 11.059 1.00 92.56 1157 ARG A O 1
ATOM 9074 N N . LEU A 1 1158 ? -15.428 16.869 10.779 1.00 94.50 1158 LEU A N 1
ATOM 9075 C CA . LEU A 1 1158 ? -14.483 16.762 11.892 1.00 94.50 1158 LEU A CA 1
ATOM 9076 C C . LEU A 1 1158 ? -15.193 16.767 13.253 1.00 94.50 1158 LEU A C 1
ATOM 9078 O O . LEU A 1 1158 ? -14.803 16.023 14.152 1.00 94.50 1158 LEU A O 1
ATOM 9082 N N . LEU A 1 1159 ? -16.262 17.551 13.404 1.00 93.56 1159 LEU A N 1
ATOM 9083 C CA . LEU A 1 1159 ? -17.095 17.522 14.609 1.00 93.56 1159 LEU A CA 1
ATOM 9084 C C . LEU A 1 1159 ? -17.868 16.202 14.736 1.00 93.56 1159 LEU A C 1
ATOM 9086 O O . LEU A 1 1159 ? -17.947 15.647 15.833 1.00 93.56 1159 LEU A O 1
ATOM 9090 N N . ASP A 1 1160 ? -18.392 15.667 13.632 1.00 93.75 1160 ASP A N 1
ATOM 9091 C CA . ASP A 1 1160 ? -19.036 14.352 13.616 1.00 93.75 1160 ASP A CA 1
ATOM 9092 C C . ASP A 1 1160 ? -18.037 13.232 13.937 1.00 93.75 1160 ASP A C 1
ATOM 9094 O O . ASP A 1 1160 ? -18.341 12.353 14.736 1.00 93.75 1160 ASP A O 1
ATOM 9098 N N . MET A 1 1161 ? -16.799 13.317 13.440 1.00 94.88 1161 MET A N 1
ATOM 9099 C CA . MET A 1 1161 ? -15.712 12.423 13.845 1.00 94.88 1161 MET A CA 1
ATOM 9100 C C . MET A 1 1161 ? -15.482 12.468 15.360 1.00 94.88 1161 MET A C 1
ATOM 9102 O O . MET A 1 1161 ? -15.420 11.414 15.992 1.00 94.88 1161 MET A O 1
ATOM 9106 N N . CYS A 1 1162 ? -15.382 13.655 15.969 1.00 93.62 1162 CYS A N 1
ATOM 9107 C CA . CYS A 1 1162 ? -15.258 13.773 17.425 1.00 93.62 1162 CYS A CA 1
ATOM 9108 C C . CYS A 1 1162 ? -16.445 13.137 18.159 1.00 93.62 1162 CYS A C 1
ATOM 9110 O O . CYS A 1 1162 ? -16.248 12.480 19.178 1.00 93.62 1162 CYS A O 1
ATOM 9112 N N . LYS A 1 1163 ? -17.660 13.274 17.625 1.00 92.81 1163 LYS A N 1
ATOM 9113 C CA . LYS A 1 1163 ? -18.861 12.650 18.184 1.00 92.81 1163 LYS A CA 1
ATOM 9114 C C . LYS A 1 1163 ? -18.850 11.122 18.049 1.00 92.81 1163 LYS A C 1
ATOM 9116 O O . LYS A 1 1163 ? -19.197 10.425 18.994 1.00 92.81 1163 LYS A O 1
ATOM 9121 N N . GLN A 1 1164 ? -18.404 10.579 16.920 1.00 93.69 1164 GLN A N 1
ATOM 9122 C CA . GLN A 1 1164 ? -18.249 9.131 16.751 1.00 93.69 1164 GLN A CA 1
ATOM 9123 C C . GLN A 1 1164 ? -17.186 8.565 17.704 1.00 93.69 1164 GLN A C 1
ATOM 9125 O O . GLN A 1 1164 ? -17.375 7.492 18.277 1.00 93.69 1164 GLN A O 1
ATOM 9130 N N . VAL A 1 1165 ? -16.094 9.306 17.931 1.00 93.25 1165 VAL A N 1
ATOM 9131 C CA . VAL A 1 1165 ? -15.092 8.960 18.950 1.00 93.25 1165 VAL A CA 1
ATOM 9132 C C . VAL A 1 1165 ? -15.700 9.022 20.355 1.00 93.25 1165 VAL A C 1
ATOM 9134 O O . VAL A 1 1165 ? -15.452 8.121 21.149 1.00 93.25 1165 VAL A O 1
ATOM 9137 N N . GLU A 1 1166 ? -16.535 10.019 20.666 1.00 92.50 1166 GLU A N 1
ATOM 9138 C CA . GLU A 1 1166 ? -17.263 10.103 21.943 1.00 92.50 1166 GLU A CA 1
ATOM 9139 C C . GLU A 1 1166 ? -18.150 8.886 22.185 1.00 92.50 1166 GLU A C 1
ATOM 9141 O O . GLU A 1 1166 ? -18.081 8.270 23.252 1.00 92.50 1166 GLU A O 1
ATOM 9146 N N . GLU A 1 1167 ? -18.980 8.545 21.202 1.00 93.00 1167 GLU A N 1
ATOM 9147 C CA . GLU A 1 1167 ? -19.888 7.405 21.263 1.00 93.00 1167 GLU A CA 1
ATOM 9148 C C . GLU A 1 1167 ? -19.092 6.102 21.425 1.00 93.00 1167 GLU A C 1
ATOM 9150 O O . GLU A 1 1167 ? -19.379 5.317 22.330 1.00 93.00 1167 GLU A O 1
ATOM 9155 N N . GLY A 1 1168 ? -18.027 5.912 20.636 1.00 91.00 1168 GLY A N 1
ATOM 9156 C CA . GLY A 1 1168 ? -17.141 4.751 20.738 1.00 91.00 1168 GLY A CA 1
ATOM 9157 C C . GLY A 1 1168 ? -16.445 4.639 22.098 1.00 91.00 1168 GLY A C 1
ATOM 9158 O O . GLY A 1 1168 ? -16.493 3.582 22.732 1.00 91.00 1168 GLY A O 1
ATOM 9159 N N . MET A 1 1169 ? -15.839 5.726 22.585 1.00 92.50 1169 MET A N 1
ATOM 9160 C CA . MET A 1 1169 ? -15.153 5.752 23.880 1.00 92.50 1169 MET A CA 1
ATOM 9161 C C . MET A 1 1169 ? -16.117 5.532 25.041 1.00 92.50 1169 MET A C 1
ATOM 9163 O O . MET A 1 1169 ? -15.771 4.811 25.975 1.00 92.50 1169 MET A O 1
ATOM 9167 N N . SER A 1 1170 ? -17.308 6.134 24.996 1.00 91.81 1170 SER A N 1
ATOM 9168 C CA . SER A 1 1170 ? -18.318 6.011 26.052 1.00 91.81 1170 SER A CA 1
ATOM 9169 C C . SER A 1 1170 ? -18.832 4.577 26.139 1.00 91.81 1170 SER A C 1
ATOM 9171 O O . SER A 1 1170 ? -18.760 3.976 27.206 1.00 91.81 1170 SER A O 1
ATOM 9173 N N . LEU A 1 1171 ? -19.235 3.988 25.006 1.00 91.62 1171 LEU A N 1
ATOM 9174 C CA . LEU A 1 1171 ? -19.707 2.601 24.940 1.00 91.62 1171 LEU A CA 1
ATOM 9175 C C . LEU A 1 1171 ? -18.656 1.609 25.446 1.00 91.62 1171 LEU A C 1
ATOM 9177 O O . LEU A 1 1171 ? -18.969 0.737 26.255 1.00 91.62 1171 LEU A O 1
ATOM 9181 N N . GLN A 1 1172 ? -17.401 1.751 25.011 1.00 89.88 1172 GLN A N 1
ATOM 9182 C CA . GLN A 1 1172 ? -16.326 0.858 25.449 1.00 89.88 1172 GLN A CA 1
ATOM 9183 C C . GLN A 1 1172 ? -15.952 1.081 26.921 1.00 89.88 1172 GLN A C 1
ATOM 9185 O O . GLN A 1 1172 ? -15.681 0.119 27.638 1.00 89.88 1172 GLN A O 1
ATOM 9190 N N . THR A 1 1173 ? -15.967 2.327 27.401 1.00 92.12 1173 THR A N 1
ATOM 9191 C CA . THR A 1 1173 ? -15.716 2.642 28.817 1.00 92.12 1173 THR A CA 1
ATOM 9192 C C . THR A 1 1173 ? -16.812 2.069 29.713 1.00 92.12 1173 THR A C 1
ATOM 9194 O O . THR A 1 1173 ? -16.496 1.476 30.745 1.00 92.12 1173 THR A O 1
ATOM 9197 N N . ASP A 1 1174 ? -18.076 2.179 29.302 1.00 90.81 1174 ASP A N 1
ATOM 9198 C CA . ASP A 1 1174 ? -19.224 1.612 30.009 1.00 90.81 1174 ASP A CA 1
ATOM 9199 C C . ASP A 1 1174 ? -19.156 0.081 30.028 1.00 90.81 1174 ASP A C 1
ATOM 9201 O O . ASP A 1 1174 ? -19.366 -0.539 31.069 1.00 90.81 1174 ASP A O 1
ATOM 9205 N N . GLU A 1 1175 ? -18.781 -0.552 28.914 1.00 88.25 1175 GLU A N 1
ATOM 9206 C CA . GLU A 1 1175 ? -18.592 -2.003 28.848 1.00 88.25 1175 GLU A CA 1
ATOM 9207 C C . GLU A 1 1175 ? -17.504 -2.481 29.827 1.00 88.25 1175 GLU A C 1
ATOM 9209 O O . GLU A 1 1175 ? -17.703 -3.449 30.573 1.00 88.25 1175 GLU A O 1
ATOM 9214 N N . ILE A 1 1176 ? -16.366 -1.777 29.873 1.00 89.06 1176 ILE A N 1
ATOM 9215 C CA . ILE A 1 1176 ? -15.280 -2.052 30.824 1.00 89.06 1176 ILE A CA 1
ATOM 9216 C C . ILE A 1 1176 ? -15.768 -1.846 32.261 1.00 89.06 1176 ILE A C 1
ATOM 9218 O O . ILE A 1 1176 ? -15.514 -2.692 33.122 1.00 89.06 1176 ILE A O 1
ATOM 9222 N N . PHE A 1 1177 ? -16.498 -0.760 32.524 1.00 92.00 1177 PHE A N 1
ATOM 9223 C CA . PHE A 1 1177 ? -17.053 -0.470 33.840 1.00 92.00 1177 PHE A CA 1
ATOM 9224 C C . PHE A 1 1177 ? -18.035 -1.554 34.300 1.00 92.00 1177 PHE A C 1
ATOM 9226 O O . PHE A 1 1177 ? -17.930 -2.017 35.433 1.00 92.00 1177 PHE A O 1
ATOM 9233 N N . MET A 1 1178 ? -18.936 -2.023 33.435 1.00 89.06 1178 MET A N 1
ATOM 9234 C CA . MET A 1 1178 ? -19.895 -3.085 33.762 1.00 89.06 1178 MET A CA 1
ATOM 9235 C C . MET A 1 1178 ? -19.191 -4.410 34.081 1.00 89.06 1178 MET A C 1
ATOM 9237 O O . MET A 1 1178 ? -19.552 -5.097 35.042 1.00 89.06 1178 MET A O 1
ATOM 9241 N N . ARG A 1 1179 ? -18.140 -4.754 33.322 1.00 86.00 1179 ARG A N 1
ATOM 9242 C CA . ARG A 1 1179 ? -17.283 -5.924 33.593 1.00 86.00 1179 ARG A CA 1
ATOM 9243 C C . ARG A 1 1179 ? -16.605 -5.806 34.959 1.00 86.00 1179 ARG A C 1
ATOM 9245 O O . ARG A 1 1179 ? -16.701 -6.722 35.775 1.00 86.00 1179 ARG A O 1
ATOM 9252 N N . MET A 1 1180 ? -16.011 -4.648 35.243 1.00 88.62 1180 MET A N 1
ATOM 9253 C CA . MET A 1 1180 ? -15.410 -4.348 36.541 1.00 88.62 1180 MET A CA 1
ATOM 9254 C C . MET A 1 1180 ? -16.417 -4.411 37.688 1.00 88.62 1180 MET A C 1
ATOM 9256 O O . MET A 1 1180 ? -16.155 -5.050 38.703 1.00 88.62 1180 MET A O 1
ATOM 9260 N N . GLN A 1 1181 ? -17.569 -3.758 37.546 1.00 89.38 1181 GLN A N 1
ATOM 9261 C CA . GLN A 1 1181 ? -18.622 -3.749 38.554 1.00 89.38 1181 GLN A CA 1
ATOM 9262 C C . GLN A 1 1181 ? -19.018 -5.175 38.921 1.00 89.38 1181 GLN A C 1
ATOM 9264 O O . GLN A 1 1181 ? -19.123 -5.482 40.109 1.00 89.38 1181 GLN A O 1
ATOM 9269 N N . ARG A 1 1182 ? -19.194 -6.049 37.927 1.00 85.56 1182 ARG A N 1
ATOM 9270 C CA . ARG A 1 1182 ? -19.514 -7.454 38.162 1.00 85.56 1182 ARG A CA 1
ATOM 9271 C C . ARG A 1 1182 ? -18.398 -8.170 38.919 1.00 85.56 1182 ARG A C 1
ATOM 9273 O O . ARG A 1 1182 ? -18.677 -8.752 39.961 1.00 85.56 1182 ARG A O 1
ATOM 9280 N N . ASP A 1 1183 ? -17.156 -8.076 38.446 1.00 86.19 1183 ASP A N 1
ATOM 9281 C CA . ASP A 1 1183 ? -16.006 -8.755 39.056 1.00 86.19 1183 ASP A CA 1
ATOM 9282 C C . ASP A 1 1183 ? -15.798 -8.330 40.525 1.00 86.19 1183 ASP A C 1
ATOM 9284 O O . ASP A 1 1183 ? -15.607 -9.168 41.405 1.00 86.19 1183 ASP A O 1
ATOM 9288 N N . TYR A 1 1184 ? -15.896 -7.030 40.824 1.00 87.19 1184 TYR A N 1
ATOM 9289 C CA . TYR A 1 1184 ? -15.777 -6.524 42.196 1.00 87.19 1184 TYR A CA 1
ATOM 9290 C C . TYR A 1 1184 ? -16.989 -6.881 43.063 1.00 87.19 1184 TYR A C 1
ATOM 9292 O O . TYR A 1 1184 ? -16.831 -7.149 44.256 1.00 87.19 1184 TYR A O 1
ATOM 9300 N N . THR A 1 1185 ? -18.196 -6.900 42.493 1.00 85.12 1185 THR A N 1
ATOM 9301 C CA . THR A 1 1185 ? -19.406 -7.308 43.225 1.00 85.12 1185 THR A CA 1
ATOM 9302 C C . THR A 1 1185 ? -19.339 -8.784 43.597 1.00 85.12 1185 THR A C 1
ATOM 9304 O O . THR A 1 1185 ? -19.656 -9.125 44.736 1.00 85.12 1185 THR A O 1
ATOM 9307 N N . GLU A 1 1186 ? -18.852 -9.635 42.693 1.00 80.19 1186 GLU A N 1
ATOM 9308 C CA . GLU A 1 1186 ? -18.691 -11.072 42.923 1.00 80.19 1186 GLU A CA 1
ATOM 9309 C C . GLU A 1 1186 ? -17.765 -11.354 44.116 1.00 80.19 1186 GLU A C 1
ATOM 9311 O O . GLU A 1 1186 ? -18.102 -12.156 44.988 1.00 80.19 1186 GLU A O 1
ATOM 9316 N N . VAL A 1 1187 ? -16.642 -10.630 44.208 1.00 80.44 1187 VAL A N 1
ATOM 9317 C CA . VAL A 1 1187 ? -15.648 -10.794 45.284 1.00 80.44 1187 VAL A CA 1
ATOM 9318 C C . VAL A 1 1187 ? -16.100 -10.197 46.614 1.00 80.44 1187 VAL A C 1
ATOM 9320 O O . VAL A 1 1187 ? -15.914 -10.814 47.659 1.00 80.44 1187 VAL A O 1
ATOM 9323 N N . VAL A 1 1188 ? -16.655 -8.982 46.602 1.00 77.75 1188 VAL A N 1
ATOM 9324 C CA . VAL A 1 1188 ? -16.936 -8.225 47.838 1.00 77.75 1188 VAL A CA 1
ATOM 9325 C C . VAL A 1 1188 ? -18.319 -8.544 48.407 1.00 77.75 1188 VAL A C 1
ATOM 9327 O O . VAL A 1 1188 ? -18.503 -8.530 49.622 1.00 77.75 1188 VAL A O 1
ATOM 9330 N N . SER A 1 1189 ? -19.305 -8.797 47.543 1.00 71.62 1189 SER A N 1
ATOM 9331 C CA . SER A 1 1189 ? -20.704 -9.006 47.948 1.00 71.62 1189 SER A CA 1
ATOM 9332 C C . SER A 1 1189 ? -21.125 -10.478 47.924 1.00 71.62 1189 SER A C 1
ATOM 9334 O O . SER A 1 1189 ? -22.090 -10.830 48.603 1.00 71.62 1189 SER A O 1
ATOM 9336 N N . GLY A 1 1190 ? -20.411 -11.334 47.184 1.00 68.25 1190 GLY A N 1
ATOM 9337 C CA . GLY A 1 1190 ? -20.717 -12.759 47.067 1.00 68.25 1190 GLY A CA 1
ATOM 9338 C C . GLY A 1 1190 ? -22.049 -13.062 46.362 1.00 68.25 1190 GLY A C 1
ATOM 9339 O O . GLY A 1 1190 ? -22.846 -12.171 46.060 1.00 68.25 1190 GLY A O 1
ATOM 9340 N N . THR A 1 1191 ? -22.331 -14.348 46.133 1.00 63.84 1191 THR A N 1
ATOM 9341 C CA . THR A 1 1191 ? -23.652 -14.792 45.659 1.00 63.84 1191 THR A CA 1
ATOM 9342 C C . THR A 1 1191 ? -24.610 -14.879 46.857 1.00 63.84 1191 THR A C 1
ATOM 9344 O O . THR A 1 1191 ? -24.387 -15.673 47.770 1.00 63.84 1191 THR A O 1
ATOM 9347 N N . ARG A 1 1192 ? -25.687 -14.076 46.890 1.00 55.34 1192 ARG A N 1
ATOM 9348 C CA . ARG A 1 1192 ? -26.683 -14.123 47.981 1.00 55.34 1192 ARG A CA 1
ATOM 9349 C C . ARG A 1 1192 ? -27.502 -15.416 47.923 1.00 55.34 1192 ARG A C 1
ATOM 9351 O O . ARG A 1 1192 ? -28.463 -15.502 47.163 1.00 55.34 1192 ARG A O 1
ATOM 9358 N N . LEU A 1 1193 ? -27.169 -16.386 48.769 1.00 59.47 1193 LEU A N 1
ATOM 9359 C CA . LEU A 1 1193 ? -28.013 -17.553 49.029 1.00 59.47 1193 LEU A CA 1
ATOM 9360 C C . LEU A 1 1193 ? -28.903 -17.287 50.263 1.00 59.47 1193 LEU A C 1
ATOM 9362 O O . LEU A 1 1193 ? -28.419 -16.715 51.242 1.00 59.47 1193 LEU A O 1
ATOM 9366 N N . PRO A 1 1194 ? -30.196 -17.669 50.257 1.00 53.75 1194 PRO A N 1
ATOM 9367 C CA . PRO A 1 1194 ? -31.040 -17.615 51.453 1.00 53.75 1194 PRO A CA 1
ATOM 9368 C C . PRO A 1 1194 ? -30.401 -18.391 52.618 1.00 53.75 1194 PRO A C 1
ATOM 9370 O O . PRO A 1 1194 ? -29.835 -19.462 52.397 1.00 53.75 1194 PRO A O 1
ATOM 9373 N N . GLN A 1 1195 ? -30.494 -17.874 53.852 1.00 47.88 1195 GLN A N 1
ATOM 9374 C CA . GLN A 1 1195 ? -29.859 -18.474 55.039 1.00 47.88 1195 GLN A CA 1
ATOM 9375 C C . GLN A 1 1195 ? -30.100 -19.996 55.118 1.00 47.88 1195 GLN A C 1
ATOM 9377 O O . GLN A 1 1195 ? -31.239 -20.459 55.162 1.00 47.88 1195 GLN A O 1
ATOM 9382 N N . GLY A 1 1196 ? -29.011 -20.773 55.142 1.00 54.72 1196 GLY A N 1
ATOM 9383 C CA . GLY A 1 1196 ? -29.036 -22.235 55.273 1.00 54.72 1196 GLY A CA 1
ATOM 9384 C C . GLY A 1 1196 ? -29.237 -23.027 53.974 1.00 54.72 1196 GLY A C 1
ATOM 9385 O O . GLY A 1 1196 ? -29.209 -24.257 54.021 1.00 54.72 1196 GLY A O 1
ATOM 9386 N N . GLN A 1 1197 ? -29.410 -22.378 52.816 1.00 58.28 1197 GLN A N 1
ATOM 9387 C CA . GLN A 1 1197 ? -29.469 -23.064 51.522 1.00 58.28 1197 GLN A CA 1
ATOM 9388 C C . GLN A 1 1197 ? -28.105 -23.080 50.832 1.00 58.28 1197 GLN A C 1
ATOM 9390 O O . GLN A 1 1197 ? -27.453 -22.054 50.670 1.00 58.28 1197 GLN A O 1
ATOM 9395 N N . MET A 1 1198 ? -27.690 -24.264 50.381 1.00 61.47 1198 MET A N 1
ATOM 9396 C CA . MET A 1 1198 ? -26.545 -24.399 49.485 1.00 61.47 1198 MET A CA 1
ATOM 9397 C C . MET A 1 1198 ? -26.978 -24.125 48.042 1.00 61.47 1198 MET A C 1
ATOM 9399 O O . MET A 1 1198 ? -28.082 -24.504 47.648 1.00 61.47 1198 MET A O 1
ATOM 9403 N N . MET A 1 1199 ? -26.069 -23.578 47.235 1.00 72.75 1199 MET A N 1
ATOM 9404 C CA . MET A 1 1199 ? -26.253 -23.393 45.792 1.00 72.75 1199 MET A CA 1
ATOM 9405 C C . MET A 1 1199 ? -26.748 -24.699 45.119 1.00 72.75 1199 MET A C 1
ATOM 9407 O O . MET A 1 1199 ? -26.361 -25.793 45.560 1.00 72.75 1199 MET A O 1
ATOM 9411 N N . PRO A 1 1200 ? -27.612 -24.661 44.088 1.00 76.38 1200 PRO A N 1
ATOM 9412 C CA . PRO A 1 1200 ? -28.107 -25.872 43.429 1.00 76.38 1200 PRO A CA 1
ATOM 9413 C C . PRO A 1 1200 ? -26.977 -26.823 43.002 1.00 76.38 1200 PRO A C 1
ATOM 9415 O O . PRO A 1 1200 ? -25.923 -26.388 42.542 1.00 76.38 1200 PRO A O 1
ATOM 9418 N N . ARG A 1 1201 ? -27.176 -28.146 43.146 1.00 75.94 1201 ARG A N 1
ATOM 9419 C CA . ARG A 1 1201 ? -26.137 -29.152 42.816 1.00 75.94 1201 ARG A CA 1
ATOM 9420 C C . ARG A 1 1201 ? -25.656 -29.050 41.370 1.00 75.94 1201 ARG A C 1
ATOM 9422 O O . ARG A 1 1201 ? -24.473 -29.234 41.115 1.00 75.94 1201 ARG A O 1
ATOM 9429 N N . GLN A 1 1202 ? -26.572 -28.773 40.446 1.00 74.50 1202 GLN A N 1
ATOM 9430 C CA . GLN A 1 1202 ? -26.248 -28.637 39.029 1.00 74.50 1202 GLN A CA 1
ATOM 9431 C C . GLN A 1 1202 ? -25.382 -27.392 38.769 1.00 74.50 1202 GLN A C 1
ATOM 9433 O O . GLN A 1 1202 ? -24.427 -27.476 38.007 1.00 74.50 1202 GLN A O 1
ATOM 9438 N N . GLU A 1 1203 ? -25.648 -26.269 39.447 1.00 77.81 1203 GLU A N 1
ATOM 9439 C CA . GLU A 1 1203 ? -24.835 -25.050 39.331 1.00 77.81 1203 GLU A CA 1
ATOM 9440 C C . GLU A 1 1203 ? -23.452 -25.218 39.971 1.00 77.81 1203 GLU A C 1
ATOM 9442 O O . GLU A 1 1203 ? -22.452 -24.854 39.362 1.00 77.81 1203 GLU A O 1
ATOM 9447 N N . ARG A 1 1204 ? -23.365 -25.852 41.149 1.00 76.00 1204 ARG A N 1
ATOM 9448 C CA . ARG A 1 1204 ? -22.072 -26.179 41.778 1.00 76.00 1204 ARG A CA 1
ATOM 9449 C C . ARG A 1 1204 ? -21.216 -27.087 40.912 1.00 76.00 1204 ARG A C 1
ATOM 9451 O O . ARG A 1 1204 ? -20.019 -26.855 40.793 1.00 76.00 1204 ARG A O 1
ATOM 9458 N N . LYS A 1 1205 ? -21.830 -28.109 40.308 1.00 80.88 1205 LYS A N 1
ATOM 9459 C CA . LYS A 1 1205 ? -21.135 -28.989 39.371 1.00 80.88 1205 LYS A CA 1
ATOM 9460 C C . LYS A 1 1205 ? -20.623 -28.193 38.168 1.00 80.88 1205 LYS A C 1
ATOM 9462 O O . LYS A 1 1205 ? -19.452 -28.302 37.857 1.00 80.88 1205 LYS A O 1
ATOM 9467 N N . MET A 1 1206 ? -21.451 -27.331 37.575 1.00 82.12 1206 MET A N 1
ATOM 9468 C CA . MET A 1 1206 ? -21.041 -26.475 36.456 1.00 82.12 1206 MET A CA 1
ATOM 9469 C C . MET A 1 1206 ? -19.855 -25.568 36.817 1.00 82.12 1206 MET A C 1
ATOM 9471 O O . MET A 1 1206 ? -18.880 -25.530 36.078 1.00 82.12 1206 MET A O 1
ATOM 9475 N N . ARG A 1 1207 ? -19.910 -24.864 37.959 1.00 83.00 1207 ARG A N 1
ATOM 9476 C CA . ARG A 1 1207 ? -18.803 -24.009 38.421 1.00 83.00 1207 ARG A CA 1
ATOM 9477 C C . ARG A 1 1207 ? -17.528 -24.825 38.652 1.00 83.00 1207 ARG A C 1
ATOM 9479 O O . ARG A 1 1207 ? -16.465 -24.406 38.218 1.00 83.00 1207 ARG A O 1
ATOM 9486 N N . SER A 1 1208 ? -17.641 -26.009 39.260 1.00 82.56 1208 SER A N 1
ATOM 9487 C CA . SER A 1 1208 ? -16.512 -26.931 39.441 1.00 82.56 1208 SER A CA 1
ATOM 9488 C C . SER A 1 1208 ? -15.930 -27.416 38.110 1.00 82.56 1208 SER A C 1
ATOM 9490 O O . SER A 1 1208 ? -14.714 -27.426 37.959 1.00 82.56 1208 SER A O 1
ATOM 9492 N N . ASP A 1 1209 ? -16.781 -27.798 37.155 1.00 83.25 1209 ASP A N 1
ATOM 9493 C CA . ASP A 1 1209 ? -16.372 -28.272 35.829 1.00 83.25 1209 ASP A CA 1
ATOM 9494 C C . ASP A 1 1209 ? -15.664 -27.141 35.052 1.00 83.25 1209 ASP A C 1
ATOM 9496 O O . ASP A 1 1209 ? -14.624 -27.369 34.435 1.00 83.25 1209 ASP A O 1
ATOM 9500 N N . VAL A 1 1210 ? -16.167 -25.901 35.144 1.00 84.31 1210 VAL A N 1
ATOM 9501 C CA . VAL A 1 1210 ? -15.535 -24.703 34.561 1.00 84.31 1210 VAL A CA 1
ATOM 9502 C C . VAL A 1 1210 ? -14.176 -24.420 35.205 1.00 84.31 1210 VAL A C 1
ATOM 9504 O O . VAL A 1 1210 ? -13.208 -24.195 34.482 1.00 84.31 1210 VAL A O 1
ATOM 9507 N N . THR A 1 1211 ? -14.072 -24.458 36.539 1.00 83.25 1211 THR A N 1
ATOM 9508 C CA . THR A 1 1211 ? -12.791 -24.277 37.245 1.00 83.25 1211 THR A CA 1
ATOM 9509 C C . THR A 1 1211 ? -11.772 -25.321 36.805 1.00 83.25 1211 THR A C 1
ATOM 9511 O O . THR A 1 1211 ? -10.675 -24.947 36.401 1.00 83.25 1211 THR A O 1
ATOM 9514 N N . GLN A 1 1212 ? -12.157 -26.602 36.800 1.00 84.50 1212 GLN A N 1
ATOM 9515 C CA . GLN A 1 1212 ? -11.280 -27.695 36.381 1.00 84.50 1212 GLN A CA 1
ATOM 9516 C C . GLN A 1 1212 ? -10.798 -27.502 34.942 1.00 84.50 1212 GLN A C 1
ATOM 9518 O O . GLN A 1 1212 ? -9.617 -27.639 34.662 1.00 84.50 1212 GLN A O 1
ATOM 9523 N N . THR A 1 1213 ? -11.691 -27.102 34.039 1.00 85.38 1213 THR A N 1
ATOM 9524 C CA . THR A 1 1213 ? -11.359 -26.900 32.621 1.00 85.38 1213 THR A CA 1
ATOM 9525 C C . THR A 1 1213 ? -10.391 -25.740 32.414 1.00 85.38 1213 THR A C 1
ATOM 9527 O O . THR A 1 1213 ? -9.502 -25.818 31.570 1.00 85.38 1213 THR A O 1
ATOM 9530 N N . ILE A 1 1214 ? -10.534 -24.663 33.193 1.00 84.50 1214 ILE A N 1
ATOM 9531 C CA . ILE A 1 1214 ? -9.576 -23.555 33.174 1.00 84.50 1214 ILE A CA 1
ATOM 9532 C C . ILE A 1 1214 ? -8.224 -24.014 33.743 1.00 84.50 1214 ILE A C 1
ATOM 9534 O O . ILE A 1 1214 ? -7.197 -23.705 33.151 1.00 84.50 1214 ILE A O 1
ATOM 9538 N N . GLU A 1 1215 ? -8.204 -24.744 34.862 1.00 83.31 1215 GLU A N 1
ATOM 9539 C CA . GLU A 1 1215 ? -6.971 -25.273 35.471 1.00 83.31 1215 GLU A CA 1
ATOM 9540 C C . GLU A 1 1215 ? -6.231 -26.254 34.551 1.00 83.31 1215 GLU A C 1
ATOM 9542 O O . GLU A 1 1215 ? -5.011 -26.153 34.407 1.00 83.31 1215 GLU A O 1
ATOM 9547 N N . ASP A 1 1216 ? -6.960 -27.154 33.892 1.00 83.62 1216 ASP A N 1
ATOM 9548 C CA . ASP A 1 1216 ? -6.413 -28.105 32.924 1.00 83.62 1216 ASP A CA 1
ATOM 9549 C C . ASP A 1 1216 ? -5.772 -27.359 31.747 1.00 83.62 1216 ASP A C 1
ATOM 9551 O O . ASP A 1 1216 ? -4.620 -27.622 31.402 1.00 83.62 1216 ASP A O 1
ATOM 9555 N N . PHE A 1 1217 ? -6.458 -26.349 31.202 1.00 82.25 1217 PHE A N 1
ATOM 9556 C CA . PHE A 1 1217 ? -5.929 -25.516 30.121 1.00 82.25 1217 PHE A CA 1
ATOM 9557 C C . PHE A 1 1217 ? -4.669 -24.733 30.524 1.00 82.25 1217 PHE A C 1
ATOM 9559 O O . PHE A 1 1217 ? -3.723 -24.623 29.737 1.00 82.25 1217 PHE A O 1
ATOM 9566 N N . GLU A 1 1218 ? -4.609 -24.203 31.750 1.00 75.81 1218 GLU A N 1
ATOM 9567 C CA . GLU A 1 1218 ? -3.397 -23.541 32.243 1.00 75.81 1218 GLU A CA 1
ATOM 9568 C C . GLU A 1 1218 ? -2.236 -24.516 32.416 1.00 75.81 1218 GLU A C 1
ATOM 9570 O O . GLU A 1 1218 ? -1.094 -24.184 32.092 1.00 75.81 1218 GLU A O 1
ATOM 9575 N N . LYS A 1 1219 ? -2.519 -25.718 32.923 1.00 78.25 1219 LYS A N 1
ATOM 9576 C CA . LYS A 1 1219 ? -1.515 -26.758 33.121 1.00 78.25 1219 LYS A CA 1
ATOM 9577 C C . LYS A 1 1219 ? -0.943 -27.228 31.786 1.00 78.25 1219 LYS A C 1
ATOM 9579 O O . LYS A 1 1219 ? 0.277 -27.273 31.647 1.00 78.25 1219 LYS A O 1
ATOM 9584 N N . GLU A 1 1220 ? -1.801 -27.507 30.807 1.00 76.88 1220 GLU A N 1
ATOM 9585 C CA . GLU A 1 1220 ? -1.400 -27.861 29.440 1.00 76.88 1220 GLU A CA 1
ATOM 9586 C C . GLU A 1 1220 ? -0.572 -26.741 28.795 1.00 76.88 1220 GLU A C 1
ATOM 9588 O O . GLU A 1 1220 ? 0.475 -26.994 28.200 1.00 76.88 1220 GLU A O 1
ATOM 9593 N N . SER A 1 1221 ? -0.990 -25.487 28.981 1.00 70.19 1221 SER A N 1
ATOM 9594 C CA . SER A 1 1221 ? -0.263 -24.309 28.495 1.00 70.19 1221 SER A CA 1
ATOM 9595 C C . SER A 1 1221 ? 1.123 -24.152 29.131 1.00 70.19 1221 SER A C 1
ATOM 9597 O O . SER A 1 1221 ? 2.088 -23.819 28.440 1.00 70.19 1221 SER A O 1
ATOM 9599 N N . ALA A 1 1222 ? 1.247 -24.394 30.439 1.00 68.75 1222 ALA A N 1
ATOM 9600 C CA . ALA A 1 1222 ? 2.518 -24.325 31.159 1.00 68.75 1222 ALA A CA 1
ATOM 9601 C C . ALA A 1 1222 ? 3.465 -25.476 30.774 1.00 68.75 1222 ALA A C 1
ATOM 9603 O O . ALA A 1 1222 ? 4.671 -25.273 30.639 1.00 68.75 1222 ALA A O 1
ATOM 9604 N N . GLU A 1 1223 ? 2.931 -26.681 30.563 1.00 72.69 1223 GLU A N 1
ATOM 9605 C CA . GLU A 1 1223 ? 3.695 -27.834 30.072 1.00 72.69 1223 GLU A CA 1
ATOM 9606 C C . GLU A 1 1223 ? 4.190 -27.611 28.635 1.00 72.69 1223 GLU A C 1
ATOM 9608 O O . GLU A 1 1223 ? 5.358 -27.874 28.341 1.00 72.69 1223 GLU A O 1
ATOM 9613 N N . ALA A 1 1224 ? 3.356 -27.030 27.766 1.00 69.38 1224 ALA A N 1
ATOM 9614 C CA . ALA A 1 1224 ? 3.744 -26.645 26.410 1.00 69.38 1224 ALA A CA 1
ATOM 9615 C C . ALA A 1 1224 ? 4.846 -25.569 26.393 1.00 69.38 1224 ALA A C 1
ATOM 9617 O O . ALA A 1 1224 ? 5.741 -25.619 25.550 1.00 69.38 1224 ALA A O 1
ATOM 9618 N N . GLN A 1 1225 ? 4.822 -24.619 27.334 1.00 67.12 1225 GLN A N 1
ATOM 9619 C CA . GLN A 1 1225 ? 5.867 -23.601 27.463 1.00 67.12 1225 GLN A CA 1
ATOM 9620 C C . GLN A 1 1225 ? 7.213 -24.207 27.866 1.00 67.12 1225 GLN A C 1
ATOM 9622 O O . GLN A 1 1225 ? 8.217 -23.910 27.227 1.00 67.12 1225 GLN A O 1
ATOM 9627 N N . LEU A 1 1226 ? 7.233 -25.080 28.876 1.00 69.25 1226 LEU A N 1
ATOM 9628 C CA . LEU A 1 1226 ? 8.459 -25.770 29.291 1.00 69.25 1226 LEU A CA 1
ATOM 9629 C C . LEU A 1 1226 ? 9.041 -26.607 28.149 1.00 69.25 1226 LEU A C 1
ATOM 9631 O O . LEU A 1 1226 ? 10.254 -26.630 27.962 1.00 69.25 1226 LEU A O 1
ATOM 9635 N N . ALA A 1 1227 ? 8.183 -27.252 27.354 1.00 70.12 1227 ALA A N 1
ATOM 9636 C CA . ALA A 1 1227 ? 8.609 -27.978 26.164 1.00 70.12 1227 ALA A CA 1
ATOM 9637 C C . ALA A 1 1227 ? 9.195 -27.045 25.088 1.00 70.12 1227 ALA A C 1
ATOM 9639 O O . ALA A 1 1227 ? 10.217 -27.372 24.490 1.00 70.12 1227 ALA A O 1
ATOM 9640 N N . ALA A 1 1228 ? 8.589 -25.875 24.857 1.00 67.75 1228 ALA A N 1
ATOM 9641 C CA . ALA A 1 1228 ? 9.078 -24.892 23.889 1.00 67.75 1228 ALA A CA 1
ATOM 9642 C C . ALA A 1 1228 ? 10.394 -24.224 24.327 1.00 67.75 1228 ALA A C 1
ATOM 9644 O O . ALA A 1 1228 ? 11.273 -23.993 23.500 1.00 67.75 1228 ALA A O 1
ATOM 9645 N N . GLU A 1 1229 ? 10.549 -23.931 25.617 1.00 70.62 1229 GLU A N 1
ATOM 9646 C CA . GLU A 1 1229 ? 11.763 -23.347 26.195 1.00 70.62 1229 GLU A CA 1
ATOM 9647 C C . GLU A 1 1229 ? 12.909 -24.366 26.212 1.00 70.62 1229 GLU A C 1
ATOM 9649 O O . GLU A 1 1229 ? 14.021 -24.045 25.799 1.00 70.62 1229 GLU A O 1
ATOM 9654 N N . ALA A 1 1230 ? 12.618 -25.628 26.550 1.00 72.19 1230 ALA A N 1
ATOM 9655 C CA . ALA A 1 1230 ? 13.564 -26.731 26.400 1.00 72.19 1230 ALA A CA 1
ATOM 9656 C C . ALA A 1 1230 ? 13.973 -26.947 24.932 1.00 72.19 1230 ALA A C 1
ATOM 9658 O O . ALA A 1 1230 ? 15.141 -27.206 24.659 1.00 72.19 1230 ALA A O 1
ATOM 9659 N N . ALA A 1 1231 ? 13.043 -26.797 23.981 1.00 72.00 1231 ALA A N 1
ATOM 9660 C CA . ALA A 1 1231 ? 13.353 -26.876 22.556 1.00 72.00 1231 ALA A CA 1
ATOM 9661 C C . ALA A 1 1231 ? 14.220 -25.697 22.076 1.00 72.00 1231 ALA A C 1
ATOM 9663 O O . ALA A 1 1231 ? 15.158 -25.919 21.317 1.00 72.00 1231 ALA A O 1
ATOM 9664 N N . LYS A 1 1232 ? 13.959 -24.460 22.533 1.00 74.00 1232 LYS A N 1
ATOM 9665 C CA . LYS A 1 1232 ? 14.815 -23.295 22.232 1.00 74.00 1232 LYS A CA 1
ATOM 9666 C C . LYS A 1 1232 ? 16.228 -23.485 22.786 1.00 74.00 1232 LYS A C 1
ATOM 9668 O O . LYS A 1 1232 ? 17.183 -23.293 22.044 1.00 74.00 1232 LYS A O 1
ATOM 9673 N N . LEU A 1 1233 ? 16.353 -23.929 24.039 1.00 75.38 1233 LEU A N 1
ATOM 9674 C CA . LEU A 1 1233 ? 17.647 -24.223 24.660 1.00 75.38 1233 LEU A CA 1
ATOM 9675 C C . LEU A 1 1233 ? 18.395 -25.337 23.922 1.00 75.38 1233 LEU A C 1
ATOM 9677 O O . LEU A 1 1233 ? 19.585 -25.195 23.681 1.00 75.38 1233 LEU A O 1
ATOM 9681 N N . ALA A 1 1234 ? 17.702 -26.398 23.495 1.00 74.62 1234 ALA A N 1
ATOM 9682 C CA . ALA A 1 1234 ? 18.311 -27.465 22.703 1.00 74.62 1234 ALA A CA 1
ATOM 9683 C C . ALA A 1 1234 ? 18.831 -26.960 21.345 1.00 74.62 1234 ALA A C 1
ATOM 9685 O O . ALA A 1 1234 ? 19.915 -27.353 20.927 1.00 74.62 1234 ALA A O 1
ATOM 9686 N N . VAL A 1 1235 ? 18.099 -26.060 20.676 1.00 76.81 1235 VAL A N 1
ATOM 9687 C CA . VAL A 1 1235 ? 18.534 -25.444 19.409 1.00 76.81 1235 VAL A CA 1
ATOM 9688 C C . VAL A 1 1235 ? 19.717 -24.494 19.621 1.00 76.81 1235 VAL A C 1
ATOM 9690 O O . VAL A 1 1235 ? 20.646 -24.500 18.817 1.00 76.81 1235 VAL A O 1
ATOM 9693 N N . GLU A 1 1236 ? 19.717 -23.690 20.686 1.00 74.50 1236 GLU A N 1
ATOM 9694 C CA . GLU A 1 1236 ? 20.851 -22.821 21.033 1.00 74.50 1236 GLU A CA 1
ATOM 9695 C C . GLU A 1 1236 ? 22.097 -23.636 21.398 1.00 74.50 1236 GLU A C 1
ATOM 9697 O O . GLU A 1 1236 ? 23.202 -23.289 20.987 1.00 74.50 1236 GLU A O 1
ATOM 9702 N N . GLU A 1 1237 ? 21.930 -24.743 22.121 1.00 76.31 1237 GLU A N 1
ATOM 9703 C CA . GLU A 1 1237 ? 23.011 -25.655 22.491 1.00 76.31 1237 GLU A CA 1
ATOM 9704 C C . GLU A 1 1237 ? 23.556 -26.402 21.263 1.00 76.31 1237 GLU A C 1
ATOM 9706 O O . GLU A 1 1237 ? 24.767 -26.526 21.108 1.00 76.31 1237 GLU A O 1
ATOM 9711 N N . GLU A 1 1238 ? 22.696 -26.808 20.325 1.00 74.25 1238 GLU A N 1
ATOM 9712 C CA . GLU A 1 1238 ? 23.101 -27.403 19.047 1.00 74.25 1238 GLU A CA 1
ATOM 9713 C C . GLU A 1 1238 ? 23.842 -26.394 18.152 1.00 74.25 1238 GLU A C 1
ATOM 9715 O O . GLU A 1 1238 ? 24.897 -26.717 17.606 1.00 74.25 1238 GLU A O 1
ATOM 9720 N N . GLN A 1 1239 ? 23.365 -25.146 18.061 1.00 68.88 1239 GLN A N 1
ATOM 9721 C CA . GLN A 1 1239 ? 24.051 -24.068 17.335 1.00 68.88 1239 GLN A CA 1
ATOM 9722 C C . GLN A 1 1239 ? 25.398 -23.705 17.963 1.00 68.88 1239 GLN A C 1
ATOM 9724 O O . GLN A 1 1239 ? 26.357 -23.432 17.241 1.00 68.88 1239 GLN A O 1
ATOM 9729 N N . LYS A 1 1240 ? 25.488 -23.728 19.295 1.00 73.31 1240 LYS A N 1
ATOM 9730 C CA . LYS A 1 1240 ? 26.730 -23.479 20.025 1.00 73.31 1240 LYS A CA 1
ATOM 9731 C C . LYS A 1 1240 ? 27.724 -24.626 19.851 1.00 73.31 1240 LYS A C 1
ATOM 9733 O O . LYS A 1 1240 ? 28.879 -24.366 19.555 1.00 73.31 1240 LYS A O 1
ATOM 9738 N N . ASN A 1 1241 ? 27.261 -25.874 19.892 1.00 73.06 1241 ASN A N 1
ATOM 9739 C CA . ASN A 1 1241 ? 28.087 -27.048 19.596 1.00 73.06 1241 ASN A CA 1
ATOM 9740 C C . ASN A 1 1241 ? 28.582 -27.057 18.138 1.00 73.06 1241 ASN A C 1
ATOM 9742 O O . ASN A 1 1241 ? 29.710 -27.464 17.875 1.00 73.06 1241 ASN A O 1
ATOM 9746 N N . LEU A 1 1242 ? 27.773 -26.579 17.186 1.00 69.88 1242 LEU A N 1
ATOM 9747 C CA . LEU A 1 1242 ? 28.179 -26.382 15.788 1.00 69.88 1242 LEU A CA 1
ATOM 9748 C C . LEU A 1 1242 ? 29.212 -25.254 15.632 1.00 69.88 1242 LEU A C 1
ATOM 9750 O O . LEU A 1 1242 ? 30.140 -25.391 14.836 1.00 69.88 1242 LEU A O 1
ATOM 9754 N N . ALA A 1 1243 ? 29.075 -24.160 16.385 1.00 64.44 1243 ALA A N 1
ATOM 9755 C CA . ALA A 1 1243 ? 30.041 -23.061 16.397 1.00 64.44 1243 ALA A CA 1
ATOM 9756 C C . ALA A 1 1243 ? 31.375 -23.477 17.040 1.00 64.44 1243 ALA A C 1
ATOM 9758 O O . ALA A 1 1243 ? 32.430 -23.237 16.455 1.00 64.44 1243 ALA A O 1
ATOM 9759 N N . ASP A 1 1244 ? 31.325 -24.183 18.170 1.00 66.88 1244 ASP A N 1
ATOM 9760 C CA . ASP A 1 1244 ? 32.500 -24.710 18.869 1.00 66.88 1244 ASP A CA 1
ATOM 9761 C C . ASP A 1 1244 ? 33.200 -25.799 18.028 1.00 66.88 1244 ASP A C 1
ATOM 9763 O O . ASP A 1 1244 ? 34.427 -25.827 17.941 1.00 66.88 1244 ASP A O 1
ATOM 9767 N N . SER A 1 1245 ? 32.440 -26.639 17.310 1.00 65.88 1245 SER A N 1
ATOM 9768 C CA . SER A 1 1245 ? 32.977 -27.603 16.336 1.00 65.88 1245 SER A CA 1
ATOM 9769 C C . SER A 1 1245 ? 33.661 -26.921 15.147 1.00 65.88 1245 SER A C 1
ATOM 9771 O O . SER A 1 1245 ? 34.669 -27.427 14.651 1.00 65.88 1245 SER A O 1
ATOM 9773 N N . ALA A 1 1246 ? 33.125 -25.797 14.664 1.00 59.78 1246 ALA A N 1
ATOM 9774 C CA . ALA A 1 1246 ? 33.729 -25.030 13.576 1.00 59.78 1246 ALA A CA 1
ATOM 9775 C C . ALA A 1 1246 ? 35.005 -24.300 14.037 1.00 59.78 1246 ALA A C 1
ATOM 9777 O O . ALA A 1 1246 ? 35.981 -24.221 13.285 1.00 59.78 1246 ALA A O 1
ATOM 9778 N N . GLU A 1 1247 ? 35.037 -23.820 15.285 1.00 60.19 1247 GLU A N 1
ATOM 9779 C CA . GLU A 1 1247 ? 36.245 -23.269 15.902 1.00 60.19 1247 GLU A CA 1
ATOM 9780 C C . GLU A 1 1247 ? 37.313 -24.355 16.127 1.00 60.19 1247 GLU A C 1
ATOM 9782 O O . GLU A 1 1247 ? 38.473 -24.135 15.768 1.00 60.19 1247 GLU A O 1
ATOM 9787 N N . GLU A 1 1248 ? 36.953 -25.556 16.594 1.00 60.03 1248 GLU A N 1
ATOM 9788 C CA . GLU A 1 1248 ? 37.888 -26.686 16.733 1.00 60.03 1248 GLU A CA 1
ATOM 9789 C C . GLU A 1 1248 ? 38.443 -27.186 15.388 1.00 60.03 1248 GLU A C 1
ATOM 9791 O O . GLU A 1 1248 ? 39.637 -27.493 15.297 1.00 60.03 1248 GLU A O 1
ATOM 9796 N N . GLU A 1 1249 ? 37.638 -27.237 14.319 1.00 57.31 1249 GLU A N 1
ATOM 9797 C CA . GLU A 1 1249 ? 38.140 -27.550 12.971 1.00 57.31 1249 GLU A CA 1
ATOM 9798 C C . GLU A 1 1249 ? 39.104 -26.471 12.461 1.00 57.31 1249 GLU A C 1
ATOM 9800 O O . GLU A 1 1249 ? 40.152 -26.792 11.891 1.00 57.31 1249 GLU A O 1
ATOM 9805 N N . SER A 1 1250 ? 38.814 -25.194 12.727 1.00 51.69 1250 SER A N 1
ATOM 9806 C CA . SER A 1 1250 ? 39.691 -24.086 12.337 1.00 51.69 1250 SER A CA 1
ATOM 9807 C C . SER A 1 1250 ? 41.024 -24.075 13.110 1.00 51.69 1250 SER A C 1
ATOM 9809 O O . SER A 1 1250 ? 42.077 -23.817 12.522 1.00 51.69 1250 SER A O 1
ATOM 9811 N N . LEU A 1 1251 ? 41.022 -24.459 14.392 1.00 49.41 1251 LEU A N 1
ATOM 9812 C CA . LEU A 1 1251 ? 42.219 -24.607 15.233 1.00 49.41 1251 LEU A CA 1
ATOM 9813 C C . LEU A 1 1251 ? 43.050 -25.854 14.876 1.00 49.41 1251 LEU A C 1
ATOM 9815 O O . LEU A 1 1251 ? 44.287 -25.812 14.908 1.00 49.41 1251 LEU A O 1
ATOM 9819 N N . ASN A 1 1252 ? 42.403 -26.948 14.466 1.00 52.50 1252 ASN A N 1
ATOM 9820 C CA . ASN A 1 1252 ? 43.082 -28.164 14.007 1.00 52.50 1252 ASN A CA 1
ATOM 9821 C C . ASN A 1 1252 ? 43.720 -28.017 12.614 1.00 52.50 1252 ASN A C 1
ATOM 9823 O O . ASN A 1 1252 ? 44.713 -28.692 12.327 1.00 52.50 1252 ASN A O 1
ATOM 9827 N N . LEU A 1 1253 ? 43.228 -27.104 11.767 1.00 48.53 1253 LEU A N 1
ATOM 9828 C CA . LEU A 1 1253 ? 43.889 -26.762 10.500 1.00 48.53 1253 LEU A CA 1
ATOM 9829 C C . LEU A 1 1253 ? 45.160 -25.911 10.682 1.00 48.53 1253 LEU A C 1
ATOM 9831 O O . LEU A 1 1253 ? 46.056 -25.977 9.842 1.00 48.53 1253 LEU A O 1
ATOM 9835 N N . ILE A 1 1254 ? 45.285 -25.157 11.779 1.00 50.56 1254 ILE A N 1
ATOM 9836 C CA . ILE A 1 1254 ? 46.438 -24.270 12.027 1.00 50.56 1254 ILE A CA 1
ATOM 9837 C C . ILE A 1 1254 ? 47.632 -25.023 12.654 1.00 50.56 1254 ILE A C 1
ATOM 9839 O O . ILE A 1 1254 ? 48.777 -24.585 12.538 1.00 50.56 1254 ILE A O 1
ATOM 9843 N N . THR A 1 1255 ? 47.419 -26.196 13.264 1.00 43.78 1255 THR A N 1
ATOM 9844 C CA . THR A 1 1255 ? 48.459 -26.911 14.037 1.00 43.78 1255 THR A CA 1
ATOM 9845 C C . THR A 1 1255 ? 49.207 -28.025 13.292 1.00 43.78 1255 THR A C 1
ATOM 9847 O O . THR A 1 1255 ? 50.105 -28.643 13.868 1.00 43.78 1255 THR A O 1
ATOM 9850 N N . ARG A 1 1256 ? 48.950 -28.265 11.998 1.00 41.06 1256 ARG A N 1
ATOM 9851 C CA . ARG A 1 1256 ? 49.730 -29.235 11.199 1.00 41.06 1256 ARG A CA 1
ATOM 9852 C C . ARG A 1 1256 ? 50.624 -28.554 10.160 1.00 41.06 1256 ARG A C 1
ATOM 9854 O O . ARG A 1 1256 ? 50.232 -28.367 9.016 1.00 41.06 1256 ARG A O 1
ATOM 9861 N N . SER A 1 1257 ? 51.871 -28.268 10.546 1.00 33.12 1257 SER A N 1
ATOM 9862 C CA . SER A 1 1257 ? 52.989 -28.072 9.604 1.00 33.12 1257 SER A CA 1
ATOM 9863 C C . SER A 1 1257 ? 53.850 -29.344 9.483 1.00 33.12 1257 SER A C 1
ATOM 9865 O O . SER A 1 1257 ? 54.014 -30.055 10.477 1.00 33.12 1257 SER A O 1
ATOM 9867 N N . PRO A 1 1258 ? 54.403 -29.661 8.293 1.00 41.97 1258 PRO A N 1
ATOM 9868 C CA . PRO A 1 1258 ? 55.020 -30.952 8.001 1.00 41.97 1258 PRO A CA 1
ATOM 9869 C C . PRO A 1 1258 ? 56.532 -30.957 8.275 1.00 41.97 1258 PRO A C 1
ATOM 9871 O O . PRO A 1 1258 ? 57.252 -30.050 7.862 1.00 41.97 1258 PRO A O 1
ATOM 9874 N N . ALA A 1 1259 ? 57.036 -32.031 8.889 1.00 32.03 1259 ALA A N 1
ATOM 9875 C CA . ALA A 1 1259 ? 58.462 -32.347 8.920 1.00 32.03 1259 ALA A CA 1
ATOM 9876 C C . ALA A 1 1259 ? 58.715 -33.726 8.285 1.00 32.03 1259 ALA A C 1
ATOM 9878 O O . ALA A 1 1259 ? 58.154 -34.747 8.672 1.00 32.03 1259 ALA A O 1
ATOM 9879 N N . THR A 1 1260 ? 59.565 -33.693 7.266 1.00 37.72 1260 THR A N 1
ATOM 9880 C CA . THR A 1 1260 ? 60.126 -34.754 6.420 1.00 37.72 1260 THR A CA 1
ATOM 9881 C C . THR A 1 1260 ? 60.761 -35.934 7.164 1.00 37.72 1260 THR A C 1
ATOM 9883 O O . THR A 1 1260 ? 61.532 -35.709 8.090 1.00 37.72 1260 THR A O 1
ATOM 9886 N N . THR A 1 1261 ? 60.583 -37.168 6.663 1.00 33.84 1261 THR A N 1
ATOM 9887 C CA . THR A 1 1261 ? 61.662 -38.096 6.219 1.00 33.84 1261 THR A CA 1
ATOM 9888 C C . THR A 1 1261 ? 61.123 -39.485 5.799 1.00 33.84 1261 THR A C 1
ATOM 9890 O O . THR A 1 1261 ? 60.311 -40.074 6.495 1.00 33.84 1261 THR A O 1
ATOM 9893 N N . GLY A 1 1262 ? 61.641 -40.029 4.682 1.00 30.03 1262 GLY A N 1
ATOM 9894 C CA . GLY A 1 1262 ? 61.939 -41.471 4.521 1.00 30.03 1262 GLY A CA 1
ATOM 9895 C C . GLY A 1 1262 ? 60.883 -42.448 3.956 1.00 30.03 1262 GLY A C 1
ATOM 9896 O O . GLY A 1 1262 ? 60.099 -43.014 4.699 1.00 30.03 1262 GLY A O 1
ATOM 9897 N N . ARG A 1 1263 ? 60.984 -42.736 2.646 1.00 29.33 1263 ARG A N 1
ATOM 9898 C CA . ARG A 1 1263 ? 60.508 -43.919 1.857 1.00 29.33 1263 ARG A CA 1
ATOM 9899 C C . ARG A 1 1263 ? 60.745 -45.313 2.521 1.00 29.33 1263 ARG A C 1
ATOM 9901 O O . ARG A 1 1263 ? 61.582 -45.340 3.420 1.00 29.33 1263 ARG A O 1
ATOM 9908 N N . PRO A 1 1264 ? 60.258 -46.480 1.984 1.00 43.56 1264 PRO A N 1
ATOM 9909 C CA . PRO A 1 1264 ? 59.438 -46.733 0.767 1.00 43.56 1264 PRO A CA 1
ATOM 9910 C C . PRO A 1 1264 ? 58.319 -47.836 0.833 1.00 43.56 1264 PRO A C 1
ATOM 9912 O O . PRO A 1 1264 ? 58.356 -48.743 1.650 1.00 43.56 1264 PRO A O 1
ATOM 9915 N N . MET A 1 1265 ? 57.397 -47.771 -0.147 1.00 33.44 1265 MET A N 1
ATOM 9916 C CA . MET A 1 1265 ? 56.808 -48.831 -1.019 1.00 33.44 1265 MET A CA 1
ATOM 9917 C C . MET A 1 1265 ? 56.332 -50.209 -0.484 1.00 33.44 1265 MET A C 1
ATOM 9919 O O . MET A 1 1265 ? 57.136 -51.051 -0.097 1.00 33.44 1265 MET A O 1
ATOM 9923 N N . SER A 1 1266 ? 55.037 -50.497 -0.694 1.00 31.05 1266 SER A N 1
ATOM 9924 C CA . SER A 1 1266 ? 54.439 -51.728 -1.295 1.00 31.05 1266 SER A CA 1
ATOM 9925 C C . SER A 1 1266 ? 52.937 -51.432 -1.543 1.00 31.05 1266 SER A C 1
ATOM 9927 O O . SER A 1 1266 ? 52.268 -50.969 -0.626 1.00 31.05 1266 SER A O 1
ATOM 9929 N N . GLU A 1 1267 ? 52.431 -51.305 -2.783 1.00 34.84 1267 GLU A N 1
ATOM 9930 C CA . GLU A 1 1267 ? 51.860 -52.369 -3.659 1.00 34.84 1267 GLU A CA 1
ATOM 9931 C C . GLU A 1 1267 ? 51.043 -53.403 -2.846 1.00 34.84 1267 GLU A C 1
ATOM 9933 O O . GLU A 1 1267 ? 51.607 -54.063 -1.986 1.00 34.84 1267 GLU A O 1
ATOM 9938 N N . ASP A 1 1268 ? 49.716 -53.560 -2.969 1.00 39.47 1268 ASP A N 1
ATOM 9939 C CA . ASP A 1 1268 ? 48.914 -53.692 -4.192 1.00 39.47 1268 ASP A CA 1
ATOM 9940 C C . ASP A 1 1268 ? 47.398 -53.390 -4.010 1.00 39.47 1268 ASP A C 1
ATOM 9942 O O . ASP A 1 1268 ? 46.786 -53.721 -2.998 1.00 39.47 1268 ASP A O 1
ATOM 9946 N N . ARG A 1 1269 ? 46.841 -52.792 -5.074 1.00 43.06 1269 ARG A N 1
ATOM 9947 C CA . ARG A 1 1269 ? 45.477 -52.801 -5.666 1.00 43.06 1269 ARG A CA 1
ATOM 9948 C C . ARG A 1 1269 ? 44.265 -53.395 -4.909 1.00 43.06 1269 ARG A C 1
ATOM 9950 O O . ARG A 1 1269 ? 44.179 -54.609 -4.740 1.00 43.06 1269 ARG A O 1
ATOM 9957 N N . LEU A 1 1270 ? 43.209 -52.576 -4.771 1.00 41.06 1270 LEU A N 1
ATOM 9958 C CA . LEU A 1 1270 ? 41.986 -52.618 -5.609 1.00 41.06 1270 LEU A CA 1
ATOM 9959 C C . LEU A 1 1270 ? 41.191 -51.310 -5.501 1.00 41.06 1270 LEU A C 1
ATOM 9961 O O . LEU A 1 1270 ? 41.048 -50.813 -4.364 1.00 41.06 1270 LEU A O 1
#

Radius of gyration: 46.59 Å; Cα contacts (8 Å, |Δi|>4): 1328; chains: 1; bounding box: 107×116×145 Å

InterPro domains:
  IPR027417 P-loop containing nucleoside triphosphate hydrolase [G3DSA:3.40.50.300] (310-645)
  IPR027417 P-loop containing nucleoside triphosphate hydrolase [SSF52540] (294-581)
  IPR045063 Dynamin, N-terminal [PF00350] (310-554)
  IPR056024 Domain of unknown function DUF7605 [PF24564] (968-1142)

M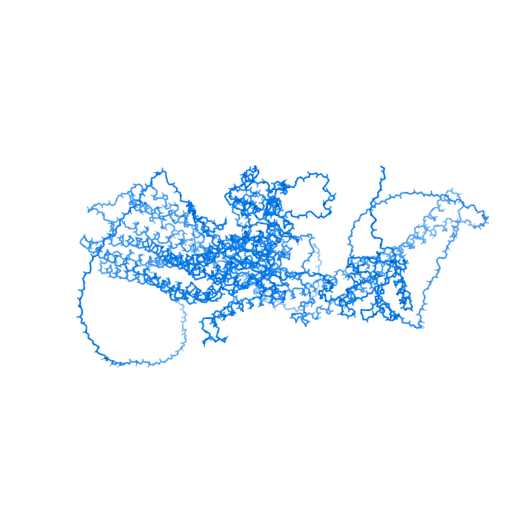ean predicted aligned error: 20.19 Å

Secondary structure (DSSP, 8-state):
----PPPPPP-----HHHHHHHHHHHTT------SSEEEEEEE-TTS-TTS--GGGEEEEEEETT-BHHHHHHHHHHHH---EEEEETTEE--TT-BGGGG-TTSSSEEEEEEEE----PPP-----------------------------PPP------TTPPPP-PPPPPTT--------------------------------------------------------------PPPPPPPPHHHHHHHHHHH--HHHHHHHHHHHHHHHHHHHHHHHTTTTT-HHHHHHHHHHHHHHH------EEEEEEE-TTSSHHHHHHHHTT-SSSS---SSS----S-EEEEE-----GGGSEEEEEEEPPHHHHHHHHHHHHHHHB-TTSSB-GGGG-TTSHHHHHHHHHHHH-TT--HHHHHH--HHHHHT-HHHHTTTT-EEEEEESSHHHHHHHHHHHHS------TTGGGT--S--PPPPP-GGGEEEEEEEE--GGGTTSEEEEEPPPTT-SSHHHHHHHHHHHTT-SEEEEEEEGGGTTT-HHHHHTTSHHHHHHHHHHT-GGGEEEEEE-TT---HHHHHHHHT-HHHHHHHHHHHHHHHHHHHHHHHHHHHHHHHHHHHHHHHHHHHHHHHHHHHHHHHHHTT---B--------------------------------------------------------------PBPPHHHHHHHHHHHHHHHHHHHHHHHHHHHHHHHHHHHHHHHHHHHHHHHHHHHHHHHHHHHHHHHHHHHHHHHHHHHHHHHHHHHHH-TTT--TTS-SS-HHHHHHHS-EEE--HHHHHHHTT--TTSPP-TT-SSGGGGSHHHHHHHHHHHHHHHHHHHHHHHHHHHHHHHHHHHHHHT--S-S----HHHHHHHHHHHHHHHHHHHHHHHHHHHHHHHHHHHHHHHHTGGGHHHHHHHHHHHHHHHHHHTTSPP-SS-GGGS---HHHHHHHHHTTTEEEETTEEEEHHHHHHHHHHHHHHHHHHIIIIIIHHHHHHHHHHHHHHHHHHHHHHHHHHHHHH---HHHHHHHHHHHHHHHHHHHHHHHHHHHHHHHHHHHHHTTHHHHHHHHHHHHHHHHHH--STTHHHHHHHHHHHHHHHHHHHHHHHHHHHHHHHHHHHHHHHHHHHHHHHHHHHHHHHHHHHHHHH---PPTTPPPPHHHHHHHHHHHHHHHHHHHHHHHHHHHHHHHHHHHHHHHHHHHHHHHHHHHHHHS---------------

Sequence (1270 aa):
MEGSDPPSPNIFEAGTEYKRLHTIALLLKPEVNLENEFAVAVLQHTQNSTDCSSGDFLWFKVKSKHSVSKIKRAYRKRTNVEVDFKLANNPIGDAVQMKDLNLLKDNIVVFTAHEAGHASPPSVSRAPLQRLNTQVSANLTASNVAKDSILAKAEQSYTSPYAVSPSVPVKDENGDMFPRSQGRSQTRDTPTRLGRNLTAPSGAPSPKIPATSMVKSETHNSEETSMSGIAEASATLVSPNKPSHNERVQHLNENGSPEELEAEVKNSQKFLETLKAQLASMLSVNEAAQYFAQQINDLLSQKVDTPTIIGVVGNTGAGKSSVINAMLEEERLVPTNCMRACTAVVTEMSWNSSEDENEKYRAHIEFIGAADWERDLRISLTELIDGNGQVSRECTNAESEAGIAYAKIKAVYPQKTKEELASSTVEQLMNEPGIKEVLGTVKKVAKGSPEAFYRALQHYVDSKEKATADSKKKIVNGEKKQTEWWPLIRVVRIFTKAEALSTGAVIVDLPGVHDSNAARAAVAAGYMKQCTGLFIVAPINRAVDDKAAKSLLGESFKRQLKFDGTYPRITFICSKTDDISIIEASDSLGLEEEMAADWEKIDELEKEQRTLKQSVKDLKESKAVYTELINDAEDGMEVWEKLKSELEDGNEVFAPSGAARKRKRSAEPSKSRKKSKRSRVNSDDEDDFIDDDDEEEEDANDWDVESNSDIESETGDPLTMDLIEGKLAQLKDDKKRARQEKIEIDNKIKKLNQELKVSEKAQGEIETAMSALCIGGRNKYSKSAIQRDFADGIRELDMESAQEEDPEKFNPDEELRDYSEVARSLPVFCVSSRAYQKLRGRLQRDNKVPGFRSTAETEIPQLQAHCKKLTEAGRASNCRNFLTRLSQLLNSLRLWAANDGTGLNLTDTQLAAETRFLNLRLKTLEKSLYAAVKDCLKEMNEALAEHIFEKYEQLIEGAISEANATASRWHSPINRENRHLGGYFWATYKAIVRRDGVFSNAQGLQDLNFQLIEPIIKNLGSHWERVFAQRMPRVLQSFTRAAKSLLNAFHREIESRSMKSGAGSAGIALLGQQLRNYENIFRQVSQQMIELINNLQREANREFTPIIARNLSTAYDWCANESGPGQFKRMQSHMASHVDTARSEMFQESCDEVRNRLLDMCKQVEEGMSLQTDEIFMRMQRDYTEVVSGTRLPQGQMMPRQERKMRSDVTQTIEDFEKESAEAQLAAEAAKLAVEEEQKNLADSAEEESLNLITRSPATTGRPMSEDRL

pLDDT: mean 72.21, std 22.25, range [21.61, 96.25]

Foldseek 3Di:
DDDDDPDDDDPADLDPLLVVQVVQLVVDDDPDDDPQKAKEWEQDQVDDSVDDHNVRTDIDIGGQADWQLVVQVVVCVVPVARWFKDFSNHTDDRNDGQVVQCNPVPRYGYIYTHGPDPDDDDDDDDDDDDDDDDDDDDDDDDDDDDDDDDDDDDDDFDDPLLDDDPDDDDDDPPDDDDDDDDDDDDDDDDDDDDDDDDDDDDDDDDDDDDDDDDDDDDDDDDDDDDDDDDDDDDDDDDDDDFDWVLVVLVCCLVPNFLVRLVVVLVLLLVLLVVLLVLLVVCCVPDPVSVVLNVLSVVLNPFDLQDFAFEEEAEADQLCRVLLVCLLQLHPPQQADDNPAQFFLFKEKEAADPDPDLQQQKKKKWFFAALVNQLVLLVQLLVQQADPVLFGDPCCVPLQGSNVLSNVLLCLQVVPADRNRSSVDDSVRSSPDPVNVVRHRDIDMDTGNDSVVSCVVCCQATGDDPDDDPVVVVVPPDDDRDDHRCSSGTHYMYMHHNGLLRPLNYMYIYAGYCPHSNPVRNVSRVVCVVVHLAYEYGGALVCLLPPVVNCVCVDPVNVLLCLLLVSLLRYAYEHEDLLPDDLVVLCVVLVCCVVCVVLVVLLVVLVVVLVVLVVVLVVLVVVLVVLVVLLVVLVVVLVVLVVLLVCVVVPDFGDDPPCPDPPDPDDDDDDDDDDDDDDDDDDDDDDDDDDDDDDDDDDDDDDDDDDDDDDDDDDDDHTDDNVRSVVVSVVSVVSSVVSVVVSVVSVVVSVVSVVVSVVSVVVSLVSVLQSSLVSSVSSLVVSLLSVLLVSLVSVLVLVLLLQCVVCVPPRDNPDGPDDSVVSSVSHHYFHAYSPQLSVLVVHPPVDDHRGNDDDSVSRCSVVVSVVSSVVSRVSSSLSSSLSSLSSSLSLLLLLLQLVFQVPFFPDDPVRLVVLLVVLVVLLVVLLVQLLVLLVVLLVQLVVLCVVLPVVCLVVLLVVLLVCLLVLLVQQVAAQDPVDRVSHHDDLVVSLSCLLVLNWDQGPVGIGHSLCSSCVSVSSNSSVSSSCSLVPRSLVSLVVSLVSNLVSLVVSLVVSQVVCVVVVGLNVLSVSVVSSSVSLSVLSVSLSVVLSVLLSVLSSVLSVQLRSLSSVQCNVLSVVLNPQDDPPSSVVNSVSSSVSCNVCSSVSSVVSSVSSVVSSVVSSVVSSVSSSVSSVVSSVSSSSSVCCRSNNDDDDPPDGDDPVVSVSSVVSNVSSVVSRVVVSVVVVVVVVVVVVVVVVVVVVVVVVVVVVVVVVPDDDDDDDDDDDDDDD

Organism: NCBI:txid1095630